Protein 4CV5 (pdb70)

Organism: Saccharomyces cerevisiae (strain ATCC 204508 / S288c) (NCBI:txid559292)

Radius of gyration: 31.95 Å; Cα contacts (8 Å, |Δi|>4): 958; chains: 4; bounding box: 98×81×93 Å

InterPro domains:
  IPR007196 CCR4-Not complex component, Not1, C-terminal [PF04054] (1713-2078)
  IPR024557 CCR4-NOT transcription complex subunit 1, domain 4 [PF12842] (1086-1228)
  IPR032191 CCR4-NOT transcription complex subunit 1, CAF1-binding domain [PF16415] (778-995)
  IPR032193 CCR4-NOT transcription complex subunit 1, TTP binding domain [PF16417] (592-744)
  IPR032194 CCR4-NOT transcription complex subunit 1, HEAT repeat [PF16418] (406-546)
  IPR032195 CCR4-NOT transcription complex subunit 1, HEAT repeat 1 [PF16419] (169-392)
  IPR038535 CCR4-NOT subunit 1, TTP binding domain superfamily [G3DSA:1.25.40.840] (582-753)
  IPR040398 CCR4-NOT transcription complex subunit 1 [PTHR13162] (47-2080)
  IPR055454 CCR4-NOT transcription complex subunit 1-like, NOT1 connector [PF25097] (1388-1539)

GO terms:
  GO:0005634 nucleus (C, IDA)
  GO:0005737 cytoplasm (C, IDA)
  GO:0001671 ATPase activator activity (F, IDA)
  GO:0010607 negative regulation of cytoplasmic mRNA processing body assembly (P, IDA)
  GO:0032968 positive regulation of transcription elongation by RNA polymerase II (P, IDA)
  GO:0000288 nuclear-transcribed mRNA catabolic process, deadenylation-dependent decay (P, IDA)
  GO:0000289 nuclear-transcribed mRNA poly(A) tail shortening (P, IDA)
  GO:0006368 transcription elongation by RNA polymerase II (P, IGI)
  GO:0000749 response to pheromone triggering conjugation with cellular fusion (P, IMP)
  GO:0010607 negative regulation of cytoplasmic mRNA processing body assembly (P, IMP)
  GO:0051726 regulation of cell cycle (P, IMP)
  GO:0006368 transcription elongation by RNA polymerase II (P, IMP)
  GO:0007124 pseudohyphal growth (P, IMP)
  GO:0000288 nuclear-transcribed mRNA catabolic process, deadenylation-dependent decay (P, IMP)
  GO:0030015 CCR4-NOT core complex (C, IPI)
  GO:0006357 regulation of transcription by RNA polymerase II (P, IPI)
  GO:0005515 protein binding (F, IPI)

CATH classification: 1.25.10.10

Solvent-accessible surface area: 42214 Å² total; per-residue (Å²): 80,81,87,56,2,70,55,48,71,65,19,22,100,95,102,76,68,53,53,34,1,48,127,6,8,40,126,7,6,165,62,33,52,139,62,5,15,58,91,0,1,31,14,0,7,41,0,0,10,106,6,0,64,44,0,12,28,16,10,67,94,46,76,56,25,42,84,6,0,76,56,12,0,100,81,6,0,18,17,9,0,110,32,40,0,24,76,58,2,28,68,29,2,42,67,33,25,96,103,95,134,61,62,99,5,11,90,55,0,28,33,64,4,5,78,86,0,25,112,35,0,35,55,94,0,31,117,57,3,53,101,111,17,123,79,34,47,55,63,17,61,129,27,56,92,166,102,84,139,84,106,26,57,105,94,103,86,37,116,46,19,87,64,107,67,40,70,20,21,43,60,92,73,24,51,93,57,4,37,53,26,4,65,78,47,117,120,106,48,91,111,64,4,22,12,10,20,86,19,143,60,12,100,73,0,0,45,60,2,16,81,36,23,106,119,82,107,84,19,10,51,40,0,18,21,4,5,1,0,9,17,19,0,13,66,24,2,18,66,20,19,88,55,38,135,65,18,49,94,70,11,54,85,2,13,40,0,0,50,0,7,23,27,0,1,44,19,114,69,3,4,80,90,1,10,57,2,34,12,2,10,1,0,20,35,2,0,49,16,100,16,136,18,38,16,7,30,49,7,12,37,41,0,1,30,0,1,6,20,0,10,62,57,94,24,64,98,0,9,90,20,1,30,175,27,96,0,10,76,21,2,16,103,2,16,100,44,33,37,81,142,4,19,39,43,0,9,75,0,0,51,23,1,1,59,34,110,39,0,25,130,98,4,20,66,78,118,86,34,9,96,42,2,5,93,17,2,33,61,26,22,81,154,148,177,61,51,39,40,32,39,13,8,22,0,14,29,56,1,24,87,39,79,81,0,36,72,29,17,63,98,36,49,19,79,107,59,94,49,122,85,26,65,89,64,11,84,95,36,123,48,14,100,64,53,34,45,51,24,69,148,60,45,93,142,85,81,85,59,2,66,53,50,69,68,18,21,102,96,102,76,73,52,56,22,2,51,124,4,12,42,119,6,10,172,59,36,53,138,60,5,13,54,91,1,1,31,11,0,8,44,0,0,19,100,1,0,60,48,1,9,25,17,10,66,96,44,74,54,22,45,86,6,0,70,53,13,0,103,86,9,0,18,18,4,0,101,27,39,0,40,75,65,1,31,71,25,3,42,65,34,24,95,102,92,130,57,58,96,5,15,106,54,1,32,38,66,4,5,76,98,0,20,108,35,0,39,56,93,0,30,115,50,3,59,88,106,17,119,79,29,45,58,65,16,59,131,26,59,95,165,101,87,136,77,111,24,54,103,91,104,79,36,109,47,17,83,58,107,72,60,80,23,20,41,66,92,72,23,56,90,58,5,38,56,23,4,72,80,42,105,67,124,128,45,41,119,18,7,31,43,18,26,73,26,127,72,13,24,68,14,2,43,118,14,14,86,64,67,64,121,50,21,3,50,58,4,13,22,4,8,0,4,3,15,15,2,5,60,24,0,14,67,16,13,83,64,35,55,97,102,59,21,38,80,93,73,4,16,89,5,1,24,0,0,36,3,5,27,5,0,1,38,52,94,62,3,14,81,82,0,10,50,0,55,2,1,18,1,1,35,20,0,4,64,16,124,32,164,50,125,29,1,33,28,3,12,17,8,0,0,14,0,0,3,18,9,4,57,100,116,30,115,94,5,11,87,32,1,26,93,35,30,6,8,88,41,0,16,64,10,3,66,69,31,49,113,40,2,10,28,40,0,0,72,0,1,50,20,6,4,79,29,85,40,1,30,135,103,9,24,69,80,125,86,38,8,95,43,5,5,87,24,1,121,53,26,24,88,168,149,94,47,12,46,94,28,9,8,21,0,14,28,27,5,24,123,50,86,72,1,27,76,26,14,45,97,34,30,14,74,41,72,143,55,110,103,33,61,95,78,17,85,100,38,121,45,7,106,60,50,44,46,55,22,59,147,65,28,91,145

Sequence (891 aa):
PFNNLLGSTIFVTHPDLKRVFQMALAKSVREILLEVVEKSSGIAVVTTTKIILKDFATEVDESKLKTAAIIMVRHLAQSLARATSIEPLKEGIRSTMQSLELDTAINENIGIALVLIEKASMDKSTQDLADQLMQAIAIRRYHKERRADQPFITQNTNPYSLSLPEPLGLKGVTPQQFRVYEEFGDPNVYHWICQLTYGPQKEQALLELGRKREQFDDLAVVLWSSFGVMTSLLNEIISVYPMLQPSNNLSNRVCNALVLLQCVASHPETKHLFLQAHIPLFLFPFLNTTSRQRTFEYLRLTSLGVIGALVKNDSQDVITFLLRTDIVPLCLRIMESSSELSKTVAIFILQKILLDDVGLQYICATLERFYAVTNVLKDMVEHLPGRLLKHIIRCYLRLSDDLEARRLLKIVLPAKLRDNTFTEVLRDDVGSKRCLAQLLLTLNEPFNNLLGSTIFVTHPDLKRVFQMALAKSVREILLEVVEKSSGIAVVTTTKIILKDFATEVDESKLKTAAIIMVRHLAQSLARATSIEPLKEGIRSTMQSLELDTAINENIGIALVLIEKASMDKSTQDLADQLMQAIAIRRYHKERRADQPFITQNTNPYSLSLPEPLGLKGVTPQQFRVYEEFGDDPNVYHWICQLTYGPQKEQALLELGRKREDDLAVVLWSSFGVMTSLLNEIISVYPMLQPQMLSNNLSNRVCNALVLLQCVASHPETKHLFLQAHIPLFLFPFLNTTSRQRTFEYLRLTSLGVIGALVKNDSQDVITFLLRTDIVPLCLRIMESSSELSKTVAIFILQKILLDDVGLQYICATLERFYAVTNVLKDMVEHLGRLLKHIIRCYLRLSDDLEARRLLKIVLPAKLRDNTFTEVLRDDVGSKRCLAQLLLTLNE

Secondary structure (DSSP, 8-state):
-GGGG-S-SGGGT-HHHHHHHHHHHHHHHHHHHHHHHHHHHHHHHHHHHHHHHHHTTT---HHHHHHHHHHHHHHHHHHHHHHHHHHHHHHHHHHHHHH--HHHHHHHHHHHHHHHHHHHHHHHHHHHHHHHSHHHHHHHHHHHHT-SSS-----S--SSTTS--STTS------HHHHHHTT--/-TTHHHHHHHHHTSS--HHHHHHHHHSTTSTT-SHHHHHHSTTHHHHHHHHHHTTSGGG----HHHHHHHHHHHHHHHHTT-HHHHHHHHHTT-GGGSHHHHT----SHHHHHHHHHHHHHHHHHTTT--HHHHHHHTTSTHHHHHHHHHHSS-HHHHHHHHHHHHHHHHSTTHHHHTTSSHHHHHHHHHHHHHHHHH---HHHHHHHHHHHHHTTSHHHHHHHHHHS-HHHHSSTTHHHHSS-HHHHHHHHHHHHHS--/-GGGG-S-SGGGT-HHHHHHHHHHHHHHHHHHHHHHHHHHHHHHHHHHHHHHHHHTTT---HHHHHHHHHHHHHHHHHHHHHHHHHHHHHHHHHHHHHH--HHHHHHHHHHHHHHHHHHHHHHHHHHHHHHHSHHHHHHHHHHHHH-SSSPP---S--SGGG---STTS------HHHHHHHH--/--TTHHHHHHHHHSSS--HHHHHHHHHTT----HHHHHHSSSHHHHHHHHHHTTSGGGSTTT--HHHHHHHHHHHHHHHHHHHSHHHHHHHHHTTGGGGSHHHHT----SHHHHHHHHHHHHHHHHHSTT--HHHHHHHHHS-HHHHHHHHHHSS-HHHHHHHHHHHHHHHHSTTHHHHTTSSHHHHHHHHHHHHHHHH---THHHHHHHHHHHHTTSHHHHHHHHHH--HHHHTSTTHHHHTS-HHHHHHHHHHHHHS--

Nearest PDB structures (foldseek):
  4cv5-assembly2_C  TM=1.004E+00  e=9.819E-24  Saccharomyces cerevisiae
  5ona-assembly2_D  TM=7.936E-01  e=5.534E-06  Homo sapiens
  5ona-assembly1_A  TM=7.430E-01  e=5.813E-06  Homo sapiens
  4crv-assembly1_A  TM=7.294E-01  e=1.711E-05  Homo sapiens
  4cv5-assembly2_C  TM=1.005E+00  e=8.468E-25  Saccharomyces cerevisiae

B-factor: mean 95.01, std 36.66, range [16.76, 266.85]

Foldseek 3Di:
DPPQLDDDDDCSPDPVSVVVLVVLLVVLLVVCLVVLLVVLLVCLLVVLVVVLCLAFQQAADVVLSLLLSLVRSLVSSLVSQLVVSVVSSVVSSVVSSVVVVVCCSCVSRVVVSSVVSSVSSRVVSSVVNCVVCVVVNVVRVCCVPVPPPDGGGPPDDDPVLVDDDDPVGDDVHQDPVNSVVSNPD/DVVLVVLLVCCQPNDPNLVSLVVCLVVLPDPLDCLCVQVVDPRNLVSLLVLLVVCVVVLVADDCSLVSNLSSLSSLLSNALNVVRLVVCLVVCSLVSLVSLLVRPDQPPSSLSSNLSSLSSLLSSLVNPDVVSLVSPLVDPLLLSLLVVLQDHDPNSNLSSLSSLLSLLQDPVSVCSQVVDPVRVCSNLVSLLNDLVVYCPCNLLSSLSNLLSLLPDVVSLVVCLVSPRVCLVDCVCVVSCVVPPSSVVSSVVSVVSHDD/DPPQLDDDDDCSVDVVSVVVLVVLLVVLLVVCLVVLLVVLLVVLLVVLVVPLCLQFQQAADVVLSLLLSLVRSLVRSLVSQLVVRDVSSLVSSVVSVVVVVVCCSCVSRCVVSSVVSSVSSNVSNSVVNCVVCVVVNVVSVCCVPPPPPDGGGPPDDDPVLVDDDDPPGDDNHRDPVNSVVSNPD/DPDPVVVLQVCQQPPPPNLVSLQVCLVVLVPQCLCVQVPDPCNVVSLLVLLVVCVVVLPVPRDDDVSLVSNLSSLSVLLSNCQDPVSVVVCLVVCSLVSLVVLLQRPDQDPSSQSSNLSSLSSLLSNLPVPDVVSLVSCLVVHDPVSLLVPLQDHDLNSVLSSLSSLLSLLQDPVSVCSQVVDPVRVCSNLVSLLSNLVVYPPSQLSSLSSLLSNLPDPVSLVVCLVSPNCCLVVCVCVVVCVVPPSSVVSSVVSVVSRDD

Structure (mmCIF, N/CA/C/O backbone):
data_4CV5
#
_entry.id   4CV5
#
_cell.length_a   188.339
_cell.length_b   188.339
_cell.length_c   126.689
_cell.angle_alpha   90.00
_cell.angle_beta   90.00
_cell.angle_gamma   90.00
#
_symmetry.space_group_name_H-M   'P 43 21 2'
#
loop_
_entity.id
_entity.type
_entity.pdbx_description
1 polymer 'GENERAL NEGATIVE REGULATOR OF TRANSCRIPTION SUBUNIT 1'
2 polymer 'PROTEIN CAF40'
3 non-polymer 'HEXATANTALUM DODECABROMIDE'
#
loop_
_atom_site.group_PDB
_atom_site.id
_atom_site.type_symbol
_atom_site.label_atom_id
_atom_site.label_alt_id
_atom_site.label_comp_id
_atom_site.label_asym_id
_atom_site.label_entity_id
_atom_site.label_seq_id
_atom_site.pdbx_PDB_ins_code
_atom_site.Cartn_x
_atom_site.Cartn_y
_atom_site.Cartn_z
_atom_site.occupancy
_atom_site.B_iso_or_equiv
_atom_site.auth_seq_id
_atom_site.auth_comp_id
_atom_site.auth_asym_id
_atom_site.auth_atom_id
_atom_site.pdbx_PDB_model_num
ATOM 1 N N . PRO A 1 2 ? -22.342 160.324 149.647 1.00 76.94 1072 PRO A N 1
ATOM 2 C CA . PRO A 1 2 ? -23.480 160.667 150.507 1.00 78.07 1072 PRO A CA 1
ATOM 3 C C . PRO A 1 2 ? -23.235 160.292 151.964 1.00 81.88 1072 PRO A C 1
ATOM 4 O O . PRO A 1 2 ? -22.610 161.055 152.700 1.00 81.04 1072 PRO A O 1
ATOM 8 N N . PHE A 1 3 ? -23.725 159.125 152.370 1.00 180.69 1073 PHE A N 1
ATOM 9 C CA . PHE A 1 3 ? -23.567 158.652 153.741 1.00 190.42 1073 PHE A CA 1
ATOM 10 C C . PHE A 1 3 ? -22.111 158.324 154.058 1.00 189.61 1073 PHE A C 1
ATOM 11 O O . PHE A 1 3 ? -21.293 158.157 153.153 1.00 183.52 1073 PHE A O 1
ATOM 13 N N . ASN A 1 4 ? -21.799 158.257 155.350 1.00 156.33 1074 ASN A N 1
ATOM 14 C CA . ASN A 1 4 ? -20.457 157.936 155.834 1.00 158.53 1074 ASN A CA 1
ATOM 15 C C . ASN A 1 4 ? -19.393 158.968 155.458 1.00 154.82 1074 ASN A C 1
ATOM 16 O O . ASN A 1 4 ? -18.212 158.637 155.348 1.00 155.57 1074 ASN A O 1
ATOM 18 N N . ASN A 1 5 ? -19.828 160.208 155.242 1.00 198.03 1075 ASN A N 1
ATOM 19 C CA . ASN A 1 5 ? -18.921 161.353 155.122 1.00 196.20 1075 ASN A CA 1
ATOM 20 C C . ASN A 1 5 ? -18.010 161.381 153.890 1.00 190.59 1075 ASN A C 1
ATOM 21 O O . ASN A 1 5 ? -17.226 162.316 153.730 1.00 190.29 1075 ASN A O 1
ATOM 23 N N . LEU A 1 6 ? -18.102 160.351 153.048 1.00 118.82 1076 LEU A N 1
ATOM 24 C CA . LEU A 1 6 ? -17.213 160.178 151.894 1.00 113.23 1076 LEU A CA 1
ATOM 25 C C . LEU A 1 6 ? -15.767 159.959 152.339 1.00 113.67 1076 LEU A C 1
ATOM 26 O O . LEU A 1 6 ? -14.826 160.372 151.663 1.00 109.89 1076 LEU A O 1
ATOM 31 N N . LEU A 1 7 ? -15.606 159.308 153.486 1.00 140.92 1077 LEU A N 1
ATOM 32 C CA . LEU A 1 7 ? -14.290 159.029 154.053 1.00 144.61 1077 LEU A CA 1
ATOM 33 C C . LEU A 1 7 ? -13.628 157.817 153.394 1.00 146.97 1077 LEU A C 1
ATOM 34 O O . LEU A 1 7 ? -14.317 156.934 152.880 1.00 145.79 1077 LEU A O 1
ATOM 36 N N . GLY A 1 8 ? -12.295 157.774 153.402 1.00 191.57 1078 GLY A N 1
ATOM 37 C CA . GLY A 1 8 ? -11.472 158.903 153.801 1.00 191.22 1078 GLY A CA 1
ATOM 38 C C . GLY A 1 8 ? -10.971 159.712 152.619 1.00 188.49 1078 GLY A C 1
ATOM 39 O O . GLY A 1 8 ? -10.811 159.175 151.523 1.00 187.71 1078 GLY A O 1
ATOM 40 N N . SER A 1 9 ? -10.713 160.998 152.851 1.00 139.86 1079 SER A N 1
ATOM 41 C CA . SER A 1 9 ? -10.124 161.882 151.847 1.00 133.78 1079 SER A CA 1
ATOM 42 C C . SER A 1 9 ? -9.768 163.239 152.445 1.00 133.11 1079 SER A C 1
ATOM 43 O O . SER A 1 9 ? -9.937 163.466 153.643 1.00 134.07 1079 SER A O 1
ATOM 45 N N . THR A 1 10 ? -9.277 164.136 151.596 1.00 101.24 1080 THR A N 1
ATOM 46 C CA . THR A 1 10 ? -9.048 165.524 151.975 1.00 101.10 1080 THR A CA 1
ATOM 47 C C . THR A 1 10 ? -9.794 166.402 150.980 1.00 97.38 1080 THR A C 1
ATOM 48 O O . THR A 1 10 ? -10.525 165.886 150.137 1.00 92.88 1080 THR A O 1
ATOM 50 N N . ILE A 1 11 ? -9.628 167.719 151.088 1.00 130.40 1081 ILE A N 1
ATOM 51 C CA . ILE A 1 11 ? -10.246 168.665 150.145 1.00 126.65 1081 ILE A CA 1
ATOM 52 C C . ILE A 1 11 ? -11.786 168.522 149.996 1.00 124.85 1081 ILE A C 1
ATOM 53 O O . ILE A 1 11 ? -12.515 168.850 150.931 1.00 125.74 1081 ILE A O 1
ATOM 58 N N . PHE A 1 12 ? -12.274 168.067 148.841 1.00 144.78 1082 PHE A N 1
ATOM 59 C CA . PHE A 1 12 ? -13.710 168.035 148.532 1.00 139.52 1082 PHE A CA 1
ATOM 60 C C . PHE A 1 12 ? -14.585 167.424 149.631 1.00 139.39 1082 PHE A C 1
ATOM 61 O O . PHE A 1 12 ? -15.757 167.776 149.766 1.00 139.28 1082 PHE A O 1
ATOM 69 N N . VAL A 1 13 ? -14.017 166.509 150.407 1.00 101.67 1083 VAL A N 1
ATOM 70 C CA . VAL A 1 13 ? -14.729 165.913 151.532 1.00 98.20 1083 VAL A CA 1
ATOM 71 C C . VAL A 1 13 ? -14.823 166.872 152.721 1.00 102.07 1083 VAL A C 1
ATOM 72 O O . VAL A 1 13 ? -15.883 167.011 153.335 1.00 98.49 1083 VAL A O 1
ATOM 76 N N . THR A 1 14 ? -13.718 167.546 153.027 1.00 163.55 1084 THR A N 1
ATOM 77 C CA . THR A 1 14 ? -13.641 168.399 154.213 1.00 174.46 1084 THR A CA 1
ATOM 78 C C . THR A 1 14 ? -14.208 169.813 154.034 1.00 175.55 1084 THR A C 1
ATOM 79 O O . THR A 1 14 ? -14.374 170.542 155.012 1.00 178.33 1084 THR A O 1
ATOM 83 N N . HIS A 1 15 ? -14.503 170.203 152.797 1.00 158.36 1085 HIS A N 1
ATOM 84 C CA . HIS A 1 15 ? -15.107 171.511 152.549 1.00 159.23 1085 HIS A CA 1
ATOM 85 C C . HIS A 1 15 ? -16.596 171.382 152.230 1.00 154.52 1085 HIS A C 1
ATOM 86 O O . HIS A 1 15 ? -16.965 170.884 151.167 1.00 145.92 1085 HIS A O 1
ATOM 93 N N . PRO A 1 16 ? -17.452 171.840 153.160 1.00 144.19 1086 PRO A N 1
ATOM 94 C CA . PRO A 1 16 ? -18.913 171.698 153.118 1.00 140.80 1086 PRO A CA 1
ATOM 95 C C . PRO A 1 16 ? -19.562 172.214 151.835 1.00 134.94 1086 PRO A C 1
ATOM 96 O O . PRO A 1 16 ? -20.416 171.527 151.273 1.00 129.63 1086 PRO A O 1
ATOM 100 N N . ASP A 1 17 ? -19.169 173.401 151.383 1.00 114.53 1087 ASP A N 1
ATOM 101 C CA . ASP A 1 17 ? -19.772 173.993 150.192 1.00 114.80 1087 ASP A CA 1
ATOM 102 C C . ASP A 1 17 ? -19.490 173.151 148.953 1.00 108.57 1087 ASP A C 1
ATOM 103 O O . ASP A 1 17 ? -20.352 172.989 148.090 1.00 104.40 1087 ASP A O 1
ATOM 105 N N . LEU A 1 18 ? -18.274 172.625 148.870 1.00 124.36 1088 LEU A N 1
ATOM 106 C CA . LEU A 1 18 ? -17.889 171.760 147.762 1.00 119.45 1088 LEU A CA 1
ATOM 107 C C . LEU A 1 18 ? -18.385 170.331 147.978 1.00 111.97 1088 LEU A C 1
ATOM 108 O O . LEU A 1 18 ? -18.594 169.585 147.022 1.00 107.08 1088 LEU A O 1
ATOM 113 N N . LYS A 1 19 ? -18.566 169.960 149.242 1.00 114.69 1089 LYS A N 1
ATOM 114 C CA . LYS A 1 19 ? -19.027 168.623 149.610 1.00 111.05 1089 LYS A CA 1
ATOM 115 C C . LYS A 1 19 ? -20.396 168.320 149.008 1.00 107.63 1089 LYS A C 1
ATOM 116 O O . LYS A 1 19 ? -20.663 167.200 148.575 1.00 103.69 1089 LYS A O 1
ATOM 122 N N . ARG A 1 20 ? -21.256 169.332 148.977 1.00 111.55 1090 ARG A N 1
ATOM 123 C CA . ARG A 1 20 ? -22.606 169.181 148.444 1.00 109.18 1090 ARG A CA 1
ATOM 124 C C . ARG A 1 20 ? -22.601 168.877 146.948 1.00 104.58 1090 ARG A C 1
ATOM 125 O O . ARG A 1 20 ? -23.210 167.905 146.501 1.00 102.94 1090 ARG A O 1
ATOM 127 N N . VAL A 1 21 ? -21.911 169.712 146.177 1.00 81.90 1091 VAL A N 1
ATOM 128 C CA . VAL A 1 21 ? -21.871 169.552 144.727 1.00 80.45 1091 VAL A CA 1
ATOM 129 C C . VAL A 1 21 ? -21.118 168.281 144.321 1.00 75.80 1091 VAL A C 1
ATOM 130 O O . VAL A 1 21 ? -21.304 167.769 143.217 1.00 72.96 1091 VAL A O 1
ATOM 134 N N . PHE A 1 22 ? -20.280 167.767 145.218 1.00 82.12 1092 PHE A N 1
ATOM 135 C CA . PHE A 1 22 ? -19.568 166.518 144.961 1.00 80.26 1092 PHE A CA 1
ATOM 136 C C . PHE A 1 22 ? -20.525 165.330 145.028 1.00 76.54 1092 PHE A C 1
ATOM 137 O O . PHE A 1 22 ? -20.566 164.499 144.119 1.00 75.70 1092 PHE A O 1
ATOM 145 N N . GLN A 1 23 ? -21.295 165.262 146.110 1.00 73.67 1093 GLN A N 1
ATOM 146 C CA . GLN A 1 23 ? -22.283 164.206 146.295 1.00 72.88 1093 GLN A CA 1
ATOM 147 C C . GLN A 1 23 ? -23.313 164.236 145.171 1.00 72.22 1093 GLN A C 1
ATOM 148 O O . GLN A 1 23 ? -23.837 163.199 144.764 1.00 72.03 1093 GLN A O 1
ATOM 154 N N . MET A 1 24 ? -23.594 165.436 144.675 1.00 98.00 1094 MET A N 1
ATOM 155 C CA . MET A 1 24 ? -24.548 165.624 143.589 1.00 97.28 1094 MET A CA 1
ATOM 156 C C . MET A 1 24 ? -23.966 165.106 142.278 1.00 94.13 1094 MET A C 1
ATOM 157 O O . MET A 1 24 ? -24.698 164.680 141.385 1.00 93.52 1094 MET A O 1
ATOM 162 N N . ALA A 1 25 ? -22.643 165.141 142.172 1.00 76.55 1095 ALA A N 1
ATOM 163 C CA . ALA A 1 25 ? -21.961 164.675 140.972 1.00 77.04 1095 ALA A CA 1
ATOM 164 C C . ALA A 1 25 ? -21.938 163.151 140.901 1.00 77.55 1095 ALA A C 1
ATOM 165 O O . ALA A 1 25 ? -22.120 162.569 139.832 1.00 77.76 1095 ALA A O 1
ATOM 167 N N . LEU A 1 26 ? -21.707 162.511 142.043 1.00 73.65 1096 LEU A N 1
ATOM 168 C CA . LEU A 1 26 ? -21.688 161.055 142.121 1.00 74.44 1096 LEU A CA 1
ATOM 169 C C . LEU A 1 26 ? -23.062 160.466 141.816 1.00 74.03 1096 LEU A C 1
ATOM 170 O O . LEU A 1 26 ? -23.190 159.558 140.995 1.00 74.37 1096 LEU A O 1
ATOM 175 N N . ALA A 1 27 ? -24.083 160.990 142.486 1.00 71.34 1097 ALA A N 1
ATOM 176 C CA . ALA A 1 27 ? -25.449 160.515 142.310 1.00 71.76 1097 ALA A CA 1
ATOM 177 C C . ALA A 1 27 ? -25.898 160.611 140.856 1.00 71.96 1097 ALA A C 1
ATOM 178 O O . ALA A 1 27 ? -26.491 159.676 140.321 1.00 72.77 1097 ALA A O 1
ATOM 180 N N . LYS A 1 28 ? -25.609 161.743 140.222 1.00 76.99 1098 LYS A N 1
ATOM 181 C CA . LYS A 1 28 ? -25.961 161.950 138.821 1.00 75.78 1098 LYS A CA 1
ATOM 182 C C . LYS A 1 28 ? -25.170 160.996 137.930 1.00 74.61 1098 LYS A C 1
ATOM 183 O O . LYS A 1 28 ? -25.672 160.521 136.911 1.00 73.70 1098 LYS A O 1
ATOM 189 N N . SER A 1 29 ? -23.931 160.719 138.324 1.00 106.74 1099 SER A N 1
ATOM 190 C CA . SER A 1 29 ? -23.086 159.788 137.587 1.00 106.22 1099 SER A CA 1
ATOM 191 C C . SER A 1 29 ? -23.656 158.375 137.650 1.00 105.50 1099 SER A C 1
ATOM 192 O O . SER A 1 29 ? -23.765 157.696 136.630 1.00 104.09 1099 SER A O 1
ATOM 195 N N . VAL A 1 30 ? -24.020 157.946 138.855 1.00 82.79 1100 VAL A N 1
ATOM 196 C CA . VAL A 1 30 ? -24.578 156.614 139.073 1.00 81.62 1100 VAL A CA 1
ATOM 197 C C . VAL A 1 30 ? -25.884 156.409 138.313 1.00 80.86 1100 VAL A C 1
ATOM 198 O O . VAL A 1 30 ? -26.003 155.483 137.513 1.00 80.06 1100 VAL A O 1
ATOM 202 N N . ARG A 1 31 ? -26.855 157.284 138.560 1.00 99.87 1101 ARG A N 1
ATOM 203 C CA . ARG A 1 31 ? -28.175 157.185 137.939 1.00 100.72 1101 ARG A CA 1
ATOM 204 C C . ARG A 1 31 ? -28.124 157.190 136.414 1.00 99.49 1101 ARG A C 1
ATOM 205 O O . ARG A 1 31 ? -29.035 156.691 135.755 1.00 99.97 1101 ARG A O 1
ATOM 213 N N . GLU A 1 32 ? -27.060 157.758 135.860 1.00 49.87 1102 GLU A N 1
ATOM 214 C CA . GLU A 1 32 ? -26.902 157.817 134.414 1.00 49.04 1102 GLU A CA 1
ATOM 215 C C . GLU A 1 32 ? -26.608 156.443 133.820 1.00 48.40 1102 GLU A C 1
ATOM 216 O O . GLU A 1 32 ? -27.301 155.989 132.909 1.00 47.87 1102 GLU A O 1
ATOM 218 N N . ILE A 1 33 ? -25.575 155.786 134.338 1.00 92.71 1103 ILE A N 1
ATOM 219 C CA . ILE A 1 33 ? -25.149 154.495 133.805 1.00 92.56 1103 ILE A CA 1
ATOM 220 C C . ILE A 1 33 ? -25.755 153.274 134.503 1.00 92.39 1103 ILE A C 1
ATOM 221 O O . ILE A 1 33 ? -25.586 152.151 134.032 1.00 92.27 1103 ILE A O 1
ATOM 226 N N . LEU A 1 34 ? -26.452 153.488 135.617 1.00 48.10 1104 LEU A N 1
ATOM 227 C CA . LEU A 1 34 ? -27.022 152.377 136.384 1.00 48.29 1104 LEU A CA 1
ATOM 228 C C . LEU A 1 34 ? -27.988 151.553 135.541 1.00 47.64 1104 LEU A C 1
ATOM 229 O O . LEU A 1 34 ? -27.909 150.326 135.509 1.00 47.45 1104 LEU A O 1
ATOM 234 N N . LEU A 1 35 ? -28.891 152.241 134.852 1.00 81.22 1105 LEU A N 1
ATOM 235 C CA . LEU A 1 35 ? -29.892 151.584 134.022 1.00 84.46 1105 LEU A CA 1
ATOM 236 C C . LEU A 1 35 ? -29.235 150.832 132.867 1.00 83.72 1105 LEU A C 1
ATOM 237 O O . LEU A 1 35 ? -29.615 149.704 132.552 1.00 83.16 1105 LEU A O 1
ATOM 242 N N . GLU A 1 36 ? -28.246 151.461 132.243 1.00 71.89 1106 GLU A N 1
ATOM 243 C CA . GLU A 1 36 ? -27.567 150.870 131.094 1.00 71.58 1106 GLU A CA 1
ATOM 244 C C . GLU A 1 36 ? -26.749 149.634 131.469 1.00 71.71 1106 GLU A C 1
ATOM 245 O O . GLU A 1 36 ? -26.758 148.636 130.750 1.00 71.61 1106 GLU A O 1
ATOM 247 N N . VAL A 1 37 ? -26.043 149.711 132.593 1.00 104.09 1107 VAL A N 1
ATOM 248 C CA . VAL A 1 37 ? -25.173 148.622 133.038 1.00 104.16 1107 VAL A CA 1
ATOM 249 C C . VAL A 1 37 ? -25.931 147.379 133.512 1.00 103.87 1107 VAL A C 1
ATOM 250 O O . VAL A 1 37 ? -25.667 146.271 133.045 1.00 103.03 1107 VAL A O 1
ATOM 254 N N . VAL A 1 38 ? -26.867 147.572 134.438 1.00 47.03 1108 VAL A N 1
ATOM 255 C CA . VAL A 1 38 ? -27.588 146.463 135.065 1.00 47.23 1108 VAL A CA 1
ATOM 256 C C . VAL A 1 38 ? -28.320 145.569 134.064 1.00 46.82 1108 VAL A C 1
ATOM 257 O O . VAL A 1 38 ? -28.253 144.343 134.152 1.00 47.00 1108 VAL A O 1
ATOM 261 N N . GLU A 1 39 ? -29.006 146.184 133.108 1.00 92.11 1109 GLU A N 1
ATOM 262 C CA . GLU A 1 39 ? -29.743 145.434 132.096 1.00 92.73 1109 GLU A CA 1
ATOM 263 C C . GLU A 1 39 ? -28.822 144.543 131.262 1.00 91.62 1109 GLU A C 1
ATOM 264 O O . GLU A 1 39 ? -29.122 143.373 131.029 1.00 91.40 1109 GLU A O 1
ATOM 266 N N . LYS A 1 40 ? -27.703 145.105 130.817 1.00 59.22 1110 LYS A N 1
ATOM 267 C CA . LYS A 1 40 ? -26.751 144.378 129.983 1.00 59.50 1110 LYS A CA 1
ATOM 268 C C . LYS A 1 40 ? -25.952 143.332 130.762 1.00 60.04 1110 LYS A C 1
ATOM 269 O O . LYS A 1 40 ? -25.856 142.179 130.341 1.00 60.32 1110 LYS A O 1
ATOM 275 N N . SER A 1 41 ? -25.378 143.740 131.891 1.00 82.86 1111 SER A N 1
ATOM 276 C CA . SER A 1 41 ? -24.533 142.853 132.689 1.00 81.91 1111 SER A CA 1
ATOM 277 C C . SER A 1 41 ? -25.291 141.621 133.172 1.00 88.43 1111 SER A C 1
ATOM 278 O O . SER A 1 41 ? -24.857 140.489 132.959 1.00 89.14 1111 SER A O 1
ATOM 281 N N . SER A 1 42 ? -26.424 141.857 133.825 1.00 50.92 1112 SER A N 1
ATOM 282 C CA . SER A 1 42 ? -27.281 140.783 134.313 1.00 52.40 1112 SER A CA 1
ATOM 283 C C . SER A 1 42 ? -27.796 139.924 133.164 1.00 53.40 1112 SER A C 1
ATOM 284 O O . SER A 1 42 ? -27.997 138.719 133.317 1.00 54.29 1112 SER A O 1
ATOM 287 N N . GLY A 1 43 ? -28.007 140.555 132.013 1.00 75.15 1113 GLY A N 1
ATOM 288 C CA . GLY A 1 43 ? -28.458 139.853 130.825 1.00 76.45 1113 GLY A CA 1
ATOM 289 C C . GLY A 1 43 ? -27.473 138.791 130.375 1.00 75.96 1113 GLY A C 1
ATOM 290 O O . GLY A 1 43 ? -27.864 137.698 129.970 1.00 77.15 1113 GLY A O 1
ATOM 291 N N . ILE A 1 44 ? -26.187 139.119 130.449 1.00 59.05 1114 ILE A N 1
ATOM 292 C CA . ILE A 1 44 ? -25.132 138.174 130.106 1.00 59.16 1114 ILE A CA 1
ATOM 293 C C . ILE A 1 44 ? -24.948 137.159 131.229 1.00 59.09 1114 ILE A C 1
ATOM 294 O O . ILE A 1 44 ? -24.722 135.976 130.982 1.00 59.60 1114 ILE A O 1
ATOM 299 N N . ALA A 1 45 ? -25.054 137.635 132.464 1.00 48.56 1115 ALA A N 1
ATOM 300 C CA . ALA A 1 45 ? -24.848 136.796 133.639 1.00 49.13 1115 ALA A CA 1
ATOM 301 C C . ALA A 1 45 ? -25.821 135.622 133.721 1.00 50.96 1115 ALA A C 1
ATOM 302 O O . ALA A 1 45 ? -25.402 134.472 133.834 1.00 51.93 1115 ALA A O 1
ATOM 304 N N . VAL A 1 46 ? -27.117 135.916 133.669 1.00 65.79 1116 VAL A N 1
ATOM 305 C CA . VAL A 1 46 ? -28.139 134.880 133.810 1.00 67.99 1116 VAL A CA 1
ATOM 306 C C . VAL A 1 46 ? -28.149 133.881 132.649 1.00 68.96 1116 VAL A C 1
ATOM 307 O O . VAL A 1 46 ? -28.429 132.702 132.845 1.00 70.64 1116 VAL A O 1
ATOM 311 N N . VAL A 1 47 ? -27.838 134.355 131.447 1.00 75.99 1117 VAL A N 1
ATOM 312 C CA . VAL A 1 47 ? -27.806 133.493 130.270 1.00 77.28 1117 VAL A CA 1
ATOM 313 C C . VAL A 1 47 ? -26.591 132.573 130.293 1.00 77.25 1117 VAL A C 1
ATOM 314 O O . VAL A 1 47 ? -26.713 131.360 130.124 1.00 79.00 1117 VAL A O 1
ATOM 318 N N . THR A 1 48 ? -25.419 133.160 130.514 1.00 53.95 1118 THR A N 1
ATOM 319 C CA . THR A 1 48 ? -24.167 132.411 130.469 1.00 54.29 1118 THR A CA 1
ATOM 320 C C . THR A 1 48 ? -24.056 131.413 131.624 1.00 55.34 1118 THR A C 1
ATOM 321 O O . THR A 1 48 ? -23.370 130.399 131.511 1.00 56.92 1118 THR A O 1
ATOM 325 N N . THR A 1 49 ? -24.735 131.698 132.730 1.00 54.83 1119 THR A N 1
ATOM 326 C CA . THR A 1 49 ? -24.773 130.770 133.852 1.00 56.32 1119 THR A CA 1
ATOM 327 C C . THR A 1 49 ? -25.780 129.656 133.599 1.00 58.56 1119 THR A C 1
ATOM 328 O O . THR A 1 49 ? -25.514 128.494 133.896 1.00 60.43 1119 THR A O 1
ATOM 332 N N . THR A 1 50 ? -26.931 130.019 133.042 1.00 75.83 1120 THR A N 1
ATOM 333 C CA . THR A 1 50 ? -27.976 129.052 132.721 1.00 77.31 1120 THR A CA 1
ATOM 334 C C . THR A 1 50 ? -27.445 127.917 131.849 1.00 77.86 1120 THR A C 1
ATOM 335 O O . THR A 1 50 ? -27.598 126.745 132.183 1.00 79.91 1120 THR A O 1
ATOM 339 N N . LYS A 1 51 ? -26.805 128.273 130.741 1.00 69.52 1121 LYS A N 1
ATOM 340 C CA . LYS A 1 51 ? -26.261 127.278 129.823 1.00 70.97 1121 LYS A CA 1
ATOM 341 C C . LYS A 1 51 ? -25.159 126.428 130.461 1.00 71.65 1121 LYS A C 1
ATOM 342 O O . LYS A 1 51 ? -25.080 125.224 130.219 1.00 74.01 1121 LYS A O 1
ATOM 348 N N . ILE A 1 52 ? -24.316 127.056 131.277 1.00 63.62 1122 ILE A N 1
ATOM 349 C CA . ILE A 1 52 ? -23.225 126.346 131.947 1.00 64.65 1122 ILE A CA 1
ATOM 350 C C . ILE A 1 52 ? -23.717 125.404 133.047 1.00 66.76 1122 ILE A C 1
ATOM 351 O O . ILE A 1 52 ? -23.385 124.220 133.052 1.00 68.68 1122 ILE A O 1
ATOM 356 N N . ILE A 1 53 ? -24.509 125.939 133.973 1.00 64.53 1123 ILE A N 1
ATOM 357 C CA . ILE A 1 53 ? -24.994 125.173 135.117 1.00 65.52 1123 ILE A CA 1
ATOM 358 C C . ILE A 1 53 ? -25.765 123.923 134.694 1.00 68.37 1123 ILE A C 1
ATOM 359 O O . ILE A 1 53 ? -25.461 122.817 135.142 1.00 68.89 1123 ILE A O 1
ATOM 364 N N . LEU A 1 54 ? -26.752 124.106 133.822 1.00 69.27 1124 LEU A N 1
ATOM 365 C CA . LEU A 1 54 ? -27.597 123.004 133.365 1.00 72.06 1124 LEU A CA 1
ATOM 366 C C . LEU A 1 54 ? -26.808 121.890 132.673 1.00 73.54 1124 LEU A C 1
ATOM 367 O O . LEU A 1 54 ? -27.109 120.710 132.849 1.00 76.43 1124 LEU A O 1
ATOM 372 N N . LYS A 1 55 ? -25.800 122.266 131.890 1.00 86.77 1125 LYS A N 1
ATOM 373 C CA . LYS A 1 55 ? -24.946 121.290 131.219 1.00 87.87 1125 LYS A CA 1
ATOM 374 C C . LYS A 1 55 ? -24.175 120.450 132.236 1.00 89.24 1125 LYS A C 1
ATOM 375 O O . LYS A 1 55 ? -24.137 119.223 132.147 1.00 90.84 1125 LYS A O 1
ATOM 381 N N . ASP A 1 56 ? -23.570 121.125 133.208 1.00 109.10 1126 ASP A N 1
ATOM 382 C CA . ASP A 1 56 ? -22.775 120.461 134.236 1.00 110.97 1126 ASP A CA 1
ATOM 383 C C . ASP A 1 56 ? -23.628 119.711 135.261 1.00 113.03 1126 ASP A C 1
ATOM 384 O O . ASP A 1 56 ? -23.225 118.664 135.764 1.00 116.78 1126 ASP A O 1
ATOM 389 N N . PHE A 1 57 ? -24.802 120.252 135.567 1.00 79.51 1127 PHE A N 1
ATOM 390 C CA . PHE A 1 57 ? -25.675 119.692 136.601 1.00 82.37 1127 PHE A CA 1
ATOM 391 C C . PHE A 1 57 ? -26.740 118.716 136.097 1.00 85.39 1127 PHE A C 1
ATOM 392 O O . PHE A 1 57 ? -27.638 118.337 136.849 1.00 88.41 1127 PHE A O 1
ATOM 400 N N . ALA A 1 58 ? -26.657 118.347 134.821 1.00 88.41 1128 ALA A N 1
ATOM 401 C CA . ALA A 1 58 ? -27.647 117.471 134.189 1.00 91.23 1128 ALA A CA 1
ATOM 402 C C . ALA A 1 58 ? -27.998 116.226 135.008 1.00 95.58 1128 ALA A C 1
ATOM 403 O O . ALA A 1 58 ? -29.159 115.829 135.069 1.00 97.97 1128 ALA A O 1
ATOM 405 N N . THR A 1 59 ? -27.000 115.617 135.638 1.00 92.61 1129 THR A N 1
ATOM 406 C CA . THR A 1 59 ? -27.229 114.417 136.438 1.00 97.16 1129 THR A CA 1
ATOM 407 C C . THR A 1 59 ? -27.510 114.742 137.906 1.00 98.15 1129 THR A C 1
ATOM 408 O O . THR A 1 59 ? -27.786 113.846 138.703 1.00 102.32 1129 THR A O 1
ATOM 412 N N . GLU A 1 60 ? -27.451 116.023 138.257 1.00 124.70 1130 GLU A N 1
ATOM 413 C CA . GLU A 1 60 ? -27.585 116.438 139.653 1.00 125.67 1130 GLU A CA 1
ATOM 414 C C . GLU A 1 60 ? -29.032 116.534 140.125 1.00 127.51 1130 GLU A C 1
ATOM 415 O O . GLU A 1 60 ? -29.915 116.944 139.376 1.00 126.25 1130 GLU A O 1
ATOM 417 N N . VAL A 1 61 ? -29.245 116.188 141.391 1.00 143.66 1131 VAL A N 1
ATOM 418 C CA . VAL A 1 61 ? -30.560 116.210 142.025 1.00 145.69 1131 VAL A CA 1
ATOM 419 C C . VAL A 1 61 ? -30.432 117.126 143.243 1.00 145.10 1131 VAL A C 1
ATOM 420 O O . VAL A 1 61 ? -29.401 117.781 143.397 1.00 141.20 1131 VAL A O 1
ATOM 424 N N . ASP A 1 62 ? -31.464 117.194 144.085 1.00 116.79 1132 ASP A N 1
ATOM 425 C CA . ASP A 1 62 ? -31.465 118.086 145.242 1.00 116.81 1132 ASP A CA 1
ATOM 426 C C . ASP A 1 62 ? -31.326 119.530 144.782 1.00 110.71 1132 ASP A C 1
ATOM 427 O O . ASP A 1 62 ? -30.267 120.132 144.930 1.00 107.39 1132 ASP A O 1
ATOM 432 N N . GLU A 1 63 ? -32.400 120.066 144.209 1.00 146.41 1133 GLU A N 1
ATOM 433 C CA . GLU A 1 63 ? -32.399 121.400 143.610 1.00 141.44 1133 GLU A CA 1
ATOM 434 C C . GLU A 1 63 ? -31.829 122.478 144.531 1.00 138.51 1133 GLU A C 1
ATOM 435 O O . GLU A 1 63 ? -31.339 123.505 144.061 1.00 133.58 1133 GLU A O 1
ATOM 437 N N . SER A 1 64 ? -31.907 122.244 145.838 1.00 101.83 1134 SER A N 1
ATOM 438 C CA . SER A 1 64 ? -31.251 123.106 146.813 1.00 100.63 1134 SER A CA 1
ATOM 439 C C . SER A 1 64 ? -29.749 123.156 146.543 1.00 97.25 1134 SER A C 1
ATOM 440 O O . SER A 1 64 ? -29.122 124.209 146.657 1.00 92.70 1134 SER A O 1
ATOM 443 N N . LYS A 1 65 ? -29.180 122.011 146.178 1.00 102.43 1135 LYS A N 1
ATOM 444 C CA . LYS A 1 65 ? -27.766 121.940 145.826 1.00 99.52 1135 LYS A CA 1
ATOM 445 C C . LYS A 1 65 ? -27.516 122.544 144.447 1.00 93.37 1135 LYS A C 1
ATOM 446 O O . LYS A 1 65 ? -26.407 122.983 144.149 1.00 89.71 1135 LYS A O 1
ATOM 448 N N . LEU A 1 66 ? -28.546 122.554 143.604 1.00 85.89 1136 LEU A N 1
ATOM 449 C CA . LEU A 1 66 ? -28.458 123.231 142.316 1.00 80.58 1136 LEU A CA 1
ATOM 450 C C . LEU A 1 66 ? -28.579 124.730 142.549 1.00 76.85 1136 LEU A C 1
ATOM 451 O O . LEU A 1 66 ? -27.794 125.512 142.020 1.00 71.51 1136 LEU A O 1
ATOM 456 N N . LYS A 1 67 ? -29.563 125.120 143.353 1.00 92.85 1137 LYS A N 1
ATOM 457 C CA . LYS A 1 67 ? -29.807 126.530 143.643 1.00 91.89 1137 LYS A CA 1
ATOM 458 C C . LYS A 1 67 ? -28.594 127.203 144.277 1.00 89.50 1137 LYS A C 1
ATOM 459 O O . LYS A 1 67 ? -28.240 128.325 143.919 1.00 85.95 1137 LYS A O 1
ATOM 461 N N . THR A 1 68 ? -27.962 126.506 145.216 1.00 86.87 1138 THR A N 1
ATOM 462 C CA . THR A 1 68 ? -26.781 127.021 145.900 1.00 85.66 1138 THR A CA 1
ATOM 463 C C . THR A 1 68 ? -25.662 127.341 144.914 1.00 81.62 1138 THR A C 1
ATOM 464 O O . THR A 1 68 ? -25.058 128.411 144.972 1.00 78.68 1138 THR A O 1
ATOM 468 N N . ALA A 1 69 ? -25.394 126.411 144.004 1.00 66.88 1139 ALA A N 1
ATOM 469 C CA . ALA A 1 69 ? -24.333 126.597 143.022 1.00 62.98 1139 ALA A CA 1
ATOM 470 C C . ALA A 1 69 ? -24.779 127.477 141.860 1.00 57.85 1139 ALA A C 1
ATOM 471 O O . ALA A 1 69 ? -23.951 128.035 141.141 1.00 54.00 1139 ALA A O 1
ATOM 473 N N . ALA A 1 70 ? -26.089 127.596 141.673 1.00 63.92 1140 ALA A N 1
ATOM 474 C CA . ALA A 1 70 ? -26.624 128.455 140.623 1.00 63.66 1140 ALA A CA 1
ATOM 475 C C . ALA A 1 70 ? -26.624 129.925 141.033 1.00 61.66 1140 ALA A C 1
ATOM 476 O O . ALA A 1 70 ? -26.293 130.800 140.234 1.00 60.15 1140 ALA A O 1
ATOM 478 N N . ILE A 1 71 ? -27.004 130.185 142.281 1.00 75.16 1141 ILE A N 1
ATOM 479 C CA . ILE A 1 71 ? -27.074 131.546 142.803 1.00 73.98 1141 ILE A CA 1
ATOM 480 C C . ILE A 1 71 ? -25.702 132.212 142.897 1.00 70.81 1141 ILE A C 1
ATOM 481 O O . ILE A 1 71 ? -25.491 133.292 142.344 1.00 68.48 1141 ILE A O 1
ATOM 486 N N . ILE A 1 72 ? -24.773 131.563 143.593 1.00 88.91 1142 ILE A N 1
ATOM 487 C CA . ILE A 1 72 ? -23.469 132.160 143.861 1.00 87.84 1142 ILE A CA 1
ATOM 488 C C . ILE A 1 72 ? -22.632 132.323 142.596 1.00 84.74 1142 ILE A C 1
ATOM 489 O O . ILE A 1 72 ? -21.748 133.176 142.538 1.00 82.80 1142 ILE A O 1
ATOM 494 N N . MET A 1 73 ? -22.910 131.506 141.584 1.00 49.51 1143 MET A N 1
ATOM 495 C CA . MET A 1 73 ? -22.202 131.621 140.316 1.00 51.46 1143 MET A CA 1
ATOM 496 C C . MET A 1 73 ? -22.630 132.870 139.552 1.00 51.96 1143 MET A C 1
ATOM 497 O O . MET A 1 73 ? -21.791 133.648 139.109 1.00 51.76 1143 MET A O 1
ATOM 502 N N . VAL A 1 74 ? -23.938 133.060 139.406 1.00 54.72 1144 VAL A N 1
ATOM 503 C CA . VAL A 1 74 ? -24.461 134.191 138.643 1.00 55.50 1144 VAL A CA 1
ATOM 504 C C . VAL A 1 74 ? -24.327 135.504 139.413 1.00 53.56 1144 VAL A C 1
ATOM 505 O O . VAL A 1 74 ? -24.173 136.566 138.814 1.00 52.79 1144 VAL A O 1
ATOM 509 N N . ARG A 1 75 ? -24.376 135.427 140.740 1.00 129.21 1145 ARG A N 1
ATOM 510 C CA . ARG A 1 75 ? -24.231 136.610 141.579 1.00 130.37 1145 ARG A CA 1
ATOM 511 C C . ARG A 1 75 ? -22.826 137.192 141.474 1.00 129.12 1145 ARG A C 1
ATOM 512 O O . ARG A 1 75 ? -22.651 138.373 141.173 1.00 126.70 1145 ARG A O 1
ATOM 520 N N . HIS A 1 76 ? -21.827 136.352 141.717 1.00 149.10 1146 HIS A N 1
ATOM 521 C CA . HIS A 1 76 ? -20.436 136.781 141.666 1.00 148.30 1146 HIS A CA 1
ATOM 522 C C . HIS A 1 76 ? -20.008 137.149 140.248 1.00 142.43 1146 HIS A C 1
ATOM 523 O O . HIS A 1 76 ? -19.187 138.044 140.054 1.00 141.67 1146 HIS A O 1
ATOM 530 N N . LEU A 1 77 ? -20.569 136.461 139.259 1.00 50.70 1147 LEU A N 1
ATOM 531 C CA . LEU A 1 77 ? -20.224 136.723 137.865 1.00 51.02 1147 LEU A CA 1
ATOM 532 C C . LEU A 1 77 ? -20.818 138.047 137.389 1.00 49.26 1147 LEU A C 1
ATOM 533 O O . LEU A 1 77 ? -20.230 138.736 136.556 1.00 48.08 1147 LEU A O 1
ATOM 538 N N . ALA A 1 78 ? -21.984 138.397 137.918 1.00 48.51 1148 ALA A N 1
ATOM 539 C CA . ALA A 1 78 ? -22.610 139.672 137.589 1.00 47.45 1148 ALA A CA 1
ATOM 540 C C . ALA A 1 78 ? -21.875 140.817 138.272 1.00 46.68 1148 ALA A C 1
ATOM 541 O O . ALA A 1 78 ? -21.588 141.840 137.652 1.00 45.69 1148 ALA A O 1
ATOM 543 N N . GLN A 1 79 ? -21.578 140.634 139.555 1.00 56.56 1149 GLN A N 1
ATOM 544 C CA . GLN A 1 79 ? -20.868 141.638 140.341 1.00 55.19 1149 GLN A CA 1
ATOM 545 C C . GLN A 1 79 ? -19.492 141.949 139.760 1.00 54.88 1149 GLN A C 1
ATOM 546 O O . GLN A 1 79 ? -19.001 143.072 139.870 1.00 53.81 1149 GLN A O 1
ATOM 548 N N . SER A 1 80 ? -18.874 140.948 139.145 1.00 46.15 1150 SER A N 1
ATOM 549 C CA . SER A 1 80 ? -17.568 141.123 138.525 1.00 47.00 1150 SER A CA 1
ATOM 550 C C . SER A 1 80 ? -17.685 141.834 137.178 1.00 46.68 1150 SER A C 1
ATOM 551 O O . SER A 1 80 ? -16.806 142.607 136.797 1.00 45.63 1150 SER A O 1
ATOM 554 N N . LEU A 1 81 ? -18.773 141.572 136.460 1.00 45.41 1151 LEU A N 1
ATOM 555 C CA . LEU A 1 81 ? -18.998 142.214 135.168 1.00 44.54 1151 LEU A CA 1
ATOM 556 C C . LEU A 1 81 ? -19.547 143.624 135.361 1.00 43.74 1151 LEU A C 1
ATOM 557 O O . LEU A 1 81 ? -19.470 144.458 134.464 1.00 42.38 1151 LEU A O 1
ATOM 562 N N . ALA A 1 82 ? -20.095 143.889 136.542 1.00 78.28 1152 ALA A N 1
ATOM 563 C CA . ALA A 1 82 ? -20.625 145.210 136.850 1.00 78.34 1152 ALA A CA 1
ATOM 564 C C . ALA A 1 82 ? -19.486 146.188 137.107 1.00 79.01 1152 ALA A C 1
ATOM 565 O O . ALA A 1 82 ? -19.324 147.169 136.381 1.00 79.37 1152 ALA A O 1
ATOM 567 N N . ARG A 1 83 ? -18.712 145.914 138.154 1.00 63.47 1153 ARG A N 1
ATOM 568 C CA . ARG A 1 83 ? -17.555 146.728 138.526 1.00 65.04 1153 ARG A CA 1
ATOM 569 C C . ARG A 1 83 ? -16.617 146.997 137.350 1.00 64.47 1153 ARG A C 1
ATOM 570 O O . ARG A 1 83 ? -16.129 148.113 137.176 1.00 65.59 1153 ARG A O 1
ATOM 578 N N . ALA A 1 84 ? -16.375 145.973 136.541 1.00 62.58 1154 ALA A N 1
ATOM 579 C CA . ALA A 1 84 ? -15.497 146.104 135.384 1.00 63.09 1154 ALA A CA 1
ATOM 580 C C . ALA A 1 84 ? -16.088 147.028 134.322 1.00 63.86 1154 ALA A C 1
ATOM 581 O O . ALA A 1 84 ? -15.364 147.780 133.670 1.00 65.97 1154 ALA A O 1
ATOM 583 N N . THR A 1 85 ? -17.404 146.963 134.152 1.00 83.90 1155 THR A N 1
ATOM 584 C CA . THR A 1 85 ? -18.089 147.756 133.138 1.00 86.19 1155 THR A CA 1
ATOM 585 C C . THR A 1 85 ? -18.276 149.205 133.578 1.00 87.39 1155 THR A C 1
ATOM 586 O O . THR A 1 85 ? -18.127 150.130 132.781 1.00 89.08 1155 THR A O 1
ATOM 590 N N . SER A 1 86 ? -18.606 149.392 134.851 1.00 49.34 1156 SER A N 1
ATOM 591 C CA . SER A 1 86 ? -18.974 150.706 135.369 1.00 49.52 1156 SER A CA 1
ATOM 592 C C . SER A 1 86 ? -17.786 151.619 135.665 1.00 50.20 1156 SER A C 1
ATOM 593 O O . SER A 1 86 ? -17.906 152.838 135.572 1.00 51.18 1156 SER A O 1
ATOM 596 N N . ILE A 1 87 ? -16.652 151.024 136.027 1.00 44.66 1157 ILE A N 1
ATOM 597 C CA . ILE A 1 87 ? -15.490 151.773 136.514 1.00 46.10 1157 ILE A CA 1
ATOM 598 C C . ILE A 1 87 ? -15.050 152.923 135.608 1.00 48.41 1157 ILE A C 1
ATOM 599 O O . ILE A 1 87 ? -14.924 154.061 136.058 1.00 50.54 1157 ILE A O 1
ATOM 601 N N . GLU A 1 88 ? -14.813 152.622 134.336 1.00 66.96 1158 GLU A N 1
ATOM 602 C CA . GLU A 1 88 ? -14.340 153.633 133.390 1.00 71.88 1158 GLU A CA 1
ATOM 603 C C . GLU A 1 88 ? -15.329 154.776 133.088 1.00 72.65 1158 GLU A C 1
ATOM 604 O O . GLU A 1 88 ? -14.977 155.945 133.247 1.00 74.94 1158 GLU A O 1
ATOM 606 N N . PRO A 1 89 ? -16.564 154.452 132.652 1.00 101.12 1159 PRO A N 1
ATOM 607 C CA . PRO A 1 89 ? -17.472 155.548 132.290 1.00 101.87 1159 PRO A CA 1
ATOM 608 C C . PRO A 1 89 ? -17.955 156.365 133.488 1.00 101.24 1159 PRO A C 1
ATOM 609 O O . PRO A 1 89 ? -18.263 157.545 133.326 1.00 101.08 1159 PRO A O 1
ATOM 613 N N . LEU A 1 90 ? -18.023 155.746 134.664 1.00 29.55 1160 LEU A N 1
ATOM 614 C CA . LEU A 1 90 ? -18.466 156.438 135.873 1.00 30.62 1160 LEU A CA 1
ATOM 615 C C . LEU A 1 90 ? -17.532 157.601 136.191 1.00 29.75 1160 LEU A C 1
ATOM 616 O O . LEU A 1 90 ? -17.968 158.744 136.332 1.00 30.69 1160 LEU A O 1
ATOM 621 N N . LYS A 1 91 ? -16.244 157.296 136.304 1.00 91.22 1161 LYS A N 1
ATOM 622 C CA . LYS A 1 91 ? -15.239 158.303 136.616 1.00 94.75 1161 LYS A CA 1
ATOM 623 C C . LYS A 1 91 ? -15.204 159.401 135.560 1.00 93.89 1161 LYS A C 1
ATOM 624 O O . LYS A 1 91 ? -15.225 160.587 135.887 1.00 93.98 1161 LYS A O 1
ATOM 626 N N . GLU A 1 92 ? -15.152 158.993 134.295 1.00 101.60 1162 GLU A N 1
ATOM 627 C CA . GLU A 1 92 ? -15.129 159.929 133.176 1.00 103.78 1162 GLU A CA 1
ATOM 628 C C . GLU A 1 92 ? -16.338 160.854 133.209 1.00 103.58 1162 GLU A C 1
ATOM 629 O O . GLU A 1 92 ? -16.243 162.028 132.853 1.00 105.36 1162 GLU A O 1
ATOM 631 N N . GLY A 1 93 ? -17.476 160.317 133.635 1.00 61.00 1163 GLY A N 1
ATOM 632 C CA . GLY A 1 93 ? -18.676 161.114 133.793 1.00 59.71 1163 GLY A CA 1
ATOM 633 C C . GLY A 1 93 ? -18.634 161.944 135.062 1.00 59.62 1163 GLY A C 1
ATOM 634 O O . GLY A 1 93 ? -19.071 163.095 135.076 1.00 60.45 1163 GLY A O 1
ATOM 635 N N . ILE A 1 94 ? -18.102 161.354 136.129 1.00 51.62 1164 ILE A N 1
ATOM 636 C CA . ILE A 1 94 ? -18.009 162.026 137.421 1.00 52.81 1164 ILE A CA 1
ATOM 637 C C . ILE A 1 94 ? -17.178 163.301 137.332 1.00 55.12 1164 ILE A C 1
ATOM 638 O O . ILE A 1 94 ? -17.469 164.288 138.005 1.00 55.99 1164 ILE A O 1
ATOM 640 N N . ARG A 1 95 ? -16.138 163.269 136.506 1.00 98.15 1165 ARG A N 1
ATOM 641 C CA . ARG A 1 95 ? -15.301 164.442 136.287 1.00 101.98 1165 ARG A CA 1
ATOM 642 C C . ARG A 1 95 ? -15.965 165.412 135.316 1.00 101.80 1165 ARG A C 1
ATOM 643 O O . ARG A 1 95 ? -15.911 166.627 135.505 1.00 102.20 1165 ARG A O 1
ATOM 645 N N . SER A 1 96 ? -16.587 164.865 134.276 1.00 90.94 1166 SER A N 1
ATOM 646 C CA . SER A 1 96 ? -17.247 165.673 133.255 1.00 92.22 1166 SER A CA 1
ATOM 647 C C . SER A 1 96 ? -18.398 166.495 133.826 1.00 93.18 1166 SER A C 1
ATOM 648 O O . SER A 1 96 ? -18.641 167.621 133.392 1.00 94.67 1166 SER A O 1
ATOM 650 N N . THR A 1 97 ? -19.109 165.926 134.794 1.00 106.96 1167 THR A N 1
ATOM 651 C CA . THR A 1 97 ? -20.222 166.619 135.432 1.00 109.49 1167 THR A CA 1
ATOM 652 C C . THR A 1 97 ? -19.718 167.523 136.556 1.00 110.31 1167 THR A C 1
ATOM 653 O O . THR A 1 97 ? -20.454 168.371 137.059 1.00 111.91 1167 THR A O 1
ATOM 657 N N . MET A 1 98 ? -18.462 167.332 136.949 1.00 48.61 1168 MET A N 1
ATOM 658 C CA . MET A 1 98 ? -17.843 168.165 137.977 1.00 50.05 1168 MET A CA 1
ATOM 659 C C . MET A 1 98 ? -17.348 169.503 137.427 1.00 52.87 1168 MET A C 1
ATOM 660 O O . MET A 1 98 ? -17.528 170.548 138.056 1.00 55.55 1168 MET A O 1
ATOM 665 N N . GLN A 1 99 ? -16.725 169.467 136.254 1.00 111.39 1169 GLN A N 1
ATOM 666 C CA . GLN A 1 99 ? -16.171 170.673 135.643 1.00 116.34 1169 GLN A CA 1
ATOM 667 C C . GLN A 1 99 ? -17.262 171.603 135.122 1.00 116.46 1169 GLN A C 1
ATOM 668 O O . GLN A 1 99 ? -17.095 172.823 135.107 1.00 118.44 1169 GLN A O 1
ATOM 670 N N . SER A 1 100 ? -18.375 171.018 134.690 1.00 155.15 1170 SER A N 1
ATOM 671 C CA . SER A 1 100 ? -19.500 171.786 134.170 1.00 156.93 1170 SER A CA 1
ATOM 672 C C . SER A 1 100 ? -20.105 172.677 135.252 1.00 158.44 1170 SER A C 1
ATOM 673 O O . SER A 1 100 ? -20.370 173.857 135.023 1.00 159.26 1170 SER A O 1
ATOM 676 N N . LEU A 1 101 ? -20.319 172.102 136.431 1.00 101.32 1171 LEU A N 1
ATOM 677 C CA . LEU A 1 101 ? -20.870 172.845 137.556 1.00 105.29 1171 LEU A CA 1
ATOM 678 C C . LEU A 1 101 ? -19.775 173.229 138.543 1.00 103.97 1171 LEU A C 1
ATOM 679 O O . LEU A 1 101 ? -20.048 173.496 139.713 1.00 104.36 1171 LEU A O 1
ATOM 681 N N . GLU A 1 115 ? -6.073 166.976 140.488 1.00 126.77 1185 GLU A N 1
ATOM 682 C CA . GLU A 1 115 ? -6.261 166.611 141.887 1.00 128.51 1185 GLU A CA 1
ATOM 683 C C . GLU A 1 115 ? -7.552 165.816 142.062 1.00 127.85 1185 GLU A C 1
ATOM 684 O O . GLU A 1 115 ? -7.696 165.055 143.018 1.00 126.46 1185 GLU A O 1
ATOM 690 N N . LEU A 1 116 ? -8.479 165.994 141.125 1.00 149.08 1186 LEU A N 1
ATOM 691 C CA . LEU A 1 116 ? -9.780 165.326 141.168 1.00 144.45 1186 LEU A CA 1
ATOM 692 C C . LEU A 1 116 ? -9.682 163.809 141.304 1.00 140.12 1186 LEU A C 1
ATOM 693 O O . LEU A 1 116 ? -10.316 163.216 142.177 1.00 135.36 1186 LEU A O 1
ATOM 698 N N . ASP A 1 117 ? -8.886 163.193 140.434 1.00 86.32 1187 ASP A N 1
ATOM 699 C CA . ASP A 1 117 ? -8.748 161.741 140.393 1.00 85.51 1187 ASP A CA 1
ATOM 700 C C . ASP A 1 117 ? -8.326 161.152 141.736 1.00 86.43 1187 ASP A C 1
ATOM 701 O O . ASP A 1 117 ? -8.731 160.045 142.092 1.00 85.66 1187 ASP A O 1
ATOM 703 N N . THR A 1 118 ? -7.515 161.897 142.480 1.00 133.95 1188 THR A N 1
ATOM 704 C CA . THR A 1 118 ? -7.057 161.453 143.791 1.00 137.45 1188 THR A CA 1
ATOM 705 C C . THR A 1 118 ? -8.214 161.351 144.781 1.00 134.85 1188 THR A C 1
ATOM 706 O O . THR A 1 118 ? -8.255 160.441 145.610 1.00 134.10 1188 THR A O 1
ATOM 710 N N . ALA A 1 119 ? -9.150 162.290 144.691 1.00 151.21 1189 ALA A N 1
ATOM 711 C CA . ALA A 1 119 ? -10.291 162.325 145.598 1.00 151.60 1189 ALA A CA 1
ATOM 712 C C . ALA A 1 119 ? -11.343 161.265 145.271 1.00 149.37 1189 ALA A C 1
ATOM 713 O O . ALA A 1 119 ? -11.799 160.541 146.157 1.00 146.97 1189 ALA A O 1
ATOM 715 N N . ILE A 1 120 ? -11.718 161.174 143.998 1.00 85.24 1190 ILE A N 1
ATOM 716 C CA . ILE A 1 120 ? -12.799 160.286 143.578 1.00 83.52 1190 ILE A CA 1
ATOM 717 C C . ILE A 1 120 ? -12.445 158.802 143.675 1.00 82.99 1190 ILE A C 1
ATOM 718 O O . ILE A 1 120 ? -13.305 157.977 143.981 1.00 82.03 1190 ILE A O 1
ATOM 723 N N . ASN A 1 121 ? -11.182 158.467 143.420 1.00 78.52 1191 ASN A N 1
ATOM 724 C CA . ASN A 1 121 ? -10.739 157.076 143.455 1.00 79.39 1191 ASN A CA 1
ATOM 725 C C . ASN A 1 121 ? -10.806 156.479 144.855 1.00 78.61 1191 ASN A C 1
ATOM 726 O O . ASN A 1 121 ? -10.822 155.259 145.020 1.00 77.41 1191 ASN A O 1
ATOM 731 N N . GLU A 1 122 ? -10.844 157.345 145.860 1.00 97.11 1192 GLU A N 1
ATOM 732 C CA . GLU A 1 122 ? -11.043 156.904 147.232 1.00 97.91 1192 GLU A CA 1
ATOM 733 C C . GLU A 1 122 ? -12.515 156.590 147.471 1.00 97.33 1192 GLU A C 1
ATOM 734 O O . GLU A 1 122 ? -12.854 155.595 148.112 1.00 96.83 1192 GLU A O 1
ATOM 736 N N . ASN A 1 123 ? -13.386 157.452 146.954 1.00 69.56 1193 ASN A N 1
ATOM 737 C CA . ASN A 1 123 ? -14.824 157.331 147.180 1.00 69.32 1193 ASN A CA 1
ATOM 738 C C . ASN A 1 123 ? -15.625 156.645 146.070 1.00 68.36 1193 ASN A C 1
ATOM 739 O O . ASN A 1 123 ? -16.848 156.545 146.161 1.00 68.71 1193 ASN A O 1
ATOM 744 N N . ILE A 1 124 ? -14.947 156.180 145.024 1.00 52.61 1194 ILE A N 1
ATOM 745 C CA . ILE A 1 124 ? -15.629 155.499 143.924 1.00 52.54 1194 ILE A CA 1
ATOM 746 C C . ILE A 1 124 ? -16.125 154.115 144.356 1.00 52.24 1194 ILE A C 1
ATOM 747 O O . ILE A 1 124 ? -16.894 153.469 143.645 1.00 52.29 1194 ILE A O 1
ATOM 752 N N . GLY A 1 125 ? -15.684 153.673 145.530 1.00 90.95 1195 GLY A N 1
ATOM 753 C CA . GLY A 1 125 ? -16.088 152.388 146.072 1.00 91.30 1195 GLY A CA 1
ATOM 754 C C . GLY A 1 125 ? -17.580 152.272 146.321 1.00 91.97 1195 GLY A C 1
ATOM 755 O O . GLY A 1 125 ? -18.194 151.260 145.983 1.00 91.48 1195 GLY A O 1
ATOM 756 N N . ILE A 1 126 ? -18.162 153.310 146.914 1.00 53.31 1196 ILE A N 1
ATOM 757 C CA . ILE A 1 126 ? -19.592 153.335 147.214 1.00 54.13 1196 ILE A CA 1
ATOM 758 C C . ILE A 1 126 ? -20.434 153.238 145.946 1.00 54.30 1196 ILE A C 1
ATOM 759 O O . ILE A 1 126 ? -21.304 152.375 145.834 1.00 54.37 1196 ILE A O 1
ATOM 764 N N . ALA A 1 127 ? -20.168 154.131 144.998 1.00 59.84 1197 ALA A N 1
ATOM 765 C CA . ALA A 1 127 ? -20.897 154.162 143.734 1.00 60.18 1197 ALA A CA 1
ATOM 766 C C . ALA A 1 127 ? -20.848 152.813 143.028 1.00 59.32 1197 ALA A C 1
ATOM 767 O O . ALA A 1 127 ? -21.849 152.349 142.483 1.00 59.67 1197 ALA A O 1
ATOM 769 N N . LEU A 1 128 ? -19.678 152.186 143.045 1.00 87.34 1198 LEU A N 1
ATOM 770 C CA . LEU A 1 128 ? -19.510 150.870 142.444 1.00 87.71 1198 LEU A CA 1
ATOM 771 C C . LEU A 1 128 ? -20.344 149.805 143.158 1.00 86.71 1198 LEU A C 1
ATOM 772 O O . LEU A 1 128 ? -20.922 148.931 142.513 1.00 86.20 1198 LEU A O 1
ATOM 777 N N . VAL A 1 129 ? -20.416 149.889 144.483 1.00 54.81 1199 VAL A N 1
ATOM 778 C CA . VAL A 1 129 ? -21.116 148.881 145.279 1.00 55.01 1199 VAL A CA 1
ATOM 779 C C . VAL A 1 129 ? -22.624 148.863 145.006 1.00 55.82 1199 VAL A C 1
ATOM 780 O O . VAL A 1 129 ? -23.281 147.835 145.174 1.00 55.90 1199 VAL A O 1
ATOM 784 N N . LEU A 1 130 ? -23.163 149.999 144.570 1.00 54.33 1200 LEU A N 1
ATOM 785 C CA . LEU A 1 130 ? -24.582 150.095 144.248 1.00 55.39 1200 LEU A CA 1
ATOM 786 C C . LEU A 1 130 ? -24.884 149.442 142.904 1.00 55.20 1200 LEU A C 1
ATOM 787 O O . LEU A 1 130 ? -25.838 148.677 142.779 1.00 55.47 1200 LEU A O 1
ATOM 792 N N . ILE A 1 131 ? -24.059 149.743 141.906 1.00 54.94 1201 ILE A N 1
ATOM 793 C CA . ILE A 1 131 ? -24.214 149.162 140.577 1.00 54.76 1201 ILE A CA 1
ATOM 794 C C . ILE A 1 131 ? -23.966 147.654 140.624 1.00 53.86 1201 ILE A C 1
ATOM 795 O O . ILE A 1 131 ? -24.467 146.903 139.789 1.00 54.06 1201 ILE A O 1
ATOM 800 N N . GLU A 1 132 ? -23.198 147.220 141.618 1.00 87.90 1202 GLU A N 1
ATOM 801 C CA . GLU A 1 132 ? -22.959 145.800 141.850 1.00 88.60 1202 GLU A CA 1
ATOM 802 C C . GLU A 1 132 ? -24.196 145.162 142.473 1.00 88.11 1202 GLU A C 1
ATOM 803 O O . GLU A 1 132 ? -24.796 144.254 141.897 1.00 87.84 1202 GLU A O 1
ATOM 809 N N . LYS A 1 133 ? -24.549 145.640 143.663 1.00 62.13 1203 LYS A N 1
ATOM 810 C CA . LYS A 1 133 ? -25.710 145.162 144.410 1.00 62.88 1203 LYS A CA 1
ATOM 811 C C . LYS A 1 133 ? -26.974 145.103 143.553 1.00 63.65 1203 LYS A C 1
ATOM 812 O O . LYS A 1 133 ? -27.746 144.149 143.637 1.00 63.83 1203 LYS A O 1
ATOM 818 N N . ALA A 1 134 ? -27.170 146.116 142.717 1.00 58.21 1204 ALA A N 1
ATOM 819 C CA . ALA A 1 134 ? -28.339 146.171 141.845 1.00 59.26 1204 ALA A CA 1
ATOM 820 C C . ALA A 1 134 ? -28.281 145.113 140.747 1.00 58.75 1204 ALA A C 1
ATOM 821 O O . ALA A 1 134 ? -29.242 144.376 140.534 1.00 59.35 1204 ALA A O 1
ATOM 823 N N . SER A 1 135 ? -27.151 145.048 140.050 1.00 63.63 1205 SER A N 1
ATOM 824 C CA . SER A 1 135 ? -26.972 144.088 138.964 1.00 63.18 1205 SER A CA 1
ATOM 825 C C . SER A 1 135 ? -26.946 142.647 139.473 1.00 62.68 1205 SER A C 1
ATOM 826 O O . SER A 1 135 ? -27.169 141.707 138.711 1.00 62.98 1205 SER A O 1
ATOM 829 N N . MET A 1 136 ? -26.662 142.480 140.761 1.00 64.75 1206 MET A N 1
ATOM 830 C CA . MET A 1 136 ? -26.676 141.162 141.390 1.00 65.07 1206 MET A CA 1
ATOM 831 C C . MET A 1 136 ? -28.098 140.673 141.659 1.00 66.68 1206 MET A C 1
ATOM 832 O O . MET A 1 136 ? -28.447 139.539 141.333 1.00 67.13 1206 MET A O 1
ATOM 837 N N . ASP A 1 137 ? -28.913 141.539 142.253 1.00 55.81 1207 ASP A N 1
ATOM 838 C CA . ASP A 1 137 ? -30.269 141.175 142.654 1.00 57.15 1207 ASP A CA 1
ATOM 839 C C . ASP A 1 137 ? -31.192 140.892 141.469 1.00 57.76 1207 ASP A C 1
ATOM 840 O O . ASP A 1 137 ? -32.031 139.994 141.531 1.00 58.40 1207 ASP A O 1
ATOM 845 N N . LYS A 1 138 ? -31.038 141.657 140.392 1.00 59.76 1208 LYS A N 1
ATOM 846 C CA . LYS A 1 138 ? -31.833 141.436 139.189 1.00 60.58 1208 LYS A CA 1
ATOM 847 C C . LYS A 1 138 ? -31.360 140.169 138.483 1.00 60.06 1208 LYS A C 1
ATOM 848 O O . LYS A 1 138 ? -32.119 139.531 137.754 1.00 60.94 1208 LYS A O 1
ATOM 854 N N . SER A 1 139 ? -30.101 139.807 138.714 1.00 68.90 1209 SER A N 1
ATOM 855 C CA . SER A 1 139 ? -29.535 138.581 138.161 1.00 68.64 1209 SER A CA 1
ATOM 856 C C . SER A 1 139 ? -30.075 137.360 138.890 1.00 69.20 1209 SER A C 1
ATOM 857 O O . SER A 1 139 ? -30.446 136.366 138.269 1.00 69.88 1209 SER A O 1
ATOM 860 N N . THR A 1 140 ? -30.110 137.440 140.216 1.00 69.42 1210 THR A N 1
ATOM 861 C CA . THR A 1 140 ? -30.658 136.365 141.032 1.00 70.21 1210 THR A CA 1
ATOM 862 C C . THR A 1 140 ? -32.147 136.187 140.750 1.00 71.49 1210 THR A C 1
ATOM 863 O O . THR A 1 140 ? -32.707 135.111 140.960 1.00 72.21 1210 THR A O 1
ATOM 867 N N . GLN A 1 141 ? -32.779 137.252 140.266 1.00 128.31 1211 GLN A N 1
ATOM 868 C CA . GLN A 1 141 ? -34.202 137.241 139.953 1.00 131.82 1211 GLN A CA 1
ATOM 869 C C . GLN A 1 141 ? -34.465 136.596 138.594 1.00 130.65 1211 GLN A C 1
ATOM 870 O O . GLN A 1 141 ? -35.134 135.566 138.507 1.00 130.49 1211 GLN A O 1
ATOM 876 N N . ASP A 1 142 ? -33.939 137.217 137.541 1.00 97.91 1212 ASP A N 1
ATOM 877 C CA . ASP A 1 142 ? -34.121 136.738 136.171 1.00 100.09 1212 ASP A CA 1
ATOM 878 C C . ASP A 1 142 ? -33.718 135.276 135.986 1.00 100.51 1212 ASP A C 1
ATOM 879 O O . ASP A 1 142 ? -34.285 134.572 135.151 1.00 101.47 1212 ASP A O 1
ATOM 884 N N . LEU A 1 143 ? -32.740 134.823 136.763 1.00 89.80 1213 LEU A N 1
ATOM 885 C CA . LEU A 1 143 ? -32.315 133.430 136.708 1.00 89.46 1213 LEU A CA 1
ATOM 886 C C . LEU A 1 143 ? -33.382 132.514 137.296 1.00 90.76 1213 LEU A C 1
ATOM 887 O O . LEU A 1 143 ? -33.782 131.530 136.672 1.00 92.62 1213 LEU A O 1
ATOM 892 N N . ALA A 1 144 ? -33.837 132.850 138.499 1.00 61.24 1214 ALA A N 1
ATOM 893 C CA . ALA A 1 144 ? -34.821 132.048 139.217 1.00 62.45 1214 ALA A CA 1
ATOM 894 C C . ALA A 1 144 ? -36.094 131.831 138.407 1.00 63.76 1214 ALA A C 1
ATOM 895 O O . ALA A 1 144 ? -36.744 130.794 138.526 1.00 64.79 1214 ALA A O 1
ATOM 897 N N . ASP A 1 145 ? -36.449 132.817 137.590 1.00 74.08 1215 ASP A N 1
ATOM 898 C CA . ASP A 1 145 ? -37.605 132.698 136.712 1.00 75.51 1215 ASP A CA 1
ATOM 899 C C . ASP A 1 145 ? -37.289 131.800 135.520 1.00 75.63 1215 ASP A C 1
ATOM 900 O O . ASP A 1 145 ? -38.164 131.099 135.014 1.00 76.87 1215 ASP A O 1
ATOM 905 N N . GLN A 1 146 ? -36.036 131.826 135.073 1.00 83.60 1216 GLN A N 1
ATOM 906 C CA . GLN A 1 146 ? -35.615 131.001 133.942 1.00 84.50 1216 GLN A CA 1
ATOM 907 C C . GLN A 1 146 ? -35.172 129.600 134.359 1.00 85.33 1216 GLN A C 1
ATOM 908 O O . GLN A 1 146 ? -35.012 128.716 133.516 1.00 85.23 1216 GLN A O 1
ATOM 914 N N . LEU A 1 147 ? -34.975 129.400 135.659 1.00 81.14 1217 LEU A N 1
ATOM 915 C CA . LEU A 1 147 ? -34.620 128.084 136.181 1.00 81.56 1217 LEU A CA 1
ATOM 916 C C . LEU A 1 147 ? -35.862 127.315 136.617 1.00 82.97 1217 LEU A C 1
ATOM 917 O O . LEU A 1 147 ? -35.769 126.171 137.060 1.00 83.69 1217 LEU A O 1
ATOM 922 N N . MET A 1 148 ? -37.022 127.951 136.482 1.00 125.52 1218 MET A N 1
ATOM 923 C CA . MET A 1 148 ? -38.278 127.385 136.965 1.00 128.19 1218 MET A CA 1
ATOM 924 C C . MET A 1 148 ? -38.611 126.035 136.329 1.00 128.78 1218 MET A C 1
ATOM 925 O O . MET A 1 148 ? -38.901 125.069 137.033 1.00 129.11 1218 MET A O 1
ATOM 930 N N . GLN A 1 149 ? -38.561 125.973 135.002 1.00 78.90 1219 GLN A N 1
ATOM 931 C CA . GLN A 1 149 ? -38.846 124.735 134.284 1.00 79.98 1219 GLN A CA 1
ATOM 932 C C . GLN A 1 149 ? -37.839 123.649 134.645 1.00 79.15 1219 GLN A C 1
ATOM 933 O O . GLN A 1 149 ? -38.195 122.480 134.789 1.00 80.33 1219 GLN A O 1
ATOM 935 N N . ALA A 1 150 ? -36.580 124.045 134.796 1.00 87.36 1220 ALA A N 1
ATOM 936 C CA . ALA A 1 150 ? -35.521 123.109 135.152 1.00 88.07 1220 ALA A CA 1
ATOM 937 C C . ALA A 1 150 ? -35.622 122.685 136.613 1.00 87.47 1220 ALA A C 1
ATOM 938 O O . ALA A 1 150 ? -35.221 121.581 136.976 1.00 88.97 1220 ALA A O 1
ATOM 940 N N . ILE A 1 151 ? -36.152 123.571 137.450 1.00 69.78 1221 ILE A N 1
ATOM 941 C CA . ILE A 1 151 ? -36.351 123.256 138.860 1.00 70.22 1221 ILE A CA 1
ATOM 942 C C . ILE A 1 151 ? -37.604 122.410 139.059 1.00 72.03 1221 ILE A C 1
ATOM 943 O O . ILE A 1 151 ? -37.676 121.598 139.981 1.00 73.09 1221 ILE A O 1
ATOM 945 N N . ALA A 1 152 ? -38.591 122.610 138.192 1.00 119.85 1222 ALA A N 1
ATOM 946 C CA . ALA A 1 152 ? -39.859 121.893 138.291 1.00 122.05 1222 ALA A CA 1
ATOM 947 C C . ALA A 1 152 ? -39.769 120.472 137.745 1.00 123.11 1222 ALA A C 1
ATOM 948 O O . ALA A 1 152 ? -40.322 119.541 138.329 1.00 123.41 1222 ALA A O 1
ATOM 950 N N . ILE A 1 153 ? -39.074 120.308 136.623 1.00 75.19 1223 ILE A N 1
ATOM 951 C CA . ILE A 1 153 ? -38.954 119.003 135.978 1.00 76.61 1223 ILE A CA 1
ATOM 952 C C . ILE A 1 153 ? -38.209 118.001 136.855 1.00 77.34 1223 ILE A C 1
ATOM 953 O O . ILE A 1 153 ? -38.266 116.795 136.619 1.00 78.88 1223 ILE A O 1
ATOM 955 N N . ARG A 1 154 ? -37.510 118.509 137.864 1.00 80.77 1224 ARG A N 1
ATOM 956 C CA . ARG A 1 154 ? -36.810 117.659 138.816 1.00 81.65 1224 ARG A CA 1
ATOM 957 C C . ARG A 1 154 ? -37.691 117.358 140.023 1.00 82.83 1224 ARG A C 1
ATOM 958 O O . ARG A 1 154 ? -37.450 116.399 140.752 1.00 84.28 1224 ARG A O 1
ATOM 960 N N . ARG A 1 155 ? -38.711 118.184 140.232 1.00 88.94 1225 ARG A N 1
ATOM 961 C CA . ARG A 1 155 ? -39.649 117.972 141.328 1.00 90.92 1225 ARG A CA 1
ATOM 962 C C . ARG A 1 155 ? -40.562 116.790 141.026 1.00 93.39 1225 ARG A C 1
ATOM 963 O O . ARG A 1 155 ? -40.844 115.971 141.902 1.00 96.03 1225 ARG A O 1
ATOM 965 N N . TYR A 1 156 ? -41.025 116.715 139.782 1.00 100.36 1226 TYR A N 1
ATOM 966 C CA . TYR A 1 156 ? -41.834 115.594 139.321 1.00 102.35 1226 TYR A CA 1
ATOM 967 C C . TYR A 1 156 ? -41.016 114.314 139.388 1.00 103.52 1226 TYR A C 1
ATOM 968 O O . TYR A 1 156 ? -41.461 113.307 139.934 1.00 105.47 1226 TYR A O 1
ATOM 977 N N . HIS A 1 157 ? -39.807 114.369 138.839 1.00 89.83 1227 HIS A N 1
ATOM 978 C CA . HIS A 1 157 ? -38.922 113.212 138.812 1.00 92.38 1227 HIS A CA 1
ATOM 979 C C . HIS A 1 157 ? -38.458 112.829 140.214 1.00 92.97 1227 HIS A C 1
ATOM 980 O O . HIS A 1 157 ? -37.979 111.723 140.425 1.00 94.09 1227 HIS A O 1
ATOM 987 N N . LYS A 1 158 ? -38.575 113.747 141.168 1.00 85.29 1228 LYS A N 1
ATOM 988 C CA . LYS A 1 158 ? -38.239 113.425 142.552 1.00 86.37 1228 LYS A CA 1
ATOM 989 C C . LYS A 1 158 ? -39.377 112.681 143.241 1.00 88.59 1228 LYS A C 1
ATOM 990 O O . LYS A 1 158 ? -39.154 111.694 143.941 1.00 90.70 1228 LYS A O 1
ATOM 992 N N . GLU A 1 159 ? -40.598 113.162 143.036 1.00 137.96 1229 GLU A N 1
ATOM 993 C CA . GLU A 1 159 ? -41.767 112.596 143.701 1.00 142.39 1229 GLU A CA 1
ATOM 994 C C . GLU A 1 159 ? -42.294 111.331 143.030 1.00 145.20 1229 GLU A C 1
ATOM 995 O O . GLU A 1 159 ? -42.639 110.361 143.703 1.00 148.37 1229 GLU A O 1
ATOM 997 N N . ARG A 1 160 ? -42.355 111.346 141.703 1.00 99.41 1230 ARG A N 1
ATOM 998 C CA . ARG A 1 160 ? -42.981 110.257 140.959 1.00 101.34 1230 ARG A CA 1
ATOM 999 C C . ARG A 1 160 ? -42.101 109.009 140.858 1.00 102.91 1230 ARG A C 1
ATOM 1000 O O . ARG A 1 160 ? -42.572 107.893 141.073 1.00 105.38 1230 ARG A O 1
ATOM 1008 N N . ARG A 1 161 ? -40.828 109.196 140.525 1.00 93.60 1231 ARG A N 1
ATOM 1009 C CA . ARG A 1 161 ? -39.902 108.075 140.395 1.00 95.28 1231 ARG A CA 1
ATOM 1010 C C . ARG A 1 161 ? -38.629 108.318 141.205 1.00 94.71 1231 ARG A C 1
ATOM 1011 O O . ARG A 1 161 ? -37.816 109.163 140.851 1.00 92.60 1231 ARG A O 1
ATOM 1019 N N . ALA A 1 162 ? -38.437 107.542 142.266 1.00 113.60 1232 ALA A N 1
ATOM 1020 C CA . ALA A 1 162 ? -37.376 107.825 143.232 1.00 113.35 1232 ALA A CA 1
ATOM 1021 C C . ALA A 1 162 ? -36.043 107.143 142.927 1.00 114.28 1232 ALA A C 1
ATOM 1022 O O . ALA A 1 162 ? -35.058 107.804 142.597 1.00 112.43 1232 ALA A O 1
ATOM 1024 N N . ASP A 1 163 ? -36.018 105.820 143.044 1.00 249.22 1233 ASP A N 1
ATOM 1025 C CA . ASP A 1 163 ? -34.789 105.043 142.900 1.00 251.79 1233 ASP A CA 1
ATOM 1026 C C . ASP A 1 163 ? -34.192 105.083 141.491 1.00 251.71 1233 ASP A C 1
ATOM 1027 O O . ASP A 1 163 ? -33.076 104.613 141.270 1.00 252.43 1233 ASP A O 1
ATOM 1032 N N . GLN A 1 164 ? -34.939 105.647 140.548 1.00 126.81 1234 GLN A N 1
ATOM 1033 C CA . GLN A 1 164 ? -34.525 105.705 139.149 1.00 124.50 1234 GLN A CA 1
ATOM 1034 C C . GLN A 1 164 ? -33.349 106.658 138.915 1.00 123.07 1234 GLN A C 1
ATOM 1035 O O . GLN A 1 164 ? -33.130 107.578 139.702 1.00 120.49 1234 GLN A O 1
ATOM 1041 N N . PRO A 1 165 ? -32.588 106.437 137.825 1.00 108.38 1235 PRO A N 1
ATOM 1042 C CA . PRO A 1 165 ? -31.517 107.355 137.414 1.00 106.31 1235 PRO A CA 1
ATOM 1043 C C . PRO A 1 165 ? -32.081 108.709 136.991 1.00 103.02 1235 PRO A C 1
ATOM 1044 O O . PRO A 1 165 ? -33.285 108.815 136.758 1.00 102.92 1235 PRO A O 1
ATOM 1048 N N . PHE A 1 166 ? -31.231 109.728 136.891 1.00 98.31 1236 PHE A N 1
ATOM 1049 C CA . PHE A 1 166 ? -31.723 111.094 136.735 1.00 95.54 1236 PHE A CA 1
ATOM 1050 C C . PHE A 1 166 ? -31.567 111.724 135.347 1.00 94.76 1236 PHE A C 1
ATOM 1051 O O . PHE A 1 166 ? -30.523 111.611 134.705 1.00 95.09 1236 PHE A O 1
ATOM 1059 N N . ILE A 1 167 ? -32.639 112.382 134.910 1.00 112.41 1237 ILE A N 1
ATOM 1060 C CA . ILE A 1 167 ? -32.626 113.307 133.772 1.00 112.99 1237 ILE A CA 1
ATOM 1061 C C . ILE A 1 167 ? -32.099 112.757 132.438 1.00 116.27 1237 ILE A C 1
ATOM 1062 O O . ILE A 1 167 ? -32.712 111.864 131.853 1.00 117.24 1237 ILE A O 1
ATOM 1067 N N . THR A 1 168 ? -30.975 113.303 131.974 1.00 237.01 1238 THR A N 1
ATOM 1068 C CA . THR A 1 168 ? -30.590 113.270 130.563 1.00 233.22 1238 THR A CA 1
ATOM 1069 C C . THR A 1 168 ? -31.716 113.925 129.773 1.00 232.87 1238 THR A C 1
ATOM 1070 O O . THR A 1 168 ? -32.377 113.285 128.956 1.00 233.94 1238 THR A O 1
ATOM 1074 N N . GLN A 1 169 ? -31.920 115.213 130.034 1.00 81.48 1239 GLN A N 1
ATOM 1075 C CA . GLN A 1 169 ? -33.066 115.945 129.509 1.00 80.77 1239 GLN A CA 1
ATOM 1076 C C . GLN A 1 169 ? -33.061 116.027 127.992 1.00 81.84 1239 GLN A C 1
ATOM 1077 O O . GLN A 1 169 ? -34.032 115.650 127.339 1.00 83.13 1239 GLN A O 1
ATOM 1079 N N . ASN A 1 170 ? -31.966 116.528 127.434 1.00 183.15 1240 ASN A N 1
ATOM 1080 C CA . ASN A 1 170 ? -31.861 116.680 125.991 1.00 187.26 1240 ASN A CA 1
ATOM 1081 C C . ASN A 1 170 ? -30.634 115.985 125.415 1.00 189.43 1240 ASN A C 1
ATOM 1082 O O . ASN A 1 170 ? -30.753 114.976 124.716 1.00 189.75 1240 ASN A O 1
ATOM 1084 N N . THR A 1 171 ? -29.457 116.528 125.709 1.00 118.42 1241 THR A N 1
ATOM 1085 C CA . THR A 1 171 ? -28.230 116.020 125.110 1.00 121.96 1241 THR A CA 1
ATOM 1086 C C . THR A 1 171 ? -27.054 115.869 126.071 1.00 120.56 1241 THR A C 1
ATOM 1087 O O . THR A 1 171 ? -26.609 116.835 126.691 1.00 117.92 1241 THR A O 1
ATOM 1089 N N . ASN A 1 172 ? -26.567 114.639 126.192 1.00 125.61 1242 ASN A N 1
ATOM 1090 C CA . ASN A 1 172 ? -25.236 114.386 126.730 1.00 124.47 1242 ASN A CA 1
ATOM 1091 C C . ASN A 1 172 ? -24.547 113.287 125.925 1.00 128.47 1242 ASN A C 1
ATOM 1092 O O . ASN A 1 172 ? -24.182 112.246 126.473 1.00 126.65 1242 ASN A O 1
ATOM 1094 N N . PRO A 1 173 ? -24.371 113.515 124.611 1.00 149.25 1243 PRO A N 1
ATOM 1095 C CA . PRO A 1 173 ? -23.839 112.461 123.740 1.00 150.96 1243 PRO A CA 1
ATOM 1096 C C . PRO A 1 173 ? -22.370 112.128 123.993 1.00 149.51 1243 PRO A C 1
ATOM 1097 O O . PRO A 1 173 ? -22.012 110.951 124.028 1.00 147.51 1243 PRO A O 1
ATOM 1101 N N . TYR A 1 174 ? -21.538 113.150 124.169 1.00 107.76 1244 TYR A N 1
ATOM 1102 C CA . TYR A 1 174 ? -20.103 112.944 124.340 1.00 105.60 1244 TYR A CA 1
ATOM 1103 C C . TYR A 1 174 ? -19.721 112.853 125.810 1.00 101.23 1244 TYR A C 1
ATOM 1104 O O . TYR A 1 174 ? -18.587 112.512 126.148 1.00 93.72 1244 TYR A O 1
ATOM 1106 N N . SER A 1 175 ? -20.676 113.159 126.680 1.00 73.07 1245 SER A N 1
ATOM 1107 C CA . SER A 1 175 ? -20.454 113.060 128.114 1.00 72.79 1245 SER A CA 1
ATOM 1108 C C . SER A 1 175 ? -20.887 111.689 128.609 1.00 73.96 1245 SER A C 1
ATOM 1109 O O . SER A 1 175 ? -20.824 111.397 129.803 1.00 74.03 1245 SER A O 1
ATOM 1112 N N . LEU A 1 176 ? -21.327 110.851 127.677 1.00 177.39 1246 LEU A N 1
ATOM 1113 C CA . LEU A 1 176 ? -21.658 109.465 127.977 1.00 181.51 1246 LEU A CA 1
ATOM 1114 C C . LEU A 1 176 ? -20.375 108.664 128.162 1.00 181.73 1246 LEU A C 1
ATOM 1115 O O . LEU A 1 176 ? -20.408 107.487 128.523 1.00 178.76 1246 LEU A O 1
ATOM 1117 N N . SER A 1 177 ? -19.245 109.316 127.904 1.00 95.98 1247 SER A N 1
ATOM 1118 C CA . SER A 1 177 ? -17.936 108.694 128.037 1.00 95.24 1247 SER A CA 1
ATOM 1119 C C . SER A 1 177 ? -17.637 108.309 129.481 1.00 94.69 1247 SER A C 1
ATOM 1120 O O . SER A 1 177 ? -18.188 108.879 130.422 1.00 94.12 1247 SER A O 1
ATOM 1122 N N . LEU A 1 178 ? -16.745 107.337 129.634 1.00 221.26 1248 LEU A N 1
ATOM 1123 C CA . LEU A 1 178 ? -16.403 106.744 130.929 1.00 216.79 1248 LEU A CA 1
ATOM 1124 C C . LEU A 1 178 ? -15.681 107.564 132.023 1.00 211.32 1248 LEU A C 1
ATOM 1125 O O . LEU A 1 178 ? -15.973 107.368 133.202 1.00 209.97 1248 LEU A O 1
ATOM 1127 N N . PRO A 1 179 ? -14.746 108.467 131.647 1.00 79.80 1249 PRO A N 1
ATOM 1128 C CA . PRO A 1 179 ? -13.596 108.735 132.527 1.00 78.70 1249 PRO A CA 1
ATOM 1129 C C . PRO A 1 179 ? -13.866 109.279 133.935 1.00 78.05 1249 PRO A C 1
ATOM 1130 O O . PRO A 1 179 ? -15.003 109.518 134.345 1.00 78.50 1249 PRO A O 1
ATOM 1134 N N . GLU A 1 180 ? -12.766 109.492 134.653 1.00 121.87 1250 GLU A N 1
ATOM 1135 C CA . GLU A 1 180 ? -12.763 109.878 136.062 1.00 123.68 1250 GLU A CA 1
ATOM 1136 C C . GLU A 1 180 ? -13.424 111.254 136.258 1.00 122.53 1250 GLU A C 1
ATOM 1137 O O . GLU A 1 180 ? -13.836 111.868 135.273 1.00 121.29 1250 GLU A O 1
ATOM 1139 N N . PRO A 1 181 ? -13.527 111.762 137.511 1.00 147.88 1251 PRO A N 1
ATOM 1140 C CA . PRO A 1 181 ? -14.457 112.894 137.642 1.00 147.33 1251 PRO A CA 1
ATOM 1141 C C . PRO A 1 181 ? -14.067 114.189 136.929 1.00 146.61 1251 PRO A C 1
ATOM 1142 O O . PRO A 1 181 ? -13.974 115.240 137.562 1.00 146.05 1251 PRO A O 1
ATOM 1146 N N . LEU A 1 182 ? -13.838 114.098 135.624 1.00 73.91 1252 LEU A N 1
ATOM 1147 C CA . LEU A 1 182 ? -13.900 115.258 134.753 1.00 73.65 1252 LEU A CA 1
ATOM 1148 C C . LEU A 1 182 ? -15.259 115.273 134.063 1.00 73.73 1252 LEU A C 1
ATOM 1149 O O . LEU A 1 182 ? -15.539 116.152 133.258 1.00 73.54 1252 LEU A O 1
ATOM 1154 N N . GLY A 1 183 ? -16.107 114.301 134.391 1.00 58.34 1253 GLY A N 1
ATOM 1155 C CA . GLY A 1 183 ? -17.333 114.096 133.640 1.00 58.55 1253 GLY A CA 1
ATOM 1156 C C . GLY A 1 183 ? -18.529 113.626 134.447 1.00 58.50 1253 GLY A C 1
ATOM 1157 O O . GLY A 1 183 ? -18.416 113.298 135.628 1.00 58.39 1253 GLY A O 1
ATOM 1158 N N . LEU A 1 184 ? -19.685 113.598 133.789 1.00 98.20 1254 LEU A N 1
ATOM 1159 C CA . LEU A 1 184 ? -20.967 113.365 134.451 1.00 98.65 1254 LEU A CA 1
ATOM 1160 C C . LEU A 1 184 ? -21.139 111.953 135.004 1.00 101.13 1254 LEU A C 1
ATOM 1161 O O . LEU A 1 184 ? -20.867 110.965 134.322 1.00 101.65 1254 LEU A O 1
ATOM 1166 N N . LYS A 1 185 ? -21.606 111.874 136.247 1.00 134.61 1255 LYS A N 1
ATOM 1167 C CA . LYS A 1 185 ? -21.867 110.597 136.899 1.00 136.65 1255 LYS A CA 1
ATOM 1168 C C . LYS A 1 185 ? -23.359 110.418 137.153 1.00 137.09 1255 LYS A C 1
ATOM 1169 O O . LYS A 1 185 ? -23.911 110.992 138.092 1.00 136.49 1255 LYS A O 1
ATOM 1171 N N . GLY A 1 188 ? -25.613 108.550 138.358 1.00 48.94 1258 GLY A N 1
ATOM 1172 C CA . GLY A 1 188 ? -25.422 108.581 139.796 1.00 48.52 1258 GLY A CA 1
ATOM 1173 C C . GLY A 1 188 ? -25.774 109.928 140.396 1.00 47.86 1258 GLY A C 1
ATOM 1174 O O . GLY A 1 188 ? -26.947 110.222 140.629 1.00 47.68 1258 GLY A O 1
ATOM 1175 N N . VAL A 1 189 ? -24.753 110.745 140.644 1.00 164.35 1259 VAL A N 1
ATOM 1176 C CA . VAL A 1 189 ? -24.938 112.085 141.194 1.00 164.00 1259 VAL A CA 1
ATOM 1177 C C . VAL A 1 189 ? -23.631 112.866 141.033 1.00 163.03 1259 VAL A C 1
ATOM 1178 O O . VAL A 1 189 ? -22.635 112.318 140.564 1.00 164.13 1259 VAL A O 1
ATOM 1182 N N . THR A 1 190 ? -23.631 114.140 141.416 1.00 70.87 1260 THR A N 1
ATOM 1183 C CA . THR A 1 190 ? -22.415 114.945 141.391 1.00 69.68 1260 THR A CA 1
ATOM 1184 C C . THR A 1 190 ? -21.620 114.728 142.675 1.00 69.56 1260 THR A C 1
ATOM 1185 O O . THR A 1 190 ? -22.130 114.968 143.770 1.00 65.74 1260 THR A O 1
ATOM 1189 N N . PRO A 1 191 ? -20.365 114.266 142.543 1.00 97.76 1261 PRO A N 1
ATOM 1190 C CA . PRO A 1 191 ? -19.540 113.970 143.720 1.00 98.60 1261 PRO A CA 1
ATOM 1191 C C . PRO A 1 191 ? -19.243 115.222 144.534 1.00 97.70 1261 PRO A C 1
ATOM 1192 O O . PRO A 1 191 ? -19.330 116.329 144.004 1.00 98.16 1261 PRO A O 1
ATOM 1196 N N . GLN A 1 192 ? -18.894 115.042 145.804 1.00 93.49 1262 GLN A N 1
ATOM 1197 C CA . GLN A 1 192 ? -18.645 116.165 146.702 1.00 92.95 1262 GLN A CA 1
ATOM 1198 C C . GLN A 1 192 ? -17.534 117.079 146.190 1.00 92.75 1262 GLN A C 1
ATOM 1199 O O . GLN A 1 192 ? -17.524 118.276 146.476 1.00 92.23 1262 GLN A O 1
ATOM 1201 N N . GLN A 1 193 ? -16.603 116.509 145.432 1.00 108.48 1263 GLN A N 1
ATOM 1202 C CA . GLN A 1 193 ? -15.507 117.277 144.853 1.00 108.88 1263 GLN A CA 1
ATOM 1203 C C . GLN A 1 193 ? -15.994 118.141 143.695 1.00 108.33 1263 GLN A C 1
ATOM 1204 O O . GLN A 1 193 ? -15.660 119.322 143.605 1.00 107.61 1263 GLN A O 1
ATOM 1206 N N . PHE A 1 194 ? -16.781 117.542 142.807 1.00 61.24 1264 PHE A N 1
ATOM 1207 C CA . PHE A 1 194 ? -17.331 118.259 141.662 1.00 61.19 1264 PHE A CA 1
ATOM 1208 C C . PHE A 1 194 ? -18.281 119.365 142.110 1.00 60.61 1264 PHE A C 1
ATOM 1209 O O . PHE A 1 194 ? -18.359 120.423 141.486 1.00 60.38 1264 PHE A O 1
ATOM 1211 N N . ARG A 1 195 ? -19.003 119.112 143.196 1.00 146.74 1265 ARG A N 1
ATOM 1212 C CA . ARG A 1 195 ? -19.921 120.098 143.749 1.00 145.52 1265 ARG A CA 1
ATOM 1213 C C . ARG A 1 195 ? -19.159 121.164 144.526 1.00 144.18 1265 ARG A C 1
ATOM 1214 O O . ARG A 1 195 ? -19.690 122.239 144.801 1.00 143.28 1265 ARG A O 1
ATOM 1216 N N . VAL A 1 196 ? -17.913 120.861 144.877 1.00 91.39 1266 VAL A N 1
ATOM 1217 C CA . VAL A 1 196 ? -17.073 121.807 145.599 1.00 89.68 1266 VAL A CA 1
ATOM 1218 C C . VAL A 1 196 ? -16.485 122.859 144.663 1.00 88.45 1266 VAL A C 1
ATOM 1219 O O . VAL A 1 196 ? -16.201 123.982 145.080 1.00 87.21 1266 VAL A O 1
ATOM 1221 N N . TYR A 1 197 ? -16.307 122.484 143.400 1.00 42.87 1267 TYR A N 1
ATOM 1222 C CA . TYR A 1 197 ? -15.763 123.389 142.393 1.00 42.75 1267 TYR A CA 1
ATOM 1223 C C . TYR A 1 197 ? -16.655 124.613 142.211 1.00 42.35 1267 TYR A C 1
ATOM 1224 O O . TYR A 1 197 ? -16.179 125.749 142.215 1.00 41.91 1267 TYR A O 1
ATOM 1226 N N . GLU A 1 198 ? -17.954 124.378 142.058 1.00 45.86 1268 GLU A N 1
ATOM 1227 C CA . GLU A 1 198 ? -18.902 125.471 141.885 1.00 45.52 1268 GLU A CA 1
ATOM 1228 C C . GLU A 1 198 ? -19.371 126.010 143.235 1.00 44.98 1268 GLU A C 1
ATOM 1229 O O . GLU A 1 198 ? -20.131 126.975 143.297 1.00 44.59 1268 GLU A O 1
ATOM 1235 N N . GLU A 1 199 ? -18.914 125.380 144.312 1.00 69.05 1269 GLU A N 1
ATOM 1236 C CA . GLU A 1 199 ? -19.252 125.829 145.657 1.00 69.71 1269 GLU A CA 1
ATOM 1237 C C . GLU A 1 199 ? -18.402 127.029 146.045 1.00 65.95 1269 GLU A C 1
ATOM 1238 O O . GLU A 1 199 ? -18.783 127.819 146.907 1.00 66.07 1269 GLU A O 1
ATOM 1240 N N . PHE A 1 200 ? -17.246 127.160 145.402 1.00 96.73 1270 PHE A N 1
ATOM 1241 C CA . PHE A 1 200 ? -16.344 128.271 145.676 1.00 96.73 1270 PHE A CA 1
ATOM 1242 C C . PHE A 1 200 ? -15.908 128.950 144.383 1.00 96.73 1270 PHE A C 1
ATOM 1243 O O . PHE A 1 200 ? -15.256 128.335 143.541 1.00 96.73 1270 PHE A O 1
ATOM 1245 N N . GLY A 1 201 ? -16.270 130.221 144.233 1.00 63.07 1271 GLY A N 1
ATOM 1246 C CA . GLY A 1 201 ? -15.932 130.975 143.040 1.00 63.07 1271 GLY A CA 1
ATOM 1247 C C . GLY A 1 201 ? -16.616 130.439 141.796 1.00 63.07 1271 GLY A C 1
ATOM 1248 O O . GLY A 1 201 ? -17.068 131.202 140.940 1.00 63.07 1271 GLY A O 1
ATOM 1249 N N . ASP B 2 50 ? -3.020 110.130 124.575 1.00 139.78 105 ASP B N 1
ATOM 1250 C CA . ASP B 2 50 ? -4.219 110.525 125.306 1.00 139.78 105 ASP B CA 1
ATOM 1251 C C . ASP B 2 50 ? -3.993 110.715 126.809 1.00 139.78 105 ASP B C 1
ATOM 1252 O O . ASP B 2 50 ? -4.242 111.799 127.335 1.00 139.78 105 ASP B O 1
ATOM 1254 N N . PRO B 2 51 ? -3.523 109.671 127.516 1.00 134.00 106 PRO B N 1
ATOM 1255 C CA . PRO B 2 51 ? -3.613 109.882 128.961 1.00 134.00 106 PRO B CA 1
ATOM 1256 C C . PRO B 2 51 ? -2.422 110.594 129.598 1.00 134.00 106 PRO B C 1
ATOM 1257 O O . PRO B 2 51 ? -1.956 110.144 130.646 1.00 134.00 106 PRO B O 1
ATOM 1261 N N . ASN B 2 52 ? -1.927 111.667 128.989 1.00 96.42 107 ASN B N 1
ATOM 1262 C CA . ASN B 2 52 ? -1.296 112.732 129.755 1.00 96.42 107 ASN B CA 1
ATOM 1263 C C . ASN B 2 52 ? -2.238 113.933 129.820 1.00 96.42 107 ASN B C 1
ATOM 1264 O O . ASN B 2 52 ? -2.001 114.888 130.558 1.00 96.42 107 ASN B O 1
ATOM 1269 N N . VAL B 2 53 ? -3.317 113.857 129.043 1.00 77.10 108 VAL B N 1
ATOM 1270 C CA . VAL B 2 53 ? -4.281 114.951 128.918 1.00 75.77 108 VAL B CA 1
ATOM 1271 C C . VAL B 2 53 ? -5.272 114.975 130.072 1.00 75.84 108 VAL B C 1
ATOM 1272 O O . VAL B 2 53 ? -5.540 116.027 130.655 1.00 75.66 108 VAL B O 1
ATOM 1276 N N . TYR B 2 54 ? -5.816 113.804 130.386 1.00 89.79 109 TYR B N 1
ATOM 1277 C CA . TYR B 2 54 ? -6.795 113.664 131.455 1.00 89.95 109 TYR B CA 1
ATOM 1278 C C . TYR B 2 54 ? -6.264 114.197 132.780 1.00 91.11 109 TYR B C 1
ATOM 1279 O O . TYR B 2 54 ? -6.993 114.838 133.534 1.00 90.70 109 TYR B O 1
ATOM 1288 N N . HIS B 2 55 ? -4.993 113.931 133.059 1.00 110.86 110 HIS B N 1
ATOM 1289 C CA . HIS B 2 55 ? -4.383 114.390 134.301 1.00 112.07 110 HIS B CA 1
ATOM 1290 C C . HIS B 2 55 ? -4.236 115.908 134.325 1.00 111.52 110 HIS B C 1
ATOM 1291 O O . HIS B 2 55 ? -4.435 116.538 135.363 1.00 111.87 110 HIS B O 1
ATOM 1298 N N . TRP B 2 56 ? -3.889 116.495 133.184 1.00 100.25 111 TRP B N 1
ATOM 1299 C CA . TRP B 2 56 ? -3.759 117.948 133.098 1.00 99.69 111 TRP B CA 1
ATOM 1300 C C . TRP B 2 56 ? -5.107 118.653 133.235 1.00 98.46 111 TRP B C 1
ATOM 1301 O O . TRP B 2 56 ? -5.227 119.642 133.958 1.00 98.50 111 TRP B O 1
ATOM 1312 N N . ILE B 2 57 ? -6.115 118.142 132.534 1.00 72.52 112 ILE B N 1
ATOM 1313 C CA . ILE B 2 57 ? -7.466 118.683 132.628 1.00 71.33 112 ILE B CA 1
ATOM 1314 C C . ILE B 2 57 ? -7.982 118.577 134.063 1.00 72.08 112 ILE B C 1
ATOM 1315 O O . ILE B 2 57 ? -8.617 119.501 134.575 1.00 71.72 112 ILE B O 1
ATOM 1320 N N . CYS B 2 58 ? -7.691 117.452 134.709 1.00 92.82 113 CYS B N 1
ATOM 1321 C CA . CYS B 2 58 ? -8.041 117.260 136.113 1.00 93.71 113 CYS B CA 1
ATOM 1322 C C . CYS B 2 58 ? -7.378 118.318 136.985 1.00 94.58 113 CYS B C 1
ATOM 1323 O O . CYS B 2 58 ? -8.007 118.886 137.877 1.00 94.71 113 CYS B O 1
ATOM 1326 N N . GLN B 2 59 ? -6.101 118.573 136.719 1.00 118.82 114 GLN B N 1
ATOM 1327 C CA . GLN B 2 59 ? -5.357 119.590 137.447 1.00 119.58 114 GLN B CA 1
ATOM 1328 C C . GLN B 2 59 ? -5.973 120.969 137.236 1.00 118.41 114 GLN B C 1
ATOM 1329 O O . GLN B 2 59 ? -6.146 121.731 138.186 1.00 118.82 114 GLN B O 1
ATOM 1331 N N . LEU B 2 60 ? -6.309 121.276 135.986 1.00 73.85 115 LEU B N 1
ATOM 1332 C CA . LEU B 2 60 ? -6.926 122.554 135.631 1.00 72.68 115 LEU B CA 1
ATOM 1333 C C . LEU B 2 60 ? -8.189 122.828 136.449 1.00 72.22 115 LEU B C 1
ATOM 1334 O O . LEU B 2 60 ? -8.432 123.960 136.869 1.00 72.03 115 LEU B O 1
ATOM 1339 N N . THR B 2 61 ? -8.980 121.784 136.679 1.00 86.19 116 THR B N 1
ATOM 1340 C CA . THR B 2 61 ? -10.214 121.909 137.447 1.00 85.71 116 THR B CA 1
ATOM 1341 C C . THR B 2 61 ? -9.944 121.940 138.950 1.00 86.90 116 THR B C 1
ATOM 1342 O O . THR B 2 61 ? -10.573 122.700 139.688 1.00 86.48 116 THR B O 1
ATOM 1346 N N . TYR B 2 62 ? -9.004 121.112 139.395 1.00 112.66 117 TYR B N 1
ATOM 1347 C CA . TYR B 2 62 ? -8.714 120.971 140.819 1.00 113.90 117 TYR B CA 1
ATOM 1348 C C . TYR B 2 62 ? -7.237 121.170 141.149 1.00 115.08 117 TYR B C 1
ATOM 1349 O O . TYR B 2 62 ? -6.883 122.079 141.899 1.00 114.75 117 TYR B O 1
ATOM 1358 N N . GLY B 2 63 ? -6.393 120.307 140.583 1.00 175.04 118 GLY B N 1
ATOM 1359 C CA . GLY B 2 63 ? -4.986 120.209 140.946 1.00 176.51 118 GLY B CA 1
ATOM 1360 C C . GLY B 2 63 ? -4.244 121.529 141.032 1.00 177.68 118 GLY B C 1
ATOM 1361 O O . GLY B 2 63 ? -4.349 122.370 140.140 1.00 177.33 118 GLY B O 1
ATOM 1362 N N . PRO B 2 64 ? -3.474 121.703 142.116 1.00 81.99 119 PRO B N 1
ATOM 1363 C CA . PRO B 2 64 ? -2.923 122.980 142.585 1.00 81.70 119 PRO B CA 1
ATOM 1364 C C . PRO B 2 64 ? -2.180 123.814 141.541 1.00 80.78 119 PRO B C 1
ATOM 1365 O O . PRO B 2 64 ? -2.425 125.018 141.476 1.00 79.27 119 PRO B O 1
ATOM 1369 N N . GLN B 2 65 ? -1.287 123.209 140.762 1.00 147.34 120 GLN B N 1
ATOM 1370 C CA . GLN B 2 65 ? -0.508 123.975 139.790 1.00 146.77 120 GLN B CA 1
ATOM 1371 C C . GLN B 2 65 ? -1.401 124.707 138.791 1.00 144.94 120 GLN B C 1
ATOM 1372 O O . GLN B 2 65 ? -1.549 125.929 138.851 1.00 144.50 120 GLN B O 1
ATOM 1374 N N . LYS B 2 66 ? -1.970 123.947 137.860 1.00 126.59 121 LYS B N 1
ATOM 1375 C CA . LYS B 2 66 ? -3.050 124.397 136.978 1.00 124.88 121 LYS B CA 1
ATOM 1376 C C . LYS B 2 66 ? -2.687 125.522 136.001 1.00 123.98 121 LYS B C 1
ATOM 1377 O O . LYS B 2 66 ? -3.394 125.740 135.018 1.00 122.90 121 LYS B O 1
ATOM 1379 N N . GLU B 2 67 ? -1.595 126.234 136.267 1.00 126.75 122 GLU B N 1
ATOM 1380 C CA . GLU B 2 67 ? -1.037 127.163 135.289 1.00 126.13 122 GLU B CA 1
ATOM 1381 C C . GLU B 2 67 ? -0.121 126.410 134.334 1.00 126.45 122 GLU B C 1
ATOM 1382 O O . GLU B 2 67 ? -0.057 126.707 133.142 1.00 125.53 122 GLU B O 1
ATOM 1388 N N . GLN B 2 68 ? 0.592 125.434 134.888 1.00 133.98 123 GLN B N 1
ATOM 1389 C CA . GLN B 2 68 ? 1.423 124.534 134.107 1.00 134.40 123 GLN B CA 1
ATOM 1390 C C . GLN B 2 68 ? 0.522 123.733 133.180 1.00 133.27 123 GLN B C 1
ATOM 1391 O O . GLN B 2 68 ? 0.802 123.592 131.992 1.00 132.63 123 GLN B O 1
ATOM 1397 N N . ALA B 2 69 ? -0.569 123.219 133.738 1.00 77.47 124 ALA B N 1
ATOM 1398 C CA . ALA B 2 69 ? -1.553 122.471 132.967 1.00 76.29 124 ALA B CA 1
ATOM 1399 C C . ALA B 2 69 ? -2.125 123.339 131.856 1.00 74.66 124 ALA B C 1
ATOM 1400 O O . ALA B 2 69 ? -2.248 122.903 130.712 1.00 73.76 124 ALA B O 1
ATOM 1402 N N . LEU B 2 70 ? -2.471 124.573 132.209 1.00 85.34 125 LEU B N 1
ATOM 1403 C CA . LEU B 2 70 ? -2.963 125.554 131.251 1.00 83.92 125 LEU B CA 1
ATOM 1404 C C . LEU B 2 70 ? -1.927 125.749 130.146 1.00 83.75 125 LEU B C 1
ATOM 1405 O O . LEU B 2 70 ? -2.263 125.823 128.962 1.00 82.56 125 LEU B O 1
ATOM 1410 N N . LEU B 2 71 ? -0.663 125.820 130.553 1.00 90.95 126 LEU B N 1
ATOM 1411 C CA . LEU B 2 71 ? 0.459 125.938 129.629 1.00 90.91 126 LEU B CA 1
ATOM 1412 C C . LEU B 2 71 ? 0.607 124.690 128.765 1.00 90.85 126 LEU B C 1
ATOM 1413 O O . LEU B 2 71 ? 0.771 124.783 127.548 1.00 90.04 126 LEU B O 1
ATOM 1418 N N . GLU B 2 72 ? 0.548 123.524 129.403 1.00 87.45 127 GLU B N 1
ATOM 1419 C CA . GLU B 2 72 ? 0.736 122.257 128.703 1.00 87.11 127 GLU B CA 1
ATOM 1420 C C . GLU B 2 72 ? -0.381 121.993 127.701 1.00 85.66 127 GLU B C 1
ATOM 1421 O O . GLU B 2 72 ? -0.124 121.734 126.525 1.00 85.26 127 GLU B O 1
ATOM 1427 N N . LEU B 2 73 ? -1.620 122.060 128.179 1.00 58.22 128 LEU B N 1
ATOM 1428 C CA . LEU B 2 73 ? -2.788 121.805 127.344 1.00 56.89 128 LEU B CA 1
ATOM 1429 C C . LEU B 2 73 ? -2.848 122.774 126.166 1.00 56.44 128 LEU B C 1
ATOM 1430 O O . LEU B 2 73 ? -3.291 122.414 125.075 1.00 55.60 128 LEU B O 1
ATOM 1435 N N . GLY B 2 74 ? -2.390 124.002 126.390 1.00 142.61 129 GLY B N 1
ATOM 1436 C CA . GLY B 2 74 ? -2.344 124.996 125.335 1.00 142.36 129 GLY B CA 1
ATOM 1437 C C . GLY B 2 74 ? -1.364 124.614 124.244 1.00 142.54 129 GLY B C 1
ATOM 1438 O O . GLY B 2 74 ? -1.577 124.913 123.069 1.00 141.86 129 GLY B O 1
ATOM 1439 N N . ARG B 2 75 ? -0.286 123.941 124.635 1.00 95.86 130 ARG B N 1
ATOM 1440 C CA . ARG B 2 75 ? 0.738 123.522 123.686 1.00 98.49 130 ARG B CA 1
ATOM 1441 C C . ARG B 2 75 ? 0.277 122.340 122.836 1.00 99.01 130 ARG B C 1
ATOM 1442 O O . ARG B 2 75 ? 0.653 122.221 121.670 1.00 99.49 130 ARG B O 1
ATOM 1444 N N . LYS B 2 76 ? -0.540 121.472 123.424 1.00 116.25 131 LYS B N 1
ATOM 1445 C CA . LYS B 2 76 ? -1.001 120.266 122.741 1.00 116.44 131 LYS B CA 1
ATOM 1446 C C . LYS B 2 76 ? -2.335 120.477 122.030 1.00 115.17 131 LYS B C 1
ATOM 1447 O O . LYS B 2 76 ? -2.910 119.538 121.480 1.00 114.68 131 LYS B O 1
ATOM 1449 N N . ARG B 2 77 ? -2.823 121.713 122.047 1.00 91.14 132 ARG B N 1
ATOM 1450 C CA . ARG B 2 77 ? -4.141 122.037 121.504 1.00 90.24 132 ARG B CA 1
ATOM 1451 C C . ARG B 2 77 ? -4.258 121.876 119.985 1.00 90.49 132 ARG B C 1
ATOM 1452 O O . ARG B 2 77 ? -5.352 121.969 119.431 1.00 89.28 132 ARG B O 1
ATOM 1454 N N . GLU B 2 78 ? -3.136 121.637 119.314 1.00 118.89 133 GLU B N 1
ATOM 1455 C CA . GLU B 2 78 ? -3.118 121.608 117.854 1.00 119.56 133 GLU B CA 1
ATOM 1456 C C . GLU B 2 78 ? -3.269 120.214 117.242 1.00 119.39 133 GLU B C 1
ATOM 1457 O O . GLU B 2 78 ? -3.276 120.075 116.019 1.00 119.69 133 GLU B O 1
ATOM 1459 N N . GLN B 2 79 ? -3.397 119.189 118.079 1.00 175.35 134 GLN B N 1
ATOM 1460 C CA . GLN B 2 79 ? -3.405 117.812 117.579 1.00 174.71 134 GLN B CA 1
ATOM 1461 C C . GLN B 2 79 ? -4.636 116.986 117.964 1.00 173.23 134 GLN B C 1
ATOM 1462 O O . GLN B 2 79 ? -5.410 117.373 118.842 1.00 173.96 134 GLN B O 1
ATOM 1468 N N . PHE B 2 80 ? -4.804 115.864 117.262 1.00 248.29 135 PHE B N 1
ATOM 1469 C CA . PHE B 2 80 ? -5.895 114.902 117.465 1.00 246.89 135 PHE B CA 1
ATOM 1470 C C . PHE B 2 80 ? -7.253 115.367 116.935 1.00 244.72 135 PHE B C 1
ATOM 1471 O O . PHE B 2 80 ? -8.205 114.585 116.905 1.00 243.45 135 PHE B O 1
ATOM 1473 N N . ASP B 2 81 ? -7.330 116.628 116.511 1.00 101.12 136 ASP B N 1
ATOM 1474 C CA . ASP B 2 81 ? -8.575 117.225 116.021 1.00 99.50 136 ASP B CA 1
ATOM 1475 C C . ASP B 2 81 ? -9.709 117.036 117.025 1.00 99.02 136 ASP B C 1
ATOM 1476 O O . ASP B 2 81 ? -10.872 116.879 116.654 1.00 99.36 136 ASP B O 1
ATOM 1478 N N . ASP B 2 82 ? -9.345 117.066 118.303 1.00 187.34 137 ASP B N 1
ATOM 1479 C CA . ASP B 2 82 ? -10.251 116.747 119.396 1.00 187.34 137 ASP B CA 1
ATOM 1480 C C . ASP B 2 82 ? -9.916 117.612 120.603 1.00 187.34 137 ASP B C 1
ATOM 1481 O O . ASP B 2 82 ? -9.204 118.608 120.476 1.00 187.34 137 ASP B O 1
ATOM 1486 N N . LEU B 2 83 ? -10.476 117.240 121.753 1.00 63.53 138 LEU B N 1
ATOM 1487 C CA . LEU B 2 83 ? -10.273 117.926 123.036 1.00 64.08 138 LEU B CA 1
ATOM 1488 C C . LEU B 2 83 ? -11.064 119.231 123.140 1.00 63.53 138 LEU B C 1
ATOM 1489 O O . LEU B 2 83 ? -11.283 119.750 124.233 1.00 63.69 138 LEU B O 1
ATOM 1494 N N . ALA B 2 84 ? -11.532 119.730 122.004 1.00 52.98 139 ALA B N 1
ATOM 1495 C CA . ALA B 2 84 ? -12.426 120.875 122.002 1.00 52.44 139 ALA B CA 1
ATOM 1496 C C . ALA B 2 84 ? -13.729 120.435 122.647 1.00 51.96 139 ALA B C 1
ATOM 1497 O O . ALA B 2 84 ? -14.221 121.062 123.586 1.00 52.06 139 ALA B O 1
ATOM 1499 N N . VAL B 2 85 ? -14.272 119.337 122.133 1.00 50.15 140 VAL B N 1
ATOM 1500 C CA . VAL B 2 85 ? -15.444 118.699 122.714 1.00 49.76 140 VAL B CA 1
ATOM 1501 C C . VAL B 2 85 ? -15.146 118.226 124.136 1.00 50.37 140 VAL B C 1
ATOM 1502 O O . VAL B 2 85 ? -15.958 118.410 125.044 1.00 50.25 140 VAL B O 1
ATOM 1506 N N . VAL B 2 86 ? -13.971 117.634 124.327 1.00 62.33 141 VAL B N 1
ATOM 1507 C CA . VAL B 2 86 ? -13.572 117.146 125.642 1.00 63.01 141 VAL B CA 1
ATOM 1508 C C . VAL B 2 86 ? -13.507 118.279 126.661 1.00 63.32 141 VAL B C 1
ATOM 1509 O O . VAL B 2 86 ? -13.844 118.084 127.821 1.00 63.40 141 VAL B O 1
ATOM 1511 N N . LEU B 2 87 ? -13.081 119.461 126.225 1.00 72.01 142 LEU B N 1
ATOM 1512 C CA . LEU B 2 87 ? -13.040 120.621 127.113 1.00 72.39 142 LEU B CA 1
ATOM 1513 C C . LEU B 2 87 ? -14.441 121.075 127.511 1.00 71.82 142 LEU B C 1
ATOM 1514 O O . LEU B 2 87 ? -14.697 121.374 128.677 1.00 72.21 142 LEU B O 1
ATOM 1519 N N . TRP B 2 88 ? -15.344 121.132 126.537 1.00 108.74 143 TRP B N 1
ATOM 1520 C CA . TRP B 2 88 ? -16.718 121.547 126.792 1.00 108.18 143 TRP B CA 1
ATOM 1521 C C . TRP B 2 88 ? -17.494 120.498 127.581 1.00 108.15 143 TRP B C 1
ATOM 1522 O O . TRP B 2 88 ? -18.110 120.803 128.602 1.00 108.30 143 TRP B O 1
ATOM 1533 N N . SER B 2 89 ? -17.463 119.262 127.090 1.00 53.35 144 SER B N 1
ATOM 1534 C CA . SER B 2 89 ? -18.239 118.176 127.677 1.00 53.31 144 SER B CA 1
ATOM 1535 C C . SER B 2 89 ? -17.800 117.853 129.099 1.00 54.12 144 SER B C 1
ATOM 1536 O O . SER B 2 89 ? -18.605 117.413 129.918 1.00 54.16 144 SER B O 1
ATOM 1539 N N . SER B 2 90 ? -16.523 118.073 129.391 1.00 43.36 145 SER B N 1
ATOM 1540 C CA . SER B 2 90 ? -16.002 117.800 130.723 1.00 44.21 145 SER B CA 1
ATOM 1541 C C . SER B 2 90 ? -16.635 118.703 131.774 1.00 44.39 145 SER B C 1
ATOM 1542 O O . SER B 2 90 ? -16.931 119.865 131.507 1.00 43.98 145 SER B O 1
ATOM 1545 N N . PHE B 2 91 ? -16.835 118.162 132.970 1.00 52.42 146 PHE B N 1
ATOM 1546 C CA . PHE B 2 91 ? -17.415 118.928 134.064 1.00 52.64 146 PHE B CA 1
ATOM 1547 C C . PHE B 2 91 ? -16.404 119.903 134.657 1.00 53.47 146 PHE B C 1
ATOM 1548 O O . PHE B 2 91 ? -15.230 119.573 134.819 1.00 54.25 146 PHE B O 1
ATOM 1556 N N . GLY B 2 92 ? -16.873 121.105 134.977 1.00 107.84 147 GLY B N 1
ATOM 1557 C CA . GLY B 2 92 ? -16.082 122.068 135.720 1.00 108.66 147 GLY B CA 1
ATOM 1558 C C . GLY B 2 92 ? -15.020 122.810 134.931 1.00 108.84 147 GLY B C 1
ATOM 1559 O O . GLY B 2 92 ? -14.449 123.777 135.429 1.00 109.46 147 GLY B O 1
ATOM 1560 N N . VAL B 2 93 ? -14.758 122.371 133.704 1.00 73.76 148 VAL B N 1
ATOM 1561 C CA . VAL B 2 93 ? -13.731 122.995 132.873 1.00 73.92 148 VAL B CA 1
ATOM 1562 C C . VAL B 2 93 ? -14.095 124.423 132.474 1.00 73.63 148 VAL B C 1
ATOM 1563 O O . VAL B 2 93 ? -13.326 125.357 132.712 1.00 74.30 148 VAL B O 1
ATOM 1567 N N . MET B 2 94 ? -15.269 124.585 131.872 1.00 45.35 149 MET B N 1
ATOM 1568 C CA . MET B 2 94 ? -15.714 125.892 131.401 1.00 45.00 149 MET B CA 1
ATOM 1569 C C . MET B 2 94 ? -15.854 126.900 132.532 1.00 45.66 149 MET B C 1
ATOM 1570 O O . MET B 2 94 ? -15.479 128.062 132.386 1.00 45.95 149 MET B O 1
ATOM 1575 N N . THR B 2 95 ? -16.394 126.447 133.657 1.00 72.84 150 THR B N 1
ATOM 1576 C CA . THR B 2 95 ? -16.496 127.278 134.848 1.00 73.59 150 THR B CA 1
ATOM 1577 C C . THR B 2 95 ? -15.105 127.695 135.323 1.00 74.71 150 THR B C 1
ATOM 1578 O O . THR B 2 95 ? -14.890 128.842 135.717 1.00 75.27 150 THR B O 1
ATOM 1582 N N . SER B 2 96 ? -14.161 126.759 135.266 1.00 85.39 151 SER B N 1
ATOM 1583 C CA . SER B 2 96 ? -12.788 127.017 135.686 1.00 86.52 151 SER B CA 1
ATOM 1584 C C . SER B 2 96 ? -12.068 127.964 134.734 1.00 86.60 151 SER B C 1
ATOM 1585 O O . SER B 2 96 ? -11.421 128.916 135.169 1.00 87.46 151 SER B O 1
ATOM 1588 N N . LEU B 2 97 ? -12.172 127.687 133.436 1.00 49.59 152 LEU B N 1
ATOM 1589 C CA . LEU B 2 97 ? -11.556 128.532 132.416 1.00 49.58 152 LEU B CA 1
ATOM 1590 C C . LEU B 2 97 ? -12.088 129.958 132.488 1.00 49.51 152 LEU B C 1
ATOM 1591 O O . LEU B 2 97 ? -11.357 130.919 132.248 1.00 50.16 152 LEU B O 1
ATOM 1596 N N . LEU B 2 98 ? -13.366 130.089 132.825 1.00 62.57 153 LEU B N 1
ATOM 1597 C CA . LEU B 2 98 ? -13.984 131.400 132.972 1.00 62.51 153 LEU B CA 1
ATOM 1598 C C . LEU B 2 98 ? -13.504 132.068 134.262 1.00 63.74 153 LEU B C 1
ATOM 1599 O O . LEU B 2 98 ? -13.462 133.293 134.356 1.00 64.20 153 LEU B O 1
ATOM 1604 N N . ASN B 2 99 ? -13.130 131.257 135.248 1.00 52.92 154 ASN B N 1
ATOM 1605 C CA . ASN B 2 99 ? -12.646 131.775 136.525 1.00 54.20 154 ASN B CA 1
ATOM 1606 C C . ASN B 2 99 ? -11.242 132.360 136.405 1.00 55.12 154 ASN B C 1
ATOM 1607 O O . ASN B 2 99 ? -10.895 133.315 137.100 1.00 55.96 154 ASN B O 1
ATOM 1612 N N . GLU B 2 100 ? -10.437 131.777 135.521 1.00 99.49 155 GLU B N 1
ATOM 1613 C CA . GLU B 2 100 ? -9.103 132.296 135.238 1.00 100.30 155 GLU B CA 1
ATOM 1614 C C . GLU B 2 100 ? -9.191 133.698 134.646 1.00 100.08 155 GLU B C 1
ATOM 1615 O O . GLU B 2 100 ? -8.411 134.584 134.995 1.00 101.04 155 GLU B O 1
ATOM 1621 N N . ILE B 2 101 ? -10.156 133.887 133.754 1.00 50.94 156 ILE B N 1
ATOM 1622 C CA . ILE B 2 101 ? -10.367 135.164 133.084 1.00 50.62 156 ILE B CA 1
ATOM 1623 C C . ILE B 2 101 ? -10.863 136.257 134.030 1.00 51.18 156 ILE B C 1
ATOM 1624 O O . ILE B 2 101 ? -10.332 137.368 134.037 1.00 51.63 156 ILE B O 1
ATOM 1629 N N . ILE B 2 102 ? -11.874 135.939 134.832 1.00 83.37 157 ILE B N 1
ATOM 1630 C CA . ILE B 2 102 ? -12.491 136.938 135.702 1.00 83.90 157 ILE B CA 1
ATOM 1631 C C . ILE B 2 102 ? -11.608 137.355 136.879 1.00 85.47 157 ILE B C 1
ATOM 1632 O O . ILE B 2 102 ? -11.940 138.286 137.614 1.00 86.10 157 ILE B O 1
ATOM 1637 N N . SER B 2 103 ? -10.484 136.668 137.047 1.00 53.99 158 SER B N 1
ATOM 1638 C CA . SER B 2 103 ? -9.531 137.008 138.095 1.00 55.55 158 SER B CA 1
ATOM 1639 C C . SER B 2 103 ? -8.578 138.108 137.634 1.00 56.31 158 SER B C 1
ATOM 1640 O O . SER B 2 103 ? -7.801 138.640 138.426 1.00 57.66 158 SER B O 1
ATOM 1642 N N . VAL B 2 104 ? -8.647 138.445 136.350 1.00 85.31 159 VAL B N 1
ATOM 1643 C CA . VAL B 2 104 ? -7.773 139.462 135.772 1.00 85.96 159 VAL B CA 1
ATOM 1644 C C . VAL B 2 104 ? -8.441 140.842 135.751 1.00 85.90 159 VAL B C 1
ATOM 1645 O O . VAL B 2 104 ? -7.829 141.833 135.356 1.00 86.64 159 VAL B O 1
ATOM 1649 N N . TYR B 2 105 ? -9.694 140.908 136.192 1.00 57.19 160 TYR B N 1
ATOM 1650 C CA . TYR B 2 105 ? -10.444 142.168 136.171 1.00 57.04 160 TYR B CA 1
ATOM 1651 C C . TYR B 2 105 ? -9.878 143.306 137.039 1.00 58.53 160 TYR B C 1
ATOM 1652 O O . TYR B 2 105 ? -9.761 144.436 136.562 1.00 58.71 160 TYR B O 1
ATOM 1661 N N . PRO B 2 106 ? -9.533 143.026 138.312 1.00 57.70 161 PRO B N 1
ATOM 1662 C CA . PRO B 2 106 ? -8.961 144.120 139.109 1.00 59.20 161 PRO B CA 1
ATOM 1663 C C . PRO B 2 106 ? -7.594 144.553 138.581 1.00 60.12 161 PRO B C 1
ATOM 1664 O O . PRO B 2 106 ? -7.170 145.686 138.804 1.00 61.18 161 PRO B O 1
ATOM 1668 N N . MET B 2 107 ? -6.925 143.648 137.874 1.00 120.33 162 MET B N 1
ATOM 1669 C CA . MET B 2 107 ? -5.614 143.917 137.288 1.00 121.23 162 MET B CA 1
ATOM 1670 C C . MET B 2 107 ? -5.704 144.772 136.026 1.00 120.17 162 MET B C 1
ATOM 1671 O O . MET B 2 107 ? -4.684 145.115 135.430 1.00 119.92 162 MET B O 1
ATOM 1676 N N . LEU B 2 108 ? -6.925 145.092 135.607 1.00 61.05 163 LEU B N 1
ATOM 1677 C CA . LEU B 2 108 ? -7.137 145.876 134.393 1.00 60.18 163 LEU B CA 1
ATOM 1678 C C . LEU B 2 108 ? -6.982 147.377 134.628 1.00 61.24 163 LEU B C 1
ATOM 1679 O O . LEU B 2 108 ? -7.141 148.171 133.702 1.00 60.84 163 LEU B O 1
ATOM 1681 N N . GLN B 2 109 ? -6.689 147.763 135.866 1.00 68.04 164 GLN B N 1
ATOM 1682 C CA . GLN B 2 109 ? -6.453 149.171 136.193 1.00 68.04 164 GLN B CA 1
ATOM 1683 C C . GLN B 2 109 ? -5.206 149.783 135.531 1.00 68.04 164 GLN B C 1
ATOM 1684 O O . GLN B 2 109 ? -5.258 150.920 135.063 1.00 68.04 164 GLN B O 1
ATOM 1690 N N . PRO B 2 110 ? -4.077 149.048 135.501 1.00 62.98 165 PRO B N 1
ATOM 1691 C CA . PRO B 2 110 ? -2.987 149.546 134.655 1.00 62.98 165 PRO B CA 1
ATOM 1692 C C . PRO B 2 110 ? -3.275 149.326 133.175 1.00 62.98 165 PRO B C 1
ATOM 1693 O O . PRO B 2 110 ? -4.153 149.992 132.625 1.00 62.98 165 PRO B O 1
ATOM 1697 N N . SER B 2 114 ? 0.470 143.309 132.923 1.00 104.32 169 SER B N 1
ATOM 1698 C CA . SER B 2 114 ? 1.324 143.334 134.104 1.00 106.14 169 SER B CA 1
ATOM 1699 C C . SER B 2 114 ? 2.528 142.408 133.953 1.00 107.33 169 SER B C 1
ATOM 1700 O O . SER B 2 114 ? 3.609 142.835 133.555 1.00 108.83 169 SER B O 1
ATOM 1703 N N . ASN B 2 115 ? 2.320 141.136 134.274 1.00 132.07 170 ASN B N 1
ATOM 1704 C CA . ASN B 2 115 ? 3.373 140.120 134.261 1.00 133.01 170 ASN B CA 1
ATOM 1705 C C . ASN B 2 115 ? 2.758 138.734 134.071 1.00 131.75 170 ASN B C 1
ATOM 1706 O O . ASN B 2 115 ? 1.627 138.630 133.604 1.00 130.23 170 ASN B O 1
ATOM 1711 N N . ASN B 2 116 ? 3.499 137.685 134.425 1.00 81.27 171 ASN B N 1
ATOM 1712 C CA . ASN B 2 116 ? 3.145 136.296 134.112 1.00 80.28 171 ASN B CA 1
ATOM 1713 C C . ASN B 2 116 ? 1.668 135.938 134.306 1.00 78.75 171 ASN B C 1
ATOM 1714 O O . ASN B 2 116 ? 1.159 135.026 133.654 1.00 77.57 171 ASN B O 1
ATOM 1719 N N . LEU B 2 117 ? 1.003 136.628 135.231 1.00 62.14 172 LEU B N 1
ATOM 1720 C CA . LEU B 2 117 ? -0.455 136.591 135.320 1.00 60.73 172 LEU B CA 1
ATOM 1721 C C . LEU B 2 117 ? -1.091 136.818 133.951 1.00 59.35 172 LEU B C 1
ATOM 1722 O O . LEU B 2 117 ? -2.069 136.161 133.598 1.00 58.06 172 LEU B O 1
ATOM 1727 N N . SER B 2 118 ? -0.530 137.748 133.183 1.00 59.69 173 SER B N 1
ATOM 1728 C CA . SER B 2 118 ? -1.010 138.014 131.831 1.00 58.53 173 SER B CA 1
ATOM 1729 C C . SER B 2 118 ? -0.706 136.847 130.901 1.00 57.82 173 SER B C 1
ATOM 1730 O O . SER B 2 118 ? -1.424 136.615 129.932 1.00 56.44 173 SER B O 1
ATOM 1732 N N . ASN B 2 119 ? 0.364 136.117 131.197 1.00 106.43 174 ASN B N 1
ATOM 1733 C CA . ASN B 2 119 ? 0.710 134.933 130.421 1.00 105.91 174 ASN B CA 1
ATOM 1734 C C . ASN B 2 119 ? -0.213 133.765 130.758 1.00 104.77 174 ASN B C 1
ATOM 1735 O O . ASN B 2 119 ? -0.581 132.979 129.884 1.00 103.57 174 ASN B O 1
ATOM 1737 N N . ARG B 2 120 ? -0.584 133.664 132.031 1.00 60.31 175 ARG B N 1
ATOM 1738 C CA . ARG B 2 120 ? -1.488 132.619 132.503 1.00 59.41 175 ARG B CA 1
ATOM 1739 C C . ARG B 2 120 ? -2.855 132.718 131.831 1.00 57.90 175 ARG B C 1
ATOM 1740 O O . ARG B 2 120 ? -3.332 131.755 131.233 1.00 56.81 175 ARG B O 1
ATOM 1748 N N . VAL B 2 121 ? -3.474 133.891 131.925 1.00 55.16 176 VAL B N 1
ATOM 1749 C CA . VAL B 2 121 ? -4.792 134.112 131.336 1.00 53.83 176 VAL B CA 1
ATOM 1750 C C . VAL B 2 121 ? -4.760 133.982 129.809 1.00 52.92 176 VAL B C 1
ATOM 1751 O O . VAL B 2 121 ? -5.715 133.497 129.199 1.00 51.67 176 VAL B O 1
ATOM 1755 N N . CYS B 2 122 ? -3.652 134.396 129.200 1.00 56.31 177 CYS B N 1
ATOM 1756 C CA . CYS B 2 122 ? -3.478 134.261 127.757 1.00 55.57 177 CYS B CA 1
ATOM 1757 C C . CYS B 2 122 ? -3.521 132.798 127.328 1.00 54.88 177 CYS B C 1
ATOM 1758 O O . CYS B 2 122 ? -3.994 132.475 126.239 1.00 53.76 177 CYS B O 1
ATOM 1761 N N . ASN B 2 123 ? -3.023 131.919 128.193 1.00 82.59 178 ASN B N 1
ATOM 1762 C CA . ASN B 2 123 ? -3.066 130.482 127.938 1.00 82.04 178 ASN B CA 1
ATOM 1763 C C . ASN B 2 123 ? -4.485 129.928 128.026 1.00 80.82 178 ASN B C 1
ATOM 1764 O O . ASN B 2 123 ? -4.843 128.991 127.313 1.00 79.84 178 ASN B O 1
ATOM 1769 N N . ALA B 2 124 ? -5.291 130.508 128.908 1.00 54.42 179 ALA B N 1
ATOM 1770 C CA . ALA B 2 124 ? -6.691 130.127 129.012 1.00 53.34 179 ALA B CA 1
ATOM 1771 C C . ALA B 2 124 ? -7.441 130.638 127.790 1.00 52.23 179 ALA B C 1
ATOM 1772 O O . ALA B 2 124 ? -8.430 130.046 127.360 1.00 51.19 179 ALA B O 1
ATOM 1774 N N . LEU B 2 125 ? -6.952 131.741 127.232 1.00 56.46 180 LEU B N 1
ATOM 1775 C CA . LEU B 2 125 ? -7.562 132.360 126.059 1.00 55.53 180 LEU B CA 1
ATOM 1776 C C . LEU B 2 125 ? -7.414 131.513 124.793 1.00 54.88 180 LEU B C 1
ATOM 1777 O O . LEU B 2 125 ? -8.369 131.366 124.030 1.00 53.80 180 LEU B O 1
ATOM 1782 N N . VAL B 2 126 ? -6.225 130.962 124.568 1.00 98.41 181 VAL B N 1
ATOM 1783 C CA . VAL B 2 126 ? -6.016 130.068 123.430 1.00 97.88 181 VAL B CA 1
ATOM 1784 C C . VAL B 2 126 ? -6.826 128.782 123.610 1.00 97.15 181 VAL B C 1
ATOM 1785 O O . VAL B 2 126 ? -7.324 128.209 122.638 1.00 96.30 181 VAL B O 1
ATOM 1789 N N . LEU B 2 127 ? -6.979 128.348 124.858 1.00 56.19 182 LEU B N 1
ATOM 1790 C CA . LEU B 2 127 ? -7.840 127.207 125.163 1.00 55.53 182 LEU B CA 1
ATOM 1791 C C . LEU B 2 127 ? -9.275 127.478 124.715 1.00 54.39 182 LEU B C 1
ATOM 1792 O O . LEU B 2 127 ? -9.918 126.620 124.108 1.00 53.58 182 LEU B O 1
ATOM 1797 N N . LEU B 2 128 ? -9.767 128.676 125.013 1.00 45.75 183 LEU B N 1
ATOM 1798 C CA . LEU B 2 128 ? -11.092 129.089 124.567 1.00 44.76 183 LEU B CA 1
ATOM 1799 C C . LEU B 2 128 ? -11.097 129.272 123.055 1.00 44.05 183 LEU B C 1
ATOM 1800 O O . LEU B 2 128 ? -12.108 129.040 122.394 1.00 43.12 183 LEU B O 1
ATOM 1805 N N . GLN B 2 129 ? -9.958 129.687 122.513 1.00 44.53 184 GLN B N 1
ATOM 1806 C CA . GLN B 2 129 ? -9.809 129.819 121.071 1.00 43.99 184 GLN B CA 1
ATOM 1807 C C . GLN B 2 129 ? -9.850 128.446 120.410 1.00 43.48 184 GLN B C 1
ATOM 1808 O O . GLN B 2 129 ? -10.243 128.315 119.252 1.00 42.64 184 GLN B O 1
ATOM 1810 N N . CYS B 2 130 ? -9.444 127.422 121.154 1.00 117.50 185 CYS B N 1
ATOM 1811 C CA . CYS B 2 130 ? -9.508 126.051 120.662 1.00 117.13 185 CYS B CA 1
ATOM 1812 C C . CYS B 2 130 ? -10.946 125.538 120.680 1.00 116.24 185 CYS B C 1
ATOM 1813 O O . CYS B 2 130 ? -11.379 124.841 119.763 1.00 115.57 185 CYS B O 1
ATOM 1816 N N . VAL B 2 131 ? -11.676 125.886 121.736 1.00 42.82 186 VAL B N 1
ATOM 1817 C CA . VAL B 2 131 ? -13.091 125.545 121.846 1.00 42.06 186 VAL B CA 1
ATOM 1818 C C . VAL B 2 131 ? -13.865 126.188 120.704 1.00 41.21 186 VAL B C 1
ATOM 1819 O O . VAL B 2 131 ? -14.688 125.544 120.053 1.00 40.51 186 VAL B O 1
ATOM 1823 N N . ALA B 2 132 ? -13.588 127.465 120.465 1.00 50.59 187 ALA B N 1
ATOM 1824 C CA . ALA B 2 132 ? -14.124 128.163 119.307 1.00 49.84 187 ALA B CA 1
ATOM 1825 C C . ALA B 2 132 ? -13.494 127.581 118.048 1.00 49.52 187 ALA B C 1
ATOM 1826 O O . ALA B 2 132 ? -12.457 126.921 118.122 1.00 48.83 187 ALA B O 1
ATOM 1828 N N . SER B 2 133 ? -14.139 127.810 116.905 1.00 149.25 188 SER B N 1
ATOM 1829 C CA . SER B 2 133 ? -13.707 127.275 115.608 1.00 149.25 188 SER B CA 1
ATOM 1830 C C . SER B 2 133 ? -13.894 125.761 115.485 1.00 149.25 188 SER B C 1
ATOM 1831 O O . SER B 2 133 ? -13.651 125.186 114.423 1.00 149.25 188 SER B O 1
ATOM 1833 N N . HIS B 2 134 ? -14.315 125.122 116.573 1.00 136.15 189 HIS B N 1
ATOM 1834 C CA . HIS B 2 134 ? -14.675 123.708 116.549 1.00 136.15 189 HIS B CA 1
ATOM 1835 C C . HIS B 2 134 ? -16.187 123.587 116.427 1.00 136.15 189 HIS B C 1
ATOM 1836 O O . HIS B 2 134 ? -16.915 123.984 117.336 1.00 136.15 189 HIS B O 1
ATOM 1838 N N . PRO B 2 135 ? -16.658 123.024 115.302 1.00 111.76 190 PRO B N 1
ATOM 1839 C CA . PRO B 2 135 ? -18.069 123.004 114.893 1.00 111.04 190 PRO B CA 1
ATOM 1840 C C . PRO B 2 135 ? -19.018 122.509 115.978 1.00 110.84 190 PRO B C 1
ATOM 1841 O O . PRO B 2 135 ? -20.101 123.069 116.148 1.00 110.56 190 PRO B O 1
ATOM 1845 N N . GLU B 2 136 ? -18.615 121.472 116.701 1.00 61.85 191 GLU B N 1
ATOM 1846 C CA . GLU B 2 136 ? -19.434 120.937 117.780 1.00 61.74 191 GLU B CA 1
ATOM 1847 C C . GLU B 2 136 ? -19.568 121.938 118.923 1.00 62.12 191 GLU B C 1
ATOM 1848 O O . GLU B 2 136 ? -20.668 122.193 119.413 1.00 61.86 191 GLU B O 1
ATOM 1850 N N . THR B 2 137 ? -18.441 122.498 119.350 1.00 67.92 192 THR B N 1
ATOM 1851 C CA . THR B 2 137 ? -18.428 123.392 120.501 1.00 68.44 192 THR B CA 1
ATOM 1852 C C . THR B 2 137 ? -18.590 124.874 120.169 1.00 68.28 192 THR B C 1
ATOM 1853 O O . THR B 2 137 ? -18.796 125.680 121.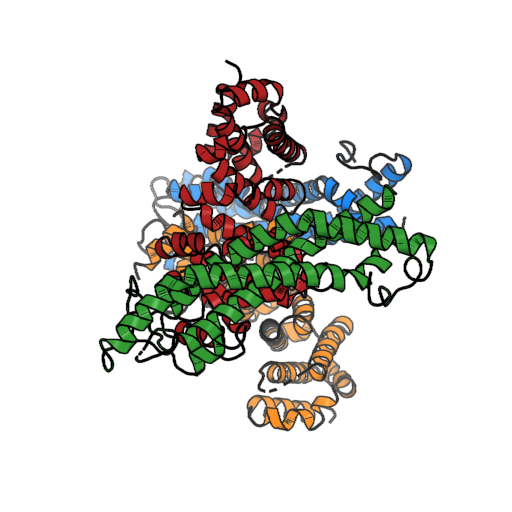071 1.00 68.52 192 THR B O 1
ATOM 1857 N N . LYS B 2 138 ? -18.496 125.237 118.893 1.00 75.60 193 LYS B N 1
ATOM 1858 C CA . LYS B 2 138 ? -18.535 126.653 118.515 1.00 75.42 193 LYS B CA 1
ATOM 1859 C C . LYS B 2 138 ? -19.863 127.330 118.839 1.00 74.87 193 LYS B C 1
ATOM 1860 O O . LYS B 2 138 ? -19.902 128.336 119.547 1.00 75.03 193 LYS B O 1
ATOM 1866 N N . HIS B 2 139 ? -20.950 126.774 118.318 1.00 87.81 194 HIS B N 1
ATOM 1867 C CA . HIS B 2 139 ? -22.266 127.366 118.511 1.00 87.30 194 HIS B CA 1
ATOM 1868 C C . HIS B 2 139 ? -22.756 127.206 119.948 1.00 87.58 194 HIS B C 1
ATOM 1869 O O . HIS B 2 139 ? -23.544 128.014 120.437 1.00 87.44 194 HIS B O 1
ATOM 1876 N N . LEU B 2 140 ? -22.283 126.161 120.620 1.00 37.34 195 LEU B N 1
ATOM 1877 C CA . LEU B 2 140 ? -22.557 125.988 122.042 1.00 37.72 195 LEU B CA 1
ATOM 1878 C C . LEU B 2 140 ? -21.870 127.096 122.833 1.00 38.24 195 LEU B C 1
ATOM 1879 O O . LEU B 2 140 ? -22.481 127.728 123.691 1.00 38.30 195 LEU B O 1
ATOM 1884 N N . PHE B 2 141 ? -20.596 127.322 122.526 1.00 97.64 196 PHE B N 1
ATOM 1885 C CA . PHE B 2 141 ? -19.811 128.383 123.145 1.00 98.25 196 PHE B CA 1
ATOM 1886 C C . PHE B 2 141 ? -20.445 129.739 122.870 1.00 97.87 196 PHE B C 1
ATOM 1887 O O . PHE B 2 141 ? -20.636 130.546 123.780 1.00 98.18 196 PHE B O 1
ATOM 1895 N N . LEU B 2 142 ? -20.771 129.975 121.603 1.00 38.25 197 LEU B N 1
ATOM 1896 C CA . LEU B 2 142 ? -21.362 131.234 121.165 1.00 37.85 197 LEU B CA 1
ATOM 1897 C C . LEU B 2 142 ? -22.673 131.518 121.886 1.00 37.55 197 LEU B C 1
ATOM 1898 O O . LEU B 2 142 ? -22.845 132.579 122.487 1.00 37.66 197 LEU B O 1
ATOM 1903 N N . GLN B 2 143 ? -23.590 130.559 121.831 1.00 104.59 198 GLN B N 1
ATOM 1904 C CA . GLN B 2 143 ? -24.904 130.711 122.450 1.00 104.31 198 GLN B CA 1
ATOM 1905 C C . GLN B 2 143 ? -24.843 130.713 123.976 1.00 104.98 198 GLN B C 1
ATOM 1906 O O . GLN B 2 143 ? -25.837 131.002 124.642 1.00 104.90 198 GLN B O 1
ATOM 1908 N N . ALA B 2 144 ? -23.678 130.391 124.528 1.00 38.28 199 ALA B N 1
ATOM 1909 C CA . ALA B 2 144 ? -23.508 130.382 125.974 1.00 39.00 199 ALA B CA 1
ATOM 1910 C C . ALA B 2 144 ? -23.047 131.738 126.491 1.00 39.49 199 ALA B C 1
ATOM 1911 O O . ALA B 2 144 ? -22.794 131.891 127.681 1.00 40.19 199 ALA B O 1
ATOM 1913 N N . HIS B 2 145 ? -22.919 132.705 125.585 1.00 61.63 200 HIS B N 1
ATOM 1914 C CA . HIS B 2 145 ? -22.524 134.075 125.931 1.00 62.07 200 HIS B CA 1
ATOM 1915 C C . HIS B 2 145 ? -21.205 134.168 126.703 1.00 63.08 200 HIS B C 1
ATOM 1916 O O . HIS B 2 145 ? -20.995 135.091 127.487 1.00 63.70 200 HIS B O 1
ATOM 1923 N N . ILE B 2 146 ? -20.328 133.196 126.480 1.00 61.44 201 ILE B N 1
ATOM 1924 C CA . ILE B 2 146 ? -18.975 133.211 127.037 1.00 62.42 201 ILE B CA 1
ATOM 1925 C C . ILE B 2 146 ? -18.008 134.268 126.459 1.00 62.79 201 ILE B C 1
ATOM 1926 O O . ILE B 2 146 ? -17.269 134.897 127.217 1.00 63.64 201 ILE B O 1
ATOM 1928 N N . PRO B 2 147 ? -17.983 134.451 125.120 1.00 48.15 202 PRO B N 1
ATOM 1929 C CA . PRO B 2 147 ? -16.986 135.384 124.577 1.00 48.54 202 PRO B CA 1
ATOM 1930 C C . PRO B 2 147 ? -17.188 136.843 124.983 1.00 48.85 202 PRO B C 1
ATOM 1931 O O . PRO B 2 147 ? -16.264 137.639 124.829 1.00 49.42 202 PRO B O 1
ATOM 1935 N N . LEU B 2 148 ? -18.370 137.190 125.482 1.00 45.64 203 LEU B N 1
ATOM 1936 C CA . LEU B 2 148 ? -18.652 138.570 125.876 1.00 45.92 203 LEU B CA 1
ATOM 1937 C C . LEU B 2 148 ? -17.820 139.020 127.076 1.00 47.13 203 LEU B C 1
ATOM 1938 O O . LEU B 2 148 ? -17.816 140.198 127.432 1.00 47.60 203 LEU B O 1
ATOM 1943 N N . PHE B 2 149 ? -17.119 138.077 127.695 1.00 44.01 204 PHE B N 1
ATOM 1944 C CA . PHE B 2 149 ? -16.237 138.384 128.812 1.00 45.23 204 PHE B CA 1
ATOM 1945 C C . PHE B 2 149 ? -14.869 138.846 128.318 1.00 45.91 204 PHE B C 1
ATOM 1946 O O . PHE B 2 149 ? -14.045 139.323 129.099 1.00 47.02 204 PHE B O 1
ATOM 1954 N N . LEU B 2 150 ? -14.633 138.694 127.018 1.00 97.28 205 LEU B N 1
ATOM 1955 C CA . LEU B 2 150 ? -13.351 139.061 126.422 1.00 97.87 205 LEU B CA 1
ATOM 1956 C C . LEU B 2 150 ? -13.297 140.516 125.960 1.00 98.01 205 LEU B C 1
ATOM 1957 O O . LEU B 2 150 ? -12.230 141.028 125.632 1.00 98.71 205 LEU B O 1
ATOM 1962 N N . PHE B 2 151 ? -14.449 141.175 125.929 1.00 67.67 206 PHE B N 1
ATOM 1963 C CA . PHE B 2 151 ? -14.517 142.577 125.518 1.00 67.78 206 PHE B CA 1
ATOM 1964 C C . PHE B 2 151 ? -13.839 143.593 126.456 1.00 69.07 206 PHE B C 1
ATOM 1965 O O . PHE B 2 151 ? -13.174 144.516 125.979 1.00 69.53 206 PHE B O 1
ATOM 1973 N N . PRO B 2 152 ? -14.014 143.446 127.785 1.00 47.43 207 PRO B N 1
ATOM 1974 C CA . PRO B 2 152 ? -13.262 144.322 128.694 1.00 48.80 207 PRO B CA 1
ATOM 1975 C C . PRO B 2 152 ? -11.748 144.217 128.504 1.00 49.74 207 PRO B C 1
ATOM 1976 O O . PRO B 2 152 ? -11.038 145.204 128.701 1.00 50.73 207 PRO B O 1
ATOM 1980 N N . PHE B 2 153 ? -11.268 143.033 128.133 1.00 49.49 208 PHE B N 1
ATOM 1981 C CA . PHE B 2 153 ? -9.866 142.852 127.778 1.00 50.28 208 PHE B CA 1
ATOM 1982 C C . PHE B 2 153 ? -9.545 143.696 126.554 1.00 50.05 208 PHE B C 1
ATOM 1983 O O . PHE B 2 153 ? -8.522 144.373 126.502 1.00 51.05 208 PHE B O 1
ATOM 1991 N N . LEU B 2 154 ? -10.437 143.651 125.571 1.00 48.76 209 LEU B N 1
ATOM 1992 C CA . LEU B 2 154 ? -10.244 144.371 124.319 1.00 48.43 209 LEU B CA 1
ATOM 1993 C C . LEU B 2 154 ? -10.402 145.881 124.492 1.00 48.95 209 LEU B C 1
ATOM 1994 O O . LEU B 2 154 ? -9.973 146.661 123.643 1.00 49.10 209 LEU B O 1
ATOM 1999 N N . ASN B 2 155 ? -11.007 146.287 125.604 1.00 77.65 210 ASN B N 1
ATOM 2000 C CA . ASN B 2 155 ? -11.197 147.704 125.897 1.00 80.78 210 ASN B CA 1
ATOM 2001 C C . ASN B 2 155 ? -9.932 148.378 126.425 1.00 82.00 210 ASN B C 1
ATOM 2002 O O . ASN B 2 155 ? -9.846 149.604 126.462 1.00 84.92 210 ASN B O 1
ATOM 2004 N N . THR B 2 156 ? -8.955 147.572 126.833 1.00 82.32 211 THR B N 1
ATOM 2005 C CA . THR B 2 156 ? -7.716 148.096 127.403 1.00 83.42 211 THR B CA 1
ATOM 2006 C C . THR B 2 156 ? -6.909 148.890 126.380 1.00 85.26 211 THR B C 1
ATOM 2007 O O . THR B 2 156 ? -6.624 148.403 125.287 1.00 84.50 211 THR B O 1
ATOM 2011 N N . THR B 2 157 ? -6.555 150.120 126.741 1.00 84.67 212 THR B N 1
ATOM 2012 C CA . THR B 2 157 ? -5.804 151.000 125.852 1.00 87.10 212 THR B CA 1
ATOM 2013 C C . THR B 2 157 ? -4.294 150.925 126.061 1.00 87.18 212 THR B C 1
ATOM 2014 O O . THR B 2 157 ? -3.528 151.481 125.276 1.00 89.21 212 THR B O 1
ATOM 2018 N N . SER B 2 158 ? -3.873 150.236 127.118 1.00 59.87 213 SER B N 1
ATOM 2019 C CA . SER B 2 158 ? -2.457 150.167 127.483 1.00 60.25 213 SER B CA 1
ATOM 2020 C C . SER B 2 158 ? -1.592 149.513 126.406 1.00 59.53 213 SER B C 1
ATOM 2021 O O . SER B 2 158 ? -1.921 148.443 125.896 1.00 57.50 213 SER B O 1
ATOM 2024 N N . ARG B 2 159 ? -0.485 150.168 126.070 1.00 82.45 214 ARG B N 1
ATOM 2025 C CA . ARG B 2 159 ? 0.379 149.721 124.982 1.00 82.61 214 ARG B CA 1
ATOM 2026 C C . ARG B 2 159 ? 1.564 148.871 125.437 1.00 81.73 214 ARG B C 1
ATOM 2027 O O . ARG B 2 159 ? 2.410 148.498 124.622 1.00 82.22 214 ARG B O 1
ATOM 2035 N N . GLN B 2 160 ? 1.629 148.579 126.733 1.00 60.01 215 GLN B N 1
ATOM 2036 C CA . GLN B 2 160 ? 2.669 147.705 127.270 1.00 59.62 215 GLN B CA 1
ATOM 2037 C C . GLN B 2 160 ? 2.609 146.335 126.606 1.00 57.77 215 GLN B C 1
ATOM 2038 O O . GLN B 2 160 ? 1.538 145.882 126.207 1.00 56.02 215 GLN B O 1
ATOM 2044 N N . ARG B 2 161 ? 3.765 145.685 126.487 1.00 73.25 216 ARG B N 1
ATOM 2045 C CA . ARG B 2 161 ? 3.865 144.379 125.837 1.00 72.25 216 ARG B CA 1
ATOM 2046 C C . ARG B 2 161 ? 2.870 143.372 126.403 1.00 70.03 216 ARG B C 1
ATOM 2047 O O . ARG B 2 161 ? 2.339 142.538 125.673 1.00 68.81 216 ARG B O 1
ATOM 2049 N N . THR B 2 162 ? 2.625 143.456 127.707 1.00 55.07 217 THR B N 1
ATOM 2050 C CA . THR B 2 162 ? 1.632 142.613 128.364 1.00 53.41 217 THR B CA 1
ATOM 2051 C C . THR B 2 162 ? 0.236 142.784 127.772 1.00 51.66 217 THR B C 1
ATOM 2052 O O . THR B 2 162 ? -0.313 141.855 127.177 1.00 50.28 217 THR B O 1
ATOM 2056 N N . PHE B 2 163 ? -0.333 143.973 127.942 1.00 56.70 218 PHE B N 1
ATOM 2057 C CA . PHE B 2 163 ? -1.667 144.268 127.430 1.00 55.69 218 PHE B CA 1
ATOM 2058 C C . PHE B 2 163 ? -1.736 144.123 125.910 1.00 55.29 218 PHE B C 1
ATOM 2059 O O . PHE B 2 163 ? -2.807 143.891 125.350 1.00 54.02 218 PHE B O 1
ATOM 2067 N N . GLU B 2 164 ? -0.590 144.255 125.250 1.00 52.35 219 GLU B N 1
ATOM 2068 C CA . GLU B 2 164 ? -0.503 144.015 123.816 1.00 52.61 219 GLU B CA 1
ATOM 2069 C C . GLU B 2 164 ? -0.753 142.545 123.516 1.00 50.94 219 GLU B C 1
ATOM 2070 O O . GLU B 2 164 ? -1.437 142.207 122.553 1.00 50.09 219 GLU B O 1
ATOM 2076 N N . TYR B 2 165 ? -0.193 141.673 124.349 1.00 110.71 220 TYR B N 1
ATOM 2077 C CA . TYR B 2 165 ? -0.390 140.236 124.198 1.00 109.68 220 TYR B CA 1
ATOM 2078 C C . TYR B 2 165 ? -1.792 139.827 124.635 1.00 107.66 220 TYR B C 1
ATOM 2079 O O . TYR B 2 165 ? -2.401 138.938 124.040 1.00 108.61 220 TYR B O 1
ATOM 2081 N N . LEU B 2 166 ? -2.288 140.476 125.685 1.00 47.12 221 LEU B N 1
ATOM 2082 C CA . LEU B 2 166 ? -3.630 140.225 126.201 1.00 45.59 221 LEU B CA 1
ATOM 2083 C C . LEU B 2 166 ? -4.652 140.406 125.087 1.00 44.89 221 LEU B C 1
ATOM 2084 O O . LEU B 2 166 ? -5.364 139.470 124.726 1.00 43.66 221 LEU B O 1
ATOM 2089 N N . ARG B 2 167 ? -4.718 141.620 124.552 1.00 46.05 222 ARG B N 1
ATOM 2090 C CA . ARG B 2 167 ? -5.601 141.928 123.431 1.00 46.13 222 ARG B CA 1
ATOM 2091 C C . ARG B 2 167 ? -5.341 141.034 122.219 1.00 45.65 222 ARG B C 1
ATOM 2092 O O . ARG B 2 167 ? -6.278 140.623 121.536 1.00 42.71 222 ARG B O 1
ATOM 2100 N N . LEU B 2 168 ? -4.071 140.735 121.958 1.00 46.81 223 LEU B N 1
ATOM 2101 C CA . LEU B 2 168 ? -3.702 139.897 120.820 1.00 43.83 223 LEU B CA 1
ATOM 2102 C C . LEU B 2 168 ? -4.262 138.482 120.946 1.00 41.57 223 LEU B C 1
ATOM 2103 O O . LEU B 2 168 ? -4.833 137.948 119.996 1.00 38.88 223 LEU B O 1
ATOM 2105 N N . THR B 2 169 ? -4.092 137.879 122.119 1.00 69.65 224 THR B N 1
ATOM 2106 C CA . THR B 2 169 ? -4.619 136.542 122.376 1.00 69.14 224 THR B CA 1
ATOM 2107 C C . THR B 2 169 ? -6.143 136.532 122.338 1.00 68.16 224 THR B C 1
ATOM 2108 O O . THR B 2 169 ? -6.751 135.656 121.724 1.00 69.14 224 THR B O 1
ATOM 2112 N N . SER B 2 170 ? -6.752 137.510 123.002 1.00 42.64 225 SER B N 1
ATOM 2113 C CA . SER B 2 170 ? -8.204 137.631 123.041 1.00 41.92 225 SER B CA 1
ATOM 2114 C C . SER B 2 170 ? -8.789 137.839 121.648 1.00 39.05 225 SER B C 1
ATOM 2115 O O . SER B 2 170 ? -9.853 137.308 121.329 1.00 37.84 225 SER B O 1
ATOM 2118 N N . LEU B 2 171 ? -8.090 138.618 120.828 1.00 41.57 226 LEU B N 1
ATOM 2119 C CA . LEU B 2 171 ? -8.508 138.859 119.451 1.00 39.78 226 LEU B CA 1
ATOM 2120 C C . LEU B 2 171 ? -8.516 137.563 118.647 1.00 37.91 226 LEU B C 1
ATOM 2121 O O . LEU B 2 171 ? -9.330 137.391 117.740 1.00 36.40 226 LEU B O 1
ATOM 2126 N N . GLY B 2 172 ? -7.607 136.655 118.987 1.00 141.36 227 GLY B N 1
ATOM 2127 C CA . GLY B 2 172 ? -7.536 135.362 118.330 1.00 142.44 227 GLY B CA 1
ATOM 2128 C C . GLY B 2 172 ? -8.799 134.539 118.510 1.00 140.40 227 GLY B C 1
ATOM 2129 O O . GLY B 2 172 ? -9.197 133.797 117.613 1.00 141.15 227 GLY B O 1
ATOM 2130 N N . VAL B 2 173 ? -9.426 134.669 119.675 1.00 58.62 228 VAL B N 1
ATOM 2131 C CA . VAL B 2 173 ? -10.670 133.964 119.969 1.00 55.79 228 VAL B CA 1
ATOM 2132 C C . VAL B 2 173 ? -11.791 134.392 119.028 1.00 55.76 228 VAL B C 1
ATOM 2133 O O . VAL B 2 173 ? -12.391 133.567 118.340 1.00 55.29 228 VAL B O 1
ATOM 2137 N N . ILE B 2 174 ? -12.066 135.692 119.014 1.00 40.95 229 ILE B N 1
ATOM 2138 C CA . ILE B 2 174 ? -13.117 136.254 118.175 1.00 40.97 229 ILE B CA 1
ATOM 2139 C C . ILE B 2 174 ? -12.794 136.025 116.700 1.00 39.41 229 ILE B C 1
ATOM 2140 O O . ILE B 2 174 ? -13.684 135.754 115.893 1.00 40.39 229 ILE B O 1
ATOM 2145 N N . GLY B 2 175 ? -11.515 136.133 116.357 1.00 97.81 230 GLY B N 1
ATOM 2146 C CA . GLY B 2 175 ? -11.063 135.874 115.002 1.00 100.66 230 GLY B CA 1
ATOM 2147 C C . GLY B 2 175 ? -11.303 134.431 114.599 1.00 99.65 230 GLY B C 1
ATOM 2148 O O . GLY B 2 175 ? -11.664 134.143 113.459 1.00 100.11 230 GLY B O 1
ATOM 2149 N N . ALA B 2 176 ? -11.103 133.519 115.544 1.00 71.96 231 ALA B N 1
ATOM 2150 C CA . ALA B 2 176 ? -11.365 132.108 115.300 1.00 70.25 231 ALA B CA 1
ATOM 2151 C C . ALA B 2 176 ? -12.864 131.857 115.247 1.00 65.95 231 ALA B C 1
ATOM 2152 O O . ALA B 2 176 ? -13.328 130.944 114.564 1.00 63.74 231 ALA B O 1
ATOM 2154 N N . LEU B 2 177 ? -13.618 132.674 115.974 1.00 49.26 232 LEU B N 1
ATOM 2155 C CA . LEU B 2 177 ? -15.069 132.533 116.029 1.00 47.03 232 LEU B CA 1
ATOM 2156 C C . LEU B 2 177 ? -15.694 132.846 114.671 1.00 48.37 232 LEU B C 1
ATOM 2157 O O . LEU B 2 177 ? -16.733 132.291 114.316 1.00 46.81 232 LEU B O 1
ATOM 2162 N N . VAL B 2 178 ? -15.057 133.739 113.920 1.00 77.89 233 VAL B N 1
ATOM 2163 C CA . VAL B 2 178 ? -15.530 134.095 112.585 1.00 79.84 233 VAL B CA 1
ATOM 2164 C C . VAL B 2 178 ? -14.797 133.318 111.492 1.00 81.53 233 VAL B C 1
ATOM 2165 O O . VAL B 2 178 ? -15.081 133.484 110.306 1.00 83.32 233 VAL B O 1
ATOM 2169 N N . LYS B 2 179 ? -13.854 132.475 111.898 1.00 94.46 234 LYS B N 1
ATOM 2170 C CA . LYS B 2 179 ? -13.022 131.735 110.952 1.00 96.40 234 LYS B CA 1
ATOM 2171 C C . LYS B 2 179 ? -13.794 130.696 110.135 1.00 99.11 234 LYS B C 1
ATOM 2172 O O . LYS B 2 179 ? -13.467 130.443 108.976 1.00 100.95 234 LYS B O 1
ATOM 2174 N N . ASN B 2 180 ? -14.816 130.098 110.739 1.00 152.31 235 ASN B N 1
ATOM 2175 C CA . ASN B 2 180 ? -15.551 129.010 110.097 1.00 154.89 235 ASN B CA 1
ATOM 2176 C C . ASN B 2 180 ? -16.737 129.475 109.255 1.00 155.86 235 ASN B C 1
ATOM 2177 O O . ASN B 2 180 ? -17.486 128.654 108.725 1.00 157.98 235 ASN B O 1
ATOM 2179 N N . ASP B 2 181 ? -16.903 130.791 109.147 1.00 166.24 236 ASP B N 1
ATOM 2180 C CA . ASP B 2 181 ? -17.955 131.390 108.323 1.00 167.38 236 ASP B CA 1
ATOM 2181 C C . ASP B 2 181 ? -19.370 130.966 108.719 1.00 168.50 236 ASP B C 1
ATOM 2182 O O . ASP B 2 181 ? -20.035 130.230 107.989 1.00 170.82 236 ASP B O 1
ATOM 2184 N N . SER B 2 182 ? -19.818 131.435 109.879 1.00 173.08 237 SER B N 1
ATOM 2185 C CA . SER B 2 182 ? -21.183 131.195 110.332 1.00 174.24 237 SER B CA 1
ATOM 2186 C C . SER B 2 182 ? -21.916 132.520 110.534 1.00 173.59 237 SER B C 1
ATOM 2187 O O . SER B 2 182 ? -21.422 133.413 111.223 1.00 171.41 237 SER B O 1
ATOM 2190 N N . GLN B 2 183 ? -23.095 132.639 109.930 1.00 161.20 238 GLN B N 1
ATOM 2191 C CA . GLN B 2 183 ? -23.848 133.892 109.937 1.00 161.24 238 GLN B CA 1
ATOM 2192 C C . GLN B 2 183 ? -24.376 134.271 111.319 1.00 159.86 238 GLN B C 1
ATOM 2193 O O . GLN B 2 183 ? -24.506 135.454 111.636 1.00 158.70 238 GLN B O 1
ATOM 2195 N N . ASP B 2 184 ? -24.683 133.266 112.133 1.00 133.07 239 ASP B N 1
ATOM 2196 C CA . ASP B 2 184 ? -25.189 133.499 113.483 1.00 132.14 239 ASP B CA 1
ATOM 2197 C C . ASP B 2 184 ? -24.144 134.170 114.371 1.00 129.11 239 ASP B C 1
ATOM 2198 O O . ASP B 2 184 ? -24.485 134.866 115.328 1.00 128.09 239 ASP B O 1
ATOM 2203 N N . VAL B 2 185 ? -22.873 133.953 114.050 1.00 96.90 240 VAL B N 1
ATOM 2204 C CA . VAL B 2 185 ? -21.776 134.598 114.764 1.00 94.15 240 VAL B CA 1
ATOM 2205 C C . VAL B 2 185 ? -21.807 136.103 114.522 1.00 93.21 240 VAL B C 1
ATOM 2206 O O . VAL B 2 185 ? -21.688 136.896 115.456 1.00 91.31 240 VAL B O 1
ATOM 2210 N N . ILE B 2 186 ? -21.974 136.482 113.258 1.00 66.30 241 ILE B N 1
ATOM 2211 C CA . ILE B 2 186 ? -22.035 137.884 112.860 1.00 65.85 241 ILE B CA 1
ATOM 2212 C C . ILE B 2 186 ? -23.147 138.634 113.590 1.00 65.53 241 ILE B C 1
ATOM 2213 O O . ILE B 2 186 ? -22.899 139.644 114.249 1.00 65.45 241 ILE B O 1
ATOM 2218 N N . THR B 2 187 ? -24.369 138.126 113.468 1.00 120.36 242 THR B N 1
ATOM 2219 C CA . THR B 2 187 ? -25.538 138.742 114.090 1.00 120.89 242 THR B CA 1
ATOM 2220 C C . THR B 2 187 ? -25.383 138.830 115.612 1.00 122.33 242 THR B C 1
ATOM 2221 O O . THR B 2 187 ? -25.977 139.693 116.255 1.00 122.97 242 THR B O 1
ATOM 2225 N N . PHE B 2 188 ? -24.572 137.944 116.182 1.00 80.60 243 PHE B N 1
ATOM 2226 C CA . PHE B 2 188 ? -24.262 138.017 117.604 1.00 81.16 243 PHE B CA 1
ATOM 2227 C C . PHE B 2 188 ? -23.267 139.128 117.903 1.00 80.95 243 PHE B C 1
ATOM 2228 O O . PHE B 2 188 ? -23.415 139.854 118.882 1.00 81.43 243 PHE B O 1
ATOM 2236 N N . LEU B 2 189 ? -22.239 139.239 117.069 1.00 63.82 244 LEU B N 1
ATOM 2237 C CA . LEU B 2 189 ? -21.198 140.242 117.269 1.00 63.89 244 LEU B CA 1
ATOM 2238 C C . LEU B 2 189 ? -21.738 141.663 117.112 1.00 63.77 244 LEU B C 1
ATOM 2239 O O . LEU B 2 189 ? -21.386 142.559 117.879 1.00 64.24 244 LEU B O 1
ATOM 2244 N N . LEU B 2 190 ? -22.611 141.857 116.128 1.00 52.34 245 LEU B N 1
ATOM 2245 C CA . LEU B 2 190 ? -23.155 143.178 115.832 1.00 52.22 245 LEU B CA 1
ATOM 2246 C C . LEU B 2 190 ? -24.063 143.696 116.950 1.00 51.27 245 LEU B C 1
ATOM 2247 O O . LEU B 2 190 ? -24.421 144.874 116.973 1.00 51.37 245 LEU B O 1
ATOM 2252 N N . ARG B 2 191 ? -24.424 142.812 117.875 1.00 91.88 246 ARG B N 1
ATOM 2253 C CA . ARG B 2 191 ? -25.156 143.198 119.078 1.00 93.40 246 ARG B CA 1
ATOM 2254 C C . ARG B 2 191 ? -24.280 144.088 119.954 1.00 94.30 246 ARG B C 1
ATOM 2255 O O . ARG B 2 191 ? -24.770 144.828 120.806 1.00 94.92 246 ARG B O 1
ATOM 2263 N N . THR B 2 192 ? -22.977 144.038 119.708 1.00 97.92 247 THR B N 1
ATOM 2264 C CA . THR B 2 192 ? -22.000 144.646 120.599 1.00 98.95 247 THR B CA 1
ATOM 2265 C C . THR B 2 192 ? -21.070 145.626 119.893 1.00 98.43 247 THR B C 1
ATOM 2266 O O . THR B 2 192 ? -21.049 145.715 118.666 1.00 97.57 247 THR B O 1
ATOM 2270 N N . ASP B 2 193 ? -20.299 146.350 120.696 1.00 116.72 248 ASP B N 1
ATOM 2271 C CA . ASP B 2 193 ? -19.509 147.497 120.256 1.00 116.57 248 ASP B CA 1
ATOM 2272 C C . ASP B 2 193 ? -18.189 147.089 119.601 1.00 116.27 248 ASP B C 1
ATOM 2273 O O . ASP B 2 193 ? -17.303 147.917 119.400 1.00 116.92 248 ASP B O 1
ATOM 2278 N N . ILE B 2 194 ? -18.056 145.793 119.336 1.00 60.73 249 ILE B N 1
ATOM 2279 C CA . ILE B 2 194 ? -16.879 145.215 118.686 1.00 61.91 249 ILE B CA 1
ATOM 2280 C C . ILE B 2 194 ? -16.353 146.003 117.471 1.00 63.04 249 ILE B C 1
ATOM 2281 O O . ILE B 2 194 ? -15.201 146.430 117.474 1.00 65.48 249 ILE B O 1
ATOM 2286 N N . VAL B 2 195 ? -17.174 146.167 116.436 1.00 61.64 250 VAL B N 1
ATOM 2287 C CA . VAL B 2 195 ? -16.751 146.855 115.210 1.00 62.79 250 VAL B CA 1
ATOM 2288 C C . VAL B 2 195 ? -16.089 148.229 115.431 1.00 65.62 250 VAL B C 1
ATOM 2289 O O . VAL B 2 195 ? -15.040 148.505 114.847 1.00 67.44 250 VAL B O 1
ATOM 2293 N N . PRO B 2 196 ? -16.691 149.096 116.266 1.00 92.07 251 PRO B N 1
ATOM 2294 C CA . PRO B 2 196 ? -15.961 150.322 116.607 1.00 94.52 251 PRO B CA 1
ATOM 2295 C C . PRO B 2 196 ? -14.660 150.047 117.359 1.00 96.44 251 PRO B C 1
ATOM 2296 O O . PRO B 2 196 ? -13.687 150.777 117.175 1.00 98.80 251 PRO B O 1
ATOM 2300 N N . LEU B 2 197 ? -14.647 149.006 118.188 1.00 70.21 252 LEU B N 1
ATOM 2301 C CA . LEU B 2 197 ? -13.469 148.679 118.993 1.00 72.17 252 LEU B CA 1
ATOM 2302 C C . LEU B 2 197 ? -12.323 148.152 118.129 1.00 73.04 252 LEU B C 1
ATOM 2303 O O . LEU B 2 197 ? -11.162 148.480 118.368 1.00 75.83 252 LEU B O 1
ATOM 2308 N N . CYS B 2 198 ? -12.649 147.328 117.138 1.00 70.69 253 CYS B N 1
ATOM 2309 C CA . CYS B 2 198 ? -11.650 146.854 116.187 1.00 71.03 253 CYS B CA 1
ATOM 2310 C C . CYS B 2 198 ? -11.043 148.028 115.430 1.00 73.01 253 CYS B C 1
ATOM 2311 O O . CYS B 2 198 ? -9.838 148.066 115.190 1.00 74.82 253 CYS B O 1
ATOM 2314 N N . LEU B 2 199 ? -11.890 148.985 115.063 1.00 72.74 254 LEU B N 1
ATOM 2315 C CA . LEU B 2 199 ? -11.454 150.184 114.353 1.00 74.90 254 LEU B CA 1
ATOM 2316 C C . LEU B 2 199 ? -10.411 150.965 115.151 1.00 78.50 254 LEU B C 1
ATOM 2317 O O . LEU B 2 199 ? -9.505 151.568 114.578 1.00 80.74 254 LEU B O 1
ATOM 2322 N N . ARG B 2 200 ? -10.546 150.952 116.474 1.00 123.82 255 ARG B N 1
ATOM 2323 C CA . ARG B 2 200 ? -9.547 151.551 117.351 1.00 126.38 255 ARG B CA 1
ATOM 2324 C C . ARG B 2 200 ? -8.216 150.821 117.207 1.00 127.44 255 ARG B C 1
ATOM 2325 O O . ARG B 2 200 ? -7.155 151.440 117.139 1.00 129.47 255 ARG B O 1
ATOM 2333 N N . ILE B 2 201 ? -8.290 149.495 117.157 1.00 83.76 256 ILE B N 1
ATOM 2334 C CA . ILE B 2 201 ? -7.107 148.650 117.041 1.00 84.40 256 ILE B CA 1
ATOM 2335 C C . ILE B 2 201 ? -6.430 148.793 115.676 1.00 84.46 256 ILE B C 1
ATOM 2336 O O . ILE B 2 201 ? -5.204 148.834 115.587 1.00 85.96 256 ILE B O 1
ATOM 2341 N N . MET B 2 202 ? -7.234 148.876 114.619 1.00 80.22 257 MET B N 1
ATOM 2342 C CA . MET B 2 202 ? -6.713 148.869 113.249 1.00 80.03 257 MET B CA 1
ATOM 2343 C C . MET B 2 202 ? -5.737 150.003 112.930 1.00 83.41 257 MET B C 1
ATOM 2344 O O . MET B 2 202 ? -4.773 149.803 112.191 1.00 84.03 257 MET B O 1
ATOM 2349 N N . GLU B 2 203 ? -5.993 151.189 113.471 1.00 100.71 258 GLU B N 1
ATOM 2350 C CA . GLU B 2 203 ? -5.132 152.338 113.206 1.00 102.92 258 GLU B CA 1
ATOM 2351 C C . GLU B 2 203 ? -3.863 152.329 114.060 1.00 105.79 258 GLU B C 1
ATOM 2352 O O . GLU B 2 203 ? -2.775 152.632 113.572 1.00 107.25 258 GLU B O 1
ATOM 2358 N N . SER B 2 204 ? -4.012 151.977 115.333 1.00 157.03 259 SER B N 1
ATOM 2359 C CA . SER B 2 204 ? -2.920 152.067 116.301 1.00 159.79 259 SER B CA 1
ATOM 2360 C C . SER B 2 204 ? -2.304 150.719 116.681 1.00 158.84 259 SER B C 1
ATOM 2361 O O . SER B 2 204 ? -2.613 149.687 116.085 1.00 156.25 259 SER B O 1
ATOM 2364 N N . SER B 2 205 ? -1.409 150.762 117.664 1.00 167.73 260 SER B N 1
ATOM 2365 C CA . SER B 2 205 ? -0.781 149.577 118.253 1.00 168.11 260 SER B CA 1
ATOM 2366 C C . SER B 2 205 ? 0.079 148.745 117.302 1.00 168.52 260 SER B C 1
ATOM 2367 O O . SER B 2 205 ? 0.888 149.286 116.547 1.00 169.66 260 SER B O 1
ATOM 2369 N N . SER B 2 206 ? -0.106 147.429 117.341 1.00 99.42 261 SER B N 1
ATOM 2370 C CA . SER B 2 206 ? 0.814 146.506 116.680 1.00 101.58 261 SER B CA 1
ATOM 2371 C C . SER B 2 206 ? 0.305 145.980 115.344 1.00 98.92 261 SER B C 1
ATOM 2372 O O . SER B 2 206 ? -0.894 145.785 115.156 1.00 95.28 261 SER B O 1
ATOM 2375 N N . GLU B 2 207 ? 1.237 145.757 114.422 1.00 120.92 262 GLU B N 1
ATOM 2376 C CA . GLU B 2 207 ? 0.916 145.246 113.094 1.00 119.59 262 GLU B CA 1
ATOM 2377 C C . GLU B 2 207 ? 0.260 143.869 113.158 1.00 117.37 262 GLU B C 1
ATOM 2378 O O . GLU B 2 207 ? -0.551 143.518 112.302 1.00 115.40 262 GLU B O 1
ATOM 2380 N N . LEU B 2 208 ? 0.617 143.094 114.177 1.00 102.29 263 LEU B N 1
ATOM 2381 C CA . LEU B 2 208 ? 0.045 141.766 114.369 1.00 99.76 263 LEU B CA 1
ATOM 2382 C C . LEU B 2 208 ? -1.420 141.835 114.794 1.00 96.78 263 LEU B C 1
ATOM 2383 O O . LEU B 2 208 ? -2.282 141.199 114.186 1.00 94.37 263 LEU B O 1
ATOM 2388 N N . SER B 2 209 ? -1.696 142.609 115.840 1.00 82.69 264 SER B N 1
ATOM 2389 C CA . SER B 2 209 ? -3.061 142.779 116.325 1.00 80.35 264 SER B CA 1
ATOM 2390 C C . SER B 2 209 ? -3.915 143.460 115.265 1.00 78.85 264 SER B C 1
ATOM 2391 O O . SER B 2 209 ? -5.107 143.182 115.140 1.00 76.44 264 SER B O 1
ATOM 2394 N N . LYS B 2 210 ? -3.293 144.350 114.499 1.00 87.59 265 LYS B N 1
ATOM 2395 C CA . LYS B 2 210 ? -3.971 145.020 113.398 1.00 86.59 265 LYS B CA 1
ATOM 2396 C C . LYS B 2 210 ? -4.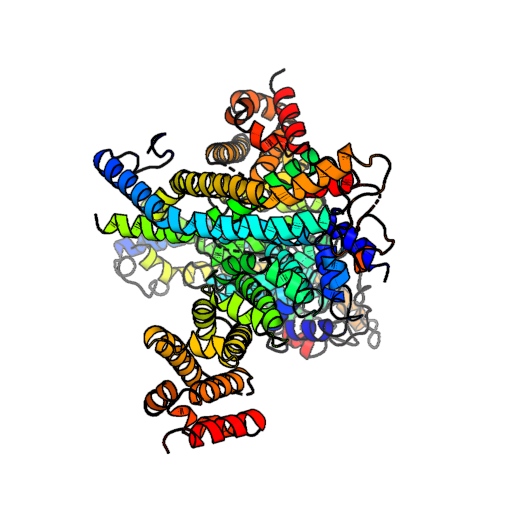399 144.012 112.337 1.00 84.55 265 LYS B C 1
ATOM 2397 O O . LYS B 2 210 ? -5.503 144.093 111.801 1.00 82.58 265 LYS B O 1
ATOM 2399 N N . THR B 2 211 ? -3.517 143.062 112.043 1.00 85.32 266 THR B N 1
ATOM 2400 C CA . THR B 2 211 ? -3.794 142.029 111.051 1.00 84.20 266 THR B CA 1
ATOM 2401 C C . THR B 2 211 ? -4.993 141.176 111.462 1.00 82.17 266 THR B C 1
ATOM 2402 O O . THR B 2 211 ? -5.763 140.723 110.617 1.00 80.76 266 THR B O 1
ATOM 2406 N N . VAL B 2 212 ? -5.142 140.959 112.766 1.00 77.64 267 VAL B N 1
ATOM 2407 C CA . VAL B 2 212 ? -6.278 140.210 113.295 1.00 75.66 267 VAL B CA 1
ATOM 2408 C C . VAL B 2 212 ? -7.537 141.067 113.248 1.00 74.16 267 VAL B C 1
ATOM 2409 O O . VAL B 2 212 ? -8.618 140.590 112.902 1.00 72.26 267 VAL B O 1
ATOM 2413 N N . ALA B 2 213 ? -7.381 142.341 113.592 1.00 77.62 268 ALA B N 1
ATOM 2414 C CA . ALA B 2 213 ? -8.495 143.282 113.618 1.00 76.70 268 ALA B CA 1
ATOM 2415 C C . ALA B 2 213 ? -9.136 143.458 112.244 1.00 75.41 268 ALA B C 1
ATOM 2416 O O . ALA B 2 213 ? -10.355 143.363 112.106 1.00 73.63 268 ALA B O 1
ATOM 2418 N N . ILE B 2 214 ? -8.311 143.717 111.235 1.00 69.65 269 ILE B N 1
ATOM 2419 C CA . ILE B 2 214 ? -8.796 143.893 109.868 1.00 68.52 269 ILE B CA 1
ATOM 2420 C C . ILE B 2 214 ? -9.453 142.610 109.346 1.00 66.21 269 ILE B C 1
ATOM 2421 O O . ILE B 2 214 ? -10.388 142.661 108.546 1.00 64.59 269 ILE B O 1
ATOM 2426 N N . PHE B 2 215 ? -8.976 141.463 109.822 1.00 88.52 270 PHE B N 1
ATOM 2427 C CA . PHE B 2 215 ? -9.532 140.176 109.416 1.00 87.86 270 PHE B CA 1
ATOM 2428 C C . PHE B 2 215 ? -10.956 139.995 109.929 1.00 86.09 270 PHE B C 1
ATOM 2429 O O . PHE B 2 215 ? -11.856 139.641 109.167 1.00 84.97 270 PHE B O 1
ATOM 2437 N N . ILE B 2 216 ? -11.145 140.231 111.224 1.00 62.99 271 ILE B N 1
ATOM 2438 C CA . ILE B 2 216 ? -12.463 140.148 111.845 1.00 61.55 271 ILE B CA 1
ATOM 2439 C C . ILE B 2 216 ? -13.457 141.054 111.127 1.00 60.59 271 ILE B C 1
ATOM 2440 O O . ILE B 2 216 ? -14.588 140.656 110.847 1.00 58.94 271 ILE B O 1
ATOM 2445 N N . LEU B 2 217 ? -13.017 142.269 110.818 1.00 66.11 272 LEU B N 1
ATOM 2446 C CA . LEU B 2 217 ? -13.857 143.228 110.114 1.00 65.36 272 LEU B CA 1
ATOM 2447 C C . LEU B 2 217 ? -14.216 142.725 108.720 1.00 64.23 272 LEU B C 1
ATOM 2448 O O . LEU B 2 217 ? -15.371 142.815 108.302 1.00 62.98 272 LEU B O 1
ATOM 2453 N N . GLN B 2 218 ? -13.223 142.199 108.009 1.00 79.17 273 GLN B N 1
ATOM 2454 C CA . GLN B 2 218 ? -13.424 141.681 106.658 1.00 78.44 273 GLN B CA 1
ATOM 2455 C C . GLN B 2 218 ? -14.478 140.577 106.638 1.00 76.91 273 GLN B C 1
ATOM 2456 O O . GLN B 2 218 ? -15.279 140.485 105.707 1.00 76.02 273 GLN B O 1
ATOM 2462 N N . LYS B 2 219 ? -14.472 139.743 107.672 1.00 75.50 274 LYS B N 1
ATOM 2463 C CA . LYS B 2 219 ? -15.457 138.674 107.801 1.00 74.41 274 LYS B CA 1
ATOM 2464 C C . LYS B 2 219 ? -16.868 139.241 107.959 1.00 73.35 274 LYS B C 1
ATOM 2465 O O . LYS B 2 219 ? -17.809 138.784 107.310 1.00 72.37 274 LYS B O 1
ATOM 2467 N N . ILE B 2 220 ? -17.001 140.241 108.825 1.00 55.78 275 ILE B N 1
ATOM 2468 C CA . ILE B 2 220 ? -18.282 140.896 109.063 1.00 55.13 275 ILE B CA 1
ATOM 2469 C C . ILE B 2 220 ? -18.800 141.571 107.795 1.00 54.60 275 ILE B C 1
ATOM 2470 O O . ILE B 2 220 ? -19.977 141.455 107.454 1.00 53.64 275 ILE B O 1
ATOM 2475 N N . LEU B 2 221 ? -17.908 142.269 107.098 1.00 75.53 276 LEU B N 1
ATOM 2476 C CA . LEU B 2 221 ? -18.248 142.937 105.846 1.00 75.44 276 LEU B CA 1
ATOM 2477 C C . LEU B 2 221 ? -18.673 141.929 104.782 1.00 74.59 276 LEU B C 1
ATOM 2478 O O . LEU B 2 221 ? -19.554 142.206 103.967 1.00 74.19 276 LEU B O 1
ATOM 2483 N N . LEU B 2 222 ? -18.039 140.760 104.799 1.00 73.60 277 LEU B N 1
ATOM 2484 C CA . LEU B 2 222 ? -18.352 139.697 103.852 1.00 73.39 277 LEU B CA 1
ATOM 2485 C C . LEU B 2 222 ? -19.807 139.247 103.976 1.00 73.02 277 LEU B C 1
ATOM 2486 O O . LEU B 2 222 ? -20.484 139.022 102.972 1.00 73.41 277 LEU B O 1
ATOM 2488 N N . ASP B 2 223 ? -20.281 139.120 105.212 1.00 115.75 278 ASP B N 1
ATOM 2489 C CA . ASP B 2 223 ? -21.669 138.746 105.461 1.00 115.10 278 ASP B CA 1
ATOM 2490 C C . ASP B 2 223 ? -22.603 139.862 105.007 1.00 114.62 278 ASP B C 1
ATOM 2491 O O . ASP B 2 223 ? -22.231 141.034 105.019 1.00 114.40 278 ASP B O 1
ATOM 2496 N N . ASP B 2 224 ? -23.813 139.491 104.602 1.00 62.52 279 ASP B N 1
ATOM 2497 C CA . ASP B 2 224 ? -24.790 140.461 104.121 1.00 62.62 279 ASP B CA 1
ATOM 2498 C C . ASP B 2 224 ? -25.388 141.271 105.269 1.00 62.90 279 ASP B C 1
ATOM 2499 O O . ASP B 2 224 ? -25.763 142.431 105.093 1.00 63.14 279 ASP B O 1
ATOM 2504 N N . VAL B 2 225 ? -25.472 140.656 106.444 1.00 51.85 280 VAL B N 1
ATOM 2505 C CA . VAL B 2 225 ? -26.008 141.329 107.622 1.00 52.23 280 VAL B CA 1
ATOM 2506 C C . VAL B 2 225 ? -25.007 142.325 108.195 1.00 52.42 280 VAL B C 1
ATOM 2507 O O . VAL B 2 225 ? -25.390 143.381 108.698 1.00 52.72 280 VAL B O 1
ATOM 2509 N N . GLY B 2 226 ? -23.726 141.978 108.124 1.00 60.41 281 GLY B N 1
ATOM 2510 C CA . GLY B 2 226 ? -22.670 142.853 108.599 1.00 61.01 281 GLY B CA 1
ATOM 2511 C C . GLY B 2 226 ? -22.486 144.064 107.707 1.00 61.18 281 GLY B C 1
ATOM 2512 O O . GLY B 2 226 ? -22.359 145.188 108.192 1.00 61.80 281 GLY B O 1
ATOM 2513 N N . LEU B 2 227 ? -22.485 143.837 106.395 1.00 54.44 282 LEU B N 1
ATOM 2514 C CA . LEU B 2 227 ? -22.364 144.919 105.419 1.00 54.97 282 LEU B CA 1
ATOM 2515 C C . LEU B 2 227 ? -23.559 145.867 105.506 1.00 55.32 282 LEU B C 1
ATOM 2516 O O . LEU B 2 227 ? -23.530 146.967 104.958 1.00 56.24 282 LEU B O 1
ATOM 2521 N N . GLN B 2 228 ? -24.622 145.424 106.169 1.00 80.77 283 GLN B N 1
ATOM 2522 C CA . GLN B 2 228 ? -25.758 146.294 106.440 1.00 81.09 283 GLN B CA 1
ATOM 2523 C C . GLN B 2 228 ? -25.545 147.173 107.673 1.00 81.04 283 GLN B C 1
ATOM 2524 O O . GLN B 2 228 ? -25.877 148.354 107.652 1.00 81.52 283 GLN B O 1
ATOM 2530 N N . TYR B 2 229 ? -24.996 146.596 108.741 1.00 67.75 284 TYR B N 1
ATOM 2531 C CA . TYR B 2 229 ? -24.739 147.353 109.968 1.00 67.93 284 TYR B CA 1
ATOM 2532 C C . TYR B 2 229 ? -23.735 148.468 109.702 1.00 68.39 284 TYR B C 1
ATOM 2533 O O . TYR B 2 229 ? -24.017 149.642 109.939 1.00 68.96 284 TYR B O 1
ATOM 2542 N N . ILE B 2 230 ? -22.557 148.090 109.218 1.00 74.26 285 ILE B N 1
ATOM 2543 C CA . ILE B 2 230 ? -21.626 149.054 108.658 1.00 75.62 285 ILE B CA 1
ATOM 2544 C C . ILE B 2 230 ? -22.286 149.499 107.363 1.00 75.76 285 ILE B C 1
ATOM 2545 O O . ILE B 2 230 ? -23.080 148.753 106.803 1.00 74.85 285 ILE B O 1
ATOM 2550 N N . CYS B 2 231 ? -21.996 150.714 106.909 1.00 83.37 286 CYS B N 1
ATOM 2551 C CA . CYS B 2 231 ? -22.608 151.256 105.697 1.00 83.77 286 CYS B CA 1
ATOM 2552 C C . CYS B 2 231 ? -24.133 151.376 105.834 1.00 83.04 286 CYS B C 1
ATOM 2553 O O . CYS B 2 231 ? -24.860 151.415 104.841 1.00 83.09 286 CYS B O 1
ATOM 2556 N N . ALA B 2 232 ? -24.612 151.423 107.074 1.00 58.42 287 ALA B N 1
ATOM 2557 C CA . ALA B 2 232 ? -25.996 151.796 107.345 1.00 57.98 287 ALA B CA 1
ATOM 2558 C C . ALA B 2 232 ? -26.119 153.310 107.371 1.00 59.32 287 ALA B C 1
ATOM 2559 O O . ALA B 2 232 ? -27.054 153.885 106.816 1.00 59.99 287 ALA B O 1
ATOM 2561 N N . THR B 2 233 ? -25.153 153.945 108.029 1.00 60.01 288 THR B N 1
ATOM 2562 C CA . THR B 2 233 ? -25.153 155.388 108.228 1.00 61.28 288 THR B CA 1
ATOM 2563 C C . THR B 2 233 ? -23.824 155.981 107.778 1.00 63.82 288 THR B C 1
ATOM 2564 O O . THR B 2 233 ? -22.843 155.261 107.599 1.00 64.27 288 THR B O 1
ATOM 2568 N N . LEU B 2 234 ? -23.795 157.298 107.597 1.00 69.97 289 LEU B N 1
ATOM 2569 C CA . LEU B 2 234 ? -22.563 157.991 107.236 1.00 73.12 289 LEU B CA 1
ATOM 2570 C C . LEU B 2 234 ? -21.588 158.002 108.407 1.00 74.62 289 LEU B C 1
ATOM 2571 O O . LEU B 2 234 ? -20.373 158.010 108.214 1.00 76.42 289 LEU B O 1
ATOM 2576 N N . GLU B 2 235 ? -22.131 158.000 109.620 1.00 96.67 290 GLU B N 1
ATOM 2577 C CA . GLU B 2 235 ? -21.315 157.972 110.827 1.00 97.14 290 GLU B CA 1
ATOM 2578 C C . GLU B 2 235 ? -20.487 156.694 110.897 1.00 96.17 290 GLU B C 1
ATOM 2579 O O . GLU B 2 235 ? -19.302 156.730 111.223 1.00 96.99 290 GLU B O 1
ATOM 2581 N N . ARG B 2 236 ? -21.121 155.567 110.586 1.00 107.29 291 ARG B N 1
ATOM 2582 C CA . ARG B 2 236 ? -20.445 154.273 110.601 1.00 106.61 291 ARG B CA 1
ATOM 2583 C C . ARG B 2 236 ? -19.564 154.067 109.368 1.00 106.30 291 ARG B C 1
ATOM 2584 O O . ARG B 2 236 ? -18.476 153.501 109.464 1.00 106.72 291 ARG B O 1
ATOM 2586 N N . PHE B 2 237 ? -20.043 154.527 108.215 1.00 68.49 292 PHE B N 1
ATOM 2587 C CA . PHE B 2 237 ? -19.298 154.421 106.962 1.00 69.44 292 PHE B CA 1
ATOM 2588 C C . PHE B 2 237 ? -17.972 155.175 107.066 1.00 72.89 292 PHE B C 1
ATOM 2589 O O . PHE B 2 237 ? -16.902 154.596 106.875 1.00 73.50 292 PHE B O 1
ATOM 2597 N N . TYR B 2 238 ? -18.044 156.464 107.383 1.00 116.47 293 TYR B N 1
ATOM 2598 C CA . TYR B 2 238 ? -16.846 157.292 107.468 1.00 118.36 293 TYR B CA 1
ATOM 2599 C C . TYR B 2 238 ? -15.967 156.911 108.657 1.00 119.16 293 TYR B C 1
ATOM 2600 O O . TYR B 2 238 ? -14.813 157.330 108.746 1.00 120.52 293 TYR B O 1
ATOM 2609 N N . ALA B 2 239 ? -16.514 156.112 109.566 1.00 76.74 294 ALA B N 1
ATOM 2610 C CA . ALA B 2 239 ? -15.735 155.594 110.682 1.00 77.20 294 ALA B CA 1
ATOM 2611 C C . ALA B 2 239 ? -14.744 154.550 110.188 1.00 76.58 294 ALA B C 1
ATOM 2612 O O . ALA B 2 239 ? -13.594 154.518 110.621 1.00 78.61 294 ALA B O 1
ATOM 2614 N N . VAL B 2 240 ? -15.201 153.693 109.281 1.00 86.55 295 VAL B N 1
ATOM 2615 C CA . VAL B 2 240 ? -14.358 152.635 108.732 1.00 85.87 295 VAL B CA 1
ATOM 2616 C C . VAL B 2 240 ? -13.429 153.133 107.626 1.00 88.01 295 VAL B C 1
ATOM 2617 O O . VAL B 2 240 ? -12.260 152.754 107.574 1.00 89.30 295 VAL B O 1
ATOM 2619 N N . THR B 2 241 ? -13.958 153.979 106.747 1.00 127.91 296 THR B N 1
ATOM 2620 C CA . THR B 2 241 ? -13.205 154.478 105.597 1.00 128.84 296 THR B CA 1
ATOM 2621 C C . THR B 2 241 ? -11.952 155.257 105.996 1.00 131.11 296 THR B C 1
ATOM 2622 O O . THR B 2 241 ? -10.862 154.992 105.487 1.00 132.10 296 THR B O 1
ATOM 2626 N N . ASN B 2 242 ? -12.117 156.217 106.901 1.00 102.56 297 ASN B N 1
ATOM 2627 C CA . ASN B 2 242 ? -11.007 157.038 107.380 1.00 105.97 297 ASN B CA 1
ATOM 2628 C C . ASN B 2 242 ? -9.857 156.211 107.952 1.00 106.20 297 ASN B C 1
ATOM 2629 O O . ASN B 2 242 ? -8.686 156.508 107.715 1.00 108.81 297 ASN B O 1
ATOM 2634 N N . VAL B 2 243 ? -10.204 155.171 108.705 1.00 94.75 298 VAL B N 1
ATOM 2635 C CA . VAL B 2 243 ? -9.212 154.276 109.289 1.00 94.67 298 VAL B CA 1
ATOM 2636 C C . VAL B 2 243 ? -8.469 153.518 108.194 1.00 93.81 298 VAL B C 1
ATOM 2637 O O . VAL B 2 243 ? -7.241 153.417 108.221 1.00 95.52 298 VAL B O 1
ATOM 2641 N N . LEU B 2 244 ? -9.220 152.992 107.230 1.00 81.42 299 LEU B N 1
ATOM 2642 C CA . LEU B 2 244 ? -8.624 152.320 106.082 1.00 80.35 299 LEU B CA 1
ATOM 2643 C C . LEU B 2 244 ? -7.772 153.298 105.282 1.00 84.28 299 LEU B C 1
ATOM 2644 O O . LEU B 2 244 ? -6.692 152.949 104.809 1.00 85.74 299 LEU B O 1
ATOM 2649 N N . LYS B 2 245 ? -8.260 154.526 105.143 1.00 89.07 300 LYS B N 1
ATOM 2650 C CA . LYS B 2 245 ? -7.505 155.579 104.474 1.00 93.73 300 LYS B CA 1
ATOM 2651 C C . LYS B 2 245 ? -6.224 155.897 105.240 1.00 97.37 300 LYS B C 1
ATOM 2652 O O . LYS B 2 245 ? -5.170 156.109 104.641 1.00 100.24 300 LYS B O 1
ATOM 2654 N N . ASP B 2 246 ? -6.325 155.930 106.565 1.00 131.20 301 ASP B N 1
ATOM 2655 C CA . ASP B 2 246 ? -5.175 156.197 107.422 1.00 133.52 301 ASP B CA 1
ATOM 2656 C C . ASP B 2 246 ? -4.093 155.134 107.258 1.00 133.74 301 ASP B C 1
ATOM 2657 O O . ASP B 2 246 ? -2.923 155.455 107.053 1.00 135.98 301 ASP B O 1
ATOM 2662 N N . MET B 2 247 ? -4.495 153.870 107.339 1.00 111.62 302 MET B N 1
ATOM 2663 C CA . MET B 2 247 ? -3.557 152.753 107.269 1.00 111.05 302 MET B CA 1
ATOM 2664 C C . MET B 2 247 ? -2.793 152.697 105.946 1.00 113.13 302 MET B C 1
ATOM 2665 O O . MET B 2 247 ? -1.614 152.345 105.920 1.00 115.52 302 MET B O 1
ATOM 2667 N N . VAL B 2 248 ? -3.469 153.044 104.856 1.00 104.10 303 VAL B N 1
ATOM 2668 C CA . VAL B 2 248 ? -2.852 153.043 103.532 1.00 106.33 303 VAL B CA 1
ATOM 2669 C C . VAL B 2 248 ? -1.732 154.079 103.430 1.00 110.69 303 VAL B C 1
ATOM 2670 O O . VAL B 2 248 ? -0.643 153.785 102.933 1.00 112.66 303 VAL B O 1
ATOM 2674 N N . GLU B 2 249 ? -2.001 155.290 103.906 1.00 146.37 304 GLU B N 1
ATOM 2675 C CA . GLU B 2 249 ? -0.994 156.344 103.909 1.00 144.41 304 GLU B CA 1
ATOM 2676 C C . GLU B 2 249 ? 0.084 156.062 104.951 1.00 143.44 304 GLU B C 1
ATOM 2677 O O . GLU B 2 249 ? 1.270 156.269 104.700 1.00 142.48 304 GLU B O 1
ATOM 2679 N N . HIS B 2 250 ? -0.336 155.581 106.117 1.00 166.35 305 HIS B N 1
ATOM 2680 C CA . HIS B 2 250 ? 0.584 155.288 107.212 1.00 165.95 305 HIS B CA 1
ATOM 2681 C C . HIS B 2 250 ? 1.362 153.996 106.966 1.00 166.59 305 HIS B C 1
ATOM 2682 O O . HIS B 2 250 ? 2.250 153.641 107.741 1.00 166.63 305 HIS B O 1
ATOM 2689 N N . LEU B 2 251 ? 1.011 153.292 105.893 1.00 169.42 306 LEU B N 1
ATOM 2690 C CA . LEU B 2 251 ? 1.683 152.049 105.520 1.00 170.22 306 LEU B CA 1
ATOM 2691 C C . LEU B 2 251 ? 3.174 152.280 105.293 1.00 169.68 306 LEU B C 1
ATOM 2692 O O . LEU B 2 251 ? 4.004 151.442 105.645 1.00 170.96 306 LEU B O 1
ATOM 2697 N N . PRO B 2 257 ? 6.716 142.767 102.103 1.00 226.44 312 PRO B N 1
ATOM 2698 C CA . PRO B 2 257 ? 5.393 142.158 101.933 1.00 227.28 312 PRO B CA 1
ATOM 2699 C C . PRO B 2 257 ? 4.615 142.107 103.245 1.00 226.99 312 PRO B C 1
ATOM 2700 O O . PRO B 2 257 ? 5.204 141.883 104.303 1.00 227.43 312 PRO B O 1
ATOM 2704 N N . GLY B 2 258 ? 3.304 142.312 103.168 1.00 157.33 313 GLY B N 1
ATOM 2705 C CA . GLY B 2 258 ? 2.447 142.234 104.337 1.00 157.95 313 GLY B CA 1
ATOM 2706 C C . GLY B 2 258 ? 1.019 141.874 103.977 1.00 159.08 313 GLY B C 1
ATOM 2707 O O . GLY B 2 258 ? 0.578 142.102 102.850 1.00 158.69 313 GLY B O 1
ATOM 2708 N N . ARG B 2 259 ? 0.296 141.307 104.936 1.00 219.35 314 ARG B N 1
ATOM 2709 C CA . ARG B 2 259 ? -1.084 140.888 104.710 1.00 220.72 314 ARG B CA 1
ATOM 2710 C C . ARG B 2 259 ? -2.078 142.023 104.951 1.00 219.64 314 ARG B C 1
ATOM 2711 O O . ARG B 2 259 ? -3.242 141.932 104.560 1.00 220.89 314 ARG B O 1
ATOM 2713 N N . LEU B 2 260 ? -1.610 143.091 105.589 1.00 53.14 315 LEU B N 1
ATOM 2714 C CA . LEU B 2 260 ? -2.465 144.226 105.918 1.00 52.02 315 LEU B CA 1
ATOM 2715 C C . LEU B 2 260 ? -3.029 144.897 104.668 1.00 50.44 315 LEU B C 1
ATOM 2716 O O . LEU B 2 260 ? -4.159 145.382 104.671 1.00 49.37 315 LEU B O 1
ATOM 2718 N N . LEU B 2 261 ? -2.240 144.914 103.598 1.00 54.78 316 LEU B N 1
ATOM 2719 C CA . LEU B 2 261 ? -2.670 145.526 102.344 1.00 53.48 316 LEU B CA 1
ATOM 2720 C C . LEU B 2 261 ? -3.712 144.671 101.630 1.00 52.86 316 LEU B C 1
ATOM 2721 O O . LEU B 2 261 ? -4.674 145.193 101.068 1.00 51.56 316 LEU B O 1
ATOM 2726 N N . LYS B 2 262 ? -3.513 143.357 101.656 1.00 111.36 317 LYS B N 1
ATOM 2727 C CA . LYS B 2 262 ? -4.419 142.425 100.992 1.00 111.01 317 LYS B CA 1
ATOM 2728 C C . LYS B 2 262 ? -5.821 142.459 101.595 1.00 110.41 317 LYS B C 1
ATOM 2729 O O . LYS B 2 262 ? -6.816 142.325 100.882 1.00 109.42 317 LYS B O 1
ATOM 2731 N N . HIS B 2 263 ? -5.891 142.635 102.910 1.00 109.45 318 HIS B N 1
ATOM 2732 C CA . HIS B 2 263 ? -7.167 142.683 103.616 1.00 109.07 318 HIS B CA 1
ATOM 2733 C C . HIS B 2 263 ? -7.885 144.017 103.404 1.00 107.51 318 HIS B C 1
ATOM 2734 O O . HIS B 2 263 ? -9.109 144.060 103.278 1.00 106.68 318 HIS B O 1
ATOM 2741 N N . ILE B 2 264 ? -7.117 145.103 103.376 1.00 63.86 319 ILE B N 1
ATOM 2742 C CA . ILE B 2 264 ? -7.668 146.433 103.128 1.00 62.50 319 ILE B CA 1
ATOM 2743 C C . ILE B 2 264 ? -8.336 146.499 101.754 1.00 61.30 319 ILE B C 1
ATOM 2744 O O . ILE B 2 264 ? -9.462 146.980 101.626 1.00 60.29 319 ILE B O 1
ATOM 2749 N N . ILE B 2 265 ? -7.639 146.001 100.736 1.00 76.30 320 ILE B N 1
ATOM 2750 C CA . ILE B 2 265 ? -8.196 145.910 99.390 1.00 75.36 320 ILE B CA 1
ATOM 2751 C C . ILE B 2 265 ? -9.473 145.074 99.397 1.00 75.06 320 ILE B C 1
ATOM 2752 O O . ILE B 2 265 ? -10.454 145.409 98.732 1.00 73.91 320 ILE B O 1
ATOM 2757 N N . ARG B 2 266 ? -9.454 143.991 100.166 1.00 84.81 321 ARG B N 1
ATOM 2758 C CA . ARG B 2 266 ? -10.608 143.108 100.288 1.00 84.83 321 ARG B CA 1
ATOM 2759 C C . ARG B 2 266 ? -11.812 143.834 100.883 1.00 83.91 321 ARG B C 1
ATOM 2760 O O . ARG B 2 266 ? -12.949 143.611 100.469 1.00 83.09 321 ARG B O 1
ATOM 2762 N N . CYS B 2 267 ? -11.553 144.704 101.854 1.00 74.43 322 CYS B N 1
ATOM 2763 C CA . CYS B 2 267 ? -12.616 145.457 102.509 1.00 73.77 322 CYS B CA 1
ATOM 2764 C C . CYS B 2 267 ? -13.251 146.487 101.577 1.00 72.16 322 CYS B C 1
ATOM 2765 O O . CYS B 2 267 ? -14.470 146.651 101.564 1.00 71.40 322 CYS B O 1
ATOM 2768 N N . TYR B 2 268 ? -12.420 147.181 100.804 1.00 107.97 323 TYR B N 1
ATOM 2769 C CA . TYR B 2 268 ? -12.908 148.146 99.823 1.00 106.60 323 TYR B CA 1
ATOM 2770 C C . TYR B 2 268 ? -13.722 147.452 98.738 1.00 105.92 323 TYR B C 1
ATOM 2771 O O . TYR B 2 268 ? -14.793 147.923 98.353 1.00 104.84 323 TYR B O 1
ATOM 2780 N N . LEU B 2 269 ? -13.202 146.329 98.250 1.00 57.32 324 LEU B N 1
ATOM 2781 C CA . LEU B 2 269 ? -13.885 145.536 97.235 1.00 56.94 324 LEU B CA 1
ATOM 2782 C C . LEU B 2 269 ? -15.235 145.058 97.751 1.00 56.66 324 LEU B C 1
ATOM 2783 O O . LEU B 2 269 ? -16.179 144.884 96.981 1.00 55.77 324 LEU B O 1
ATOM 2785 N N . ARG B 2 270 ? -15.317 144.849 99.060 1.00 78.64 325 ARG B N 1
ATOM 2786 C CA . ARG B 2 270 ? -16.567 144.454 99.693 1.00 78.65 325 ARG B CA 1
ATOM 2787 C C . ARG B 2 270 ? -17.535 145.632 99.737 1.00 77.37 325 ARG B C 1
ATOM 2788 O O . ARG B 2 270 ? -18.717 145.490 99.425 1.00 76.65 325 ARG B O 1
ATOM 2796 N N . LEU B 2 271 ? -17.021 146.798 100.118 1.00 46.65 326 LEU B N 1
ATOM 2797 C CA . LEU B 2 271 ? -17.831 148.008 100.187 1.00 45.61 326 LEU B CA 1
ATOM 2798 C C . LEU B 2 271 ? -18.215 148.496 98.794 1.00 44.26 326 LEU B C 1
ATOM 2799 O O . LEU B 2 271 ? -19.121 149.312 98.642 1.00 43.34 326 LEU B O 1
ATOM 2804 N N . SER B 2 272 ? -17.522 147.991 97.779 1.00 43.59 327 SER B N 1
ATOM 2805 C CA . SER B 2 272 ? -17.830 148.339 96.397 1.00 42.50 327 SER B CA 1
ATOM 2806 C C . SER B 2 272 ? -19.164 147.742 95.958 1.00 41.89 327 SER B C 1
ATOM 2807 O O . SER B 2 272 ? -19.762 148.191 94.979 1.00 40.87 327 SER B O 1
ATOM 2809 N N . ASP B 2 273 ? -19.621 146.727 96.686 1.00 118.98 328 ASP B N 1
ATOM 2810 C CA . ASP B 2 273 ? -20.887 146.064 96.387 1.00 119.77 328 ASP B CA 1
ATOM 2811 C C . ASP B 2 273 ? -22.083 146.994 96.585 1.00 118.96 328 ASP B C 1
ATOM 2812 O O . ASP B 2 273 ? -22.912 147.148 95.687 1.00 119.70 328 ASP B O 1
ATOM 2817 N N . ASP B 2 274 ? -22.170 147.606 97.763 1.00 100.66 329 ASP B N 1
ATOM 2818 C CA . ASP B 2 274 ? -23.237 148.558 98.055 1.00 99.89 329 ASP B CA 1
ATOM 2819 C C . ASP B 2 274 ? -23.120 149.752 97.113 1.00 99.84 329 ASP B C 1
ATOM 2820 O O . ASP B 2 274 ? -22.065 150.378 97.022 1.00 99.49 329 ASP B O 1
ATOM 2825 N N . LEU B 2 275 ? -24.211 150.065 96.419 1.00 82.68 330 LEU B N 1
ATOM 2826 C CA . LEU B 2 275 ? -24.216 151.145 95.436 1.00 82.87 330 LEU B CA 1
ATOM 2827 C C . LEU B 2 275 ? -24.074 152.510 96.099 1.00 81.59 330 LEU B C 1
ATOM 2828 O O . LEU B 2 275 ? -23.355 153.378 95.605 1.00 81.62 330 LEU B O 1
ATOM 2830 N N . GLU B 2 276 ? -24.768 152.693 97.218 1.00 87.82 331 GLU B N 1
ATOM 2831 C CA . GLU B 2 276 ? -24.677 153.932 97.981 1.00 86.73 331 GLU B CA 1
ATOM 2832 C C . GLU B 2 276 ? -23.258 154.119 98.501 1.00 86.31 331 GLU B C 1
ATOM 2833 O O . GLU B 2 276 ? -22.780 155.243 98.643 1.00 86.10 331 GLU B O 1
ATOM 2835 N N . ALA B 2 277 ? -22.592 153.007 98.790 1.00 70.41 332 ALA B N 1
ATOM 2836 C CA . ALA B 2 277 ? -21.187 153.038 99.167 1.00 70.22 332 ALA B CA 1
ATOM 2837 C C . ALA B 2 277 ? -20.312 153.176 97.929 1.00 71.06 332 ALA B C 1
ATOM 2838 O O . ALA B 2 277 ? -19.268 153.820 97.972 1.00 70.92 332 ALA B O 1
ATOM 2840 N N . ARG B 2 278 ? -20.741 152.563 96.830 1.00 84.92 333 ARG B N 1
ATOM 2841 C CA . ARG B 2 278 ? -19.993 152.618 95.579 1.00 85.88 333 ARG B CA 1
ATOM 2842 C C . ARG B 2 278 ? -19.880 154.044 95.049 1.00 85.67 333 ARG B C 1
ATOM 2843 O O . ARG B 2 278 ? -18.890 154.401 94.411 1.00 85.88 333 ARG B O 1
ATOM 2845 N N . ARG B 2 279 ? -20.902 154.854 95.307 1.00 72.53 334 ARG B N 1
ATOM 2846 C CA . ARG B 2 279 ? -20.896 156.248 94.880 1.00 72.41 334 ARG B CA 1
ATOM 2847 C C . ARG B 2 279 ? -19.914 157.080 95.701 1.00 71.59 334 ARG B C 1
ATOM 2848 O O . ARG B 2 279 ? -19.064 157.779 95.151 1.00 71.93 334 ARG B O 1
ATOM 2850 N N . LEU B 2 280 ? -20.039 156.995 97.022 1.00 70.67 335 LEU B N 1
ATOM 2851 C CA . LEU B 2 280 ? -19.206 157.778 97.928 1.00 70.03 335 LEU B CA 1
ATOM 2852 C C . LEU B 2 280 ? -17.735 157.384 97.842 1.00 70.50 335 LEU B C 1
ATOM 2853 O O . LEU B 2 280 ? -16.852 158.221 98.022 1.00 70.59 335 LEU B O 1
ATOM 2855 N N . LEU B 2 281 ? -17.476 156.110 97.567 1.00 73.71 336 LEU B N 1
ATOM 2856 C CA . LEU B 2 281 ? -16.105 155.618 97.468 1.00 74.32 336 LEU B CA 1
ATOM 2857 C C . LEU B 2 281 ? -15.367 156.192 96.265 1.00 75.29 336 LEU B C 1
ATOM 2858 O O . LEU B 2 281 ? -14.143 156.265 96.268 1.00 75.77 336 LEU B O 1
ATOM 2863 N N . LYS B 2 282 ? -16.112 156.595 95.239 1.00 72.96 337 LYS B N 1
ATOM 2864 C CA . LYS B 2 282 ? -15.512 157.186 94.047 1.00 73.96 337 LYS B CA 1
ATOM 2865 C C . LYS B 2 282 ? -14.647 158.390 94.415 1.00 73.82 337 LYS B C 1
ATOM 2866 O O . LYS B 2 282 ? -13.512 158.519 93.956 1.00 74.69 337 LYS B O 1
ATOM 2868 N N . ILE B 2 283 ? -15.197 159.271 95.243 1.00 78.63 338 ILE B N 1
ATOM 2869 C CA . ILE B 2 283 ? -14.455 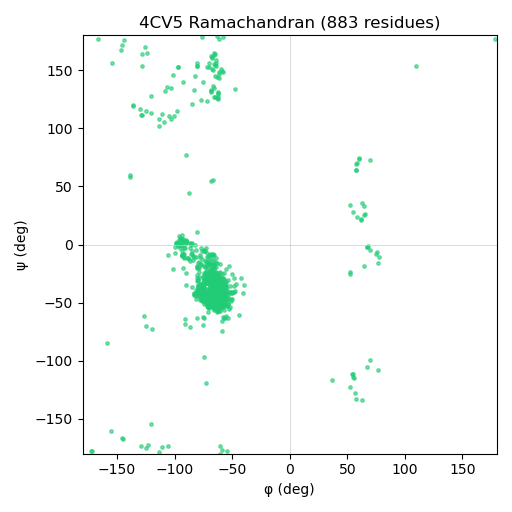160.417 95.751 1.00 78.53 338 ILE B CA 1
ATOM 2870 C C . ILE B 2 283 ? -13.568 160.048 96.940 1.00 78.29 338 ILE B C 1
ATOM 2871 O O . ILE B 2 283 ? -12.446 160.539 97.063 1.00 78.99 338 ILE B O 1
ATOM 2873 N N . VAL B 2 284 ? -14.076 159.182 97.812 1.00 72.24 339 VAL B N 1
ATOM 2874 C CA . VAL B 2 284 ? -13.412 158.890 99.082 1.00 71.90 339 VAL B CA 1
ATOM 2875 C C . VAL B 2 284 ? -12.339 157.804 99.008 1.00 72.50 339 VAL B C 1
ATOM 2876 O O . VAL B 2 284 ? -11.730 157.466 100.023 1.00 72.36 339 VAL B O 1
ATOM 2878 N N . LEU B 2 285 ? -12.113 157.254 97.819 1.00 119.85 340 LEU B N 1
ATOM 2879 C CA . LEU B 2 285 ? -11.066 156.253 97.646 1.00 120.65 340 LEU B CA 1
ATOM 2880 C C . LEU B 2 285 ? -9.697 156.888 97.817 1.00 121.37 340 LEU B 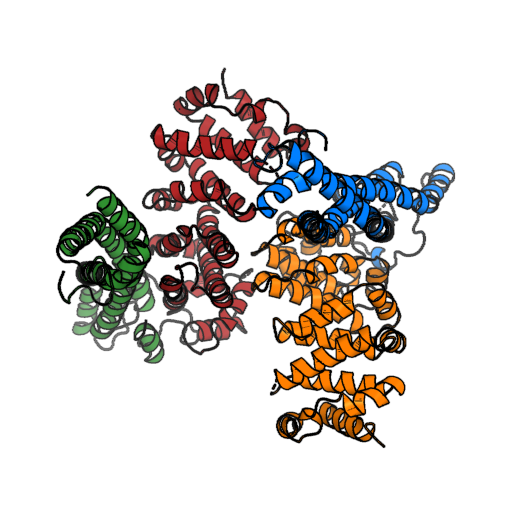C 1
ATOM 2881 O O . LEU B 2 285 ? -9.426 157.942 97.241 1.00 121.89 340 LEU B O 1
ATOM 2883 N N . PRO B 2 286 ? -8.827 156.251 98.616 1.00 120.37 341 PRO B N 1
ATOM 2884 C CA . PRO B 2 286 ? -7.450 156.737 98.749 1.00 121.32 341 PRO B CA 1
ATOM 2885 C C . PRO B 2 286 ? -6.736 156.683 97.404 1.00 122.68 341 PRO B C 1
ATOM 2886 O O . PRO B 2 286 ? -6.764 155.651 96.736 1.00 123.13 341 PRO B O 1
ATOM 2890 N N . ALA B 2 287 ? -6.104 157.786 97.016 1.00 128.07 342 ALA B N 1
ATOM 2891 C CA . ALA B 2 287 ? -5.497 157.896 95.694 1.00 129.45 342 ALA B CA 1
ATOM 2892 C C . ALA B 2 287 ? -4.296 156.971 95.525 1.00 130.65 342 ALA B C 1
ATOM 2893 O O . ALA B 2 287 ? -3.911 156.643 94.403 1.00 131.77 342 ALA B O 1
ATOM 2895 N N . LYS B 2 288 ? -3.712 156.559 96.646 1.00 151.13 343 LYS B N 1
ATOM 2896 C CA . LYS B 2 288 ? -2.569 155.650 96.642 1.00 152.34 343 LYS B CA 1
ATOM 2897 C C . LYS B 2 288 ? -2.874 154.352 95.899 1.00 152.65 343 LYS B C 1
ATOM 2898 O O . LYS B 2 288 ? -2.039 153.846 95.149 1.00 154.10 343 LYS B O 1
ATOM 2904 N N . LEU B 2 289 ? -4.074 153.819 96.112 1.00 105.83 344 LEU B N 1
ATOM 2905 C CA . LEU B 2 289 ? -4.490 152.578 95.467 1.00 106.20 344 LEU B CA 1
ATOM 2906 C C . LEU B 2 289 ? -4.693 152.780 93.969 1.00 106.96 344 LEU B C 1
ATOM 2907 O O . LEU B 2 289 ? -4.322 151.927 93.161 1.00 108.12 344 LEU B O 1
ATOM 2912 N N . ARG B 2 290 ? -5.285 153.913 93.605 1.00 150.32 345 ARG B N 1
ATOM 2913 C CA . ARG B 2 290 ? -5.482 154.258 92.202 1.00 151.13 345 ARG B CA 1
ATOM 2914 C C . ARG B 2 290 ? -4.139 154.421 91.497 1.00 152.86 345 ARG B C 1
ATOM 2915 O O . ARG B 2 290 ? -4.023 154.171 90.297 1.00 154.03 345 ARG B O 1
ATOM 2917 N N . ASP B 2 291 ? -3.128 154.835 92.254 1.00 163.43 346 ASP B N 1
ATOM 2918 C CA . ASP B 2 291 ? -1.779 154.980 91.724 1.00 165.21 346 ASP B CA 1
ATOM 2919 C C . ASP B 2 291 ? -1.109 153.618 91.575 1.00 166.29 346 ASP B C 1
ATOM 2920 O O . ASP B 2 291 ? -1.695 152.589 91.909 1.00 165.64 346 ASP B O 1
ATOM 2922 N N . ASN B 2 292 ? 0.119 153.622 91.069 1.00 167.24 347 ASN B N 1
ATOM 2923 C CA . ASN B 2 292 ? 0.888 152.395 90.883 1.00 168.58 347 ASN B CA 1
ATOM 2924 C C . ASN B 2 292 ? 1.827 152.100 92.049 1.00 168.84 347 ASN B C 1
ATOM 2925 O O . ASN B 2 292 ? 2.619 151.160 91.993 1.00 170.16 347 ASN B O 1
ATOM 2930 N N . THR B 2 293 ? 1.737 152.919 93.094 1.00 106.35 348 THR B N 1
ATOM 2931 C CA . THR B 2 293 ? 2.628 152.828 94.251 1.00 106.68 348 THR B CA 1
ATOM 2932 C C . THR B 2 293 ? 2.711 151.432 94.871 1.00 106.83 348 THR B C 1
ATOM 2933 O O . THR B 2 293 ? 3.790 150.982 95.257 1.00 108.16 348 THR B O 1
ATOM 2937 N N . PHE B 2 294 ? 1.574 150.751 94.960 1.00 106.47 349 PHE B N 1
ATOM 2938 C CA . PHE B 2 294 ? 1.512 149.452 95.626 1.00 106.54 349 PHE B CA 1
ATOM 2939 C C . PHE B 2 294 ? 1.666 148.266 94.672 1.00 107.93 349 PHE B C 1
ATOM 2940 O O . PHE B 2 294 ? 1.578 147.114 95.093 1.00 108.20 349 PHE B O 1
ATOM 2942 N N . THR B 2 295 ? 1.898 148.553 93.395 1.00 131.81 350 THR B N 1
ATOM 2943 C CA . THR B 2 295 ? 1.986 147.514 92.368 1.00 133.26 350 THR B CA 1
ATOM 2944 C C . THR B 2 295 ? 3.114 146.509 92.609 1.00 135.00 350 THR B C 1
ATOM 2945 O O . THR B 2 295 ? 2.900 145.298 92.531 1.00 135.61 350 THR B O 1
ATOM 2949 N N . GLU B 2 296 ? 4.308 147.020 92.896 1.00 199.39 351 GLU B N 1
ATOM 2950 C CA . GLU B 2 296 ? 5.495 146.183 93.072 1.00 201.25 351 GLU B CA 1
ATOM 2951 C C . GLU B 2 296 ? 5.307 145.096 94.128 1.00 200.74 351 GLU B C 1
ATOM 2952 O O . GLU B 2 296 ? 5.648 143.935 93.902 1.00 202.08 351 GLU B O 1
ATOM 2954 N N . VAL B 2 297 ? 4.760 145.478 95.277 1.00 126.75 352 VAL B N 1
ATOM 2955 C CA . VAL B 2 297 ? 4.515 144.530 96.357 1.00 126.19 352 VAL B CA 1
ATOM 2956 C C . VAL B 2 297 ? 3.286 143.669 96.075 1.00 125.56 352 VAL B C 1
ATOM 2957 O O . VAL B 2 297 ? 3.091 142.628 96.703 1.00 125.90 352 VAL B O 1
ATOM 2959 N N . LEU B 2 298 ? 2.461 144.107 95.129 1.00 184.42 353 LEU B N 1
ATOM 2960 C CA . LEU B 2 298 ? 1.236 143.389 94.790 1.00 183.88 353 LEU B CA 1
ATOM 2961 C C . LEU B 2 298 ? 1.457 142.374 93.673 1.00 185.84 353 LEU B C 1
ATOM 2962 O O . LEU B 2 298 ? 0.543 141.639 93.301 1.00 185.86 353 LEU B O 1
ATOM 2964 N N . ARG B 2 299 ? 2.673 142.340 93.139 1.00 121.43 354 ARG B N 1
ATOM 2965 C CA . ARG B 2 299 ? 3.011 141.403 92.075 1.00 123.56 354 ARG B CA 1
ATOM 2966 C C . ARG B 2 299 ? 3.104 139.976 92.605 1.00 124.60 354 ARG B C 1
ATOM 2967 O O . ARG B 2 299 ? 2.865 139.015 91.874 1.00 126.05 354 ARG B O 1
ATOM 2969 N N . ASP B 2 300 ? 3.454 139.847 93.881 1.00 165.74 355 ASP B N 1
ATOM 2970 C CA . ASP B 2 300 ? 3.629 138.539 94.503 1.00 166.83 355 ASP B CA 1
ATOM 2971 C C . ASP B 2 300 ? 2.296 137.908 94.899 1.00 165.61 355 ASP B C 1
ATOM 2972 O O . ASP B 2 300 ? 2.206 136.693 95.078 1.00 166.66 355 ASP B O 1
ATOM 2974 N N . ASP B 2 301 ? 1.265 138.735 95.034 1.00 170.41 356 ASP B N 1
ATOM 2975 C CA . ASP B 2 301 ? -0.057 138.246 95.412 1.00 169.28 356 ASP B CA 1
ATOM 2976 C C . ASP B 2 301 ? -1.044 138.362 94.255 1.00 169.16 356 ASP B C 1
ATOM 2977 O O . ASP B 2 301 ? -1.412 139.465 93.850 1.00 167.96 356 ASP B O 1
ATOM 2979 N N . VAL B 2 302 ? -1.469 137.218 93.728 1.00 165.01 357 VAL B N 1
ATOM 2980 C CA . VAL B 2 302 ? -2.403 137.186 92.607 1.00 165.30 357 VAL B CA 1
ATOM 2981 C C . VAL B 2 302 ? -3.801 137.606 93.044 1.00 163.30 357 VAL B C 1
ATOM 2982 O O . VAL B 2 302 ? -4.434 138.448 92.406 1.00 162.48 357 VAL B O 1
ATOM 2986 N N . GLY B 2 303 ? -4.275 137.013 94.136 1.00 147.81 358 GLY B N 1
ATOM 2987 C CA . GLY B 2 303 ? -5.598 137.304 94.659 1.00 146.08 358 GLY B CA 1
ATOM 2988 C C . GLY B 2 303 ? -5.782 138.764 95.020 1.00 143.94 358 GLY B C 1
ATOM 2989 O O . GLY B 2 303 ? -6.827 139.352 94.746 1.00 142.90 358 GLY B O 1
ATOM 2990 N N . SER B 2 304 ? -4.760 139.352 95.634 1.00 120.97 359 SER B N 1
ATOM 2991 C CA . SER B 2 304 ? -4.799 140.760 96.008 1.00 119.19 359 SER B CA 1
ATOM 2992 C C . SER B 2 304 ? -4.857 141.649 94.771 1.00 119.27 359 SER B C 1
ATOM 2993 O O . SER B 2 304 ? -5.459 142.722 94.793 1.00 117.86 359 SER B O 1
ATOM 2996 N N . LYS B 2 305 ? -4.227 141.194 93.693 1.00 129.10 360 LYS B N 1
ATOM 2997 C CA . LYS B 2 305 ? -4.199 141.944 92.443 1.00 129.54 360 LYS B CA 1
ATOM 2998 C C . LYS B 2 305 ? -5.548 141.889 91.730 1.00 129.24 360 LYS B C 1
ATOM 2999 O O . LYS B 2 305 ? -6.032 142.898 91.218 1.00 128.42 360 LYS B O 1
ATOM 3005 N N . ARG B 2 306 ? -6.150 140.704 91.703 1.00 140.84 361 ARG B N 1
ATOM 3006 C CA . ARG B 2 306 ? -7.436 140.516 91.042 1.00 140.85 361 ARG B CA 1
ATOM 3007 C C . ARG B 2 306 ? -8.550 141.274 91.755 1.00 138.67 361 ARG B C 1
ATOM 3008 O O . ARG B 2 306 ? -9.521 141.699 91.130 1.00 138.21 361 ARG B O 1
ATOM 3010 N N . CYS B 2 307 ? -8.405 141.439 93.066 1.00 187.91 362 CYS B N 1
ATOM 3011 C CA . CYS B 2 307 ? -9.387 142.170 93.858 1.00 185.92 362 CYS B CA 1
ATOM 3012 C C . CYS B 2 307 ? -9.236 143.677 93.678 1.00 184.77 362 CYS B C 1
ATOM 3013 O O . CYS B 2 307 ? -10.226 144.403 93.595 1.00 183.84 362 CYS B O 1
ATOM 3016 N N . LEU B 2 308 ? -7.991 144.141 93.621 1.00 88.50 363 LEU B N 1
ATOM 3017 C CA . LEU B 2 308 ? -7.705 145.562 93.451 1.00 87.69 363 LEU B CA 1
ATOM 3018 C C . LEU B 2 308 ? -8.090 146.049 92.059 1.00 88.35 363 LEU B C 1
ATOM 3019 O O . LEU B 2 308 ? -8.618 147.149 91.899 1.00 87.40 363 LEU B O 1
ATOM 3021 N N . ALA B 2 309 ? -7.819 145.223 91.054 1.00 152.24 364 ALA B N 1
ATOM 3022 C CA . ALA B 2 309 ? -8.164 145.553 89.677 1.00 153.19 364 ALA B CA 1
ATOM 3023 C C . ALA B 2 309 ? -9.674 145.663 89.510 1.00 152.48 364 ALA B C 1
ATOM 3024 O O . ALA B 2 309 ? -10.173 146.589 88.869 1.00 152.18 364 ALA B O 1
ATOM 3026 N N . GLN B 2 310 ? -10.397 144.711 90.091 1.00 148.04 365 GLN B N 1
ATOM 3027 C CA . GLN B 2 310 ? -11.853 144.711 90.038 1.00 147.51 365 GLN B CA 1
ATOM 3028 C C . GLN B 2 310 ? -12.426 145.899 90.804 1.00 145.50 365 GLN B C 1
ATOM 3029 O O . GLN B 2 310 ? -13.422 146.492 90.390 1.00 145.13 365 GLN B O 1
ATOM 3031 N N . LEU B 2 311 ? -11.789 146.237 91.922 1.00 82.15 366 LEU B N 1
ATOM 3032 C CA . LEU B 2 311 ? -12.206 147.373 92.736 1.00 80.39 366 LEU B CA 1
ATOM 3033 C C . LEU B 2 311 ? -12.127 148.665 91.933 1.00 80.34 366 LEU B C 1
ATOM 3034 O O . LEU B 2 311 ? -13.014 149.515 92.016 1.00 79.47 366 LEU B O 1
ATOM 3036 N N . LEU B 2 312 ? -11.061 148.805 91.153 1.00 95.66 367 LEU B N 1
ATOM 3037 C CA . LEU B 2 312 ? -10.905 149.956 90.273 1.00 95.93 367 LEU B CA 1
ATOM 3038 C C . LEU B 2 312 ? -11.912 149.884 89.131 1.00 96.68 367 LEU B C 1
ATOM 3039 O O . LEU B 2 312 ? -12.465 150.901 88.713 1.00 96.35 367 LEU B O 1
ATOM 3041 N N . LEU B 2 313 ? -12.144 148.673 88.634 1.00 116.68 368 LEU B N 1
ATOM 3042 C CA . LEU B 2 313 ? -13.102 148.453 87.556 1.00 117.67 368 LEU B CA 1
ATOM 3043 C C . LEU B 2 313 ? -14.522 148.753 88.027 1.00 116.52 368 LEU B C 1
ATOM 3044 O O . LEU B 2 313 ? -15.316 149.348 87.299 1.00 116.71 368 LEU B O 1
ATOM 3049 N N . THR B 2 314 ? -14.834 148.338 89.250 1.00 91.97 369 THR B N 1
ATOM 3050 C CA . THR B 2 314 ? -16.135 148.623 89.843 1.00 90.92 369 THR B CA 1
ATOM 3051 C C . THR B 2 314 ? -16.270 150.116 90.120 1.00 89.57 369 THR B C 1
ATOM 3052 O O . THR B 2 314 ? -17.355 150.684 89.995 1.00 89.22 369 THR B O 1
ATOM 3054 N N . LEU B 2 315 ? -15.159 150.742 90.498 1.00 82.64 370 LEU B N 1
ATOM 3055 C CA . LEU B 2 315 ? -15.124 152.182 90.736 1.00 81.61 370 LEU B CA 1
ATOM 3056 C C . LEU B 2 315 ? -15.471 152.947 89.463 1.00 82.44 370 LEU B C 1
ATOM 3057 O O . LEU B 2 315 ? -15.168 152.493 88.359 1.00 83.90 370 LEU B O 1
ATOM 3059 N N . ASN B 2 316 ? -16.103 154.107 89.630 1.00 149.74 371 ASN B N 1
ATOM 3060 C CA . ASN B 2 316 ? -16.611 154.898 88.509 1.00 150.52 371 ASN B CA 1
ATOM 3061 C C . ASN B 2 316 ? -17.583 154.105 87.638 1.00 151.65 371 ASN B C 1
ATOM 3062 O O . ASN B 2 316 ? -18.542 153.518 88.141 1.00 151.30 371 ASN B O 1
ATOM 3064 N N . GLU B 2 317 ? -17.330 154.085 86.334 1.00 156.43 372 GLU B N 1
ATOM 3065 C CA . GLU B 2 317 ? -18.186 153.355 85.406 1.00 157.81 372 GLU B CA 1
ATOM 3066 C C . GLU B 2 317 ? -17.440 152.998 84.126 1.00 159.63 372 GLU B C 1
ATOM 3067 O O . GLU B 2 317 ? -18.048 152.845 83.066 1.00 161.03 372 GLU B O 1
ATOM 3069 N N . PRO C 1 2 ? 34.464 173.981 139.186 1.00 132.59 1072 PRO C N 1
ATOM 3070 C CA . PRO C 1 2 ? 35.774 174.631 139.310 1.00 134.48 1072 PRO C CA 1
ATOM 3071 C C . PRO C 1 2 ? 36.326 175.080 137.959 1.00 139.19 1072 PRO C C 1
ATOM 3072 O O . PRO C 1 2 ? 36.024 176.183 137.503 1.00 137.80 1072 PRO C O 1
ATOM 3076 N N . PHE C 1 3 ? 37.129 174.225 137.334 1.00 213.70 1073 PHE C N 1
ATOM 3077 C CA . PHE C 1 3 ? 37.733 174.524 136.041 1.00 223.43 1073 PHE C CA 1
ATOM 3078 C C . PHE C 1 3 ? 36.695 174.570 134.923 1.00 222.62 1073 PHE C C 1
ATOM 3079 O O . PHE C 1 3 ? 35.578 174.076 135.082 1.00 216.52 1073 PHE C O 1
ATOM 3081 N N . ASN C 1 4 ? 37.074 175.189 133.808 1.00 158.61 1074 ASN C N 1
ATOM 3082 C CA . ASN C 1 4 ? 36.228 175.291 132.618 1.00 160.82 1074 ASN C CA 1
ATOM 3083 C C . ASN C 1 4 ? 34.959 176.119 132.813 1.00 157.11 1074 ASN C C 1
ATOM 3084 O O . ASN C 1 4 ? 33.954 175.893 132.137 1.00 157.86 1074 ASN C O 1
ATOM 3086 N N . ASN C 1 5 ? 35.010 177.060 133.754 1.00 208.47 1075 ASN C N 1
ATOM 3087 C CA . ASN C 1 5 ? 33.972 178.084 133.904 1.00 206.65 1075 ASN C CA 1
ATOM 3088 C C . ASN C 1 5 ? 32.594 177.589 134.354 1.00 201.04 1075 ASN C C 1
ATOM 3089 O O . ASN C 1 5 ? 31.675 178.394 134.515 1.00 200.74 1075 ASN C O 1
ATOM 3091 N N . LEU C 1 6 ? 32.455 176.275 134.530 1.00 101.50 1076 LEU C N 1
ATOM 3092 C CA . LEU C 1 6 ? 31.173 175.646 134.860 1.00 95.91 1076 LEU C CA 1
ATOM 3093 C C . LEU C 1 6 ? 30.155 175.868 133.741 1.00 96.34 1076 LEU C C 1
ATOM 3094 O O . LEU C 1 6 ? 28.963 176.046 133.992 1.00 92.56 1076 LEU C O 1
ATOM 3099 N N . LEU C 1 7 ? 30.646 175.862 132.506 1.00 205.17 1077 LEU C N 1
ATOM 3100 C CA . LEU C 1 7 ? 29.818 176.079 131.324 1.00 208.86 1077 LEU C CA 1
ATOM 3101 C C . LEU C 1 7 ? 29.068 174.813 130.902 1.00 211.22 1077 LEU C C 1
ATOM 3102 O O . LEU C 1 7 ? 29.518 173.702 131.181 1.00 210.03 1077 LEU C O 1
ATOM 3104 N N . GLY C 1 8 ? 27.924 174.978 130.237 1.00 206.47 1078 GLY C N 1
ATOM 3105 C CA . GLY C 1 8 ? 27.275 176.271 130.093 1.00 206.11 1078 GLY C CA 1
ATOM 3106 C C . GLY C 1 8 ? 26.184 176.475 131.126 1.00 203.38 1078 GLY C C 1
ATOM 3107 O O . GLY C 1 8 ? 25.583 175.505 131.591 1.00 202.60 1078 GLY C O 1
ATOM 3108 N N . SER C 1 9 ? 25.916 177.733 131.466 1.00 167.78 1079 SER C N 1
ATOM 3109 C CA . SER C 1 9 ? 24.844 178.078 132.400 1.00 161.69 1079 SER C CA 1
ATOM 3110 C C . SER C 1 9 ? 24.601 179.584 132.469 1.00 161.02 1079 SER C C 1
ATOM 3111 O O . SER C 1 9 ? 25.232 180.365 131.756 1.00 161.99 1079 SER C O 1
ATOM 3113 N N . THR C 1 10 ? 23.674 179.975 133.337 1.00 106.59 1080 THR C N 1
ATOM 3114 C CA . THR C 1 10 ? 23.428 181.377 133.655 1.00 106.45 1080 THR C CA 1
ATOM 3115 C C . THR C 1 10 ? 23.440 181.524 135.172 1.00 102.73 1080 THR C C 1
ATOM 3116 O O . THR C 1 10 ? 23.772 180.574 135.879 1.00 98.23 1080 THR C O 1
ATOM 3118 N N . ILE C 1 11 ? 23.099 182.713 135.666 1.00 147.69 1081 ILE C N 1
ATOM 3119 C CA . ILE C 1 11 ? 22.962 182.954 137.113 1.00 143.94 1081 ILE C CA 1
ATOM 3120 C C . ILE C 1 11 ? 24.205 182.576 137.959 1.00 142.14 1081 ILE C C 1
ATOM 3121 O O . ILE C 1 11 ? 25.226 183.256 137.865 1.00 143.04 1081 ILE C O 1
ATOM 3126 N N . PHE C 1 12 ? 24.112 181.538 138.791 1.00 131.07 1082 PHE C N 1
ATOM 3127 C CA . PHE C 1 12 ? 25.184 181.155 139.717 1.00 126.09 1082 PHE C CA 1
ATOM 3128 C C . PHE C 1 12 ? 26.571 181.110 139.072 1.00 125.97 1082 PHE C C 1
ATOM 3129 O O . PHE C 1 12 ? 27.572 181.422 139.717 1.00 125.86 1082 PHE C O 1
ATOM 3137 N N . VAL C 1 13 ? 26.623 180.720 137.804 1.00 152.70 1083 VAL C N 1
ATOM 3138 C CA . VAL C 1 13 ? 27.882 180.671 137.068 1.00 152.00 1083 VAL C CA 1
ATOM 3139 C C . VAL C 1 13 ? 28.410 182.067 136.723 1.00 157.32 1083 VAL C C 1
ATOM 3140 O O . VAL C 1 13 ? 29.595 182.351 136.903 1.00 159.37 1083 VAL C O 1
ATOM 3144 N N . THR C 1 14 ? 27.528 182.941 136.246 1.00 175.14 1084 THR C N 1
ATOM 3145 C CA . THR C 1 14 ? 27.940 184.274 135.811 1.00 186.04 1084 THR C CA 1
ATOM 3146 C C . THR C 1 14 ? 28.128 185.264 136.965 1.00 187.14 1084 THR C C 1
ATOM 3147 O O . THR C 1 14 ? 28.743 186.315 136.790 1.00 189.91 1084 THR C O 1
ATOM 3151 N N . HIS C 1 15 ? 27.605 184.927 138.141 1.00 160.08 1085 HIS C N 1
ATOM 3152 C CA . HIS C 1 15 ? 27.742 185.795 139.309 1.00 160.96 1085 HIS C CA 1
ATOM 3153 C C . HIS C 1 15 ? 28.847 185.296 140.237 1.00 156.25 1085 HIS C C 1
ATOM 3154 O O . HIS C 1 15 ? 28.696 184.259 140.881 1.00 147.65 1085 HIS C O 1
ATOM 3161 N N . PRO C 1 16 ? 29.959 186.047 140.311 1.00 162.31 1086 PRO C N 1
ATOM 3162 C CA . PRO C 1 16 ? 31.191 185.678 141.021 1.00 158.92 1086 PRO C CA 1
ATOM 3163 C C . PRO C 1 16 ? 31.002 185.337 142.498 1.00 153.07 1086 PRO C C 1
ATOM 3164 O O . PRO C 1 16 ? 31.554 184.338 142.961 1.00 147.75 1086 PRO C O 1
ATOM 3168 N N . ASP C 1 17 ? 30.244 186.151 143.225 1.00 127.17 1087 ASP C N 1
ATOM 3169 C CA . ASP C 1 17 ? 30.064 185.936 144.658 1.00 125.13 1087 ASP C CA 1
ATOM 3170 C C . ASP C 1 17 ? 29.315 184.639 144.954 1.00 118.76 1087 ASP C C 1
ATOM 3171 O O . ASP C 1 17 ? 29.593 183.965 145.946 1.00 114.59 1087 ASP C O 1
ATOM 3173 N N . LEU C 1 18 ? 28.360 184.297 144.096 1.00 136.45 1088 LEU C N 1
ATOM 3174 C CA . LEU C 1 18 ? 27.600 183.063 144.258 1.00 131.53 1088 LEU C CA 1
ATOM 3175 C C . LEU C 1 18 ? 28.241 181.911 143.486 1.00 124.05 1088 LEU C C 1
ATOM 3176 O O . LEU C 1 18 ? 27.830 180.760 143.616 1.00 119.16 1088 LEU C O 1
ATOM 3181 N N . LYS C 1 19 ? 29.250 182.233 142.683 1.00 112.86 1089 LYS C N 1
ATOM 3182 C CA . LYS C 1 19 ? 29.986 181.231 141.920 1.00 109.21 1089 LYS C CA 1
ATOM 3183 C C . LYS C 1 19 ? 30.919 180.459 142.845 1.00 105.80 1089 LYS C C 1
ATOM 3184 O O . LYS C 1 19 ? 31.224 179.289 142.609 1.00 101.85 1089 LYS C O 1
ATOM 3190 N N . ARG C 1 20 ? 31.363 181.126 143.905 1.00 130.78 1090 ARG C N 1
ATOM 3191 C CA . ARG C 1 20 ? 32.279 180.524 144.866 1.00 128.41 1090 ARG C CA 1
ATOM 3192 C C . ARG C 1 20 ? 31.596 179.447 145.701 1.00 123.81 1090 ARG C C 1
ATOM 3193 O O . ARG C 1 20 ? 32.081 178.319 145.791 1.00 122.17 1090 ARG C O 1
ATOM 3195 N N . VAL C 1 21 ? 30.465 179.799 146.306 1.00 111.50 1091 VAL C N 1
ATOM 3196 C CA . VAL C 1 21 ? 29.735 178.874 147.168 1.00 109.54 1091 VAL C CA 1
ATOM 3197 C C . VAL C 1 21 ? 29.197 177.678 146.375 1.00 105.42 1091 VAL C C 1
ATOM 3198 O O . VAL C 1 21 ? 28.989 176.600 146.929 1.00 102.57 1091 VAL C O 1
ATOM 3202 N N . PHE C 1 22 ? 28.990 177.869 145.075 1.00 76.52 1092 PHE C N 1
ATOM 3203 C CA . PHE C 1 22 ? 28.535 176.787 144.208 1.00 74.92 1092 PHE C CA 1
ATOM 3204 C C . PHE C 1 22 ? 29.655 175.776 143.987 1.00 70.78 1092 PHE C C 1
ATOM 3205 O O . PHE C 1 22 ? 29.436 174.566 144.051 1.00 70.82 1092 PHE C O 1
ATOM 3213 N N . GLN C 1 23 ? 30.857 176.284 143.733 1.00 96.06 1093 GLN C N 1
ATOM 3214 C CA . GLN C 1 23 ? 32.036 175.437 143.604 1.00 94.24 1093 GLN C CA 1
ATOM 3215 C C . GLN C 1 23 ? 32.341 174.745 144.929 1.00 92.34 1093 GLN C C 1
ATOM 3216 O O . GLN C 1 23 ? 32.839 173.620 144.953 1.00 90.42 1093 GLN C O 1
ATOM 3222 N N . MET C 1 24 ? 32.037 175.428 146.029 1.00 91.06 1094 MET C N 1
ATOM 3223 C CA . MET C 1 24 ? 32.227 174.867 147.361 1.00 90.34 1094 MET C CA 1
ATOM 3224 C C . MET C 1 24 ? 31.181 173.790 147.625 1.00 87.85 1094 MET C C 1
ATOM 3225 O O . MET C 1 24 ? 31.448 172.805 148.311 1.00 88.00 1094 MET C O 1
ATOM 3230 N N . ALA C 1 25 ? 29.990 173.985 147.068 1.00 72.95 1095 ALA C N 1
ATOM 3231 C CA . ALA C 1 25 ? 28.899 173.031 147.232 1.00 73.44 1095 ALA C CA 1
ATOM 3232 C C . ALA C 1 25 ? 29.156 171.744 146.455 1.00 73.95 1095 ALA C C 1
ATOM 3233 O O . ALA C 1 25 ? 29.014 170.648 146.996 1.00 74.15 1095 ALA C O 1
ATOM 3235 N N . LEU C 1 26 ? 29.521 171.885 145.184 1.00 71.35 1096 LEU C N 1
ATOM 3236 C CA . LEU C 1 26 ? 29.815 170.734 144.334 1.00 72.34 1096 LEU C CA 1
ATOM 3237 C C . LEU C 1 26 ? 30.976 169.910 144.884 1.00 71.97 1096 LEU C C 1
ATOM 3238 O O . LEU C 1 26 ? 30.956 168.681 144.834 1.00 72.43 1096 LEU C O 1
ATOM 3243 N N . ALA C 1 27 ? 31.985 170.594 145.411 1.00 71.34 1097 ALA C N 1
ATOM 3244 C CA . ALA C 1 27 ? 33.132 169.921 146.004 1.00 71.76 1097 ALA C CA 1
ATOM 3245 C C . ALA C 1 27 ? 32.732 169.125 147.244 1.00 71.96 1097 ALA C C 1
ATOM 3246 O O . ALA C 1 27 ? 33.248 168.033 147.482 1.00 72.77 1097 ALA C O 1
ATOM 3248 N N . LYS C 1 28 ? 31.809 169.674 148.027 1.00 79.75 1098 LYS C N 1
ATOM 3249 C CA . LYS C 1 28 ? 31.364 169.029 149.258 1.00 78.55 1098 LYS C CA 1
ATOM 3250 C C . LYS C 1 28 ? 30.564 167.759 148.970 1.00 77.37 1098 LYS C C 1
ATOM 3251 O O . LYS C 1 28 ? 30.779 166.725 149.604 1.00 76.46 1098 LYS C O 1
ATOM 3257 N N . SER C 1 29 ? 29.638 167.844 148.019 1.00 100.09 1099 SER C N 1
ATOM 3258 C CA . SER C 1 29 ? 28.789 166.706 147.672 1.00 99.57 1099 SER C CA 1
ATOM 3259 C C . SER C 1 29 ? 29.594 165.527 147.136 1.00 98.85 1099 SER C C 1
ATOM 3260 O O . SER C 1 29 ? 29.415 164.394 147.578 1.00 97.44 1099 SER C O 1
ATOM 3263 N N . VAL C 1 30 ? 30.479 165.804 146.183 1.00 54.79 1100 VAL C N 1
ATOM 3264 C CA . VAL C 1 30 ? 31.329 164.778 145.584 1.00 54.40 1100 VAL C CA 1
ATOM 3265 C C . VAL C 1 30 ? 32.188 164.060 146.624 1.00 53.65 1100 VAL C C 1
ATOM 3266 O O . VAL C 1 30 ? 32.196 162.832 146.686 1.00 52.85 1100 VAL C O 1
ATOM 3270 N N . ARG C 1 31 ? 32.896 164.829 147.445 1.00 109.44 1101 ARG C N 1
ATOM 3271 C CA . ARG C 1 31 ? 33.777 164.262 148.465 1.00 110.29 1101 ARG C CA 1
ATOM 3272 C C . ARG C 1 31 ? 33.034 163.407 149.489 1.00 109.06 1101 ARG C C 1
ATOM 3273 O O . ARG C 1 31 ? 33.605 162.481 150.067 1.00 109.54 1101 ARG C O 1
ATOM 3281 N N . GLU C 1 32 ? 31.763 163.721 149.710 1.00 59.44 1102 GLU C N 1
ATOM 3282 C CA . GLU C 1 32 ? 30.956 162.993 150.682 1.00 58.61 1102 GLU C CA 1
ATOM 3283 C C . GLU C 1 32 ? 30.640 161.573 150.218 1.00 57.97 1102 GLU C C 1
ATOM 3284 O O . GLU C 1 32 ? 30.882 160.606 150.941 1.00 57.45 1102 GLU C O 1
ATOM 3286 N N . ILE C 1 33 ? 30.099 161.453 149.011 1.00 64.70 1103 ILE C N 1
ATOM 3287 C CA . ILE C 1 33 ? 29.656 160.157 148.502 1.00 64.39 1103 ILE C CA 1
ATOM 3288 C C . ILE C 1 33 ? 30.692 159.387 147.680 1.00 64.30 1103 ILE C C 1
ATOM 3289 O O . ILE C 1 33 ? 30.460 158.232 147.330 1.00 64.06 1103 ILE C O 1
ATOM 3294 N N . LEU C 1 34 ? 31.822 160.018 147.369 1.00 61.08 1104 LEU C N 1
ATOM 3295 C CA . LEU C 1 34 ? 32.840 159.382 146.530 1.00 61.27 1104 LEU C CA 1
ATOM 3296 C C . LEU C 1 34 ? 33.359 158.083 147.143 1.00 60.61 1104 LEU C C 1
ATOM 3297 O O . LEU C 1 34 ? 33.467 157.065 146.461 1.00 60.43 1104 LEU C O 1
ATOM 3302 N N . LEU C 1 35 ? 33.677 158.126 148.431 1.00 118.94 1105 LEU C N 1
ATOM 3303 C CA . LEU C 1 35 ? 34.176 156.951 149.136 1.00 122.18 1105 LEU C CA 1
ATOM 3304 C C . LEU C 1 35 ? 33.114 155.858 149.173 1.00 121.44 1105 LEU C C 1
ATOM 3305 O O . LEU C 1 35 ? 33.406 154.686 148.934 1.00 120.88 1105 LEU C O 1
ATOM 3310 N N . GLU C 1 36 ? 31.881 156.253 149.473 1.00 70.04 1106 GLU C N 1
ATOM 3311 C CA . GLU C 1 36 ? 30.774 155.308 149.575 1.00 69.73 1106 GLU C CA 1
ATOM 3312 C C . GLU C 1 36 ? 30.444 154.652 148.237 1.00 69.86 1106 GLU C C 1
ATOM 3313 O O . GLU C 1 36 ? 30.221 153.444 148.170 1.00 69.76 1106 GLU C O 1
ATOM 3315 N N . VAL C 1 37 ? 30.413 155.450 147.174 1.00 64.58 1107 VAL C N 1
ATOM 3316 C CA . VAL C 1 37 ? 30.081 154.938 145.847 1.00 64.83 1107 VAL C CA 1
ATOM 3317 C C . VAL C 1 37 ? 31.174 154.042 145.266 1.00 64.71 1107 VAL C C 1
ATOM 3318 O O . VAL C 1 37 ? 30.909 152.899 144.896 1.00 64.37 1107 VAL C O 1
ATOM 3322 N N . VAL C 1 38 ? 32.400 154.558 145.207 1.00 79.96 1108 VAL C N 1
ATOM 3323 C CA . VAL C 1 38 ? 33.508 153.863 144.548 1.00 80.17 1108 VAL C CA 1
ATOM 3324 C C . VAL C 1 38 ? 33.802 152.484 145.136 1.00 79.75 1108 VAL C C 1
ATOM 3325 O O . VAL C 1 38 ? 33.858 151.496 144.405 1.00 79.93 1108 VAL C O 1
ATOM 3329 N N . GLU C 1 39 ? 33.985 152.425 146.452 1.00 98.37 1109 GLU C N 1
ATOM 3330 C CA . GLU C 1 39 ? 34.271 151.168 147.137 1.00 98.99 1109 GLU C CA 1
ATOM 3331 C C . GLU C 1 39 ? 33.223 150.099 146.829 1.00 97.88 1109 GLU C C 1
ATOM 3332 O O . GLU C 1 39 ? 33.557 148.937 146.602 1.00 97.66 1109 GLU C O 1
ATOM 3334 N N . LYS C 1 40 ? 31.957 150.504 146.816 1.00 86.46 1110 LYS C N 1
ATOM 3335 C CA . LYS C 1 40 ? 30.858 149.590 146.526 1.00 86.74 1110 LYS C CA 1
ATOM 3336 C C . LYS C 1 40 ? 30.735 149.305 145.030 1.00 87.28 1110 LYS C C 1
ATOM 3337 O O . LYS C 1 40 ? 30.567 148.157 144.622 1.00 87.57 1110 LYS C O 1
ATOM 3343 N N . SER C 1 41 ? 30.822 150.352 144.215 1.00 50.34 1111 SER C N 1
ATOM 3344 C CA . SER C 1 41 ? 30.665 150.202 142.770 1.00 50.47 1111 SER C CA 1
ATOM 3345 C C . SER C 1 41 ? 31.810 149.412 142.147 1.00 52.51 1111 SER C C 1
ATOM 3346 O O . SER C 1 41 ? 31.624 148.726 141.144 1.00 52.90 1111 SER C O 1
ATOM 3349 N N . SER C 1 42 ? 32.993 149.518 142.743 1.00 88.71 1112 SER C N 1
ATOM 3350 C CA . SER C 1 42 ? 34.155 148.780 142.262 1.00 90.18 1112 SER C CA 1
ATOM 3351 C C . SER C 1 42 ? 34.097 147.328 142.717 1.00 91.18 1112 SER C C 1
ATOM 3352 O O . SER C 1 42 ? 34.478 146.421 141.979 1.00 92.08 1112 SER C O 1
ATOM 3355 N N . GLY C 1 43 ? 33.615 147.116 143.938 1.00 76.70 1113 GLY C N 1
ATOM 3356 C CA . GLY C 1 43 ? 33.493 145.780 144.494 1.00 77.95 1113 GLY C CA 1
ATOM 3357 C C . GLY C 1 43 ? 32.587 144.878 143.677 1.00 77.43 1113 GLY C C 1
ATOM 3358 O O . GLY C 1 43 ? 32.914 143.721 143.421 1.00 78.64 1113 GLY C O 1
ATOM 3359 N N . ILE C 1 44 ? 31.442 145.415 143.268 1.00 51.78 1114 ILE C N 1
ATOM 3360 C CA . ILE C 1 44 ? 30.498 144.681 142.435 1.00 51.76 1114 ILE C CA 1
ATOM 3361 C C . ILE C 1 44 ? 31.091 144.419 141.054 1.00 51.81 1114 ILE C C 1
ATOM 3362 O O . ILE C 1 44 ? 31.000 143.312 140.523 1.00 52.62 1114 ILE C O 1
ATOM 3367 N N . ALA C 1 45 ? 31.707 145.449 140.484 1.00 48.56 1115 ALA C N 1
ATOM 3368 C CA . ALA C 1 45 ? 32.253 145.373 139.135 1.00 49.13 1115 ALA C CA 1
ATOM 3369 C C . ALA C 1 45 ? 33.326 144.301 138.983 1.00 50.96 1115 ALA C C 1
ATOM 3370 O O . ALA C 1 45 ? 33.292 143.516 138.037 1.00 51.93 1115 ALA C O 1
ATOM 3372 N N . VAL C 1 46 ? 34.276 144.271 139.912 1.00 70.86 1116 VAL C N 1
ATOM 3373 C CA . VAL C 1 46 ? 35.370 143.309 139.842 1.00 73.06 1116 VAL C CA 1
ATOM 3374 C C . VAL C 1 46 ? 34.890 141.869 140.042 1.00 74.03 1116 VAL C C 1
ATOM 3375 O O . VAL C 1 46 ? 35.436 140.941 139.447 1.00 75.70 1116 VAL C O 1
ATOM 3379 N N . VAL C 1 47 ? 33.870 141.689 140.877 1.00 54.64 1117 VAL C N 1
ATOM 3380 C CA . VAL C 1 47 ? 33.343 140.359 141.172 1.00 55.93 1117 VAL C CA 1
ATOM 3381 C C . VAL C 1 47 ? 32.523 139.786 140.019 1.00 55.90 1117 VAL C C 1
ATOM 3382 O O . VAL C 1 47 ? 32.763 138.663 139.572 1.00 57.65 1117 VAL C O 1
ATOM 3386 N N . THR C 1 48 ? 31.561 140.568 139.539 1.00 95.08 1118 THR C N 1
ATOM 3387 C CA . THR C 1 48 ? 30.653 140.107 138.491 1.00 95.41 1118 THR C CA 1
ATOM 3388 C C . THR C 1 48 ? 31.394 139.870 137.176 1.00 96.46 1118 THR C C 1
ATOM 3389 O O . THR C 1 48 ? 30.983 139.046 136.364 1.00 98.05 1118 THR C O 1
ATOM 3393 N N . THR C 1 49 ? 32.492 140.590 136.977 1.00 78.28 1119 THR C N 1
ATOM 3394 C CA . THR C 1 49 ? 33.317 140.401 135.794 1.00 79.77 1119 THR C CA 1
ATOM 3395 C C . THR C 1 49 ? 34.171 139.145 135.931 1.00 82.01 1119 THR C C 1
ATOM 3396 O O . THR C 1 49 ? 34.232 138.328 135.015 1.00 83.88 1119 THR C O 1
ATOM 3400 N N . THR C 1 50 ? 34.817 138.996 137.084 1.00 60.20 1120 THR C N 1
ATOM 3401 C CA . THR C 1 50 ? 35.625 137.814 137.381 1.00 62.52 1120 THR C CA 1
ATOM 3402 C C . THR C 1 50 ? 34.846 136.525 137.129 1.00 63.56 1120 THR C C 1
ATOM 3403 O O . THR C 1 50 ? 35.330 135.619 136.454 1.00 65.61 1120 THR C O 1
ATOM 3407 N N . LYS C 1 51 ? 33.629 136.465 137.660 1.00 76.02 1121 LYS C N 1
ATOM 3408 C CA . LYS C 1 51 ? 32.778 135.284 137.531 1.00 77.47 1121 LYS C CA 1
ATOM 3409 C C . LYS C 1 51 ? 32.378 134.981 136.086 1.00 78.15 1121 LYS C C 1
ATOM 3410 O O . LYS C 1 51 ? 32.522 133.851 135.621 1.00 80.51 1121 LYS C O 1
ATOM 3416 N N . ILE C 1 52 ? 31.877 135.993 135.381 1.00 67.77 1122 ILE C N 1
ATOM 3417 C CA . ILE C 1 52 ? 31.400 135.815 134.010 1.00 68.80 1122 ILE C CA 1
ATOM 3418 C C . ILE C 1 52 ? 32.529 135.542 133.009 1.00 70.91 1122 ILE C C 1
ATOM 3419 O O . ILE C 1 52 ? 32.454 134.592 132.229 1.00 72.84 1122 ILE C O 1
ATOM 3424 N N . ILE C 1 53 ? 33.568 136.373 133.041 1.00 79.63 1123 ILE C N 1
ATOM 3425 C CA . ILE C 1 53 ? 34.697 136.245 132.118 1.00 81.15 1123 ILE C CA 1
ATOM 3426 C C . ILE C 1 53 ? 35.388 134.884 132.206 1.00 83.93 1123 ILE C C 1
ATOM 3427 O O . ILE C 1 53 ? 35.551 134.201 131.197 1.00 85.25 1123 ILE C O 1
ATOM 3432 N N . LEU C 1 54 ? 35.786 134.496 133.414 1.00 79.50 1124 LEU C N 1
ATOM 3433 C CA . LEU C 1 54 ? 36.456 133.215 133.628 1.00 82.29 1124 LEU C CA 1
ATOM 3434 C C . LEU C 1 54 ? 35.592 132.033 133.184 1.00 83.78 1124 LEU C C 1
ATOM 3435 O O . LEU C 1 54 ? 36.105 131.037 132.674 1.00 86.71 1124 LEU C O 1
ATOM 3440 N N . LYS C 1 55 ? 34.282 132.151 133.376 1.00 85.59 1125 LYS C N 1
ATOM 3441 C CA . LYS C 1 55 ? 33.350 131.115 132.946 1.00 86.68 1125 LYS C CA 1
ATOM 3442 C C . LYS C 1 55 ? 33.313 131.044 131.422 1.00 88.06 1125 LYS C C 1
ATOM 3443 O O . LYS C 1 55 ? 33.471 129.973 130.832 1.00 89.65 1125 LYS C O 1
ATOM 3449 N N . ASP C 1 56 ? 33.108 132.197 130.794 1.00 108.90 1126 ASP C N 1
ATOM 3450 C CA . ASP C 1 56 ? 33.015 132.287 129.341 1.00 110.77 1126 ASP C CA 1
ATOM 3451 C C . ASP C 1 56 ? 34.347 132.021 128.638 1.00 112.83 1126 ASP C C 1
ATOM 3452 O O . ASP C 1 56 ? 34.378 131.451 127.550 1.00 116.58 1126 ASP C O 1
ATOM 3457 N N . PHE C 1 57 ? 35.442 132.450 129.256 1.00 89.77 1127 PHE C N 1
ATOM 3458 C CA . PHE C 1 57 ? 36.769 132.351 128.644 1.00 92.63 1127 PHE C CA 1
ATOM 3459 C C . PHE C 1 57 ? 37.601 131.130 129.041 1.00 95.65 1127 PHE C C 1
ATOM 3460 O O . PHE C 1 57 ? 38.780 131.048 128.702 1.00 98.75 1127 PHE C O 1
ATOM 3468 N N . ALA C 1 58 ? 36.999 130.198 129.773 1.00 84.64 1128 ALA C N 1
ATOM 3469 C CA . ALA C 1 58 ? 37.729 129.049 130.311 1.00 88.19 1128 ALA C CA 1
ATOM 3470 C C . ALA C 1 58 ? 38.483 128.225 129.264 1.00 92.54 1128 ALA C C 1
ATOM 3471 O O . ALA C 1 58 ? 39.401 127.481 129.603 1.00 94.93 1128 ALA C O 1
ATOM 3473 N N . THR C 1 59 ? 38.082 128.337 128.001 1.00 102.92 1129 THR C N 1
ATOM 3474 C CA . THR C 1 59 ? 38.787 127.660 126.915 1.00 107.48 1129 THR C CA 1
ATOM 3475 C C . THR C 1 59 ? 39.765 128.583 126.180 1.00 108.46 1129 THR C C 1
ATOM 3476 O O . THR C 1 59 ? 40.440 128.156 125.242 1.00 112.63 1129 THR C O 1
ATOM 3480 N N . GLU C 1 60 ? 39.847 129.840 126.609 1.00 103.31 1130 GLU C N 1
ATOM 3481 C CA . GLU C 1 60 ? 40.597 130.852 125.860 1.00 104.27 1130 GLU C CA 1
ATOM 3482 C C . GLU C 1 60 ? 42.056 131.020 126.280 1.00 106.11 1130 GLU C C 1
ATOM 3483 O O . GLU C 1 60 ? 42.381 131.023 127.466 1.00 104.86 1130 GLU C O 1
ATOM 3485 N N . VAL C 1 61 ? 42.915 131.200 125.280 1.00 136.71 1131 VAL C N 1
ATOM 3486 C CA . VAL C 1 61 ? 44.353 131.373 125.471 1.00 138.74 1131 VAL C CA 1
ATOM 3487 C C . VAL C 1 61 ? 44.701 132.816 125.100 1.00 138.15 1131 VAL C C 1
ATOM 3488 O O . VAL C 1 61 ? 43.793 133.607 124.847 1.00 134.26 1131 VAL C O 1
ATOM 3492 N N . ASP C 1 62 ? 45.988 133.164 125.089 1.00 148.27 1132 ASP C N 1
ATOM 3493 C CA . ASP C 1 62 ? 46.411 134.536 124.817 1.00 148.23 1132 ASP C CA 1
ATOM 3494 C C . ASP C 1 62 ? 45.828 135.490 125.848 1.00 140.79 1132 ASP C C 1
ATOM 3495 O O . ASP C 1 62 ? 44.884 136.220 125.559 1.00 137.66 1132 ASP C O 1
ATOM 3500 N N . GLU C 1 63 ? 46.386 135.464 127.057 1.00 122.92 1133 GLU C N 1
ATOM 3501 C CA . GLU C 1 63 ? 45.871 136.249 128.178 1.00 118.59 1133 GLU C CA 1
ATOM 3502 C C . GLU C 1 63 ? 45.723 137.729 127.828 1.00 116.48 1133 GLU C C 1
ATOM 3503 O O . GLU C 1 63 ? 45.015 138.466 128.510 1.00 112.04 1133 GLU C O 1
ATOM 3505 N N . SER C 1 64 ? 46.405 138.155 126.769 1.00 104.61 1134 SER C N 1
ATOM 3506 C CA . SER C 1 64 ? 46.166 139.458 126.165 1.00 103.40 1134 SER C CA 1
ATOM 3507 C C . SER C 1 64 ? 44.706 139.568 125.733 1.00 100.28 1134 SER C C 1
ATOM 3508 O O . SER C 1 64 ? 44.025 140.544 126.048 1.00 96.29 1134 SER C O 1
ATOM 3511 N N . LYS C 1 65 ? 44.231 138.556 125.011 1.00 134.90 1135 LYS C N 1
ATOM 3512 C CA . LYS C 1 65 ? 42.847 138.520 124.546 1.00 132.00 1135 LYS C CA 1
ATOM 3513 C C . LYS C 1 65 ? 41.868 138.477 125.715 1.00 125.84 1135 LYS C C 1
ATOM 3514 O O . LYS C 1 65 ? 40.742 138.962 125.608 1.00 122.18 1135 LYS C O 1
ATOM 3516 N N . LEU C 1 66 ? 42.298 137.890 126.827 1.00 86.47 1136 LEU C N 1
ATOM 3517 C CA . LEU C 1 66 ? 41.490 137.876 128.041 1.00 81.53 1136 LEU C CA 1
ATOM 3518 C C . LEU C 1 66 ? 41.552 139.243 128.712 1.00 78.17 1136 LEU C C 1
ATOM 3519 O O . LEU C 1 66 ? 40.529 139.791 129.117 1.00 73.46 1136 LEU C O 1
ATOM 3524 N N . LYS C 1 67 ? 42.760 139.786 128.825 1.00 86.38 1137 LYS C N 1
ATOM 3525 C CA . LYS C 1 67 ? 42.969 141.069 129.491 1.00 84.79 1137 LYS C CA 1
ATOM 3526 C C . LYS C 1 67 ? 42.199 142.202 128.820 1.00 80.80 1137 LYS C C 1
ATOM 3527 O O . LYS C 1 67 ? 41.615 143.047 129.498 1.00 76.75 1137 LYS C O 1
ATOM 3529 N N . THR C 1 68 ? 42.204 142.212 127.491 1.00 110.95 1138 THR C N 1
ATOM 3530 C CA . THR C 1 68 ? 41.479 143.219 126.727 1.00 109.74 1138 THR C CA 1
ATOM 3531 C C . THR C 1 68 ? 39.993 143.170 127.056 1.00 105.71 1138 THR C C 1
ATOM 3532 O O . THR C 1 68 ? 39.382 144.188 127.376 1.00 102.76 1138 THR C O 1
ATOM 3536 N N . ALA C 1 69 ? 39.420 141.974 126.987 1.00 102.77 1139 ALA C N 1
ATOM 3537 C CA . ALA C 1 69 ? 38.001 141.788 127.260 1.00 99.25 1139 ALA C CA 1
ATOM 3538 C C . ALA C 1 69 ? 37.669 142.035 128.727 1.00 94.67 1139 ALA C C 1
ATOM 3539 O O . ALA C 1 69 ? 36.640 142.626 129.046 1.00 91.28 1139 ALA C O 1
ATOM 3541 N N . ALA C 1 70 ? 38.543 141.577 129.615 1.00 60.96 1140 ALA C N 1
ATOM 3542 C CA . ALA C 1 70 ? 38.337 141.749 131.048 1.00 61.05 1140 ALA C CA 1
ATOM 3543 C C . ALA C 1 70 ? 38.296 143.217 131.463 1.00 59.03 1140 ALA C C 1
ATOM 3544 O O . ALA C 1 70 ? 37.382 143.644 132.168 1.00 57.71 1140 ALA C O 1
ATOM 3546 N N . ILE C 1 71 ? 39.302 143.975 131.038 1.00 124.67 1141 ILE C N 1
ATOM 3547 C CA . ILE C 1 71 ? 39.376 145.404 131.329 1.00 123.48 1141 ILE C CA 1
ATOM 3548 C C . ILE C 1 71 ? 38.149 146.165 130.832 1.00 120.31 1141 ILE C C 1
ATOM 3549 O O . ILE C 1 71 ? 37.407 146.743 131.627 1.00 117.98 1141 ILE C O 1
ATOM 3554 N N . ILE C 1 72 ? 37.947 146.167 129.516 1.00 75.99 1142 ILE C N 1
ATOM 3555 C CA . ILE C 1 72 ? 36.873 146.946 128.903 1.00 74.91 1142 ILE C CA 1
ATOM 3556 C C . ILE C 1 72 ? 35.498 146.594 129.464 1.00 71.81 1142 ILE C C 1
ATOM 3557 O O . ILE C 1 72 ? 34.605 147.439 129.502 1.00 69.88 1142 ILE C O 1
ATOM 3562 N N . MET C 1 73 ? 35.330 145.349 129.901 1.00 49.51 1143 MET C N 1
ATOM 3563 C CA . MET C 1 73 ? 34.079 144.937 130.523 1.00 51.46 1143 MET C CA 1
ATOM 3564 C C . MET C 1 73 ? 33.926 145.573 131.898 1.00 51.96 1143 MET C C 1
ATOM 3565 O O . MET C 1 73 ? 32.926 146.226 132.173 1.00 51.76 1143 MET C O 1
ATOM 3570 N N . VAL C 1 74 ? 34.929 145.399 132.753 1.00 86.49 1144 VAL C N 1
ATOM 3571 C CA . VAL C 1 74 ? 34.856 145.923 134.113 1.00 84.42 1144 VAL C CA 1
ATOM 3572 C C . VAL C 1 74 ? 34.931 147.449 134.132 1.00 83.47 1144 VAL C C 1
ATOM 3573 O O . VAL C 1 74 ? 34.412 148.088 135.043 1.00 81.52 1144 VAL C O 1
ATOM 3577 N N . ARG C 1 75 ? 35.568 148.031 133.121 1.00 186.58 1145 ARG C N 1
ATOM 3578 C CA . ARG C 1 75 ? 35.678 149.482 133.031 1.00 187.74 1145 ARG C CA 1
ATOM 3579 C C . ARG C 1 75 ? 34.338 150.123 132.687 1.00 186.49 1145 ARG C C 1
ATOM 3580 O O . ARG C 1 75 ? 33.865 151.016 133.389 1.00 184.07 1145 ARG C O 1
ATOM 3588 N N . HIS C 1 76 ? 33.728 149.654 131.604 1.00 112.20 1146 HIS C N 1
ATOM 3589 C CA . HIS C 1 76 ? 32.444 150.174 131.155 1.00 111.40 1146 HIS C CA 1
ATOM 3590 C C . HIS C 1 76 ? 31.347 149.865 132.168 1.00 105.52 1146 HIS C C 1
ATOM 3591 O O . HIS C 1 76 ? 30.388 150.621 132.309 1.00 104.76 1146 HIS C O 1
ATOM 3598 N N . LEU C 1 77 ? 31.502 148.753 132.877 1.00 55.08 1147 LEU C N 1
ATOM 3599 C CA . LEU C 1 77 ? 30.502 148.310 133.843 1.00 54.79 1147 LEU C CA 1
ATOM 3600 C C . LEU C 1 77 ? 30.606 149.067 135.167 1.00 52.97 1147 LEU C C 1
ATOM 3601 O O . LEU C 1 77 ? 29.592 149.373 135.796 1.00 51.70 1147 LEU C O 1
ATOM 3606 N N . ALA C 1 78 ? 31.830 149.370 135.589 1.00 60.16 1148 ALA C N 1
ATOM 3607 C CA . ALA C 1 78 ? 32.033 150.117 136.826 1.00 59.11 1148 ALA C CA 1
ATOM 3608 C C . ALA C 1 78 ? 31.630 151.574 136.652 1.00 58.41 1148 ALA C C 1
ATOM 3609 O O . ALA C 1 78 ? 31.215 152.228 137.608 1.00 57.35 1148 ALA C O 1
ATOM 3611 N N . GLN C 1 79 ? 31.758 152.078 135.430 1.00 68.07 1149 GLN C N 1
ATOM 3612 C CA . GLN C 1 79 ? 31.360 153.446 135.124 1.00 68.06 1149 GLN C CA 1
ATOM 3613 C C . GLN C 1 79 ? 29.843 153.592 135.167 1.00 67.17 1149 GLN C C 1
ATOM 3614 O O . GLN C 1 79 ? 29.315 154.523 135.774 1.00 66.38 1149 GLN C O 1
ATOM 3616 N N . SER C 1 80 ? 29.153 152.658 134.521 1.00 98.41 1150 SER C N 1
ATOM 3617 C CA . SER C 1 80 ? 27.698 152.689 134.429 1.00 98.43 1150 SER C CA 1
ATOM 3618 C C . SER C 1 80 ? 27.024 152.606 135.800 1.00 96.86 1150 SER C C 1
ATOM 3619 O O . SER C 1 80 ? 26.091 153.357 136.088 1.00 96.10 1150 SER C O 1
ATOM 3622 N N . LEU C 1 81 ? 27.503 151.695 136.643 1.00 45.41 1151 LEU C N 1
ATOM 3623 C CA . LEU C 1 81 ? 26.942 151.524 137.981 1.00 44.54 1151 LEU C CA 1
ATOM 3624 C C . LEU C 1 81 ? 27.267 152.732 138.859 1.00 43.74 1151 LEU C C 1
ATOM 3625 O O . LEU C 1 81 ? 26.497 153.091 139.750 1.00 42.38 1151 LEU C O 1
ATOM 3630 N N . ALA C 1 82 ? 28.407 153.364 138.598 1.00 47.67 1152 ALA C N 1
ATOM 3631 C CA . ALA C 1 82 ? 28.798 154.558 139.337 1.00 46.30 1152 ALA C CA 1
ATOM 3632 C C . ALA C 1 82 ? 27.885 155.736 139.007 1.00 44.69 1152 ALA C C 1
ATOM 3633 O O . ALA C 1 82 ? 27.415 156.432 139.905 1.00 43.54 1152 ALA C O 1
ATOM 3635 N N . ARG C 1 83 ? 27.643 155.955 137.718 1.00 96.63 1153 ARG C N 1
ATOM 3636 C CA . ARG C 1 83 ? 26.772 157.038 137.265 1.00 98.21 1153 ARG C CA 1
ATOM 3637 C C . ARG C 1 83 ? 25.349 156.869 137.787 1.00 97.63 1153 ARG C C 1
ATOM 3638 O O . ARG C 1 83 ? 24.733 157.821 138.261 1.00 98.75 1153 ARG C O 1
ATOM 3646 N N . ALA C 1 84 ? 24.837 155.647 137.698 1.00 63.41 1154 ALA C N 1
ATOM 3647 C CA . ALA C 1 84 ? 23.478 155.350 138.135 1.00 63.93 1154 ALA C CA 1
ATOM 3648 C C . ALA C 1 84 ? 23.288 155.554 139.636 1.00 64.69 1154 ALA C C 1
ATOM 3649 O O . ALA C 1 84 ? 22.253 156.052 140.078 1.00 66.80 1154 ALA C O 1
ATOM 3651 N N . THR C 1 85 ? 24.290 155.161 140.414 1.00 59.14 1155 THR C N 1
ATOM 3652 C CA . THR C 1 85 ? 24.217 155.246 141.868 1.00 61.44 1155 THR C CA 1
ATOM 3653 C C . THR C 1 85 ? 24.396 156.678 142.362 1.00 62.63 1155 THR C C 1
ATOM 3654 O O . THR C 1 85 ? 23.767 157.093 143.334 1.00 64.32 1155 THR C O 1
ATOM 3658 N N . SER C 1 86 ? 25.256 157.428 141.683 1.00 107.42 1156 SER C N 1
ATOM 3659 C CA . SER C 1 86 ? 25.680 158.745 142.155 1.00 107.60 1156 SER C CA 1
ATOM 3660 C C . SER C 1 86 ? 24.704 159.896 141.899 1.00 108.28 1156 SER C C 1
ATOM 3661 O O . SER C 1 86 ? 24.563 160.781 142.739 1.00 109.26 1156 SER C O 1
ATOM 3664 N N . ILE C 1 87 ? 24.045 159.883 140.743 1.00 35.77 1157 ILE C N 1
ATOM 3665 C CA . ILE C 1 87 ? 23.274 161.035 140.264 1.00 34.92 1157 ILE C CA 1
ATOM 3666 C C . ILE C 1 87 ? 22.249 161.595 141.255 1.00 33.41 1157 ILE C C 1
ATOM 3667 O O . ILE C 1 87 ? 22.284 162.781 141.582 1.00 31.89 1157 ILE C O 1
ATOM 3669 N N . GLU C 1 88 ? 21.346 160.746 141.732 1.00 75.50 1158 GLU C N 1
ATOM 3670 C CA . GLU C 1 88 ? 20.273 161.194 142.623 1.00 80.41 1158 GLU C CA 1
ATOM 3671 C C . GLU C 1 88 ? 20.729 161.717 143.999 1.00 81.18 1158 GLU C C 1
ATOM 3672 O O . GLU C 1 88 ? 20.316 162.803 144.406 1.00 83.47 1158 GLU C O 1
ATOM 3674 N N . PRO C 1 89 ? 21.568 160.952 144.725 1.00 96.42 1159 PRO C N 1
ATOM 3675 C CA . PRO C 1 89 ? 21.996 161.466 146.031 1.00 97.17 1159 PRO C CA 1
ATOM 3676 C C . PRO C 1 89 ? 22.934 162.669 145.926 1.00 96.54 1159 PRO C C 1
ATOM 3677 O O . PRO C 1 89 ? 23.030 163.450 146.873 1.00 96.37 1159 PRO C O 1
ATOM 3681 N N . LEU C 1 90 ? 23.618 162.811 144.794 1.00 77.46 1160 LEU C N 1
ATOM 3682 C CA . LEU C 1 90 ? 24.519 163.942 144.584 1.00 78.30 1160 LEU C CA 1
ATOM 3683 C C . LEU C 1 90 ? 23.722 165.233 144.439 1.00 78.08 1160 LEU C C 1
ATOM 3684 O O . LEU C 1 90 ? 24.014 166.231 145.098 1.00 79.01 1160 LEU C O 1
ATOM 3689 N N . LYS C 1 91 ? 22.719 165.204 143.566 1.00 45.43 1161 LYS C N 1
ATOM 3690 C CA . LYS C 1 91 ? 21.877 166.369 143.317 1.00 46.56 1161 LYS C CA 1
ATOM 3691 C C . LYS C 1 91 ? 21.189 166.844 144.592 1.00 46.37 1161 LYS C C 1
ATOM 3692 O O . LYS C 1 91 ? 21.285 168.016 144.959 1.00 47.17 1161 LYS C O 1
ATOM 3694 N N . GLU C 1 92 ? 20.502 165.927 145.266 1.00 76.71 1162 GLU C N 1
ATOM 3695 C CA . GLU C 1 92 ? 19.816 166.241 146.514 1.00 78.89 1162 GLU C CA 1
ATOM 3696 C C . GLU C 1 92 ? 20.804 166.696 147.582 1.00 78.68 1162 GLU C C 1
ATOM 3697 O O . GLU C 1 92 ? 20.448 167.440 148.494 1.00 80.47 1162 GLU C O 1
ATOM 3699 N N . GLY C 1 93 ? 22.046 166.241 147.464 1.00 75.06 1163 GLY C N 1
ATOM 3700 C CA . GLY C 1 93 ? 23.101 166.674 148.361 1.00 73.76 1163 GLY C CA 1
ATOM 3701 C C . GLY C 1 93 ? 23.630 168.042 147.978 1.00 73.68 1163 GLY C C 1
ATOM 3702 O O . GLY C 1 93 ? 23.990 168.842 148.841 1.00 74.51 1163 GLY C O 1
ATOM 3703 N N . ILE C 1 94 ? 23.677 168.309 146.676 1.00 54.06 1164 ILE C N 1
ATOM 3704 C CA . ILE C 1 94 ? 24.163 169.587 146.167 1.00 55.25 1164 ILE C CA 1
ATOM 3705 C C . ILE C 1 94 ? 23.242 170.732 146.572 1.00 57.56 1164 ILE C C 1
ATOM 3706 O O . ILE C 1 94 ? 23.702 171.822 146.911 1.00 58.43 1164 ILE C O 1
ATOM 3708 N N . ARG C 1 95 ? 21.939 170.478 146.536 1.00 92.39 1165 ARG C N 1
ATOM 3709 C CA . ARG C 1 95 ? 20.953 171.484 146.909 1.00 96.22 1165 ARG C CA 1
ATOM 3710 C C . ARG C 1 95 ? 20.869 171.647 148.424 1.00 96.04 1165 ARG C C 1
ATOM 3711 O O . ARG C 1 95 ? 20.648 172.749 148.925 1.00 96.44 1165 ARG C O 1
ATOM 3713 N N . SER C 1 96 ? 21.043 170.544 149.146 1.00 69.71 1166 SER C N 1
ATOM 3714 C CA . SER C 1 96 ? 20.975 170.561 150.604 1.00 70.99 1166 SER C CA 1
ATOM 3715 C C . SER C 1 96 ? 22.070 171.432 151.213 1.00 71.95 1166 SER C C 1
ATOM 3716 O O . SER C 1 96 ? 21.809 172.243 152.102 1.00 73.44 1166 SER C O 1
ATOM 3718 N N . THR C 1 97 ? 23.297 171.257 150.731 1.00 120.17 1167 THR C N 1
ATOM 3719 C CA . THR C 1 97 ? 24.425 172.051 151.204 1.00 122.70 1167 THR C CA 1
ATOM 3720 C C . THR C 1 97 ? 24.334 173.477 150.669 1.00 123.52 1167 THR C C 1
ATOM 3721 O O . THR C 1 97 ? 24.963 174.392 151.199 1.00 125.13 1167 THR C O 1
ATOM 3725 N N . MET C 1 98 ? 23.543 173.659 149.616 1.00 60.77 1168 MET C N 1
ATOM 3726 C CA . MET C 1 98 ? 23.346 174.975 149.023 1.00 62.21 1168 MET C CA 1
ATOM 3727 C C . MET C 1 98 ? 22.434 175.841 149.885 1.00 65.03 1168 MET C C 1
ATOM 3728 O O . MET C 1 98 ? 22.731 177.009 150.141 1.00 67.71 1168 MET C O 1
ATOM 3733 N N . GLN C 1 99 ? 21.324 175.261 150.329 1.00 169.69 1169 GLN C N 1
ATOM 3734 C CA . GLN C 1 99 ? 20.347 175.982 151.139 1.00 174.64 1169 GLN C CA 1
ATOM 3735 C C . GLN C 1 99 ? 20.900 176.341 152.515 1.00 174.75 1169 GLN C C 1
ATOM 3736 O O . GLN C 1 99 ? 20.509 177.347 153.106 1.00 176.74 1169 GLN C O 1
ATOM 3738 N N . SER C 1 100 ? 21.809 175.512 153.018 1.00 120.11 1170 SER C N 1
ATOM 3739 C CA . SER C 1 100 ? 22.417 175.735 154.326 1.00 121.89 1170 SER C CA 1
ATOM 3740 C C . SER C 1 100 ? 23.277 176.998 154.343 1.00 123.40 1170 SER C C 1
ATOM 3741 O O . SER C 1 100 ? 23.183 177.813 155.262 1.00 124.22 1170 SER C O 1
ATOM 3744 N N . LEU C 1 101 ? 24.114 177.153 153.323 1.00 98.49 1171 LEU C N 1
ATOM 3745 C CA . LEU C 1 101 ? 24.985 178.317 153.221 1.00 102.46 1171 LEU C CA 1
ATOM 3746 C C . LEU C 1 101 ? 24.309 179.445 152.451 1.00 101.14 1171 LEU C C 1
ATOM 3747 O O . LEU C 1 101 ? 24.947 180.131 151.653 1.00 101.53 1171 LEU C O 1
ATOM 3749 N N . GLU C 1 115 ? 14.852 176.729 140.596 1.00 193.36 1185 GLU C N 1
ATOM 3750 C CA . GLU C 1 115 ? 15.749 177.195 139.546 1.00 195.10 1185 GLU C CA 1
ATOM 3751 C C . GLU C 1 115 ? 17.114 176.519 139.665 1.00 194.43 1185 GLU C C 1
ATOM 3752 O O . GLU C 1 115 ? 17.838 176.389 138.679 1.00 193.04 1185 GLU C O 1
ATOM 3758 N N . LEU C 1 116 ? 17.453 176.087 140.878 1.00 114.90 1186 LEU C N 1
ATOM 3759 C CA . LEU C 1 116 ? 18.706 175.379 141.136 1.00 111.54 1186 LEU C CA 1
ATOM 3760 C C . LEU C 1 116 ? 18.870 174.179 140.210 1.00 109.18 1186 LEU C C 1
ATOM 3761 O O . LEU C 1 116 ? 19.951 173.943 139.669 1.00 106.92 1186 LEU C O 1
ATOM 3766 N N . ASP C 1 117 ? 17.783 173.433 140.030 1.00 164.04 1187 ASP C N 1
ATOM 3767 C CA . ASP C 1 117 ? 17.782 172.248 139.177 1.00 163.23 1187 ASP C CA 1
ATOM 3768 C C . ASP C 1 117 ? 18.174 172.581 137.740 1.00 164.14 1187 ASP C C 1
ATOM 3769 O O . ASP C 1 117 ? 18.822 171.783 137.066 1.00 163.37 1187 ASP C O 1
ATOM 3771 N N . THR C 1 118 ? 17.780 173.763 137.276 1.00 122.17 1188 THR C N 1
ATOM 3772 C CA . THR C 1 118 ? 18.134 174.204 135.933 1.00 125.68 1188 THR C CA 1
ATOM 3773 C C . THR C 1 118 ? 19.639 174.419 135.816 1.00 123.08 1188 THR C C 1
ATOM 3774 O O . THR C 1 118 ? 20.237 174.143 134.777 1.00 122.33 1188 THR C O 1
ATOM 3778 N N . ALA C 1 119 ? 20.247 174.912 136.891 1.00 140.50 1189 ALA C N 1
ATOM 3779 C CA . ALA C 1 119 ? 21.678 175.199 136.900 1.00 140.89 1189 ALA C CA 1
ATOM 3780 C C . ALA C 1 119 ? 22.546 173.951 137.066 1.00 138.67 1189 ALA C C 1
ATOM 3781 O O . ALA C 1 119 ? 23.508 173.753 136.324 1.00 136.26 1189 ALA C O 1
ATOM 3783 N N . ILE C 1 120 ? 22.198 173.111 138.037 1.00 85.24 1190 ILE C N 1
ATOM 3784 C CA . ILE C 1 120 ? 23.032 171.965 138.396 1.00 83.52 1190 ILE C CA 1
ATOM 3785 C C . ILE C 1 120 ? 23.005 170.836 137.371 1.00 82.99 1190 ILE C C 1
ATOM 3786 O O . ILE C 1 120 ? 23.987 170.113 137.218 1.00 82.03 1190 ILE C O 1
ATOM 3791 N N . ASN C 1 121 ? 21.885 170.684 136.672 1.00 77.16 1191 ASN C N 1
ATOM 3792 C CA . ASN C 1 121 ? 21.756 169.634 135.665 1.00 78.03 1191 ASN C CA 1
ATOM 3793 C C . ASN C 1 121 ? 22.736 169.812 134.508 1.00 77.25 1191 ASN C C 1
ATOM 3794 O O . ASN C 1 121 ? 23.087 168.850 133.826 1.00 76.05 1191 ASN C O 1
ATOM 3799 N N . GLU C 1 122 ? 23.175 171.047 134.293 1.00 103.34 1192 GLU C N 1
ATOM 3800 C CA . GLU C 1 122 ? 24.127 171.346 133.231 1.00 104.14 1192 GLU C CA 1
ATOM 3801 C C . GLU C 1 122 ? 25.561 170.994 133.626 1.00 103.57 1192 GLU C C 1
ATOM 3802 O O . GLU C 1 122 ? 26.317 170.443 132.826 1.00 103.06 1192 GLU C O 1
ATOM 3804 N N . ASN C 1 123 ? 25.928 171.315 134.863 1.00 103.46 1193 ASN C N 1
ATOM 3805 C CA . ASN C 1 123 ? 27.305 171.155 135.322 1.00 103.22 1193 ASN C CA 1
ATOM 3806 C C . ASN C 1 123 ? 27.594 169.854 136.074 1.00 102.26 1193 ASN C C 1
ATOM 3807 O O . ASN C 1 123 ? 28.727 169.618 136.493 1.00 102.36 1193 ASN C O 1
ATOM 3812 N N . ILE C 1 124 ? 26.579 169.013 136.246 1.00 73.69 1194 ILE C N 1
ATOM 3813 C CA . ILE C 1 124 ? 26.751 167.767 136.993 1.00 73.61 1194 ILE C CA 1
ATOM 3814 C C . ILE C 1 124 ? 27.545 166.731 136.196 1.00 73.31 1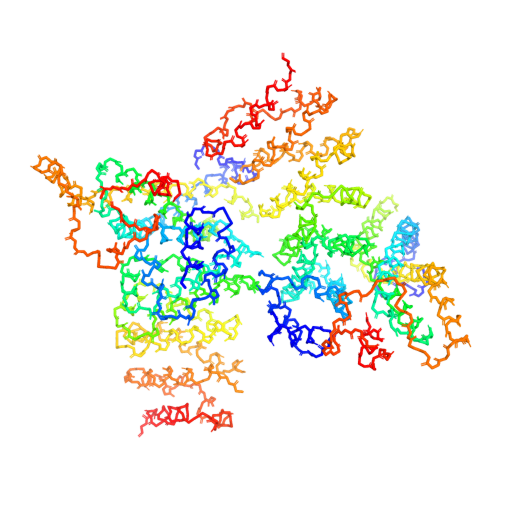194 ILE C C 1
ATOM 3815 O O . ILE C 1 124 ? 28.015 165.737 136.751 1.00 73.37 1194 ILE C O 1
ATOM 3820 N N . GLY C 1 125 ? 27.701 166.973 134.896 1.00 95.97 1195 GLY C N 1
ATOM 3821 C CA . GLY C 1 125 ? 28.481 166.093 134.043 1.00 96.32 1195 GLY C CA 1
ATOM 3822 C C . GLY C 1 125 ? 29.938 166.032 134.463 1.00 97.00 1195 GLY C C 1
ATOM 3823 O O . GLY C 1 125 ? 30.628 165.042 134.219 1.00 96.50 1195 GLY C O 1
ATOM 3824 N N . ILE C 1 126 ? 30.405 167.102 135.095 1.00 76.86 1196 ILE C N 1
ATOM 3825 C CA . ILE C 1 126 ? 31.765 167.164 135.617 1.00 77.68 1196 ILE C CA 1
ATOM 3826 C C . ILE C 1 126 ? 31.909 166.284 136.856 1.00 77.84 1196 ILE C C 1
ATOM 3827 O O . ILE C 1 126 ? 32.834 165.478 136.954 1.00 77.91 1196 ILE C O 1
ATOM 3832 N N . ALA C 1 127 ? 30.984 166.444 137.796 1.00 78.16 1197 ALA C N 1
ATOM 3833 C CA . ALA C 1 127 ? 31.028 165.716 139.060 1.00 78.50 1197 ALA C CA 1
ATOM 3834 C C . ALA C 1 127 ? 31.000 164.205 138.864 1.00 77.64 1197 ALA C C 1
ATOM 3835 O O . ALA C 1 127 ? 31.786 163.478 139.471 1.00 77.99 1197 ALA C O 1
ATOM 3837 N N . LEU C 1 128 ? 30.089 163.741 138.015 1.00 107.81 1198 LEU C N 1
ATOM 3838 C CA . LEU C 1 128 ? 29.933 162.314 137.752 1.00 108.18 1198 LEU C CA 1
ATOM 3839 C C . LEU C 1 128 ? 31.171 161.699 137.101 1.00 107.18 1198 LEU C C 1
ATOM 3840 O O . LEU C 1 128 ? 31.622 160.627 137.505 1.00 106.67 1198 LEU C O 1
ATOM 3845 N N . VAL C 1 129 ? 31.723 162.386 136.104 1.00 69.57 1199 VAL C N 1
ATOM 3846 C CA . VAL C 1 129 ? 32.868 161.868 135.357 1.00 69.76 1199 VAL C CA 1
ATOM 3847 C C . VAL C 1 129 ? 34.109 161.719 136.243 1.00 70.57 1199 VAL C C 1
ATOM 3848 O O . VAL C 1 129 ? 35.038 160.989 135.902 1.00 70.65 1199 VAL C O 1
ATOM 3852 N N . LEU C 1 130 ? 34.115 162.408 137.381 1.00 64.70 1200 LEU C N 1
ATOM 3853 C CA . LEU C 1 130 ? 35.179 162.248 138.367 1.00 65.76 1200 LEU C CA 1
ATOM 3854 C C . LEU C 1 130 ? 34.952 160.993 139.204 1.00 65.57 1200 LEU C C 1
ATOM 3855 O O . LEU C 1 130 ? 35.901 160.303 139.576 1.00 65.85 1200 LEU C O 1
ATOM 3860 N N . ILE C 1 131 ? 33.687 160.710 139.500 1.00 92.08 1201 ILE C N 1
ATOM 3861 C CA . ILE C 1 131 ? 33.312 159.511 140.240 1.00 91.51 1201 ILE C CA 1
ATOM 3862 C C . ILE C 1 131 ? 33.406 158.285 139.337 1.00 90.61 1201 ILE C C 1
ATOM 3863 O O . ILE C 1 131 ? 33.827 157.213 139.772 1.00 91.19 1201 ILE C O 1
ATOM 3868 N N . GLU C 1 132 ? 33.007 158.454 138.080 1.00 76.87 1202 GLU C N 1
ATOM 3869 C CA . GLU C 1 132 ? 33.149 157.401 137.082 1.00 76.85 1202 GLU C CA 1
ATOM 3870 C C . GLU C 1 132 ? 34.618 157.015 136.943 1.00 77.00 1202 GLU C C 1
ATOM 3871 O O . GLU C 1 132 ? 34.974 155.844 137.050 1.00 76.93 1202 GLU C O 1
ATOM 3877 N N . LYS C 1 133 ? 35.461 158.017 136.714 1.00 99.39 1203 LYS C N 1
ATOM 3878 C CA . LYS C 1 133 ? 36.899 157.820 136.567 1.00 100.14 1203 LYS C CA 1
ATOM 3879 C C . LYS C 1 133 ? 37.507 157.126 137.783 1.00 100.91 1203 LYS C C 1
ATOM 3880 O O . LYS C 1 133 ? 38.228 156.138 137.648 1.00 101.09 1203 LYS C O 1
ATOM 3886 N N . ALA C 1 134 ? 37.204 157.646 138.968 1.00 63.70 1204 ALA C N 1
ATOM 3887 C CA . ALA C 1 134 ? 37.750 157.108 140.210 1.00 64.77 1204 ALA C CA 1
ATOM 3888 C C . ALA C 1 134 ? 37.372 155.646 140.424 1.00 64.26 1204 ALA C C 1
ATOM 3889 O O . ALA C 1 134 ? 38.203 154.835 140.828 1.00 64.98 1204 ALA C O 1
ATOM 3891 N N . SER C 1 135 ? 36.114 155.317 140.154 1.00 100.49 1205 SER C N 1
ATOM 3892 C CA . SER C 1 135 ? 35.633 153.950 140.321 1.00 100.03 1205 SER C CA 1
ATOM 3893 C C . SER C 1 135 ? 36.128 153.046 139.193 1.00 99.53 1205 SER C C 1
ATOM 3894 O O . SER C 1 135 ? 36.272 151.838 139.376 1.00 99.84 1205 SER C O 1
ATOM 3897 N N . MET C 1 136 ? 36.389 153.637 138.030 1.00 68.39 1206 MET C N 1
ATOM 3898 C CA . MET C 1 136 ? 36.906 152.890 136.885 1.00 68.49 1206 MET C CA 1
ATOM 3899 C C . MET C 1 136 ? 38.308 152.346 137.142 1.00 69.82 1206 MET C C 1
ATOM 3900 O O . MET C 1 136 ? 38.582 151.171 136.896 1.00 70.23 1206 MET C O 1
ATOM 3905 N N . ASP C 1 137 ? 39.192 153.211 137.630 1.00 92.73 1207 ASP C N 1
ATOM 3906 C CA . ASP C 1 137 ? 40.582 152.839 137.875 1.00 94.07 1207 ASP C CA 1
ATOM 3907 C C . ASP C 1 137 ? 40.709 151.775 138.961 1.00 94.68 1207 ASP C C 1
ATOM 3908 O O . ASP C 1 137 ? 41.402 150.775 138.778 1.00 95.32 1207 ASP C O 1
ATOM 3913 N N . LYS C 1 138 ? 40.037 151.994 140.088 1.00 57.63 1208 LYS C N 1
ATOM 3914 C CA . LYS C 1 138 ? 40.099 151.061 141.209 1.00 58.44 1208 LYS C CA 1
ATOM 3915 C C . LYS C 1 138 ? 39.499 149.709 140.831 1.00 57.93 1208 LYS C C 1
ATOM 3916 O O . LYS C 1 138 ? 39.833 148.681 141.421 1.00 58.80 1208 LYS C O 1
ATOM 3922 N N . SER C 1 139 ? 38.614 149.716 139.839 1.00 107.61 1209 SER C N 1
ATOM 3923 C CA . SER C 1 139 ? 38.040 148.480 139.322 1.00 107.34 1209 SER C CA 1
ATOM 3924 C C . SER C 1 139 ? 39.018 147.774 138.394 1.00 107.91 1209 SER C C 1
ATOM 3925 O O . SER C 1 139 ? 39.071 146.547 138.356 1.00 108.58 1209 SER C O 1
ATOM 3928 N N . THR C 1 140 ? 39.791 148.554 137.645 1.00 69.11 1210 THR C N 1
ATOM 3929 C CA . THR C 1 140 ? 40.808 147.995 136.762 1.00 69.90 1210 THR C CA 1
ATOM 3930 C C . THR C 1 140 ? 42.046 147.577 137.552 1.00 71.17 1210 THR C C 1
ATOM 3931 O O . THR C 1 140 ? 42.942 146.925 137.019 1.00 71.90 1210 THR C O 1
ATOM 3935 N N . GLN C 1 141 ? 42.083 147.953 138.827 1.00 104.42 1211 GLN C N 1
ATOM 3936 C CA . GLN C 1 141 ? 43.210 147.638 139.696 1.00 107.93 1211 GLN C CA 1
ATOM 3937 C C . GLN C 1 141 ? 42.989 146.312 140.415 1.00 106.76 1211 GLN C C 1
ATOM 3938 O O . GLN C 1 141 ? 43.728 145.349 140.205 1.00 106.60 1211 GLN C O 1
ATOM 3944 N N . ASP C 1 142 ? 41.966 146.276 141.265 1.00 77.54 1212 ASP C N 1
ATOM 3945 C CA . ASP C 1 142 ? 41.619 145.078 142.024 1.00 78.77 1212 ASP C CA 1
ATOM 3946 C C . ASP C 1 142 ? 41.383 143.869 141.120 1.00 78.85 1212 ASP C C 1
ATOM 3947 O O . ASP C 1 142 ? 41.645 142.734 141.515 1.00 79.84 1212 ASP C O 1
ATOM 3952 N N . LEU C 1 143 ? 40.891 144.121 139.909 1.00 66.36 1213 LEU C N 1
ATOM 3953 C CA . LEU C 1 143 ? 40.690 143.060 138.927 1.00 66.39 1213 LEU C CA 1
ATOM 3954 C C . LEU C 1 143 ? 42.012 142.404 138.561 1.00 67.48 1213 LEU C C 1
ATOM 3955 O O . LEU C 1 143 ? 42.155 141.186 138.641 1.00 68.56 1213 LEU C O 1
ATOM 3960 N N . ALA C 1 144 ? 42.975 143.228 138.159 1.00 83.83 1214 ALA C N 1
ATOM 3961 C CA . ALA C 1 144 ? 44.298 142.746 137.777 1.00 85.04 1214 ALA C CA 1
ATOM 3962 C C . ALA C 1 144 ? 44.957 141.972 138.913 1.00 86.35 1214 ALA C C 1
ATOM 3963 O O . ALA C 1 144 ? 45.773 141.082 138.677 1.00 87.38 1214 ALA C O 1
ATOM 3965 N N . ASP C 1 145 ? 44.602 142.321 140.146 1.00 85.01 1215 ASP C N 1
ATOM 3966 C CA . ASP C 1 145 ? 45.094 141.603 141.313 1.00 86.44 1215 ASP C CA 1
ATOM 3967 C C . ASP C 1 145 ? 44.361 140.275 141.482 1.00 86.56 1215 ASP C C 1
ATOM 3968 O O . ASP C 1 145 ? 44.953 139.283 141.909 1.00 87.80 1215 ASP C O 1
ATOM 3973 N N . GLN C 1 146 ? 43.073 140.260 141.151 1.00 112.78 1216 GLN C N 1
ATOM 3974 C CA . GLN C 1 146 ? 42.268 139.046 141.279 1.00 113.68 1216 GLN C CA 1
ATOM 3975 C C . GLN C 1 146 ? 42.215 138.225 139.991 1.00 114.51 1216 GLN C C 1
ATOM 3976 O O . GLN C 1 146 ? 41.659 137.127 139.971 1.00 114.41 1216 GLN C O 1
ATOM 3982 N N . LEU C 1 147 ? 42.785 138.760 138.917 1.00 64.36 1217 LEU C N 1
ATOM 3983 C CA . LEU C 1 147 ? 42.939 137.998 137.683 1.00 64.77 1217 LEU C CA 1
ATOM 3984 C C . LEU C 1 147 ? 44.332 137.388 137.600 1.00 66.18 1217 LEU C C 1
ATOM 3985 O O . LEU C 1 147 ? 44.669 136.713 136.627 1.00 66.90 1217 LEU C O 1
ATOM 3990 N N . MET C 1 148 ? 45.134 137.633 138.630 1.00 118.91 1218 MET C N 1
ATOM 3991 C CA . MET C 1 148 ? 46.523 137.190 138.665 1.00 121.58 1218 MET C CA 1
ATOM 3992 C C . MET C 1 148 ? 46.643 135.668 138.636 1.00 122.17 1218 MET C C 1
ATOM 3993 O O . MET C 1 148 ? 47.524 135.119 137.973 1.00 122.50 1218 MET C O 1
ATOM 3998 N N . GLN C 1 149 ? 45.750 134.991 139.350 1.00 76.47 1219 GLN C N 1
ATOM 3999 C CA . GLN C 1 149 ? 45.772 133.534 139.420 1.00 77.73 1219 GLN C CA 1
ATOM 4000 C C . GLN C 1 149 ? 45.422 132.895 138.079 1.00 77.39 1219 GLN C C 1
ATOM 4001 O O . GLN C 1 149 ? 46.081 131.955 137.638 1.00 78.65 1219 GLN C O 1
ATOM 4003 N N . ALA C 1 150 ? 44.383 133.413 137.434 1.00 75.22 1220 ALA C N 1
ATOM 4004 C CA . ALA C 1 150 ? 43.930 132.869 136.160 1.00 75.55 1220 ALA C CA 1
ATOM 4005 C C . ALA C 1 150 ? 44.877 133.223 135.021 1.00 75.55 1220 ALA C C 1
ATOM 4006 O O . ALA C 1 150 ? 44.930 132.524 134.007 1.00 76.56 1220 ALA C O 1
ATOM 4008 N N . ILE C 1 151 ? 45.617 134.314 135.187 1.00 70.06 1221 ILE C N 1
ATOM 4009 C CA . ILE C 1 151 ? 46.586 134.734 134.184 1.00 70.50 1221 ILE C CA 1
ATOM 4010 C C . ILE C 1 151 ? 47.856 133.894 134.277 1.00 72.31 1221 ILE C C 1
ATOM 4011 O O . ILE C 1 151 ? 48.425 133.495 133.261 1.00 73.37 1221 ILE C O 1
ATOM 4013 N N . ALA C 1 152 ? 48.290 133.623 135.505 1.00 96.67 1222 ALA C N 1
ATOM 4014 C CA . ALA C 1 152 ? 49.503 132.847 135.741 1.00 98.65 1222 ALA C CA 1
ATOM 4015 C C . ALA C 1 152 ? 49.320 131.379 135.366 1.00 99.84 1222 ALA C C 1
ATOM 4016 O O . ALA C 1 152 ? 50.183 130.783 134.723 1.00 100.83 1222 ALA C O 1
ATOM 4018 N N . ILE C 1 153 ? 48.192 130.801 135.767 1.00 75.19 1223 ILE C N 1
ATOM 4019 C CA . ILE C 1 153 ? 47.905 129.401 135.473 1.00 76.61 1223 ILE C CA 1
ATOM 4020 C C . ILE C 1 153 ? 47.739 129.172 133.972 1.00 77.34 1223 ILE C C 1
ATOM 4021 O O . ILE C 1 153 ? 47.739 128.034 133.504 1.00 78.88 1223 ILE C O 1
ATOM 4023 N N . ARG C 1 154 ? 47.593 130.260 133.224 1.00 76.43 1224 ARG C N 1
ATOM 4024 C CA . ARG C 1 154 ? 47.544 130.187 131.771 1.00 77.31 1224 ARG C CA 1
ATOM 4025 C C . ARG C 1 154 ? 48.950 130.318 131.202 1.00 78.49 1224 ARG C C 1
ATOM 4026 O O . ARG C 1 154 ? 49.230 129.858 130.096 1.00 79.94 1224 ARG C O 1
ATOM 4028 N N . ARG C 1 155 ? 49.835 130.946 131.969 1.00 78.86 1225 ARG C N 1
ATOM 4029 C CA . ARG C 1 155 ? 51.222 131.112 131.553 1.00 80.36 1225 ARG C CA 1
ATOM 4030 C C . ARG C 1 155 ? 51.996 129.800 131.650 1.00 82.56 1225 ARG C C 1
ATOM 4031 O O . ARG C 1 155 ? 52.802 129.482 130.775 1.00 84.48 1225 ARG C O 1
ATOM 4033 N N . TYR C 1 156 ? 51.752 129.046 132.719 1.00 113.10 1226 TYR C N 1
ATOM 4034 C CA . TYR C 1 156 ? 52.408 127.756 132.908 1.00 115.09 1226 TYR C CA 1
ATOM 4035 C C . TYR C 1 156 ? 52.023 126.802 131.786 1.00 116.26 1226 TYR C C 1
ATOM 4036 O O . TYR C 1 156 ? 52.871 126.110 131.228 1.00 118.22 1226 TYR C O 1
ATOM 4045 N N . HIS C 1 157 ? 50.737 126.771 131.457 1.00 84.68 1227 HIS C N 1
ATOM 4046 C CA . HIS C 1 157 ? 50.252 125.909 130.389 1.00 86.50 1227 HIS C CA 1
ATOM 4047 C C . HIS C 1 157 ? 50.753 126.399 129.036 1.00 87.25 1227 HIS C C 1
ATOM 4048 O O . HIS C 1 157 ? 50.802 125.637 128.078 1.00 88.75 1227 HIS C O 1
ATOM 4055 N N . LYS C 1 158 ? 51.122 127.672 128.957 1.00 84.83 1228 LYS C N 1
ATOM 4056 C CA . LYS C 1 158 ? 51.624 128.230 127.707 1.00 85.90 1228 LYS C CA 1
ATOM 4057 C C . LYS C 1 158 ? 53.038 127.742 127.403 1.00 88.13 1228 LYS C C 1
ATOM 4058 O O . LYS C 1 158 ? 53.325 127.290 126.294 1.00 90.23 1228 LYS C O 1
ATOM 4060 N N . GLU C 1 159 ? 53.918 127.836 128.395 1.00 141.02 1229 GLU C N 1
ATOM 4061 C CA . GLU C 1 159 ? 55.322 127.477 128.215 1.00 145.45 1229 GLU C CA 1
ATOM 4062 C C . GLU C 1 159 ? 55.587 125.973 128.286 1.00 148.26 1229 GLU C C 1
ATOM 4063 O O . GLU C 1 159 ? 56.362 125.437 127.495 1.00 151.42 1229 GLU C O 1
ATOM 4065 N N . ARG C 1 160 ? 54.944 125.297 129.233 1.00 94.45 1230 ARG C N 1
ATOM 4066 C CA . ARG C 1 160 ? 55.229 123.886 129.490 1.00 96.38 1230 ARG C CA 1
ATOM 4067 C C . ARG C 1 160 ? 54.671 122.946 128.420 1.00 97.96 1230 ARG C C 1
ATOM 4068 O O . ARG C 1 160 ? 55.381 122.075 127.918 1.00 100.42 1230 ARG C O 1
ATOM 4076 N N . ARG C 1 161 ? 53.398 123.119 128.079 1.00 104.42 1231 ARG C N 1
ATOM 4077 C CA . ARG C 1 161 ? 52.755 122.269 127.082 1.00 106.09 1231 ARG C CA 1
ATOM 4078 C C . ARG C 1 161 ? 52.077 123.107 126.001 1.00 105.52 1231 ARG C C 1
ATOM 4079 O O . ARG C 1 161 ? 51.069 123.759 126.252 1.00 103.42 1231 ARG C O 1
ATOM 4087 N N . ALA C 1 162 ? 52.612 123.055 124.786 1.00 182.31 1232 ALA C N 1
ATOM 4088 C CA . ALA C 1 162 ? 52.186 123.969 123.729 1.00 182.07 1232 ALA C CA 1
ATOM 4089 C C . ALA C 1 162 ? 50.976 123.481 122.936 1.00 183.07 1232 ALA C C 1
ATOM 4090 O O . ALA C 1 162 ? 49.881 124.030 123.055 1.00 181.41 1232 ALA C O 1
ATOM 4092 N N . ASP C 1 163 ? 51.184 122.447 122.127 1.00 208.64 1233 ASP C N 1
ATOM 4093 C CA . ASP C 1 163 ? 50.158 121.939 121.220 1.00 211.21 1233 ASP C CA 1
ATOM 4094 C C . ASP C 1 163 ? 48.931 121.380 121.940 1.00 211.13 1233 ASP C C 1
ATOM 4095 O O . ASP C 1 163 ? 47.899 121.125 121.319 1.00 211.85 1233 ASP C O 1
ATOM 4100 N N . GLN C 1 164 ? 49.052 121.198 123.250 1.00 128.48 1234 GLN C N 1
ATOM 4101 C CA . GLN C 1 164 ? 47.989 120.616 124.063 1.00 126.17 1234 GLN C CA 1
ATOM 4102 C C . GLN C 1 164 ? 46.751 121.513 124.142 1.00 124.74 1234 GLN C C 1
ATOM 4103 O O . GLN C 1 164 ? 46.864 122.736 124.067 1.00 122.16 1234 GLN C O 1
ATOM 4109 N N . PRO C 1 165 ? 45.562 120.900 124.296 1.00 96.88 1235 PRO C N 1
ATOM 4110 C CA . PRO C 1 165 ? 44.306 121.645 124.462 1.00 94.78 1235 PRO C CA 1
ATOM 4111 C C . PRO C 1 165 ? 44.314 122.441 125.762 1.00 91.47 1235 PRO C C 1
ATOM 4112 O O . PRO C 1 165 ? 45.135 122.164 126.634 1.00 91.41 1235 PRO C O 1
ATOM 4116 N N . PHE C 1 166 ? 43.414 123.410 125.896 1.00 169.40 1236 PHE C N 1
ATOM 4117 C CA . PHE C 1 166 ? 43.550 124.397 126.964 1.00 166.58 1236 PHE C CA 1
ATOM 4118 C C . PHE C 1 166 ? 42.639 124.230 128.183 1.00 165.69 1236 PHE C C 1
ATOM 4119 O O . PHE C 1 166 ? 41.440 123.983 128.057 1.00 166.06 1236 PHE C O 1
ATOM 4127 N N . ILE C 1 167 ? 43.246 124.365 129.360 1.00 154.02 1237 ILE C N 1
ATOM 4128 C CA . ILE C 1 167 ? 42.532 124.573 130.623 1.00 154.59 1237 ILE C CA 1
ATOM 4129 C C . ILE C 1 167 ? 41.459 123.534 130.984 1.00 157.87 1237 ILE C C 1
ATOM 4130 O O . ILE C 1 167 ? 41.784 122.375 131.239 1.00 158.84 1237 ILE C O 1
ATOM 4135 N N . THR C 1 168 ? 40.197 123.965 131.013 1.00 153.80 1238 THR C N 1
ATOM 4136 C CA . THR C 1 168 ? 39.134 123.289 131.756 1.00 150.01 1238 THR C CA 1
ATOM 4137 C C . THR C 1 168 ? 39.565 123.229 133.217 1.00 149.66 1238 THR C C 1
ATOM 4138 O O . THR C 1 168 ? 39.773 122.153 133.777 1.00 150.73 1238 THR C O 1
ATOM 4142 N N . GLN C 1 169 ? 39.694 124.406 133.825 1.00 103.16 1239 GLN C N 1
ATOM 4143 C CA . GLN C 1 169 ? 40.286 124.541 135.153 1.00 102.45 1239 GLN C CA 1
ATOM 4144 C C . GLN C 1 169 ? 39.455 123.890 136.248 1.00 103.51 1239 GLN C C 1
ATOM 4145 O O . GLN C 1 169 ? 39.942 123.031 136.981 1.00 104.80 1239 GLN C O 1
ATOM 4147 N N . ASN C 1 170 ? 38.199 124.305 136.356 1.00 133.18 1240 ASN C N 1
ATOM 4148 C CA . ASN C 1 170 ? 37.326 123.788 137.397 1.00 137.30 1240 ASN C CA 1
ATOM 4149 C C . ASN C 1 170 ? 36.111 123.085 136.815 1.00 139.47 1240 ASN C C 1
ATOM 4150 O O . ASN C 1 170 ? 36.012 121.858 136.859 1.00 139.78 1240 ASN C O 1
ATOM 4152 N N . THR C 1 171 ? 35.188 123.867 136.263 1.00 163.73 1241 THR C N 1
ATOM 4153 C CA . THR C 1 171 ? 33.946 123.304 135.753 1.00 167.26 1241 THR C CA 1
ATOM 4154 C C . THR C 1 171 ? 33.502 123.846 134.400 1.00 165.87 1241 THR C C 1
ATOM 4155 O O . THR C 1 171 ? 33.273 125.045 134.238 1.00 163.23 1241 THR C O 1
ATOM 4157 N N . ASN C 1 172 ? 33.400 122.947 133.428 1.00 144.92 1242 ASN C N 1
ATOM 4158 C CA . ASN C 1 172 ? 32.562 123.177 132.259 1.00 143.78 1242 ASN C CA 1
ATOM 4159 C C . ASN C 1 172 ? 31.814 121.898 131.874 1.00 147.78 1242 ASN C C 1
ATOM 4160 O O . ASN C 1 172 ? 31.947 121.411 130.750 1.00 145.96 1242 ASN C O 1
ATOM 4162 N N . PRO C 1 173 ? 31.022 121.346 132.812 1.00 139.30 1243 PRO C N 1
ATOM 4163 C CA . PRO C 1 173 ? 30.304 120.103 132.518 1.00 141.00 1243 PRO C CA 1
ATOM 4164 C C . PRO C 1 173 ? 29.167 120.291 131.518 1.00 139.55 1243 PRO C C 1
ATOM 4165 O O . PRO C 1 173 ? 28.993 119.467 130.621 1.00 137.55 1243 PRO C O 1
ATOM 4169 N N . TYR C 1 174 ? 28.407 121.371 131.675 1.00 164.90 1244 TYR C N 1
ATOM 4170 C CA . TYR C 1 174 ? 27.234 121.614 130.843 1.00 162.74 1244 TYR C CA 1
ATOM 4171 C C . TYR C 1 174 ? 27.633 122.206 129.502 1.00 158.37 1244 TYR C C 1
ATOM 4172 O O . TYR C 1 174 ? 26.951 122.012 128.495 1.00 150.86 1244 TYR C O 1
ATOM 4174 N N . SER C 1 175 ? 28.748 122.926 129.498 1.00 83.30 1245 SER C N 1
ATOM 4175 C CA . SER C 1 175 ? 29.241 123.552 128.283 1.00 83.02 1245 SER C CA 1
ATOM 4176 C C . SER C 1 175 ? 30.079 122.573 127.471 1.00 84.19 1245 SER C C 1
ATOM 4177 O O . SER C 1 175 ? 30.608 122.920 126.414 1.00 84.26 1245 SER C O 1
ATOM 4180 N N . LEU C 1 176 ? 30.191 121.345 127.973 1.00 131.50 1246 LEU C N 1
ATOM 4181 C CA . LEU C 1 176 ? 30.798 120.254 127.220 1.00 135.61 1246 LEU C CA 1
ATOM 4182 C C . LEU C 1 176 ? 29.893 119.881 126.050 1.00 135.84 1246 LEU C C 1
ATOM 4183 O O . LEU C 1 176 ? 30.263 119.081 125.190 1.00 132.86 1246 LEU C O 1
ATOM 4185 N N . SER C 1 177 ? 28.700 120.466 126.042 1.00 132.37 1247 SER C N 1
ATOM 4186 C CA . SER C 1 177 ? 27.733 120.281 124.971 1.00 131.62 1247 SER C CA 1
ATOM 4187 C C . SER C 1 177 ? 28.285 120.682 123.604 1.00 131.08 1247 SER C C 1
ATOM 4188 O O . SER C 1 177 ? 29.106 121.591 123.487 1.00 130.51 1247 SER C O 1
ATOM 4190 N N . LEU C 1 178 ? 27.809 119.985 122.578 1.00 266.85 1248 LEU C N 1
ATOM 4191 C CA . LEU C 1 178 ? 28.231 120.171 121.185 1.00 262.38 1248 LEU C CA 1
ATOM 4192 C C . LEU C 1 178 ? 27.933 121.481 120.411 1.00 256.91 1248 LEU C C 1
ATOM 4193 O O . LEU C 1 178 ? 28.763 121.889 119.600 1.00 255.56 1248 LEU C O 1
ATOM 4195 N N . PRO C 1 179 ? 26.768 122.131 120.645 1.00 75.15 1249 PRO C N 1
ATOM 4196 C CA . PRO C 1 179 ? 26.107 122.931 119.599 1.00 74.05 1249 PRO C CA 1
ATOM 4197 C C . PRO C 1 179 ? 26.871 124.124 119.018 1.00 73.40 1249 PRO C C 1
ATOM 4198 O O . PRO C 1 179 ? 28.039 124.362 119.325 1.00 73.85 1249 PRO C O 1
ATOM 4202 N N . GLU C 1 180 ? 26.163 124.883 118.183 1.00 116.57 1250 GLU C N 1
ATOM 4203 C CA . GLU C 1 180 ? 26.737 125.958 117.376 1.00 118.38 1250 GLU C CA 1
ATOM 4204 C C . GLU C 1 180 ? 27.356 127.041 118.276 1.00 117.23 1250 GLU C C 1
ATOM 4205 O O . GLU C 1 180 ? 27.244 126.949 119.500 1.00 115.99 1250 GLU C O 1
ATOM 4207 N N . PRO C 1 181 ? 27.996 128.083 117.695 1.00 136.08 1251 PRO C N 1
ATOM 4208 C CA . PRO C 1 181 ? 28.832 128.875 118.610 1.00 135.53 1251 PRO C CA 1
ATOM 4209 C C . PRO C 1 181 ? 28.082 129.682 119.672 1.00 134.80 1251 PRO C C 1
ATOM 4210 O O . PRO C 1 181 ? 28.270 130.892 119.785 1.00 134.24 1251 PRO C O 1
ATOM 4214 N N . LEU C 1 182 ? 27.240 128.997 120.437 1.00 131.96 1252 LEU C N 1
ATOM 4215 C CA . LEU C 1 182 ? 26.714 129.519 121.686 1.00 131.69 1252 LEU C CA 1
ATOM 4216 C C . LEU C 1 182 ? 27.510 128.936 122.847 1.00 131.77 1252 LEU C C 1
ATOM 4217 O O . LEU C 1 182 ? 27.220 129.211 124.007 1.00 131.58 1252 LEU C O 1
ATOM 4222 N N . GLY C 1 183 ? 28.516 128.125 122.528 1.00 75.62 1253 GLY C N 1
ATOM 4223 C CA . GLY C 1 183 ? 29.243 127.395 123.550 1.00 75.83 1253 GLY C CA 1
ATOM 4224 C C . GLY C 1 183 ? 30.718 127.191 123.261 1.00 75.78 1253 GLY C C 1
ATOM 4225 O O . GLY C 1 183 ? 31.185 127.400 122.141 1.00 75.67 1253 GLY C O 1
ATOM 4226 N N . LEU C 1 184 ? 31.448 126.770 124.289 1.00 77.48 1254 LEU C N 1
ATOM 4227 C CA . LEU C 1 184 ? 32.904 126.695 124.243 1.00 77.93 1254 LEU C CA 1
ATOM 4228 C C . LEU C 1 184 ? 33.429 125.706 123.205 1.00 80.41 1254 LEU C C 1
ATOM 4229 O O . LEU C 1 184 ? 32.832 124.655 122.971 1.00 80.92 1254 LEU C O 1
ATOM 4234 N N . LYS C 1 185 ? 34.552 126.058 122.587 1.00 85.47 1255 LYS C N 1
ATOM 4235 C CA . LYS C 1 185 ? 35.185 125.207 121.586 1.00 87.51 1255 LYS C CA 1
ATOM 4236 C C . LYS C 1 185 ? 36.599 124.832 122.015 1.00 87.95 1255 LYS C C 1
ATOM 4237 O O . LYS C 1 185 ? 37.339 125.665 122.539 1.00 87.35 1255 LYS C O 1
ATOM 4239 N N . GLY C 1 188 ? 39.391 123.959 120.775 1.00 48.94 1258 GLY C N 1
ATOM 4240 C CA . GLY C 1 188 ? 40.055 125.025 120.045 1.00 48.52 1258 GLY C CA 1
ATOM 4241 C C . GLY C 1 188 ? 40.186 126.297 120.859 1.00 47.86 1258 GLY C C 1
ATOM 4242 O O . GLY C 1 188 ? 40.761 126.292 121.948 1.00 47.68 1258 GLY C O 1
ATOM 4243 N N . VAL C 1 189 ? 39.649 127.392 120.331 1.00 150.33 1259 VAL C N 1
ATOM 4244 C CA . VAL C 1 189 ? 39.705 128.679 121.014 1.00 149.98 1259 VAL C CA 1
ATOM 4245 C C . VAL C 1 189 ? 38.406 129.443 120.750 1.00 149.01 1259 VAL C C 1
ATOM 4246 O O . VAL C 1 189 ? 37.551 128.974 120.000 1.00 150.11 1259 VAL C O 1
ATOM 4250 N N . THR C 1 190 ? 38.255 130.614 121.362 1.00 106.70 1260 THR C N 1
ATOM 4251 C CA . THR C 1 190 ? 37.081 131.444 121.132 1.00 105.52 1260 THR C CA 1
ATOM 4252 C C . THR C 1 190 ? 37.154 132.057 119.739 1.00 105.40 1260 THR C C 1
ATOM 4253 O O . THR C 1 190 ? 38.125 132.738 119.409 1.00 101.58 1260 THR C O 1
ATOM 4257 N N . PRO C 1 191 ? 36.127 131.811 118.912 1.00 133.76 1261 PRO C N 1
ATOM 4258 C CA . PRO C 1 191 ? 36.110 132.328 117.539 1.00 134.60 1261 PRO C CA 1
ATOM 4259 C C . PRO C 1 191 ? 36.033 133.848 117.514 1.00 133.70 1261 PRO C C 1
ATOM 4260 O O . PRO C 1 191 ? 35.695 134.458 118.528 1.00 134.16 1261 PRO C O 1
ATOM 4264 N N . GLN C 1 192 ? 36.354 134.446 116.371 1.00 120.74 1262 GLN C N 1
ATOM 4265 C CA . GLN C 1 192 ? 36.363 135.899 116.236 1.00 120.20 1262 GLN C CA 1
ATOM 4266 C C . GLN C 1 192 ? 35.007 136.516 116.574 1.00 120.00 1262 GLN C C 1
ATOM 4267 O O . GLN C 1 192 ? 34.936 137.586 117.178 1.00 119.48 1262 GLN C O 1
ATOM 4269 N N . GLN C 1 193 ? 33.936 135.832 116.183 1.00 130.44 1263 GLN C N 1
ATOM 4270 C CA . GLN C 1 193 ? 32.581 136.301 116.452 1.00 130.83 1263 GLN C CA 1
ATOM 4271 C C . GLN C 1 193 ? 32.297 136.347 117.950 1.00 130.29 1263 GLN C C 1
ATOM 4272 O O . GLN C 1 193 ? 31.770 137.336 118.461 1.00 129.56 1263 GLN C O 1
ATOM 4274 N N . PHE C 1 194 ? 32.648 135.270 118.645 1.00 54.91 1264 PHE C N 1
ATOM 4275 C CA . PHE C 1 194 ? 32.458 135.188 120.088 1.00 54.86 1264 PHE C CA 1
ATOM 4276 C C . PHE C 1 194 ? 33.284 136.247 120.811 1.00 54.28 1264 PHE C C 1
ATOM 4277 O O . PHE C 1 194 ? 32.877 136.766 121.850 1.00 54.05 1264 PHE C O 1
ATOM 4279 N N . ARG C 1 195 ? 34.448 136.562 120.253 1.00 152.40 1265 ARG C N 1
ATOM 4280 C CA . ARG C 1 195 ? 35.304 137.602 120.809 1.00 151.18 1265 ARG C CA 1
ATOM 4281 C C . ARG C 1 195 ? 34.741 138.982 120.492 1.00 149.84 1265 ARG C C 1
ATOM 4282 O O . ARG C 1 195 ? 34.850 139.905 121.299 1.00 148.94 1265 ARG C O 1
ATOM 4284 N N . VAL C 1 196 ? 34.133 139.111 119.316 1.00 85.81 1266 VAL C N 1
ATOM 4285 C CA . VAL C 1 196 ? 33.564 140.379 118.866 1.00 84.19 1266 VAL C CA 1
ATOM 4286 C C . VAL C 1 196 ? 32.483 140.890 119.817 1.00 83.56 1266 VAL C C 1
ATOM 4287 O O . VAL C 1 196 ? 32.361 142.095 120.042 1.00 82.74 1266 VAL C O 1
ATOM 4289 N N . TYR C 1 197 ? 31.698 139.967 120.364 1.00 64.70 1267 TYR C N 1
ATOM 4290 C CA . TYR C 1 197 ? 30.685 140.313 121.352 1.00 64.58 1267 TYR C CA 1
ATOM 4291 C C . TYR C 1 197 ? 31.347 140.910 122.590 1.00 64.17 1267 TYR C C 1
ATOM 4292 O O . TYR C 1 197 ? 30.948 141.969 123.074 1.00 63.74 1267 TYR C O 1
ATOM 4294 N N . GLU C 1 198 ? 32.368 140.222 123.090 1.00 67.75 1268 GLU C N 1
ATOM 4295 C CA . GLU C 1 198 ? 33.125 140.698 124.241 1.00 67.41 1268 GLU C CA 1
ATOM 4296 C C . GLU C 1 198 ? 33.975 141.913 123.882 1.00 66.87 1268 GLU C C 1
ATOM 4297 O O . GLU C 1 198 ? 34.327 142.707 124.751 1.00 66.49 1268 GLU C O 1
ATOM 4303 N N . GLU C 1 199 ? 34.299 142.055 122.600 1.00 95.79 1269 GLU C N 1
ATOM 4304 C CA . GLU C 1 199 ? 35.121 143.169 122.135 1.00 96.45 1269 GLU C CA 1
ATOM 4305 C C . GLU C 1 199 ? 34.390 144.501 122.260 1.00 92.69 1269 GLU C C 1
ATOM 4306 O O . GLU C 1 199 ? 35.009 145.538 122.500 1.00 92.81 1269 GLU C O 1
ATOM 4308 N N . PHE C 1 200 ? 33.072 144.469 122.093 1.00 87.89 1270 PHE C N 1
ATOM 4309 C CA . PHE C 1 200 ? 32.265 145.681 122.176 1.00 87.89 1270 PHE C CA 1
ATOM 4310 C C . PHE C 1 200 ? 31.153 145.540 123.210 1.00 87.89 1270 PHE C C 1
ATOM 4311 O O . PHE C 1 200 ? 30.242 144.731 123.046 1.00 87.89 1270 PHE C O 1
ATOM 4313 N N . GLY C 1 201 ? 31.231 146.336 124.272 1.00 45.42 1271 GLY C N 1
ATOM 4314 C CA . GLY C 1 201 ? 30.233 146.302 125.325 1.00 45.42 1271 GLY C CA 1
ATOM 4315 C C . GLY C 1 201 ? 30.241 145.002 126.106 1.00 45.42 1271 GLY C C 1
ATOM 4316 O O . GLY C 1 201 ? 29.738 144.936 127.230 1.00 45.42 1271 GLY C O 1
ATOM 4317 N N . ASP D 2 49 ? 13.980 120.718 123.233 1.00 186.76 104 ASP D N 1
ATOM 4318 C CA . ASP D 2 49 ? 13.859 122.147 123.495 1.00 186.76 104 ASP D CA 1
ATOM 4319 C C . ASP D 2 49 ? 14.670 122.955 122.487 1.00 186.76 104 ASP D C 1
ATOM 4320 O O . ASP D 2 49 ? 14.650 124.182 122.500 1.00 186.76 104 ASP D O 1
ATOM 4322 N N . ASP D 2 50 ? 15.382 122.252 121.615 1.00 186.00 105 ASP D N 1
ATOM 4323 C CA . ASP D 2 50 ? 16.291 122.880 120.657 1.00 186.82 105 ASP D CA 1
ATOM 4324 C C . ASP D 2 50 ? 15.703 123.727 119.508 1.00 187.99 105 ASP D C 1
ATOM 4325 O O . ASP D 2 50 ? 16.110 124.875 119.332 1.00 188.16 105 ASP D O 1
ATOM 4327 N N . PRO D 2 51 ? 14.748 123.170 118.732 1.00 142.23 106 PRO D N 1
ATOM 4328 C CA . PRO D 2 51 ? 14.568 123.635 117.346 1.00 143.69 106 PRO D CA 1
ATOM 4329 C C . PRO D 2 51 ? 14.365 125.137 117.103 1.00 144.27 106 PRO D C 1
ATOM 4330 O O . PRO D 2 51 ? 15.082 125.690 116.268 1.00 145.64 106 PRO D O 1
ATOM 4334 N N . ASN D 2 52 ? 13.432 125.787 117.793 1.00 102.05 107 ASN D N 1
ATOM 4335 C CA . ASN D 2 52 ? 13.267 127.230 117.609 1.00 102.43 107 ASN D CA 1
ATOM 4336 C C . ASN D 2 52 ? 13.922 128.088 118.693 1.00 101.35 107 ASN D C 1
ATOM 4337 O O . ASN D 2 52 ? 13.966 129.313 118.581 1.00 101.87 107 ASN D O 1
ATOM 4342 N N . VAL D 2 53 ? 14.432 127.440 119.736 1.00 80.20 108 VAL D N 1
ATOM 4343 C CA . VAL D 2 53 ? 15.116 128.143 120.819 1.00 79.16 108 VAL D CA 1
ATOM 4344 C C . VAL D 2 53 ? 16.578 128.419 120.479 1.00 79.24 108 VAL D C 1
ATOM 4345 O O . VAL D 2 53 ? 17.097 129.503 120.752 1.00 79.27 108 VAL D O 1
ATOM 4349 N N . TYR D 2 54 ? 17.229 127.426 119.882 1.00 183.89 109 TYR D N 1
ATOM 4350 C CA . TYR D 2 54 ? 18.642 127.522 119.533 1.00 184.09 109 TYR D CA 1
ATOM 4351 C C . TYR D 2 54 ? 18.912 128.713 118.622 1.00 185.32 109 TYR D C 1
ATOM 4352 O O . TYR D 2 54 ? 19.884 129.441 118.814 1.00 185.16 109 TYR D O 1
ATOM 4354 N N . HIS D 2 55 ? 18.045 128.912 117.636 1.00 113.30 110 HIS D N 1
ATOM 4355 C CA . HIS D 2 55 ? 18.168 130.056 116.744 1.00 114.76 110 HIS D CA 1
ATOM 4356 C C . HIS D 2 55 ? 17.862 131.348 117.494 1.00 114.53 110 HIS D C 1
ATOM 4357 O O . HIS D 2 55 ? 18.515 132.366 117.279 1.00 115.17 110 HIS D O 1
ATOM 4364 N N . TRP D 2 56 ? 16.871 131.295 118.378 1.00 135.09 111 TRP D N 1
ATOM 4365 C CA . TRP D 2 56 ? 16.466 132.465 119.154 1.00 134.91 111 TRP D CA 1
ATOM 4366 C C . TRP D 2 56 ? 17.591 132.991 120.046 1.00 133.89 111 TRP D C 1
ATOM 4367 O O . TRP D 2 56 ? 17.845 134.195 120.091 1.00 134.32 111 TRP D O 1
ATOM 4369 N N . ILE D 2 57 ? 18.261 132.083 120.751 1.00 85.24 112 ILE D N 1
ATOM 4370 C CA . ILE D 2 57 ? 19.363 132.450 121.638 1.00 84.32 112 ILE D CA 1
ATOM 4371 C C . ILE D 2 57 ? 20.543 133.042 120.863 1.00 85.21 112 ILE D C 1
ATOM 4372 O O . ILE D 2 57 ? 21.173 134.000 121.311 1.00 85.23 112 ILE D O 1
ATOM 4377 N N . CYS D 2 58 ? 20.829 132.473 119.696 1.00 148.33 113 CYS D N 1
ATOM 4378 C CA . CYS D 2 58 ? 21.916 132.963 118.855 1.00 149.45 113 CYS D CA 1
ATOM 4379 C C . CYS D 2 58 ? 21.652 134.387 118.372 1.00 150.76 113 CYS D C 1
ATOM 4380 O O . CYS D 2 58 ? 22.585 135.140 118.097 1.00 151.32 113 CYS D O 1
ATOM 4383 N N . GLN D 2 59 ? 20.376 134.749 118.274 1.00 117.40 114 GLN D N 1
ATOM 4384 C CA . GLN D 2 59 ? 19.992 136.091 117.850 1.00 118.75 114 GLN D CA 1
ATOM 4385 C C . GLN D 2 59 ? 19.975 137.067 119.024 1.00 117.98 114 GLN D C 1
ATOM 4386 O O . GLN D 2 59 ? 19.762 138.264 118.839 1.00 119.02 114 GLN D O 1
ATOM 4392 N N . LEU D 2 60 ? 20.187 136.551 120.230 1.00 77.35 115 LEU D N 1
ATOM 4393 C CA . LEU D 2 60 ? 20.248 137.395 121.422 1.00 76.56 115 LEU D CA 1
ATOM 4394 C C . LEU D 2 60 ? 21.613 138.067 121.597 1.00 76.42 115 LEU D C 1
ATOM 4395 O O . LEU D 2 60 ? 21.693 139.250 121.927 1.00 76.78 115 LEU D O 1
ATOM 4400 N N . THR D 2 61 ? 22.682 137.308 121.366 1.00 80.87 116 THR D N 1
ATOM 4401 C CA . THR D 2 61 ? 24.044 137.791 121.592 1.00 80.66 116 THR D CA 1
ATOM 4402 C C . THR D 2 61 ? 24.541 138.691 120.457 1.00 82.35 116 THR D C 1
ATOM 4403 O O . THR D 2 61 ? 25.227 139.687 120.687 1.00 82.40 116 THR D O 1
ATOM 4407 N N . TYR D 2 62 ? 24.177 138.324 119.235 1.00 122.24 117 TYR D N 1
ATOM 4408 C CA . TYR D 2 62 ? 24.498 139.079 118.028 1.00 124.16 117 TYR D CA 1
ATOM 4409 C C . TYR D 2 62 ? 23.284 138.885 117.142 1.00 125.59 117 TYR D C 1
ATOM 4410 O O . TYR D 2 62 ? 22.261 138.411 117.629 1.00 125.28 117 TYR D O 1
ATOM 4419 N N . GLY D 2 63 ? 23.356 139.231 115.859 1.00 156.12 118 GLY D N 1
ATOM 4420 C CA . GLY D 2 63 ? 22.243 138.852 115.010 1.00 157.15 118 GLY D CA 1
ATOM 4421 C C . GLY D 2 63 ? 20.950 139.600 115.276 1.00 158.09 118 GLY D C 1
ATOM 4422 O O . GLY D 2 63 ? 20.046 139.029 115.885 1.00 157.21 118 GLY D O 1
ATOM 4423 N N . PRO D 2 64 ? 20.876 140.893 114.893 1.00 188.78 119 PRO D N 1
ATOM 4424 C CA . PRO D 2 64 ? 19.794 141.820 115.265 1.00 189.37 119 PRO D CA 1
ATOM 4425 C C . PRO D 2 64 ? 18.416 141.260 114.904 1.00 187.96 119 PRO D C 1
ATOM 4426 O O . PRO D 2 64 ? 18.371 140.193 114.290 1.00 185.98 119 PRO D O 1
ATOM 4430 N N . GLN D 2 65 ? 17.336 142.006 115.134 1.00 164.99 120 GLN D N 1
ATOM 4431 C CA . GLN D 2 65 ? 16.224 141.488 115.935 1.00 163.87 120 GLN D CA 1
ATOM 4432 C C . GLN D 2 65 ? 16.713 141.568 117.378 1.00 161.86 120 GLN D C 1
ATOM 4433 O O . GLN D 2 65 ? 16.777 142.678 117.910 1.00 162.14 120 GLN D O 1
ATOM 4435 N N . LYS D 2 66 ? 17.020 140.442 118.025 1.00 137.15 121 LYS D N 1
ATOM 4436 C CA . LYS D 2 66 ? 17.214 140.437 119.480 1.00 135.33 121 LYS D CA 1
ATOM 4437 C C . LYS D 2 66 ? 15.888 140.731 120.166 1.00 134.83 121 LYS D C 1
ATOM 4438 O O . LYS D 2 66 ? 15.053 139.841 120.230 1.00 133.38 121 LYS D O 1
ATOM 4440 N N . GLU D 2 67 ? 15.700 141.936 120.699 1.00 133.83 122 GLU D N 1
ATOM 4441 C CA . GLU D 2 67 ? 14.547 142.251 121.557 1.00 133.65 122 GLU D CA 1
ATOM 4442 C C . GLU D 2 67 ? 13.225 141.620 121.100 1.00 133.46 122 GLU D C 1
ATOM 4443 O O . GLU D 2 67 ? 12.394 141.248 121.930 1.00 132.41 122 GLU D O 1
ATOM 4445 N N . GLN D 2 68 ? 13.029 141.514 119.790 1.00 122.67 123 GLN D N 1
ATOM 4446 C CA . GLN D 2 68 ? 11.963 140.674 119.249 1.00 122.47 123 GLN D CA 1
ATOM 4447 C C . GLN D 2 68 ? 12.057 139.235 119.777 1.00 120.53 123 GLN D C 1
ATOM 4448 O O . GLN D 2 68 ? 11.082 138.692 120.299 1.00 119.66 123 GLN D O 1
ATOM 4450 N N . ALA D 2 69 ? 13.231 138.625 119.639 1.00 109.28 124 ALA D N 1
ATOM 4451 C CA . ALA D 2 69 ? 13.458 137.262 120.121 1.00 107.58 124 ALA D CA 1
ATOM 4452 C C . ALA D 2 69 ? 13.553 137.218 121.645 1.00 106.18 124 ALA D C 1
ATOM 4453 O O . ALA D 2 69 ? 13.339 136.171 122.255 1.00 105.01 124 ALA D O 1
ATOM 4455 N N . LEU D 2 70 ? 13.889 138.355 122.252 1.00 78.85 125 LEU D N 1
ATOM 4456 C CA . LEU D 2 70 ? 13.882 138.477 123.708 1.00 77.80 125 LEU D CA 1
ATOM 4457 C C . LEU D 2 70 ? 12.475 138.224 124.235 1.00 77.64 125 LEU D C 1
ATOM 4458 O O . LEU D 2 70 ? 12.289 137.558 125.255 1.00 76.41 125 LEU D O 1
ATOM 4463 N N . LEU D 2 71 ? 11.487 138.760 123.526 1.00 93.59 126 LEU D N 1
ATOM 4464 C CA . LEU D 2 71 ? 10.087 138.539 123.861 1.00 93.66 126 LEU D CA 1
ATOM 4465 C C . LEU D 2 71 ? 9.718 137.073 123.670 1.00 92.98 126 LEU D C 1
ATOM 4466 O O . LEU D 2 71 ? 9.031 136.483 124.504 1.00 92.25 126 LEU D O 1
ATOM 4468 N N . GLU D 2 72 ? 10.184 136.493 122.566 1.00 92.39 127 GLU D N 1
ATOM 4469 C CA . GLU D 2 72 ? 9.944 135.085 122.261 1.00 91.94 127 GLU D CA 1
ATOM 4470 C C . GLU D 2 72 ? 10.439 134.177 123.384 1.00 90.29 127 GLU D C 1
ATOM 4471 O O . GLU D 2 72 ? 9.716 133.294 123.844 1.00 89.70 127 GLU D O 1
ATOM 4477 N N . LEU D 2 73 ? 11.674 134.405 123.818 1.00 103.76 128 LEU D N 1
ATOM 4478 C CA . LEU D 2 73 ? 12.261 133.631 124.905 1.00 102.31 128 LEU D CA 1
ATOM 4479 C C . LEU D 2 73 ? 11.580 133.962 126.227 1.00 101.66 128 LEU D C 1
ATOM 4480 O O . LEU D 2 73 ? 11.528 133.134 127.136 1.00 100.76 128 LEU D O 1
ATOM 4482 N N . GLY D 2 74 ? 11.060 135.181 126.328 1.00 73.01 129 GLY D N 1
ATOM 4483 C CA . GLY D 2 74 ? 10.352 135.611 127.519 1.00 72.69 129 GLY D CA 1
ATOM 4484 C C . GLY D 2 74 ? 9.049 134.858 127.711 1.00 72.76 129 GLY D C 1
ATOM 4485 O O . GLY D 2 74 ? 8.674 134.526 128.835 1.00 72.11 129 GLY D O 1
ATOM 4486 N N . ARG D 2 75 ? 8.358 134.590 126.607 1.00 104.49 130 ARG D N 1
ATOM 4487 C CA . ARG D 2 75 ? 7.087 133.873 126.649 1.00 104.69 130 ARG D CA 1
ATOM 4488 C C . ARG D 2 75 ? 7.299 132.370 126.811 1.00 103.78 130 ARG D C 1
ATOM 4489 O O . ARG D 2 75 ? 6.549 131.700 127.519 1.00 103.49 130 ARG D O 1
ATOM 4491 N N . LYS D 2 76 ? 8.330 131.851 126.152 1.00 84.24 131 LYS D N 1
ATOM 4492 C CA . LYS D 2 76 ? 8.647 130.425 126.187 1.00 84.43 131 LYS D CA 1
ATOM 4493 C C . LYS D 2 76 ? 9.238 129.990 127.527 1.00 82.66 131 LYS D C 1
ATOM 4494 O O . LYS D 2 76 ? 9.513 128.808 127.737 1.00 82.67 131 LYS D O 1
ATOM 4496 N N . ARG D 2 77 ? 9.433 130.959 128.418 1.00 105.36 132 ARG D N 1
ATOM 4497 C CA . ARG D 2 77 ? 10.106 130.766 129.703 1.00 103.63 132 ARG D CA 1
ATOM 4498 C C . ARG D 2 77 ? 9.599 129.565 130.507 1.00 104.10 132 ARG D C 1
ATOM 4499 O O . ARG D 2 77 ? 10.376 128.894 131.189 1.00 102.98 132 ARG D O 1
ATOM 4507 N N . GLU D 2 78 ? 8.302 129.292 130.422 1.00 81.34 133 GLU D N 1
ATOM 4508 C CA . GLU D 2 78 ? 7.719 128.162 131.134 1.00 81.92 133 GLU D CA 1
ATOM 4509 C C . GLU D 2 78 ? 7.758 126.901 130.278 1.00 82.74 133 GLU D C 1
ATOM 4510 O O . GLU D 2 78 ? 7.755 125.786 130.797 1.00 83.21 133 GLU D O 1
ATOM 4512 N N . ASP D 2 81 ? 11.133 123.381 128.775 1.00 82.33 136 ASP D N 1
ATOM 4513 C CA . ASP D 2 81 ? 11.625 122.747 129.992 1.00 82.33 136 ASP D CA 1
ATOM 4514 C C . ASP D 2 81 ? 12.544 123.696 130.747 1.00 82.33 136 ASP D C 1
ATOM 4515 O O . ASP D 2 81 ? 12.125 124.779 131.157 1.00 82.33 136 ASP D O 1
ATOM 4517 N N . ASP D 2 82 ? 13.796 123.290 130.935 1.00 127.48 137 ASP D N 1
ATOM 4518 C CA . ASP D 2 82 ? 14.770 124.161 131.578 1.00 127.48 137 ASP D CA 1
ATOM 4519 C C . ASP D 2 82 ? 15.814 124.655 130.583 1.00 127.48 137 ASP D C 1
ATOM 4520 O O . ASP D 2 82 ? 16.697 123.905 130.166 1.00 127.48 137 ASP D O 1
ATOM 4522 N N . LEU D 2 83 ? 15.697 125.924 130.204 1.00 75.96 138 LEU D N 1
ATOM 4523 C CA . LEU D 2 83 ? 16.726 126.600 129.428 1.00 75.30 138 LEU D CA 1
ATOM 4524 C C . LEU D 2 83 ? 17.572 127.452 130.363 1.00 73.30 138 LEU D C 1
ATOM 4525 O O . LEU D 2 83 ? 18.536 128.091 129.943 1.00 72.53 138 LEU D O 1
ATOM 4530 N N . ALA D 2 84 ? 17.194 127.457 131.638 1.00 146.50 139 ALA D N 1
ATOM 4531 C CA . ALA D 2 84 ? 17.871 128.270 132.640 1.00 144.70 139 ALA D CA 1
ATOM 4532 C C . ALA D 2 84 ? 19.338 127.880 132.758 1.00 143.78 139 ALA D C 1
ATOM 4533 O O . ALA D 2 84 ? 20.208 128.735 132.917 1.00 142.76 139 ALA D O 1
ATOM 4535 N N . VAL D 2 85 ? 19.603 126.581 132.679 1.00 85.24 140 VAL D N 1
ATOM 4536 C CA . VAL D 2 85 ? 20.971 126.081 132.657 1.00 84.64 140 VAL D CA 1
ATOM 4537 C C . VAL D 2 85 ? 21.626 126.424 131.318 1.00 84.98 140 VAL D C 1
ATOM 4538 O O . VAL D 2 85 ? 22.801 126.788 131.268 1.00 84.01 140 VAL D O 1
ATOM 4542 N N . VAL D 2 86 ? 20.850 126.333 130.241 1.00 71.50 141 VAL D N 1
ATOM 4543 C CA . VAL D 2 86 ? 21.338 126.650 128.902 1.00 71.99 141 VAL D CA 1
ATOM 4544 C C . VAL D 2 86 ? 21.796 128.102 128.805 1.00 70.86 141 VAL D C 1
ATOM 4545 O O . VAL D 2 86 ? 22.849 128.389 128.240 1.00 70.27 141 VAL D O 1
ATOM 4549 N N . LEU D 2 87 ? 21.005 129.008 129.372 1.00 112.05 142 LEU D N 1
ATOM 4550 C CA . LEU D 2 87 ? 21.324 130.434 129.359 1.00 111.15 142 LEU D CA 1
ATOM 4551 C C . LEU D 2 87 ? 22.668 130.753 130.014 1.00 109.48 142 LEU D C 1
ATOM 4552 O O . LEU D 2 87 ? 23.516 131.416 129.416 1.00 109.01 142 LEU D O 1
ATOM 4557 N N . TRP D 2 88 ? 22.858 130.282 131.242 1.00 70.65 143 TRP D N 1
ATOM 4558 C CA . TRP D 2 88 ? 24.101 130.524 131.964 1.00 69.17 143 TRP D CA 1
ATOM 4559 C C . TRP D 2 88 ? 25.279 129.851 131.270 1.00 69.19 143 TRP D C 1
ATOM 4560 O O . TRP D 2 88 ? 26.324 130.468 131.064 1.00 68.43 143 TRP D O 1
ATOM 4571 N N . SER D 2 89 ? 25.099 128.583 130.909 1.00 68.15 144 SER D N 1
ATOM 4572 C CA . SER D 2 89 ? 26.169 127.794 130.306 1.00 68.33 144 SER D CA 1
ATOM 4573 C C . SER D 2 89 ? 26.605 128.336 128.951 1.00 68.94 144 SER D C 1
ATOM 4574 O O . SER D 2 89 ? 27.788 128.301 128.615 1.00 68.69 144 SER D O 1
ATOM 4577 N N . SER D 2 90 ? 25.648 128.837 128.176 1.00 88.35 145 SER D N 1
ATOM 4578 C CA . SER D 2 90 ? 25.948 129.366 126.851 1.00 89.09 145 SER D CA 1
ATOM 4579 C C . SER D 2 90 ? 26.839 130.604 126.920 1.00 87.93 145 SER D C 1
ATOM 4580 O O . SER D 2 90 ? 26.847 131.320 127.920 1.00 86.66 145 SER D O 1
ATOM 4583 N N . PHE D 2 91 ? 27.580 130.852 125.845 1.00 68.92 146 PHE D N 1
ATOM 4584 C CA . PHE D 2 91 ? 28.568 131.926 125.822 1.00 67.99 146 PHE D CA 1
ATOM 4585 C C . PHE D 2 91 ? 27.962 133.290 125.495 1.00 68.25 146 PHE D C 1
ATOM 4586 O O . PHE D 2 91 ? 27.185 133.429 124.552 1.00 69.58 146 PHE D O 1
ATOM 4594 N N . GLY D 2 92 ? 28.328 134.295 126.286 1.00 83.95 147 GLY D N 1
ATOM 4595 C CA . GLY D 2 92 ? 27.940 135.668 126.016 1.00 84.16 147 GLY D CA 1
ATOM 4596 C C . GLY D 2 92 ? 26.502 136.017 126.351 1.00 84.52 147 GLY D C 1
ATOM 4597 O O . GLY D 2 92 ? 26.113 137.181 126.270 1.00 84.60 147 GLY D O 1
ATOM 4598 N N . VAL D 2 93 ? 25.712 135.015 126.723 1.00 83.37 148 VAL D N 1
ATOM 4599 C CA . VAL D 2 93 ? 24.309 135.230 127.065 1.00 83.87 148 VAL D CA 1
ATOM 4600 C C . VAL D 2 93 ? 24.163 136.148 128.272 1.00 82.70 148 VAL D C 1
ATOM 4601 O O . VAL D 2 93 ? 23.481 137.171 128.205 1.00 83.07 148 VAL D O 1
ATOM 4605 N N . MET D 2 94 ? 24.809 135.777 129.372 1.00 70.44 149 MET D N 1
ATOM 4606 C CA . MET D 2 94 ? 24.772 136.583 130.586 1.00 69.35 149 MET D CA 1
ATOM 4607 C C . MET D 2 94 ? 25.370 137.965 130.360 1.00 69.04 149 MET D C 1
ATOM 4608 O O . MET D 2 94 ? 24.976 138.933 131.006 1.00 68.94 149 MET D O 1
ATOM 4613 N N . THR D 2 95 ? 26.318 138.048 129.434 1.00 80.20 150 THR D N 1
ATOM 4614 C CA . THR D 2 95 ? 26.882 139.326 129.025 1.00 80.13 150 THR D CA 1
ATOM 4615 C C . THR D 2 95 ? 25.827 140.134 128.272 1.00 81.42 150 THR D C 1
ATOM 4616 O O . THR D 2 95 ? 25.597 141.307 128.571 1.00 81.40 150 THR D O 1
ATOM 4620 N N . SER D 2 96 ? 25.182 139.489 127.305 1.00 66.61 151 SER D N 1
ATOM 4621 C CA . SER D 2 96 ? 24.184 140.134 126.458 1.00 68.04 151 SER D CA 1
ATOM 4622 C C . SER D 2 96 ? 22.989 140.650 127.250 1.00 68.12 151 SER D C 1
ATOM 4623 O O . SER D 2 96 ? 22.560 141.789 127.070 1.00 68.61 151 SER D O 1
ATOM 4626 N N . LEU D 2 97 ? 22.447 139.801 128.117 1.00 95.44 152 LEU D N 1
ATOM 4627 C CA . LEU D 2 97 ? 21.288 140.165 128.923 1.00 95.53 152 LEU D CA 1
ATOM 4628 C C . LEU D 2 97 ? 21.628 141.275 129.911 1.00 94.49 152 LEU D C 1
ATOM 4629 O O . LEU D 2 97 ? 20.786 142.113 130.233 1.00 94.96 152 LEU D O 1
ATOM 4631 N N . LEU D 2 98 ? 22.869 141.276 130.388 1.00 74.15 153 LEU D N 1
ATOM 4632 C CA . LEU D 2 98 ? 23.329 142.306 131.313 1.00 73.20 153 LEU D CA 1
ATOM 4633 C C . LEU D 2 98 ? 23.501 143.641 130.589 1.00 73.99 153 LEU D C 1
ATOM 4634 O O . LEU D 2 98 ? 23.301 144.705 131.174 1.00 74.11 153 LEU D O 1
ATOM 4639 N N . ASN D 2 99 ? 23.865 143.576 129.311 1.00 80.72 154 ASN D N 1
ATOM 4640 C CA . ASN D 2 99 ? 23.990 144.773 128.485 1.00 81.69 154 ASN D CA 1
ATOM 4641 C C . ASN D 2 99 ? 22.642 145.459 128.291 1.00 82.95 154 ASN D C 1
ATOM 4642 O O . ASN D 2 99 ? 22.560 146.686 128.245 1.00 83.36 154 ASN D O 1
ATOM 4647 N N . GLU D 2 100 ? 21.585 144.660 128.179 1.00 90.12 155 GLU D N 1
ATOM 4648 C CA . GLU D 2 100 ? 20.237 145.194 128.009 1.00 91.35 155 GLU D CA 1
ATOM 4649 C C . GLU D 2 100 ? 19.773 145.972 129.238 1.00 90.69 155 GLU D C 1
ATOM 4650 O O . GLU D 2 100 ? 19.045 146.957 129.120 1.00 91.59 155 GLU D O 1
ATOM 4656 N N . ILE D 2 101 ? 20.201 145.524 130.414 1.00 69.70 156 ILE D N 1
ATOM 4657 C CA . ILE D 2 101 ? 19.865 146.199 131.663 1.00 69.03 156 ILE D CA 1
ATOM 4658 C C . ILE D 2 101 ? 20.560 147.553 131.778 1.00 68.77 156 ILE D C 1
ATOM 4659 O O . ILE D 2 101 ? 19.918 148.575 132.024 1.00 69.05 156 ILE D O 1
ATOM 4664 N N . ILE D 2 102 ? 21.876 147.551 131.591 1.00 68.56 157 ILE D N 1
ATOM 4665 C CA . ILE D 2 102 ? 22.683 148.754 131.772 1.00 68.39 157 ILE D CA 1
ATOM 4666 C C . ILE D 2 102 ? 22.383 149.848 130.746 1.00 69.95 157 ILE D C 1
ATOM 4667 O O . ILE D 2 102 ? 22.641 151.024 130.995 1.00 70.13 157 ILE D O 1
ATOM 4672 N N . SER D 2 103 ? 21.834 149.461 129.599 1.00 72.95 158 SER D N 1
ATOM 4673 C CA . SER D 2 103 ? 21.492 150.426 128.559 1.00 74.61 158 SER D CA 1
ATOM 4674 C C . SER D 2 103 ? 20.299 151.289 128.954 1.00 75.45 158 SER D C 1
ATOM 4675 O O . SER D 2 103 ? 20.043 152.325 128.343 1.00 76.75 158 SER D O 1
ATOM 4678 N N . VAL D 2 104 ? 19.571 150.854 129.977 1.00 103.46 159 VAL D N 1
ATOM 4679 C CA . VAL D 2 104 ? 18.402 151.586 130.451 1.00 104.27 159 VAL D CA 1
ATOM 4680 C C . VAL D 2 104 ? 18.750 152.527 131.603 1.00 103.66 159 VAL D C 1
ATOM 4681 O O . VAL D 2 104 ? 17.879 153.211 132.138 1.00 104.47 159 VAL D O 1
ATOM 4683 N N . TYR D 2 105 ? 20.025 152.561 131.976 1.00 70.02 160 TYR D N 1
ATOM 4684 C CA . TYR D 2 105 ? 20.482 153.396 133.088 1.00 69.38 160 TYR D CA 1
ATOM 4685 C C . TYR D 2 105 ? 20.357 154.916 132.885 1.00 70.68 160 TYR D C 1
ATOM 4686 O O . TYR D 2 105 ? 19.912 155.616 133.794 1.00 70.79 160 TYR D O 1
ATOM 4695 N N . PRO D 2 106 ? 20.758 155.438 131.708 1.00 136.96 161 PRO D N 1
ATOM 4696 C CA . PRO D 2 106 ? 20.578 156.885 131.532 1.00 138.36 161 PRO D CA 1
ATOM 4697 C C . PRO D 2 106 ? 19.105 157.274 131.429 1.00 139.76 161 PRO D C 1
ATOM 4698 O O . PRO D 2 106 ? 18.736 158.403 131.753 1.00 140.82 161 PRO D O 1
ATOM 4702 N N . MET D 2 107 ? 18.276 156.334 130.987 1.00 74.65 162 MET D N 1
ATOM 4703 C CA . MET D 2 107 ? 16.851 156.582 130.796 1.00 75.96 162 MET D CA 1
ATOM 4704 C C . MET D 2 107 ? 16.069 156.649 132.103 1.00 75.37 162 MET D C 1
ATOM 4705 O O . MET D 2 107 ? 14.874 156.938 132.095 1.00 75.81 162 MET D O 1
ATOM 4710 N N . LEU D 2 108 ? 16.735 156.377 133.221 1.00 76.26 163 LEU D N 1
ATOM 4711 C CA . LEU D 2 108 ? 16.069 156.399 134.523 1.00 75.88 163 LEU D CA 1
ATOM 4712 C C . LEU D 2 108 ? 15.621 157.800 134.942 1.00 77.07 163 LEU D C 1
ATOM 4713 O O . LEU D 2 108 ? 14.908 157.957 135.933 1.00 76.83 163 LEU D O 1
ATOM 4718 N N . GLN D 2 109 ? 16.052 158.810 134.190 1.00 158.28 164 GLN D N 1
ATOM 4719 C CA . GLN D 2 109 ? 15.464 160.138 134.288 1.00 159.75 164 GLN D CA 1
ATOM 4720 C C . GLN D 2 109 ? 14.024 160.032 133.797 1.00 160.34 164 GLN D C 1
ATOM 4721 O O . GLN D 2 109 ? 13.766 159.414 132.763 1.00 162.01 164 GLN D O 1
ATOM 4723 N N . PRO D 2 110 ? 13.083 160.639 134.539 1.00 163.46 165 PRO D N 1
ATOM 4724 C CA . PRO D 2 110 ? 11.640 160.403 134.394 1.00 163.46 165 PRO D CA 1
ATOM 4725 C C . PRO D 2 110 ? 11.094 160.517 132.972 1.00 163.46 165 PRO D C 1
ATOM 4726 O O . PRO D 2 110 ? 10.271 159.692 132.583 1.00 163.46 165 PRO D O 1
ATOM 4730 N N . GLN D 2 111 ? 11.537 161.515 132.215 1.00 127.38 166 GLN D N 1
ATOM 4731 C CA . GLN D 2 111 ? 10.983 161.763 130.885 1.00 127.38 166 GLN D CA 1
ATOM 4732 C C . GLN D 2 111 ? 11.547 160.865 129.782 1.00 127.38 166 GLN D C 1
ATOM 4733 O O . GLN D 2 111 ? 10.851 160.546 128.818 1.00 127.38 166 GLN D O 1
ATOM 4735 N N . MET D 2 112 ? 12.806 160.463 129.931 1.00 229.85 167 ME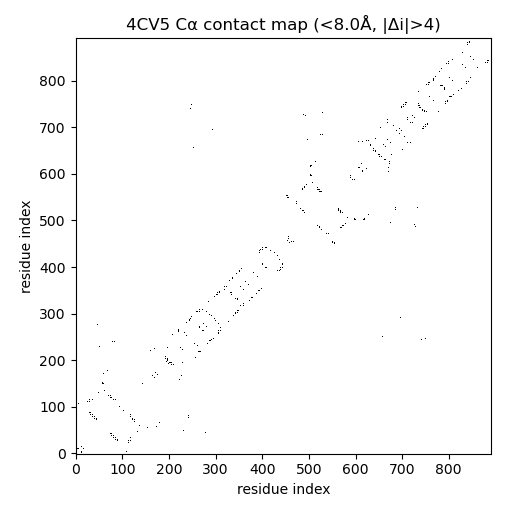T D N 1
ATOM 4736 C CA . MET D 2 112 ? 13.558 159.840 128.842 1.00 231.61 167 MET D CA 1
ATOM 4737 C C . MET D 2 112 ? 13.122 158.430 128.436 1.00 231.07 167 MET D C 1
ATOM 4738 O O . MET D 2 112 ? 13.047 158.129 127.244 1.00 232.00 167 MET D O 1
ATOM 4740 N N . LEU D 2 113 ? 12.846 157.569 129.413 1.00 98.74 168 LEU D N 1
ATOM 4741 C CA . LEU D 2 113 ? 12.599 156.153 129.119 1.00 98.43 168 LEU D CA 1
ATOM 4742 C C . LEU D 2 113 ? 11.374 155.913 128.229 1.00 100.24 168 LEU D C 1
ATOM 4743 O O . LEU D 2 113 ? 10.268 156.369 128.521 1.00 101.01 168 LEU D O 1
ATOM 4748 N N . SER D 2 114 ? 11.598 155.204 127.128 1.00 139.44 169 SER D N 1
ATOM 4749 C CA . SER D 2 114 ? 10.543 154.886 126.174 1.00 141.38 169 SER D CA 1
ATOM 4750 C C . SER D 2 114 ? 9.688 153.701 126.616 1.00 140.96 169 SER D C 1
ATOM 4751 O O . SER D 2 114 ? 10.121 152.874 127.418 1.00 139.19 169 SER D O 1
ATOM 4754 N N . ASN D 2 115 ? 8.465 153.644 126.099 1.00 143.40 170 ASN D N 1
ATOM 4755 C CA . ASN D 2 115 ? 7.573 152.511 126.322 1.00 143.32 170 ASN D CA 1
ATOM 4756 C C . ASN D 2 115 ? 8.204 151.169 125.951 1.00 142.31 170 ASN D C 1
ATOM 4757 O O . ASN D 2 115 ? 8.394 150.309 126.810 1.00 140.93 170 ASN D O 1
ATOM 4762 N N . ASN D 2 116 ? 8.522 150.997 124.670 1.00 153.19 171 ASN D N 1
ATOM 4763 C CA . ASN D 2 116 ? 9.084 149.744 124.173 1.00 152.75 171 ASN D CA 1
ATOM 4764 C C . ASN D 2 116 ? 10.437 149.392 124.790 1.00 150.57 171 ASN D C 1
ATOM 4765 O O . ASN D 2 116 ? 10.789 148.218 124.898 1.00 149.70 171 ASN D O 1
ATOM 4770 N N . LEU D 2 117 ? 11.191 150.413 125.186 1.00 85.66 172 LEU D N 1
ATOM 4771 C CA . LEU D 2 117 ? 12.443 150.201 125.902 1.00 83.56 172 LEU D CA 1
ATOM 4772 C C . LEU D 2 117 ? 12.166 149.513 127.231 1.00 82.23 172 LEU D C 1
ATOM 4773 O O . LEU D 2 117 ? 12.840 148.551 127.598 1.00 81.01 172 LEU D O 1
ATOM 4778 N N . SER D 2 118 ? 11.162 150.015 127.943 1.00 84.11 173 SER D N 1
ATOM 4779 C CA . SER D 2 118 ? 10.749 149.440 129.217 1.00 83.10 173 SER D CA 1
ATOM 4780 C C . SER D 2 118 ? 10.318 147.986 129.050 1.00 83.25 173 SER D C 1
ATOM 4781 O O . SER D 2 118 ? 10.585 147.151 129.910 1.00 81.91 173 SER D O 1
ATOM 4784 N N . ASN D 2 119 ? 9.656 147.690 127.937 1.00 96.75 174 ASN D N 1
ATOM 4785 C CA . ASN D 2 119 ? 9.258 146.321 127.632 1.00 97.13 174 ASN D CA 1
ATOM 4786 C C . ASN D 2 119 ? 10.468 145.455 127.307 1.00 95.88 174 ASN D C 1
ATOM 4787 O O . ASN D 2 119 ? 10.592 144.333 127.800 1.00 95.03 174 ASN D O 1
ATOM 4792 N N . ARG D 2 120 ? 11.352 145.986 126.467 1.00 83.80 175 ARG D N 1
ATOM 4793 C CA . ARG D 2 120 ? 12.559 145.281 126.048 1.00 82.78 175 ARG D CA 1
ATOM 4794 C C . ARG D 2 120 ? 13.415 144.851 127.234 1.00 80.68 175 ARG D C 1
ATOM 4795 O O . ARG D 2 120 ? 13.787 143.683 127.350 1.00 80.00 175 ARG D O 1
ATOM 4803 N N . VAL D 2 121 ? 13.720 145.797 128.116 1.00 75.70 176 VAL D N 1
ATOM 4804 C CA . VAL D 2 121 ? 14.514 145.497 129.302 1.00 73.81 176 VAL D CA 1
ATOM 4805 C C . VAL D 2 121 ? 13.763 144.533 130.229 1.00 73.47 176 VAL D C 1
ATOM 4806 O O . VAL D 2 121 ? 14.373 143.678 130.874 1.00 72.19 176 VAL D O 1
ATOM 4810 N N . CYS D 2 122 ? 12.437 144.654 130.267 1.00 74.71 177 CYS D N 1
ATOM 4811 C CA . CYS D 2 122 ? 11.606 143.746 131.055 1.00 74.68 177 CYS D CA 1
ATOM 4812 C C . CYS D 2 122 ? 11.635 142.329 130.489 1.00 74.78 177 CYS D C 1
ATOM 4813 O O . CYS D 2 122 ? 11.610 141.353 131.240 1.00 73.95 177 CYS D O 1
ATOM 4816 N N . ASN D 2 123 ? 11.682 142.224 129.163 1.00 95.85 178 ASN D N 1
ATOM 4817 C CA . ASN D 2 123 ? 11.816 140.930 128.503 1.00 96.10 178 ASN D CA 1
ATOM 4818 C C . ASN D 2 123 ? 13.116 140.246 128.906 1.00 94.43 178 ASN D C 1
ATOM 4819 O O . ASN D 2 123 ? 13.179 139.025 129.034 1.00 94.01 178 ASN D O 1
ATOM 4824 N N . ALA D 2 124 ? 14.157 141.049 129.098 1.00 73.63 179 ALA D N 1
ATOM 4825 C CA . ALA D 2 124 ? 15.440 140.539 129.559 1.00 72.03 179 ALA D CA 1
ATOM 4826 C C . ALA D 2 124 ? 15.395 140.303 131.062 1.00 70.82 179 ALA D C 1
ATOM 4827 O O . ALA D 2 124 ? 15.994 139.357 131.571 1.00 69.95 179 ALA D O 1
ATOM 4829 N N . LEU D 2 125 ? 14.681 141.177 131.765 1.00 72.76 180 LEU D N 1
ATOM 4830 C CA . LEU D 2 125 ? 14.525 141.070 133.212 1.00 71.83 180 LEU D CA 1
ATOM 4831 C C . LEU D 2 125 ? 13.854 139.761 133.633 1.00 72.25 180 LEU D C 1
ATOM 4832 O O . LEU D 2 125 ? 14.301 139.104 134.573 1.00 71.27 180 LEU D O 1
ATOM 4837 N N . VAL D 2 126 ? 12.784 139.385 132.937 1.00 75.23 181 VAL D N 1
ATOM 4838 C CA . VAL D 2 126 ? 12.094 138.129 133.220 1.00 75.82 181 VAL D CA 1
ATOM 4839 C C . VAL D 2 126 ? 12.959 136.929 132.813 1.00 75.36 181 VAL D C 1
ATOM 4840 O O . VAL D 2 126 ? 12.873 135.857 133.414 1.00 75.16 181 VAL D O 1
ATOM 4844 N N . LEU D 2 127 ? 13.804 137.118 131.803 1.00 72.02 182 LEU D N 1
ATOM 4845 C CA . LEU D 2 127 ? 14.727 136.067 131.387 1.00 71.52 182 LEU D CA 1
ATOM 4846 C C . LEU D 2 127 ? 15.727 135.758 132.494 1.00 69.84 182 LEU D C 1
ATOM 4847 O O . LEU D 2 127 ? 16.037 134.597 132.755 1.00 69.64 182 LEU D O 1
ATOM 4852 N N . LEU D 2 128 ? 16.227 136.804 133.145 1.00 70.04 183 LEU D N 1
ATOM 4853 C CA . LEU D 2 128 ? 17.129 136.634 134.276 1.00 68.51 183 LEU D CA 1
ATOM 4854 C C . LEU D 2 128 ? 16.373 136.043 135.460 1.00 68.52 183 LEU D C 1
ATOM 4855 O O . LEU D 2 128 ? 16.934 135.289 136.256 1.00 67.68 183 LEU D O 1
ATOM 4860 N N . GLN D 2 129 ? 15.096 136.393 135.564 1.00 85.38 184 GLN D N 1
ATOM 4861 C CA . GLN D 2 129 ? 14.225 135.851 136.598 1.00 85.66 184 GLN D CA 1
ATOM 4862 C C . GLN D 2 129 ? 14.111 134.339 136.430 1.00 86.21 184 GLN D C 1
ATOM 4863 O O . GLN D 2 129 ? 14.023 133.599 137.409 1.00 85.83 184 GLN D O 1
ATOM 4869 N N . CYS D 2 130 ? 14.125 133.888 135.179 1.00 85.20 185 CYS D N 1
ATOM 4870 C CA . CYS D 2 130 ? 14.114 132.461 134.877 1.00 85.89 185 CYS D CA 1
ATOM 4871 C C . CYS D 2 130 ? 15.393 131.795 135.372 1.00 84.64 185 CYS D C 1
ATOM 4872 O O . CYS D 2 130 ? 15.370 130.668 135.861 1.00 84.75 185 CYS D O 1
ATOM 4875 N N . VAL D 2 131 ? 16.508 132.504 135.242 1.00 73.04 186 VAL D N 1
ATOM 4876 C CA . VAL D 2 131 ? 17.798 131.991 135.691 1.00 71.84 186 VAL D CA 1
ATOM 4877 C C . VAL D 2 131 ? 17.836 131.907 137.215 1.00 70.99 186 VAL D C 1
ATOM 4878 O O . VAL D 2 131 ? 18.465 131.017 137.786 1.00 70.69 186 VAL D O 1
ATOM 4882 N N . ALA D 2 132 ? 17.145 132.835 137.868 1.00 77.83 187 ALA D N 1
ATOM 4883 C CA . ALA D 2 132 ? 17.064 132.844 139.322 1.00 77.13 187 ALA D CA 1
ATOM 4884 C C . ALA D 2 132 ? 16.157 131.728 139.830 1.00 78.11 187 ALA D C 1
ATOM 4885 O O . ALA D 2 132 ? 16.216 131.353 141.001 1.00 77.72 187 ALA D O 1
ATOM 4887 N N . SER D 2 133 ? 15.310 131.208 138.948 1.00 100.07 188 SER D N 1
ATOM 4888 C CA . SER D 2 133 ? 14.381 130.145 139.315 1.00 101.23 188 SER D CA 1
ATOM 4889 C C . SER D 2 133 ? 15.074 128.799 139.534 1.00 101.22 188 SER D C 1
ATOM 4890 O O . SER D 2 133 ? 14.897 128.166 140.574 1.00 101.24 188 SER D O 1
ATOM 4893 N N . HIS D 2 134 ? 15.861 128.369 138.551 1.00 127.83 189 HIS D N 1
ATOM 4894 C CA . HIS D 2 134 ? 16.513 127.060 138.597 1.00 128.01 189 HIS D CA 1
ATOM 4895 C C . HIS D 2 134 ? 17.586 127.000 139.681 1.00 126.58 189 HIS D C 1
ATOM 4896 O O . HIS D 2 134 ? 18.431 127.889 139.764 1.00 125.33 189 HIS D O 1
ATOM 4903 N N . PRO D 2 135 ? 17.557 125.939 140.505 1.00 100.39 190 PRO D N 1
ATOM 4904 C CA . PRO D 2 135 ? 18.444 125.772 141.665 1.00 99.28 190 PRO D CA 1
ATOM 4905 C C . PRO D 2 135 ? 19.930 125.730 141.318 1.00 98.05 190 PRO D C 1
ATOM 4906 O O . PRO D 2 135 ? 20.742 126.254 142.080 1.00 96.78 190 PRO D O 1
ATOM 4910 N N . GLU D 2 136 ? 20.281 125.108 140.197 1.00 99.10 191 GLU D N 1
ATOM 4911 C CA . GLU D 2 136 ? 21.680 125.021 139.787 1.00 98.09 191 GLU D CA 1
ATOM 4912 C C . GLU D 2 136 ? 22.244 126.390 139.420 1.00 97.13 191 GLU D C 1
ATOM 4913 O O . GLU D 2 136 ? 23.349 126.745 139.828 1.00 95.87 191 GLU D O 1
ATOM 4915 N N . THR D 2 137 ? 21.479 127.155 138.648 1.00 64.91 192 THR D N 1
ATOM 4916 C CA . THR D 2 137 ? 21.903 128.484 138.227 1.00 64.29 192 THR D CA 1
ATOM 4917 C C . THR D 2 137 ? 21.547 129.541 139.265 1.00 63.52 192 THR D C 1
ATOM 4918 O O . THR D 2 137 ? 21.953 130.693 139.146 1.00 62.68 192 THR D O 1
ATOM 4922 N N . LYS D 2 138 ? 20.784 129.147 140.280 1.00 64.42 193 LYS D N 1
ATOM 4923 C CA . LYS D 2 138 ? 20.384 130.073 141.335 1.00 63.79 193 LYS D CA 1
ATOM 4924 C C . LYS D 2 138 ? 21.583 130.616 142.102 1.00 62.41 193 LYS D C 1
ATOM 4925 O O . LYS D 2 138 ? 21.786 131.827 142.177 1.00 61.59 193 LYS D O 1
ATOM 4927 N N . HIS D 2 139 ? 22.377 129.716 142.669 1.00 72.85 194 HIS D N 1
ATOM 4928 C CA . HIS D 2 139 ? 23.521 130.123 143.473 1.00 71.65 194 HIS D CA 1
ATOM 4929 C C . HIS D 2 139 ? 24.700 130.593 142.626 1.00 70.84 194 HIS D C 1
ATOM 4930 O O . HIS D 2 139 ? 25.649 131.179 143.145 1.00 69.82 194 HIS D O 1
ATOM 4937 N N . LEU D 2 140 ? 24.640 130.330 141.325 1.00 67.13 195 LEU D N 1
ATOM 4938 C CA . LEU D 2 140 ? 25.609 130.897 140.396 1.00 66.54 195 LEU D CA 1
ATOM 4939 C C . LEU D 2 140 ? 25.265 132.359 140.141 1.00 66.17 195 LEU D C 1
ATOM 4940 O O . LEU D 2 140 ? 26.132 133.231 140.188 1.00 65.28 195 LEU D O 1
ATOM 4945 N N . PHE D 2 141 ? 23.987 132.613 139.881 1.00 65.52 196 PHE D N 1
ATOM 4946 C CA . PHE D 2 141 ? 23.489 133.959 139.632 1.00 65.45 196 PHE D CA 1
ATOM 4947 C C . PHE D 2 141 ? 23.668 134.828 140.868 1.00 64.50 196 PHE D C 1
ATOM 4948 O O . PHE D 2 141 ? 23.988 136.009 140.767 1.00 63.89 196 PHE D O 1
ATOM 4956 N N . LEU D 2 142 ? 23.466 134.230 142.036 1.00 59.11 197 LEU D N 1
ATOM 4957 C CA . LEU D 2 142 ? 23.608 134.945 143.299 1.00 58.35 197 LEU D CA 1
ATOM 4958 C C . LEU D 2 142 ? 25.068 135.264 143.618 1.00 57.26 197 LEU D C 1
ATOM 4959 O O . LEU D 2 142 ? 25.384 136.357 144.089 1.00 56.66 197 LEU D O 1
ATOM 4964 N N . GLN D 2 143 ? 25.952 134.306 143.363 1.00 62.87 198 GLN D N 1
ATOM 4965 C CA . GLN D 2 143 ? 27.371 134.478 143.660 1.00 61.95 198 GLN D CA 1
ATOM 4966 C C . GLN D 2 143 ? 28.058 135.408 142.664 1.00 61.66 198 GLN D C 1
ATOM 4967 O O . GLN D 2 143 ? 29.140 135.927 142.934 1.00 60.90 198 GLN D O 1
ATOM 4969 N N . ALA D 2 144 ? 27.426 135.616 141.513 1.00 56.62 199 ALA D N 1
ATOM 4970 C CA . ALA D 2 144 ? 27.993 136.474 140.480 1.00 56.57 199 ALA D CA 1
ATOM 4971 C C . ALA D 2 144 ? 27.630 137.936 140.705 1.00 56.42 199 ALA D C 1
ATOM 4972 O O . ALA D 2 144 ? 28.011 138.800 139.919 1.00 56.52 199 ALA D O 1
ATOM 4974 N N . HIS D 2 145 ? 26.871 138.197 141.766 1.00 82.60 200 HIS D N 1
ATOM 4975 C CA . HIS D 2 145 ? 26.484 139.555 142.151 1.00 82.53 200 HIS D CA 1
ATOM 4976 C C . HIS D 2 145 ? 25.723 140.310 141.058 1.00 83.37 200 HIS D C 1
ATOM 4977 O O . HIS D 2 145 ? 25.704 141.539 141.040 1.00 83.37 200 HIS D O 1
ATOM 4984 N N . ILE D 2 146 ? 25.093 139.565 140.156 1.00 57.91 201 ILE D N 1
ATOM 4985 C CA . ILE D 2 146 ? 24.252 140.154 139.115 1.00 58.90 201 ILE D CA 1
ATOM 4986 C C . ILE D 2 146 ? 22.986 140.880 139.619 1.00 59.41 201 ILE D C 1
ATOM 4987 O O . ILE D 2 146 ? 22.670 141.964 139.126 1.00 59.82 201 ILE D O 1
ATOM 4992 N N . PRO D 2 147 ? 22.257 140.300 140.599 1.00 59.48 202 PRO D N 1
ATOM 4993 C CA . PRO D 2 147 ? 21.035 140.983 141.051 1.00 60.11 202 PRO D CA 1
ATOM 4994 C C . PRO D 2 147 ? 21.256 142.380 141.637 1.00 59.73 202 PRO D C 1
ATOM 4995 O O . PRO D 2 147 ? 20.295 143.140 141.751 1.00 60.40 202 PRO D O 1
ATOM 4999 N N . LEU D 2 148 ? 22.492 142.712 142.000 1.00 58.76 203 LEU D N 1
ATOM 5000 C CA . LEU D 2 148 ? 22.796 144.043 142.519 1.00 58.45 203 LEU D CA 1
ATOM 5001 C C . LEU D 2 148 ? 22.708 145.115 141.436 1.00 59.19 203 LEU D C 1
ATOM 5002 O O . LEU D 2 148 ? 22.778 146.307 141.726 1.00 59.29 203 LEU D O 1
ATOM 5007 N N . PHE D 2 149 ? 22.562 144.685 140.188 1.00 59.82 204 PHE D N 1
ATOM 5008 C CA . PHE D 2 149 ? 22.366 145.609 139.080 1.00 60.72 204 PHE D CA 1
ATOM 5009 C C . PHE D 2 149 ? 20.906 146.043 138.990 1.00 61.85 204 PHE D C 1
ATOM 5010 O O . PHE D 2 149 ? 20.568 146.960 138.245 1.00 62.77 204 PHE D O 1
ATOM 5018 N N . LEU D 2 150 ? 20.041 145.370 139.744 1.00 93.86 205 LEU D N 1
ATOM 5019 C CA . LEU D 2 150 ? 18.612 145.673 139.726 1.00 94.99 205 LEU D CA 1
ATOM 5020 C C . LEU D 2 150 ? 18.191 146.688 140.787 1.00 95.08 205 LEU D C 1
ATOM 5021 O O . LEU D 2 150 ? 17.069 147.192 140.759 1.00 96.13 205 LEU D O 1
ATOM 5026 N N . PHE D 2 151 ? 19.092 146.990 141.716 1.00 62.61 206 PHE D N 1
ATOM 5027 C CA . PHE D 2 151 ? 18.805 147.970 142.764 1.00 62.71 206 PHE D CA 1
ATOM 5028 C C . PHE D 2 151 ? 18.612 149.420 142.284 1.00 63.62 206 PHE D C 1
ATOM 5029 O O . PHE D 2 151 ? 17.740 150.122 142.799 1.00 64.39 206 PHE D O 1
ATOM 5037 N N . PRO D 2 152 ? 19.428 149.884 141.316 1.00 64.83 207 PRO D N 1
ATOM 5038 C CA . PRO D 2 152 ? 19.147 151.212 140.755 1.00 65.92 207 PRO D CA 1
ATOM 5039 C C . PRO D 2 152 ? 17.761 151.318 140.114 1.00 67.34 207 PRO D C 1
ATOM 5040 O O . PRO D 2 152 ? 17.158 152.389 140.151 1.00 68.35 207 PRO D O 1
ATOM 5044 N N . PHE D 2 153 ? 17.269 150.225 139.536 1.00 65.83 208 PHE D N 1
ATOM 5045 C CA . PHE D 2 153 ? 15.914 150.192 138.998 1.00 67.20 208 PHE D CA 1
ATOM 5046 C C . PHE D 2 153 ? 14.891 150.297 140.123 1.00 67.47 208 PHE D C 1
ATOM 5047 O O . PHE D 2 153 ? 13.890 151.004 140.006 1.00 68.70 208 PHE D O 1
ATOM 5055 N N . LEU D 2 154 ? 15.155 149.592 141.218 1.00 66.41 209 LEU D N 1
ATOM 5056 C CA . LEU D 2 154 ? 14.246 149.560 142.357 1.00 66.65 209 LEU D CA 1
ATOM 5057 C C . LEU D 2 154 ? 14.240 150.877 143.136 1.00 66.89 209 LEU D C 1
ATOM 5058 O O . LEU D 2 154 ? 13.390 151.093 144.000 1.00 67.53 209 LEU D O 1
ATOM 5063 N N . ASN D 2 155 ? 15.184 151.757 142.817 1.00 97.16 210 ASN D N 1
ATOM 5064 C CA . ASN D 2 155 ? 15.299 153.044 143.494 1.00 97.48 210 ASN D CA 1
ATOM 5065 C C . ASN D 2 155 ? 14.487 154.152 142.824 1.00 99.12 210 ASN D C 1
ATOM 5066 O O . ASN D 2 155 ? 14.521 155.302 143.261 1.00 99.70 210 ASN D O 1
ATOM 5068 N N . THR D 2 156 ? 13.760 153.803 141.766 1.00 89.62 211 THR D N 1
ATOM 5069 C CA . THR D 2 156 ? 12.961 154.777 141.025 1.00 91.32 211 THR D CA 1
ATOM 5070 C C . THR D 2 156 ? 11.671 155.133 141.761 1.00 92.32 211 THR D C 1
ATOM 5071 O O . THR D 2 156 ? 10.882 154.254 142.105 1.00 92.24 211 THR D O 1
ATOM 5075 N N . THR D 2 157 ? 11.470 156.425 142.008 1.00 81.61 212 THR D N 1
ATOM 5076 C CA . THR D 2 157 ? 10.283 156.903 142.714 1.00 82.74 212 THR D CA 1
ATOM 5077 C C . THR D 2 157 ? 9.130 157.310 141.795 1.00 84.61 212 THR D C 1
ATOM 5078 O O . THR D 2 157 ? 8.015 157.547 142.262 1.00 85.75 212 THR D O 1
ATOM 5082 N N . SER D 2 158 ? 9.393 157.384 140.494 1.00 95.62 213 SER D N 1
ATOM 5083 C CA . SER D 2 158 ? 8.387 157.848 139.540 1.00 97.50 213 SER D CA 1
ATOM 5084 C C . SER D 2 158 ? 7.211 156.879 139.420 1.00 98.09 213 SER D C 1
ATOM 5085 O O . SER D 2 158 ? 7.401 155.667 139.346 1.00 97.06 213 SER D O 1
ATOM 5088 N N . ARG D 2 159 ? 5.999 157.425 139.400 1.00 103.88 214 ARG D N 1
ATOM 5089 C CA . ARG D 2 159 ? 4.785 156.613 139.423 1.00 104.69 214 ARG D CA 1
ATOM 5090 C C . ARG D 2 159 ? 4.217 156.327 138.034 1.00 106.01 214 ARG D C 1
ATOM 5091 O O . ARG D 2 159 ? 3.146 155.734 137.908 1.00 106.89 214 ARG D O 1
ATOM 5099 N N . GLN D 2 160 ? 4.932 156.757 136.998 1.00 83.10 215 GLN D N 1
ATOM 5100 C CA . GLN D 2 160 ? 4.504 156.520 135.622 1.00 84.36 215 GLN D CA 1
ATOM 5101 C C . GLN D 2 160 ? 4.390 155.025 135.335 1.00 83.55 215 GLN D C 1
ATOM 5102 O O . GLN D 2 160 ? 5.097 154.216 135.934 1.00 81.75 215 GLN D O 1
ATOM 5104 N N . ARG D 2 161 ? 3.491 154.667 134.422 1.00 87.25 216 ARG D N 1
ATOM 5105 C CA . ARG D 2 161 ? 3.198 153.265 134.127 1.00 86.84 216 ARG D CA 1
ATOM 5106 C C . ARG D 2 161 ? 4.432 152.475 133.692 1.00 85.30 216 ARG D C 1
ATOM 5107 O O . ARG D 2 161 ? 4.569 151.295 134.018 1.00 84.23 216 ARG D O 1
ATOM 5115 N N . THR D 2 162 ? 5.331 153.133 132.968 1.00 83.86 217 THR D N 1
ATOM 5116 C CA . THR D 2 162 ? 6.564 152.495 132.515 1.00 82.44 217 THR D CA 1
ATOM 5117 C C . THR D 2 162 ? 7.484 152.121 133.677 1.00 80.33 217 THR D C 1
ATOM 5118 O O . THR D 2 162 ? 8.196 151.119 133.612 1.00 79.27 217 THR D O 1
ATOM 5122 N N . PHE D 2 163 ? 7.466 152.926 134.735 1.00 84.09 218 PHE D N 1
ATOM 5123 C CA . PHE D 2 163 ? 8.297 152.668 135.909 1.00 82.25 218 PHE D CA 1
ATOM 5124 C C . PHE D 2 163 ? 7.716 151.562 136.784 1.00 81.83 218 PHE D C 1
ATOM 5125 O O . PHE D 2 163 ? 8.457 150.802 137.409 1.00 80.29 218 PHE D O 1
ATOM 5133 N N . GLU D 2 164 ? 6.390 151.483 136.834 1.00 78.23 219 GLU D N 1
ATOM 5134 C CA . GLU D 2 164 ? 5.713 150.460 137.623 1.00 78.17 219 GLU D CA 1
ATOM 5135 C C . GLU D 2 164 ? 6.013 149.068 137.083 1.00 77.50 219 GLU D C 1
ATOM 5136 O O . GLU D 2 164 ? 6.329 148.155 137.845 1.00 76.30 219 GLU D O 1
ATOM 5142 N N . TYR D 2 165 ? 5.905 148.918 135.765 1.00 78.41 220 TYR D N 1
ATOM 5143 C CA . TYR D 2 165 ? 6.235 147.669 135.088 1.00 78.03 220 TYR D CA 1
ATOM 5144 C C . TYR D 2 165 ? 7.686 147.300 135.375 1.00 76.08 220 TYR D C 1
ATOM 5145 O O . TYR D 2 165 ? 8.006 146.140 135.633 1.00 75.24 220 TYR D O 1
ATOM 5154 N N . LEU D 2 166 ? 8.556 148.303 135.336 1.00 75.49 221 LEU D N 1
ATOM 5155 C CA . LEU D 2 166 ? 9.980 148.101 135.572 1.00 73.75 221 LEU D CA 1
ATOM 5156 C C . LEU D 2 166 ? 10.228 147.553 136.974 1.00 72.47 221 LEU D C 1
ATOM 5157 O O . LEU D 2 166 ? 10.968 146.586 137.147 1.00 71.50 221 LEU D O 1
ATOM 5162 N N . ARG D 2 167 ? 9.596 148.170 137.968 1.00 72.61 222 ARG D N 1
ATOM 5163 C CA . ARG D 2 167 ? 9.754 147.755 139.359 1.00 71.56 222 ARG D CA 1
ATOM 5164 C C . ARG D 2 167 ? 9.023 146.448 139.664 1.00 71.75 222 ARG D C 1
ATOM 5165 O O . ARG D 2 167 ? 9.444 145.686 140.533 1.00 70.66 222 ARG D O 1
ATOM 5173 N N . LEU D 2 168 ? 7.932 146.190 138.949 1.00 75.39 223 LEU D N 1
ATOM 5174 C CA . LEU D 2 168 ? 7.196 144.940 139.114 1.00 75.85 223 LEU D CA 1
ATOM 5175 C C . LEU D 2 168 ? 8.004 143.763 138.572 1.00 75.07 223 LEU D C 1
ATOM 5176 O O . LEU D 2 168 ? 8.082 142.709 139.202 1.00 74.51 223 LEU D O 1
ATOM 5178 N N . THR D 2 169 ? 8.602 143.956 137.400 1.00 72.99 224 THR D N 1
ATOM 5179 C CA . THR D 2 169 ? 9.439 142.935 136.783 1.00 72.37 224 THR D CA 1
ATOM 5180 C C . THR D 2 169 ? 10.691 142.687 137.620 1.00 70.57 224 THR D C 1
ATOM 5181 O O . THR D 2 169 ? 11.055 141.542 137.887 1.00 70.02 224 THR D O 1
ATOM 5185 N N . SER D 2 170 ? 11.340 143.773 138.029 1.00 80.27 225 SER D N 1
ATOM 5186 C CA . SER D 2 170 ? 12.565 143.699 138.817 1.00 78.65 225 SER D CA 1
ATOM 5187 C C . SER D 2 170 ? 12.349 142.982 140.144 1.00 78.18 225 SER D C 1
ATOM 5188 O O . SER D 2 170 ? 13.119 142.094 140.507 1.00 77.29 225 SER D O 1
ATOM 5191 N N . LEU D 2 171 ? 11.301 143.373 140.863 1.00 68.39 226 LEU D N 1
ATOM 5192 C CA . LEU D 2 171 ? 10.947 142.725 142.121 1.00 68.26 226 LEU D CA 1
ATOM 5193 C C . LEU D 2 171 ? 10.675 141.239 141.909 1.00 68.67 226 LEU D C 1
ATOM 5194 O O . LEU D 2 171 ? 10.894 140.425 142.807 1.00 68.18 226 LEU D O 1
ATOM 5199 N N . GLY D 2 172 ? 10.198 140.895 140.716 1.00 69.68 227 GLY D N 1
ATOM 5200 C CA . GLY D 2 172 ? 9.959 139.511 140.353 1.00 70.21 227 GLY D CA 1
ATOM 5201 C C . GLY D 2 172 ? 11.217 138.669 140.439 1.00 68.98 227 GLY D C 1
ATOM 5202 O O . GLY D 2 172 ? 11.198 137.564 140.979 1.00 68.93 227 GLY D O 1
ATOM 5203 N N . VAL D 2 173 ? 12.311 139.196 139.896 1.00 68.10 228 VAL D N 1
ATOM 5204 C CA . VAL D 2 173 ? 13.610 138.537 139.977 1.00 66.92 228 VAL D CA 1
ATOM 5205 C C . VAL D 2 173 ? 13.998 138.266 141.426 1.00 65.89 228 VAL D C 1
ATOM 5206 O O . VAL D 2 173 ? 14.153 137.114 141.833 1.00 65.70 228 VAL D O 1
ATOM 5210 N N . ILE D 2 174 ? 14.164 139.342 142.191 1.00 73.43 229 ILE D N 1
ATOM 5211 C CA . ILE D 2 174 ? 14.524 139.257 143.602 1.00 72.49 229 ILE D CA 1
ATOM 5212 C C . ILE D 2 174 ? 13.526 138.391 144.371 1.00 73.13 229 ILE D C 1
ATOM 5213 O O . ILE D 2 174 ? 13.900 137.655 145.284 1.00 72.56 229 ILE D O 1
ATOM 5218 N N . GLY D 2 175 ? 12.257 138.482 143.992 1.00 86.21 230 GLY D N 1
ATOM 5219 C CA . GLY D 2 175 ? 11.225 137.658 144.591 1.00 87.05 230 GLY D CA 1
ATOM 5220 C C . GLY D 2 175 ? 11.406 136.189 144.257 1.00 87.30 230 GLY D C 1
ATOM 5221 O O . GLY D 2 175 ? 11.237 135.321 145.113 1.00 87.40 230 GLY D O 1
ATOM 5222 N N . ALA D 2 176 ? 11.759 135.911 143.007 1.00 71.38 231 ALA D N 1
ATOM 5223 C CA . ALA D 2 176 ? 11.973 134.538 142.563 1.00 71.68 231 ALA D CA 1
ATOM 5224 C C . ALA D 2 176 ? 13.229 133.947 143.196 1.00 70.41 231 ALA D C 1
ATOM 5225 O O . ALA D 2 176 ? 13.422 132.731 143.198 1.00 70.65 231 ALA D O 1
ATOM 5227 N N . LEU D 2 177 ? 14.078 134.815 143.734 1.00 66.95 232 LEU D N 1
ATOM 5228 C CA . LEU D 2 177 ? 15.321 134.382 144.360 1.00 65.73 232 LEU D CA 1
ATOM 5229 C C . LEU D 2 177 ? 15.053 133.786 145.738 1.00 65.68 232 LEU D C 1
ATOM 5230 O O . LEU D 2 177 ? 15.691 132.813 146.136 1.00 65.24 232 LEU D O 1
ATOM 5235 N N . VAL D 2 178 ? 14.103 134.370 146.461 1.00 64.72 233 VAL D N 1
ATOM 5236 C CA . VAL D 2 178 ? 13.782 133.920 147.812 1.00 64.81 233 VAL D CA 1
ATOM 5237 C C . VAL D 2 178 ? 12.660 132.888 147.811 1.00 66.21 233 VAL D C 1
ATOM 5238 O O . VAL D 2 178 ? 12.217 132.442 148.869 1.00 66.56 233 VAL D O 1
ATOM 5242 N N . LYS D 2 179 ? 12.201 132.518 146.620 1.00 105.39 234 LYS D N 1
ATOM 5243 C CA . LYS D 2 179 ? 11.104 131.565 146.479 1.00 106.92 234 LYS D CA 1
ATOM 5244 C C . LYS D 2 179 ? 11.467 130.175 146.994 1.00 107.19 234 LYS D C 1
ATOM 5245 O O . LYS D 2 179 ? 10.662 129.522 147.657 1.00 108.23 234 LYS D O 1
ATOM 5247 N N . ASN D 2 180 ? 12.681 129.727 146.689 1.00 184.64 235 ASN D N 1
ATOM 5248 C CA . ASN D 2 180 ? 13.112 128.380 147.052 1.00 185.01 235 ASN D CA 1
ATOM 5249 C C . ASN D 2 180 ? 13.771 128.296 148.429 1.00 184.28 235 ASN D C 1
ATOM 5250 O O . ASN D 2 180 ? 14.226 127.230 148.843 1.00 184.54 235 ASN D O 1
ATOM 5255 N N . ASP D 2 181 ? 13.822 129.429 149.124 1.00 141.16 236 ASP D N 1
ATOM 5256 C CA . ASP D 2 181 ? 14.282 129.486 150.513 1.00 140.65 236 ASP D CA 1
ATOM 5257 C C . ASP D 2 181 ? 15.693 128.947 150.763 1.00 139.67 236 ASP D C 1
ATOM 5258 O O . ASP D 2 181 ? 15.865 127.899 151.386 1.00 140.17 236 ASP D O 1
ATOM 5263 N N . SER D 2 182 ? 16.697 129.669 150.277 1.00 143.25 237 SER D N 1
ATOM 5264 C CA . SER D 2 182 ? 18.084 129.376 150.619 1.00 142.24 237 SER D CA 1
ATOM 5265 C C . SER D 2 182 ? 18.601 130.466 151.552 1.00 141.21 237 SER D C 1
ATOM 5266 O O . SER D 2 182 ? 18.419 131.652 151.282 1.00 140.84 237 SER D O 1
ATOM 5269 N N . GLN D 2 183 ? 19.236 130.066 152.650 1.00 126.80 238 GLN D N 1
ATOM 5270 C CA . GLN D 2 183 ? 19.688 131.022 153.660 1.00 125.98 238 GLN D CA 1
ATOM 5271 C C . GLN D 2 183 ? 20.760 131.964 153.121 1.00 124.74 238 GLN D C 1
ATOM 5272 O O . GLN D 2 183 ? 20.865 133.111 153.555 1.00 124.23 238 GLN D O 1
ATOM 5278 N N . ASP D 2 184 ? 21.552 131.475 152.171 1.00 125.50 239 ASP D N 1
ATOM 5279 C CA . ASP D 2 184 ? 22.617 132.277 151.576 1.00 124.45 239 ASP D CA 1
ATOM 5280 C C . ASP D 2 184 ? 22.071 133.450 150.762 1.00 124.39 239 ASP D C 1
ATOM 5281 O O . ASP D 2 184 ? 22.793 134.403 150.470 1.00 123.63 239 ASP D O 1
ATOM 5286 N N . VAL D 2 185 ? 20.793 133.375 150.401 1.00 55.02 240 VAL D N 1
ATOM 5287 C CA . VAL D 2 185 ? 20.129 134.466 149.696 1.00 53.84 240 VAL D CA 1
ATOM 5288 C C . VAL D 2 185 ? 19.794 135.599 150.663 1.00 54.89 240 VAL D C 1
ATOM 5289 O O . VAL D 2 185 ? 19.951 136.774 150.334 1.00 55.98 240 VAL D O 1
ATOM 5293 N N . ILE D 2 186 ? 19.340 135.236 151.860 1.00 91.72 241 ILE D N 1
ATOM 5294 C CA . ILE D 2 186 ? 18.961 136.213 152.879 1.00 91.05 241 ILE D CA 1
ATOM 5295 C C . ILE D 2 186 ? 20.137 137.079 153.330 1.00 92.10 241 ILE D C 1
ATOM 5296 O O . ILE D 2 186 ? 20.075 138.310 153.267 1.00 91.90 241 ILE D O 1
ATOM 5301 N N . THR D 2 187 ? 21.200 136.424 153.790 1.00 78.98 242 THR D N 1
ATOM 5302 C CA . THR D 2 187 ? 22.404 137.109 154.253 1.00 80.45 242 THR D CA 1
ATOM 5303 C C . THR D 2 187 ? 22.967 138.022 153.164 1.00 80.94 242 THR D C 1
ATOM 5304 O O . THR D 2 187 ? 23.490 139.098 153.451 1.00 81.63 242 THR D O 1
ATOM 5308 N N . PHE D 2 188 ? 22.844 137.588 151.914 1.00 53.82 243 PHE D N 1
ATOM 5309 C CA . PHE D 2 188 ? 23.251 138.398 150.773 1.00 54.15 243 PHE D CA 1
ATOM 5310 C C . PHE D 2 188 ? 22.433 139.677 150.693 1.00 53.05 243 PHE D C 1
ATOM 5311 O O . PHE D 2 188 ? 22.983 140.776 150.668 1.00 53.99 243 PHE D O 1
ATOM 5319 N N . LEU D 2 189 ? 21.113 139.520 150.644 1.00 50.58 244 LEU D N 1
ATOM 5320 C CA . LEU D 2 189 ? 20.203 140.648 150.473 1.00 49.61 244 LEU D CA 1
ATOM 5321 C C . LEU D 2 189 ? 20.276 141.642 151.626 1.00 50.68 244 LEU D C 1
ATOM 5322 O O . LEU D 2 189 ? 20.021 142.830 151.445 1.00 50.59 244 LEU D O 1
ATOM 5327 N N . LEU D 2 190 ? 20.625 141.153 152.809 1.00 78.15 245 LEU D N 1
ATOM 5328 C CA . LEU D 2 190 ? 20.684 142.002 153.991 1.00 78.58 245 LEU D CA 1
ATOM 5329 C C . LEU D 2 190 ? 21.848 142.997 153.952 1.00 80.20 245 LEU D C 1
ATOM 5330 O O . LEU D 2 190 ? 21.789 144.050 154.588 1.00 80.80 245 LEU D O 1
ATOM 5332 N N . ARG D 2 191 ? 22.904 142.664 153.213 1.00 137.70 246 ARG D N 1
ATOM 5333 C CA . ARG D 2 191 ? 24.097 143.510 153.171 1.00 139.57 246 ARG D CA 1
ATOM 5334 C C . ARG D 2 191 ? 23.871 144.821 152.414 1.00 139.58 246 ARG D C 1
ATOM 5335 O O . ARG D 2 191 ? 24.055 145.905 152.969 1.00 140.70 246 ARG D O 1
ATOM 5337 N N . THR D 2 192 ? 23.467 144.719 151.152 1.00 69.79 247 THR D N 1
ATOM 5338 C CA . THR D 2 192 ? 22.993 145.881 150.413 1.00 70.08 247 THR D CA 1
ATOM 5339 C C . THR D 2 192 ? 21.496 145.702 150.411 1.00 67.35 247 THR D C 1
ATOM 5340 O O . THR D 2 192 ? 20.982 144.830 149.714 1.00 65.74 247 THR D O 1
ATOM 5342 N N . ASP D 2 193 ? 20.779 146.513 151.179 1.00 101.49 248 ASP D N 1
ATOM 5343 C CA . ASP D 2 193 ? 19.484 146.020 151.604 1.00 100.94 248 ASP D CA 1
ATOM 5344 C C . ASP D 2 193 ? 18.204 146.689 151.122 1.00 100.75 248 ASP D C 1
ATOM 5345 O O . ASP D 2 193 ? 17.826 147.768 151.581 1.00 101.96 248 ASP D O 1
ATOM 5347 N N . ILE D 2 194 ? 17.574 146.039 150.149 1.00 52.83 249 ILE D N 1
ATOM 5348 C CA . ILE D 2 194 ? 16.212 145.526 150.288 1.00 51.59 249 ILE D CA 1
ATOM 5349 C C . ILE D 2 194 ? 15.208 146.370 151.103 1.00 50.84 249 ILE D C 1
ATOM 5350 O O . ILE D 2 194 ? 14.878 147.488 150.722 1.00 50.42 249 ILE D O 1
ATOM 5355 N N . VAL D 2 195 ? 14.740 145.809 152.217 1.00 46.07 250 VAL D N 1
ATOM 5356 C CA . VAL D 2 195 ? 13.576 146.278 152.974 1.00 45.59 250 VAL D CA 1
ATOM 5357 C C . VAL D 2 195 ? 13.378 147.790 153.166 1.00 44.45 250 VAL D C 1
ATOM 5358 O O . VAL D 2 195 ? 12.245 148.262 153.084 1.00 44.46 250 VAL D O 1
ATOM 5360 N N . PRO D 2 196 ? 14.453 148.548 153.449 1.00 103.95 251 PRO D N 1
ATOM 5361 C CA . PRO D 2 196 ? 14.244 150.000 153.467 1.00 105.71 251 PRO D CA 1
ATOM 5362 C C . PRO D 2 196 ? 13.727 150.514 152.126 1.00 106.37 251 PRO D C 1
ATOM 5363 O O . PRO D 2 196 ? 12.939 151.459 152.094 1.00 107.81 251 PRO D O 1
ATOM 5367 N N . LEU D 2 197 ? 14.164 149.891 151.035 1.00 42.44 252 LEU D N 1
ATOM 5368 C CA . LEU D 2 197 ? 13.633 150.203 149.712 1.00 42.14 252 LEU D CA 1
ATOM 5369 C C . LEU D 2 197 ? 12.287 149.511 149.509 1.00 42.15 252 LEU D C 1
ATOM 5370 O O . LEU D 2 197 ? 11.375 150.076 148.905 1.00 41.87 252 LEU D O 1
ATOM 5375 N N . CYS D 2 198 ? 12.172 148.283 150.006 1.00 55.08 253 CYS D N 1
ATOM 5376 C CA . CYS D 2 198 ? 10.931 147.525 149.885 1.00 54.77 253 CYS D CA 1
ATOM 5377 C C . CYS D 2 198 ? 9.791 148.174 150.663 1.00 56.01 253 CYS D C 1
ATOM 5378 O O . CYS D 2 198 ? 8.660 148.225 150.183 1.00 57.14 253 CYS D O 1
ATOM 5381 N N . LEU D 2 199 ? 10.093 148.664 151.862 1.00 49.11 254 LEU D N 1
ATOM 5382 C CA . LEU D 2 199 ? 9.091 149.316 152.705 1.00 50.61 254 LEU D CA 1
ATOM 5383 C C . LEU D 2 199 ? 8.473 150.529 152.012 1.00 50.93 254 LEU D C 1
ATOM 5384 O O . LEU D 2 199 ? 7.283 150.805 152.169 1.00 53.51 254 LEU D O 1
ATOM 5389 N N . ARG D 2 200 ? 9.289 151.250 151.249 1.00 64.91 255 ARG D N 1
ATOM 5390 C CA . ARG D 2 200 ? 8.813 152.407 150.497 1.00 67.43 255 ARG D CA 1
ATOM 5391 C C . ARG D 2 200 ? 7.826 151.991 149.410 1.00 67.99 255 ARG D C 1
ATOM 5392 O O . ARG D 2 200 ? 6.904 152.736 149.078 1.00 70.46 255 ARG D O 1
ATOM 5394 N N . ILE D 2 201 ? 8.027 150.796 148.861 1.00 59.16 256 ILE D N 1
ATOM 5395 C CA . ILE D 2 201 ? 7.132 150.253 147.844 1.00 60.34 256 ILE D CA 1
ATOM 5396 C C . ILE D 2 201 ? 5.795 149.835 148.453 1.00 62.63 256 ILE D C 1
ATOM 5397 O O . ILE D 2 201 ? 4.735 150.107 147.890 1.00 64.72 256 ILE D O 1
ATOM 5402 N N . MET D 2 202 ? 5.851 149.178 149.609 1.00 125.33 257 MET D N 1
ATOM 5403 C CA . MET D 2 202 ? 4.651 148.656 150.261 1.00 125.76 257 MET D CA 1
ATOM 5404 C C . MET D 2 202 ? 3.652 149.750 150.626 1.00 128.88 257 MET D C 1
ATOM 5405 O O . MET D 2 202 ? 2.442 149.523 150.619 1.00 130.35 257 MET D O 1
ATOM 5410 N N . GLU D 2 203 ? 4.162 150.934 150.947 1.00 133.14 258 GLU D N 1
ATOM 5411 C CA . GLU D 2 203 ? 3.309 152.038 151.369 1.00 133.14 258 GLU D CA 1
ATOM 5412 C C . GLU D 2 203 ? 2.572 152.648 150.184 1.00 133.14 258 GLU D C 1
ATOM 5413 O O . GLU D 2 203 ? 1.355 152.509 150.061 1.00 133.14 258 GLU D O 1
ATOM 5415 N N . SER D 2 204 ? 3.314 153.321 149.311 1.00 123.73 259 SER D N 1
ATOM 5416 C CA . SER D 2 204 ? 2.713 153.966 148.152 1.00 126.75 259 SER D CA 1
ATOM 5417 C C . SER D 2 204 ? 3.164 153.326 146.843 1.00 124.03 259 SER D C 1
ATOM 5418 O O . SER D 2 204 ? 4.302 153.516 146.412 1.00 121.19 259 SER D O 1
ATOM 5421 N N . SER D 2 205 ? 2.246 152.596 146.213 1.00 163.01 260 SER D N 1
ATOM 5422 C CA . SER D 2 205 ? 2.479 151.908 144.942 1.00 161.40 260 SER D CA 1
ATOM 5423 C C . SER D 2 205 ? 1.230 151.136 144.541 1.00 162.78 260 SER D C 1
ATOM 5424 O O . SER D 2 205 ? 0.249 151.103 145.283 1.00 165.46 260 SER D O 1
ATOM 5427 N N . SER D 2 206 ? 1.270 150.516 143.366 1.00 82.41 261 SER D N 1
ATOM 5428 C CA . SER D 2 206 ? 0.176 149.659 142.924 1.00 83.27 261 SER D CA 1
ATOM 5429 C C . SER D 2 206 ? 0.067 148.436 143.829 1.00 80.68 261 SER D C 1
ATOM 5430 O O . SER D 2 206 ? 1.041 148.040 144.468 1.00 77.64 261 SER D O 1
ATOM 5433 N N . GLU D 2 207 ? -1.123 147.846 143.884 1.00 156.24 262 GLU D N 1
ATOM 5434 C CA . GLU D 2 207 ? -1.380 146.712 144.766 1.00 154.45 262 GLU D CA 1
ATOM 5435 C C . GLU D 2 207 ? -0.523 145.503 144.399 1.00 151.24 262 GLU D C 1
ATOM 5436 O O . GLU D 2 207 ? -0.097 144.744 145.269 1.00 148.86 262 GLU D O 1
ATOM 5442 N N . LEU D 2 208 ? -0.289 145.328 143.103 1.00 65.72 263 LEU D N 1
ATOM 5443 C CA . LEU D 2 208 ? 0.555 144.248 142.600 1.00 62.84 263 LEU D CA 1
ATOM 5444 C C . LEU D 2 208 ? 1.972 144.298 143.180 1.00 58.72 263 LEU D C 1
ATOM 5445 O O . LEU D 2 208 ? 2.411 143.361 143.846 1.00 56.56 263 LEU D O 1
ATOM 5450 N N . SER D 2 209 ? 2.688 145.384 142.897 1.00 65.12 264 SER D N 1
ATOM 5451 C CA . SER D 2 209 ? 4.034 145.586 143.427 1.00 61.99 264 SER D CA 1
ATOM 5452 C C . SER D 2 209 ? 4.054 145.496 144.950 1.00 61.17 264 SER D C 1
ATOM 5453 O O . SER D 2 209 ? 5.002 144.978 145.536 1.00 59.01 264 SER D O 1
ATOM 5456 N N . LYS D 2 210 ? 2.998 145.996 145.583 1.00 53.05 265 LYS D N 1
ATOM 5457 C CA . LYS D 2 210 ? 2.871 145.928 147.034 1.00 53.47 265 LYS D CA 1
ATOM 5458 C C . LYS D 2 210 ? 2.798 144.483 147.522 1.00 52.69 265 LYS D C 1
ATOM 5459 O O . LYS D 2 210 ? 3.278 144.162 148.610 1.00 51.49 265 LYS D O 1
ATOM 5461 N N . THR D 2 211 ? 2.198 143.616 146.711 1.00 85.38 266 THR D N 1
ATOM 5462 C CA . THR D 2 211 ? 2.061 142.203 147.055 1.00 84.01 266 THR D CA 1
ATOM 5463 C C . THR D 2 211 ? 3.406 141.483 146.996 1.00 81.55 266 THR D C 1
ATOM 5464 O O . THR D 2 211 ? 3.733 140.688 147.875 1.00 80.05 266 THR D O 1
ATOM 5468 N N . VAL D 2 212 ? 4.179 141.763 145.952 1.00 63.20 267 VAL D N 1
ATOM 5469 C CA . VAL D 2 212 ? 5.498 141.159 145.793 1.00 61.05 267 VAL D CA 1
ATOM 5470 C C . VAL D 2 212 ? 6.455 141.700 146.853 1.00 60.07 267 VAL D C 1
ATOM 5471 O O . VAL D 2 212 ? 7.313 140.977 147.360 1.00 58.91 267 VAL D O 1
ATOM 5475 N N . ALA D 2 213 ? 6.287 142.975 147.189 1.00 83.66 268 ALA D N 1
ATOM 5476 C CA . ALA D 2 213 ? 7.132 143.634 148.178 1.00 82.92 268 ALA D CA 1
ATOM 5477 C C . ALA D 2 213 ? 6.971 143.029 149.570 1.00 82.10 268 ALA D C 1
ATOM 5478 O O . ALA D 2 213 ? 7.958 142.733 150.242 1.00 80.78 268 ALA D O 1
ATOM 5480 N N . ILE D 2 214 ? 5.726 142.856 150.004 1.00 62.30 269 ILE D N 1
ATOM 5481 C CA . ILE D 2 214 ? 5.453 142.244 151.302 1.00 62.60 269 ILE D CA 1
ATOM 5482 C C . ILE D 2 214 ? 5.857 140.767 151.293 1.00 61.17 269 ILE D C 1
ATOM 5483 O O . ILE D 2 214 ? 6.207 140.203 152.330 1.00 60.63 269 ILE D O 1
ATOM 5488 N N . PHE D 2 215 ? 5.831 140.153 150.113 1.00 78.60 270 PHE D N 1
ATOM 5489 C CA . PHE D 2 215 ? 6.252 138.763 149.961 1.00 77.59 270 PHE D CA 1
ATOM 5490 C C . PHE D 2 215 ? 7.744 138.589 150.237 1.00 76.27 270 PHE D C 1
ATOM 5491 O O . PHE D 2 215 ? 8.142 137.712 151.005 1.00 75.63 270 PHE D O 1
ATOM 5499 N N . ILE D 2 216 ? 8.561 139.422 149.598 1.00 43.24 271 ILE D N 1
ATOM 5500 C CA . ILE D 2 216 ? 10.003 139.412 149.821 1.00 42.61 271 ILE D CA 1
ATOM 5501 C C . ILE D 2 216 ? 10.319 139.646 151.294 1.00 43.18 271 ILE D C 1
ATOM 5502 O O . ILE D 2 216 ? 11.093 138.903 151.899 1.00 42.80 271 ILE D O 1
ATOM 5507 N N . LEU D 2 217 ? 9.706 140.679 151.862 1.00 48.13 272 LEU D N 1
ATOM 5508 C CA . LEU D 2 217 ? 9.882 141.001 153.273 1.00 48.77 272 LEU D CA 1
ATOM 5509 C C . LEU D 2 217 ? 9.479 139.827 154.163 1.00 48.58 272 LEU D C 1
ATOM 5510 O O . LEU D 2 217 ? 10.097 139.580 155.198 1.00 48.55 272 LEU D O 1
ATOM 5515 N N . GLN D 2 218 ? 8.448 139.098 153.746 1.00 77.50 273 GLN D N 1
ATOM 5516 C CA . GLN D 2 218 ? 7.975 137.940 154.496 1.00 77.48 273 GLN D CA 1
ATOM 5517 C C . GLN D 2 218 ? 9.033 136.839 154.524 1.00 76.72 273 GLN D C 1
ATOM 5518 O O . GLN D 2 218 ? 9.292 136.244 155.570 1.00 76.70 273 GLN D O 1
ATOM 5524 N N . LYS D 2 219 ? 9.644 136.578 153.372 1.00 49.20 274 LYS D N 1
ATOM 5525 C CA . LYS D 2 219 ? 10.694 135.569 153.270 1.00 48.23 274 LYS D CA 1
ATOM 5526 C C . LYS D 2 219 ? 11.868 135.904 154.186 1.00 48.70 274 LYS D C 1
ATOM 5527 O O . LYS D 2 219 ? 12.408 135.031 154.867 1.00 48.40 274 LYS D O 1
ATOM 5529 N N . ILE D 2 220 ? 12.250 137.177 154.197 1.00 42.46 275 ILE D N 1
ATOM 5530 C CA . ILE D 2 220 ? 13.311 137.666 155.070 1.00 43.71 275 ILE D CA 1
ATOM 5531 C C . ILE D 2 220 ? 12.936 137.466 156.537 1.00 44.10 275 ILE D C 1
ATOM 5532 O O . ILE D 2 220 ? 13.752 137.019 157.342 1.00 44.51 275 ILE D O 1
ATOM 5537 N N . LEU D 2 221 ? 11.692 137.788 156.873 1.00 70.36 276 LEU D N 1
ATOM 5538 C CA . LEU D 2 221 ? 11.213 137.669 158.245 1.00 70.66 276 LEU D CA 1
ATOM 5539 C C . LEU D 2 221 ? 11.197 136.223 158.739 1.00 70.46 276 LEU D C 1
ATOM 5540 O O . LEU D 2 221 ? 11.453 135.960 159.915 1.00 71.02 276 LEU D O 1
ATOM 5545 N N . LEU D 2 222 ? 10.897 135.294 157.838 1.00 93.20 277 LEU D N 1
ATOM 5546 C CA . LEU D 2 222 ? 10.841 133.876 158.181 1.00 93.57 277 LEU D CA 1
ATOM 5547 C C . LEU D 2 222 ? 12.185 133.360 158.697 1.00 93.97 277 LEU D C 1
ATOM 5548 O O . LEU D 2 222 ? 12.246 132.694 159.732 1.00 94.73 277 LEU D O 1
ATOM 5550 N N . ASP D 2 223 ? 13.254 133.678 157.972 1.00 78.60 278 ASP D N 1
ATOM 5551 C CA . ASP D 2 223 ? 14.604 133.266 158.347 1.00 79.40 278 ASP D CA 1
ATOM 5552 C C . ASP D 2 223 ? 15.015 133.835 159.702 1.00 79.96 278 ASP D C 1
ATOM 55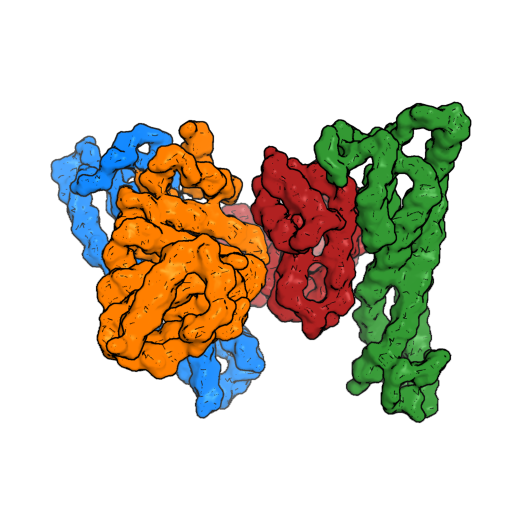53 O O . ASP D 2 223 ? 14.620 134.941 160.064 1.00 79.61 278 ASP D O 1
ATOM 5558 N N . ASP D 2 224 ? 15.814 133.072 160.442 1.00 44.67 279 ASP D N 1
ATOM 5559 C CA . ASP D 2 224 ? 16.268 133.484 161.765 1.00 46.45 279 ASP D CA 1
ATOM 5560 C C . ASP D 2 224 ? 17.255 134.646 161.693 1.00 49.03 279 ASP D C 1
ATOM 5561 O O . ASP D 2 224 ? 17.292 135.496 162.583 1.00 49.63 279 ASP D O 1
ATOM 5563 N N . VAL D 2 225 ? 18.056 134.676 160.634 1.00 95.86 280 VAL D N 1
ATOM 5564 C CA . VAL D 2 225 ? 19.024 135.750 160.444 1.00 96.26 280 VAL D CA 1
ATOM 5565 C C . VAL D 2 225 ? 18.334 137.017 159.956 1.00 95.06 280 VAL D C 1
ATOM 5566 O O . VAL D 2 225 ? 18.668 138.121 160.385 1.00 95.51 280 VAL D O 1
ATOM 5568 N N . GLY D 2 226 ? 17.372 136.853 159.054 1.00 89.78 281 GLY D N 1
ATOM 5569 C CA . GLY D 2 226 ? 16.596 137.974 158.555 1.00 88.99 281 GLY D CA 1
ATOM 5570 C C . GLY D 2 226 ? 15.750 138.591 159.650 1.00 89.23 281 GLY D C 1
ATOM 5571 O O . GLY D 2 226 ? 15.591 139.810 159.717 1.00 89.53 281 GLY D O 1
ATOM 5572 N N . LEU D 2 227 ? 15.207 137.743 160.517 1.00 66.11 282 LEU D N 1
ATOM 5573 C CA . LEU D 2 227 ? 14.424 138.210 161.653 1.00 66.00 282 LEU D CA 1
ATOM 5574 C C . LEU D 2 227 ? 15.324 138.831 162.715 1.00 67.10 282 LEU D C 1
ATOM 5575 O O . LEU D 2 227 ? 14.842 139.484 163.638 1.00 67.00 282 LEU D O 1
ATOM 5577 N N . GLN D 2 228 ? 16.628 138.593 162.603 1.00 94.27 283 GLN D N 1
ATOM 5578 C CA . GLN D 2 228 ? 17.601 139.245 163.473 1.00 95.66 283 GLN D CA 1
ATOM 5579 C C . GLN D 2 228 ? 17.965 140.651 162.996 1.00 95.83 283 GLN D C 1
ATOM 5580 O O . GLN D 2 228 ? 18.050 141.581 163.798 1.00 96.91 283 GLN D O 1
ATOM 5586 N N . TYR D 2 229 ? 18.173 140.802 161.689 1.00 76.30 284 TYR D N 1
ATOM 5587 C CA . TYR D 2 229 ? 18.538 142.098 161.118 1.00 76.61 284 TYR D CA 1
ATOM 5588 C C . TYR D 2 229 ? 17.427 143.115 161.346 1.00 76.60 284 TYR D C 1
ATOM 5589 O O . TYR D 2 229 ? 17.665 144.214 161.845 1.00 77.85 284 TYR D O 1
ATOM 5598 N N . ILE D 2 230 ? 16.212 142.740 160.964 1.00 55.25 285 ILE D N 1
ATOM 5599 C CA . ILE D 2 230 ? 15.026 143.479 161.360 1.00 54.61 285 ILE D CA 1
ATOM 5600 C C . ILE D 2 230 ? 14.834 143.182 162.841 1.00 54.78 285 ILE D C 1
ATOM 5601 O O . ILE D 2 230 ? 15.275 142.140 163.316 1.00 55.04 285 ILE D O 1
ATOM 5606 N N . CYS D 2 231 ? 14.213 144.104 163.571 1.00 82.17 286 CYS D N 1
ATOM 5607 C CA . CYS D 2 231 ? 14.024 143.968 165.016 1.00 83.23 286 CYS D CA 1
ATOM 5608 C C . CYS D 2 231 ? 15.365 143.894 165.758 1.00 84.11 286 CYS D C 1
ATOM 5609 O O . CYS D 2 231 ? 15.445 143.400 166.883 1.00 84.87 286 CYS D O 1
ATOM 5612 N N . ALA D 2 232 ? 16.418 144.390 165.116 1.00 69.52 287 ALA D N 1
ATOM 5613 C CA . ALA D 2 232 ? 17.699 144.597 165.778 1.00 71.02 287 ALA D CA 1
ATOM 5614 C C . ALA D 2 232 ? 17.694 145.925 166.523 1.00 72.85 287 ALA D C 1
ATOM 5615 O O . ALA D 2 232 ? 18.182 146.028 167.649 1.00 74.46 287 ALA D O 1
ATOM 5617 N N . THR D 2 233 ? 17.140 146.943 165.869 1.00 110.36 288 THR D N 1
ATOM 5618 C CA . THR D 2 233 ? 17.090 148.293 166.417 1.00 112.36 288 THR D CA 1
ATOM 5619 C C . THR D 2 233 ? 15.669 148.849 166.378 1.00 112.49 288 THR D C 1
ATOM 5620 O O . THR D 2 233 ? 14.857 148.446 165.544 1.00 110.97 288 THR D O 1
ATOM 5624 N N . LEU D 2 234 ? 15.374 149.772 167.289 1.00 110.73 289 LEU D N 1
ATOM 5625 C CA . LEU D 2 234 ? 14.055 150.392 167.365 1.00 111.37 289 LEU D CA 1
ATOM 5626 C C . LEU D 2 234 ? 13.721 151.166 166.094 1.00 111.66 289 LEU D C 1
ATOM 5627 O O . LEU D 2 234 ? 12.568 151.208 165.667 1.00 112.08 289 LEU D O 1
ATOM 5632 N N . GLU D 2 235 ? 14.738 151.775 165.494 1.00 111.66 290 GLU D N 1
ATOM 5633 C CA . GLU D 2 235 ? 14.555 152.541 164.267 1.00 112.30 290 GLU D CA 1
ATOM 5634 C C . GLU D 2 235 ? 14.101 151.647 163.120 1.00 112.17 290 GLU D C 1
ATOM 5635 O O . GLU D 2 235 ? 13.277 152.046 162.299 1.00 112.77 290 GLU D O 1
ATOM 5637 N N . ARG D 2 236 ? 14.647 150.437 163.069 1.00 111.66 291 ARG D N 1
ATOM 5638 C CA . ARG D 2 236 ? 14.289 149.475 162.032 1.00 111.90 291 ARG D CA 1
ATOM 5639 C C . ARG D 2 236 ? 12.966 148.775 162.335 1.00 111.91 291 ARG D C 1
ATOM 5640 O O . ARG D 2 236 ? 12.192 148.477 161.425 1.00 112.49 291 ARG D O 1
ATOM 5642 N N . PHE D 2 237 ? 12.719 148.508 163.614 1.00 136.87 292 PHE D N 1
ATOM 5643 C CA . PHE D 2 237 ? 11.487 147.854 164.049 1.00 137.33 292 PHE D CA 1
ATOM 5644 C C . PHE D 2 237 ? 10.271 148.712 163.704 1.00 137.85 292 PHE D C 1
ATOM 5645 O O . PHE D 2 237 ? 9.363 148.264 163.002 1.00 138.32 292 PHE D O 1
ATOM 5653 N N . TYR D 2 238 ? 10.263 149.947 164.195 1.00 112.69 293 TYR D N 1
ATOM 5654 C CA . TYR D 2 238 ? 9.148 150.856 163.962 1.00 113.64 293 TYR D CA 1
ATOM 5655 C C . TYR D 2 238 ? 9.046 151.266 162.496 1.00 114.02 293 TYR D C 1
ATOM 5656 O O . TYR D 2 238 ? 8.010 151.757 162.054 1.00 114.89 293 TYR D O 1
ATOM 5665 N N . ALA D 2 239 ? 10.124 151.063 161.745 1.00 113.62 294 ALA D N 1
ATOM 5666 C CA . ALA D 2 239 ? 10.104 151.317 160.311 1.00 114.29 294 ALA D CA 1
ATOM 5667 C C . ALA D 2 239 ? 9.187 150.320 159.617 1.00 114.60 294 ALA D C 1
ATOM 5668 O O . ALA D 2 239 ? 8.392 150.690 158.756 1.00 115.54 294 ALA D O 1
ATOM 5670 N N . VAL D 2 240 ? 9.304 149.053 159.998 1.00 114.10 295 VAL D N 1
ATOM 5671 C CA . VAL D 2 240 ? 8.496 147.995 159.401 1.00 114.74 295 VAL D CA 1
ATOM 5672 C C . VAL D 2 240 ? 7.068 147.982 159.942 1.00 115.25 295 VAL D C 1
ATOM 5673 O O . VAL D 2 240 ? 6.116 147.803 159.186 1.00 116.20 295 VAL D O 1
ATOM 5675 N N . THR D 2 241 ? 6.928 148.173 161.251 1.00 115.26 296 THR D N 1
ATOM 5676 C CA . THR D 2 241 ? 5.621 148.145 161.905 1.00 116.06 296 THR D CA 1
ATOM 5677 C C . THR D 2 241 ? 4.687 149.247 161.403 1.00 116.97 296 THR D C 1
ATOM 5678 O O . THR D 2 241 ? 3.532 148.985 161.063 1.00 118.01 296 THR D O 1
ATOM 5682 N N . ASN D 2 242 ? 5.195 150.476 161.362 1.00 116.46 297 ASN D N 1
ATOM 5683 C CA . ASN D 2 242 ? 4.405 151.628 160.933 1.00 117.66 297 ASN D CA 1
ATOM 5684 C C . ASN D 2 242 ? 3.857 151.494 159.515 1.00 118.35 297 ASN D C 1
ATOM 5685 O O . ASN D 2 242 ? 2.733 151.911 159.238 1.00 119.57 297 ASN D O 1
ATOM 5690 N N . VAL D 2 243 ? 4.652 150.916 158.620 1.00 117.82 298 VAL D N 1
ATOM 5691 C CA . VAL D 2 243 ? 4.207 150.684 157.251 1.00 118.74 298 VAL D CA 1
ATOM 5692 C C . VAL D 2 243 ? 3.085 149.652 157.238 1.00 119.31 298 VAL D C 1
ATOM 5693 O O . VAL D 2 243 ? 2.081 149.821 156.547 1.00 120.54 298 VAL D O 1
ATOM 5697 N N . LEU D 2 244 ? 3.259 148.590 158.018 1.00 118.68 299 LEU D N 1
ATOM 5698 C CA . LEU D 2 244 ? 2.241 147.552 158.140 1.00 119.59 299 LEU D CA 1
ATOM 5699 C C . LEU D 2 244 ? 0.961 148.108 158.755 1.00 120.61 299 LEU D C 1
ATOM 5700 O O . LEU D 2 244 ? -0.139 147.731 158.356 1.00 121.94 299 LEU D O 1
ATOM 5705 N N . LYS D 2 245 ? 1.111 149.003 159.726 1.00 121.32 300 LYS D N 1
ATOM 5706 C CA . LYS D 2 245 ? -0.033 149.690 160.314 1.00 122.61 300 LYS D CA 1
ATOM 5707 C C . LYS D 2 245 ? -0.728 150.534 159.254 1.00 123.73 300 LYS D C 1
ATOM 5708 O O . LYS D 2 245 ? -1.954 150.545 159.155 1.00 125.21 300 LYS D O 1
ATOM 5714 N N . ASP D 2 246 ? 0.072 151.234 158.456 1.00 122.34 301 ASP D N 1
ATOM 5715 C CA . ASP D 2 246 ? -0.449 152.060 157.375 1.00 123.58 301 ASP D CA 1
ATOM 5716 C C . ASP D 2 246 ? -0.992 151.202 156.236 1.00 124.40 301 ASP D C 1
ATOM 5717 O O . ASP D 2 246 ? -1.721 151.692 155.378 1.00 125.95 301 ASP D O 1
ATOM 5719 N N . MET D 2 247 ? -0.622 149.925 156.228 1.00 123.50 302 MET D N 1
ATOM 5720 C CA . MET D 2 247 ? -1.148 148.976 155.249 1.00 124.56 302 MET D CA 1
ATOM 5721 C C . MET D 2 247 ? -2.550 148.516 155.637 1.00 125.79 302 MET D C 1
ATOM 5722 O O . MET D 2 247 ? -3.432 148.396 154.786 1.00 127.36 302 MET D O 1
ATOM 5727 N N . VAL D 2 248 ? -2.746 148.260 156.928 1.00 125.32 303 VAL D N 1
ATOM 5728 C CA . VAL D 2 248 ? -4.024 147.770 157.441 1.00 126.77 303 VAL D CA 1
ATOM 5729 C C . VAL D 2 248 ? -5.103 148.852 157.412 1.00 128.22 303 VAL D C 1
ATOM 5730 O O . VAL D 2 248 ? -6.243 148.595 157.024 1.00 129.98 303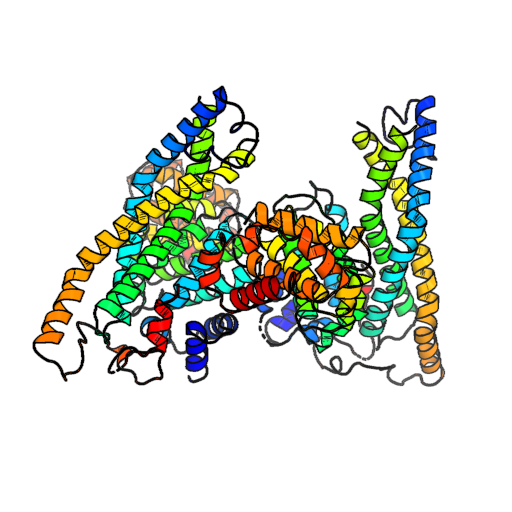 VAL D O 1
ATOM 5734 N N . GLU D 2 249 ? -4.737 150.060 157.826 1.00 127.76 304 GLU D N 1
ATOM 5735 C CA . GLU D 2 249 ? -5.676 151.176 157.851 1.00 129.44 304 GLU D CA 1
ATOM 5736 C C . GLU D 2 249 ? -6.092 151.586 156.441 1.00 130.48 304 GLU D C 1
ATOM 5737 O O . GLU D 2 249 ? -7.275 151.776 156.164 1.00 132.38 304 GLU D O 1
ATOM 5739 N N . HIS D 2 250 ? -5.113 151.711 155.552 1.00 137.76 305 HIS D N 1
ATOM 5740 C CA . HIS D 2 250 ? -5.360 152.157 154.182 1.00 138.91 305 HIS D CA 1
ATOM 5741 C C . HIS D 2 250 ? -6.034 151.077 153.334 1.00 139.84 305 HIS D C 1
ATOM 5742 O O . HIS D 2 250 ? -6.397 151.321 152.184 1.00 141.11 305 HIS D O 1
ATOM 5749 N N . LEU D 2 251 ? -6.184 149.885 153.905 1.00 131.19 306 LEU D N 1
ATOM 5750 C CA . LEU D 2 251 ? -6.825 148.768 153.217 1.00 132.43 306 LEU D CA 1
ATOM 5751 C C . LEU D 2 251 ? -8.247 149.129 152.795 1.00 134.72 306 LEU D C 1
ATOM 5752 O O . LEU D 2 251 ? -8.605 149.019 151.621 1.00 135.92 306 LEU D O 1
ATOM 5757 N N . GLY D 2 258 ? -8.034 140.440 149.239 1.00 146.69 313 GLY D N 1
ATOM 5758 C CA . GLY D 2 258 ? -6.692 140.607 148.713 1.00 144.70 313 GLY D CA 1
ATOM 5759 C C . GLY D 2 258 ? -5.657 139.787 149.460 1.00 143.34 313 GLY D C 1
ATOM 5760 O O . GLY D 2 258 ? -5.826 139.477 150.640 1.00 143.02 313 GLY D O 1
ATOM 5761 N N . ARG D 2 259 ? -4.579 139.440 148.766 1.00 148.26 314 ARG D N 1
ATOM 5762 C CA . ARG D 2 259 ? -3.507 138.647 149.355 1.00 147.29 314 ARG D CA 1
ATOM 5763 C C . ARG D 2 259 ? -2.613 139.500 150.249 1.00 143.97 314 ARG D C 1
ATOM 5764 O O . ARG D 2 259 ? -1.782 138.978 150.990 1.00 142.90 314 ARG D O 1
ATOM 5766 N N . LEU D 2 260 ? -2.789 140.815 150.177 1.00 52.21 315 LEU D N 1
ATOM 5767 C CA . LEU D 2 260 ? -2.001 141.734 150.987 1.00 51.38 315 LEU D CA 1
ATOM 5768 C C . LEU D 2 260 ? -2.299 141.571 152.477 1.00 51.05 315 LEU D C 1
ATOM 5769 O O . LEU D 2 260 ? -1.495 141.959 153.321 1.00 50.55 315 LEU D O 1
ATOM 5771 N N . LEU D 2 261 ? -3.458 141.002 152.794 1.00 74.05 316 LEU D N 1
ATOM 5772 C CA . LEU D 2 261 ? -3.855 140.796 154.186 1.00 73.92 316 LEU D CA 1
ATOM 5773 C C . LEU D 2 261 ? -3.210 139.559 154.813 1.00 74.14 316 LEU D C 1
ATOM 5774 O O . LEU D 2 261 ? -2.778 139.597 155.965 1.00 73.81 316 LEU D O 1
ATOM 5779 N N . LYS D 2 262 ? -3.152 138.466 154.057 1.00 104.62 317 LYS D N 1
ATOM 5780 C CA . LYS D 2 262 ? -2.626 137.207 154.580 1.00 104.94 317 LYS D CA 1
ATOM 5781 C C . LYS D 2 262 ? -1.129 137.282 154.869 1.00 104.34 317 LYS D C 1
ATOM 5782 O O . LYS D 2 262 ? -0.630 136.614 155.775 1.00 104.31 317 LYS D O 1
ATOM 5788 N N . HIS D 2 263 ? -0.418 138.096 154.096 1.00 59.76 318 HIS D N 1
ATOM 5789 C CA . HIS D 2 263 ? 1.013 138.283 154.296 1.00 59.28 318 HIS D CA 1
ATOM 5790 C C . HIS D 2 263 ? 1.281 139.144 155.530 1.00 58.65 318 HIS D C 1
ATOM 5791 O O . HIS D 2 263 ? 2.224 138.893 156.279 1.00 58.47 318 HIS D O 1
ATOM 5798 N N . ILE D 2 264 ? 0.444 140.159 155.731 1.00 49.22 319 ILE D N 1
ATOM 5799 C CA . ILE D 2 264 ? 0.523 141.006 156.917 1.00 48.74 319 ILE D CA 1
ATOM 5800 C C . ILE D 2 264 ? 0.352 140.174 158.185 1.00 48.96 319 ILE D C 1
ATOM 5801 O O . ILE D 2 264 ? 1.143 140.282 159.122 1.00 48.80 319 ILE D O 1
ATOM 5806 N N . ILE D 2 265 ? -0.680 139.336 158.199 1.00 81.80 320 ILE D N 1
ATOM 5807 C CA . ILE D 2 265 ? -0.950 138.467 159.337 1.00 82.22 320 ILE D CA 1
ATOM 5808 C C . ILE D 2 265 ? 0.234 137.551 159.631 1.00 82.42 320 ILE D C 1
ATOM 5809 O O . ILE D 2 265 ? 0.534 137.261 160.790 1.00 82.56 320 ILE D O 1
ATOM 5811 N N . ARG D 2 266 ? 0.906 137.105 158.575 1.00 109.31 321 ARG D N 1
ATOM 5812 C CA . ARG D 2 266 ? 2.065 136.229 158.712 1.00 109.52 321 ARG D CA 1
ATOM 5813 C C . ARG D 2 266 ? 3.290 136.988 159.217 1.00 109.04 321 ARG D C 1
ATOM 5814 O O . ARG D 2 266 ? 4.004 136.509 160.099 1.00 109.27 321 ARG D O 1
ATOM 5816 N N . CYS D 2 267 ? 3.527 138.169 158.652 1.00 67.47 322 CYS D N 1
ATOM 5817 C CA . CYS D 2 267 ? 4.664 138.998 159.043 1.00 67.06 322 CYS D CA 1
ATOM 5818 C C . CYS D 2 267 ? 4.611 139.368 160.520 1.00 67.07 322 CYS D C 1
ATOM 5819 O O . CYS D 2 267 ? 5.626 139.335 161.214 1.00 67.16 322 CYS D O 1
ATOM 5822 N N . TYR D 2 268 ? 3.421 139.719 160.996 1.00 77.83 323 TYR D N 1
ATOM 5823 C CA . TYR D 2 268 ? 3.219 140.007 162.409 1.00 77.96 323 TYR D CA 1
ATOM 5824 C C . TYR D 2 268 ? 3.431 138.748 163.244 1.00 78.61 323 TYR D C 1
ATOM 5825 O O . TYR D 2 268 ? 3.987 138.804 164.341 1.00 78.79 323 TYR D O 1
ATOM 5834 N N . LEU D 2 269 ? 2.987 137.614 162.711 1.00 51.25 324 LEU D N 1
ATOM 5835 C CA . LEU D 2 269 ? 3.107 136.334 163.401 1.00 51.96 324 LEU D CA 1
ATOM 5836 C C . LEU D 2 269 ? 4.565 135.941 163.606 1.00 51.99 324 LEU D C 1
ATOM 5837 O O . LEU D 2 269 ? 4.940 135.446 164.670 1.00 52.46 324 LEU D O 1
ATOM 5839 N N . ARG D 2 270 ? 5.382 136.160 162.580 1.00 54.45 325 ARG D N 1
ATOM 5840 C CA . ARG D 2 270 ? 6.805 135.850 162.653 1.00 54.48 325 ARG D CA 1
ATOM 5841 C C . ARG D 2 270 ? 7.507 136.752 163.661 1.00 54.31 325 ARG D C 1
ATOM 5842 O O . ARG D 2 270 ? 8.378 136.305 164.407 1.00 54.74 325 ARG D O 1
ATOM 5844 N N . LEU D 2 271 ? 7.122 138.024 163.681 1.00 66.24 326 LEU D N 1
ATOM 5845 C CA . LEU D 2 271 ? 7.710 138.986 164.606 1.00 66.11 326 LEU D CA 1
ATOM 5846 C C . LEU D 2 271 ? 7.246 138.744 166.039 1.00 66.63 326 LEU D C 1
ATOM 5847 O O . LEU D 2 271 ? 7.875 139.205 166.990 1.00 66.79 326 LEU D O 1
ATOM 5852 N N . SER D 2 272 ? 6.147 138.011 166.188 1.00 72.77 327 SER D N 1
ATOM 5853 C CA . SER D 2 272 ? 5.633 137.667 167.509 1.00 73.40 327 SER D CA 1
ATOM 5854 C C . SER D 2 272 ? 6.565 136.695 168.228 1.00 74.05 327 SER D C 1
ATOM 5855 O O . SER D 2 272 ? 6.481 136.527 169.445 1.00 74.64 327 SER D O 1
ATOM 5857 N N . ASP D 2 273 ? 7.449 136.057 167.465 1.00 89.61 328 ASP D N 1
ATOM 5858 C CA . ASP D 2 273 ? 8.425 135.122 168.016 1.00 90.27 328 ASP D CA 1
ATOM 5859 C C . ASP D 2 273 ? 9.454 135.823 168.904 1.00 90.39 328 ASP D C 1
ATOM 5860 O O . ASP D 2 273 ? 9.821 135.314 169.963 1.00 91.13 328 ASP D O 1
ATOM 5865 N N . ASP D 2 274 ? 9.925 136.985 168.460 1.00 118.34 329 ASP D N 1
ATOM 5866 C CA . ASP D 2 274 ? 10.875 137.776 169.236 1.00 118.49 329 ASP D CA 1
ATOM 5867 C C . ASP D 2 274 ? 10.206 138.249 170.521 1.00 118.80 329 ASP D C 1
ATOM 5868 O O . ASP D 2 274 ? 9.130 138.841 170.482 1.00 118.42 329 ASP D O 1
ATOM 5873 N N . LEU D 2 275 ? 10.844 137.985 171.658 1.00 109.43 330 LEU D N 1
ATOM 5874 C CA . LEU D 2 275 ? 10.271 138.337 172.954 1.00 108.98 330 LEU D CA 1
ATOM 5875 C C . LEU D 2 275 ? 10.230 139.847 173.169 1.00 108.79 330 LEU D C 1
ATOM 5876 O O . LEU D 2 275 ? 9.329 140.366 173.829 1.00 108.21 330 LEU D O 1
ATOM 5878 N N . GLU D 2 276 ? 11.212 140.549 172.613 1.00 120.23 331 GLU D N 1
ATOM 5879 C CA . GLU D 2 276 ? 11.252 142.002 172.716 1.00 120.24 331 GLU D CA 1
ATOM 5880 C C . GLU D 2 276 ? 10.179 142.627 171.832 1.00 119.77 331 GLU D C 1
ATOM 5881 O O . GLU D 2 276 ? 9.447 143.516 172.264 1.00 119.38 331 GLU D O 1
ATOM 5883 N N . ALA D 2 277 ? 10.091 142.154 170.592 1.00 81.86 332 ALA D N 1
ATOM 5884 C CA . ALA D 2 277 ? 9.075 142.630 169.663 1.00 81.64 332 ALA D CA 1
ATOM 5885 C C . ALA D 2 277 ? 7.680 142.324 170.189 1.00 80.92 332 ALA D C 1
ATOM 5886 O O . ALA D 2 277 ? 6.776 143.149 170.080 1.00 80.75 332 ALA D O 1
ATOM 5888 N N . ARG D 2 278 ? 7.513 141.133 170.755 1.00 81.87 333 ARG D N 1
ATOM 5889 C CA . ARG D 2 278 ? 6.234 140.729 171.329 1.00 81.38 333 ARG D CA 1
ATOM 5890 C C . ARG D 2 278 ? 5.842 141.658 172.470 1.00 81.04 333 ARG D C 1
ATOM 5891 O O . ARG D 2 278 ? 4.672 142.006 172.626 1.00 80.79 333 ARG D O 1
ATOM 5893 N N . ARG D 2 279 ? 6.830 142.055 173.265 1.00 83.74 334 ARG D N 1
ATOM 5894 C CA . ARG D 2 279 ? 6.603 143.000 174.350 1.00 83.54 334 ARG D CA 1
ATOM 5895 C C . ARG D 2 279 ? 6.159 144.348 173.795 1.00 83.56 334 ARG D C 1
ATOM 5896 O O . ARG D 2 279 ? 5.311 145.026 174.377 1.00 83.28 334 ARG D O 1
ATOM 5898 N N . LEU D 2 280 ? 6.741 144.731 172.664 1.00 140.94 335 LEU D N 1
ATOM 5899 C CA . LEU D 2 280 ? 6.396 145.985 172.005 1.00 141.17 335 LEU D CA 1
ATOM 5900 C C . LEU D 2 280 ? 5.110 145.866 171.192 1.00 140.99 335 LEU D C 1
ATOM 5901 O O . LEU D 2 280 ? 4.301 146.794 171.164 1.00 141.01 335 LEU D O 1
ATOM 5903 N N . LEU D 2 281 ? 4.928 144.726 170.529 1.00 82.29 336 LEU D N 1
ATOM 5904 C CA . LEU D 2 281 ? 3.744 144.500 169.701 1.00 82.30 336 LEU D CA 1
ATOM 5905 C C . LEU D 2 281 ? 2.453 144.568 170.508 1.00 81.90 336 LEU D C 1
ATOM 5906 O O . LEU D 2 281 ? 1.413 144.944 169.978 1.00 82.07 336 LEU D O 1
ATOM 5911 N N . LYS D 2 282 ? 2.529 144.202 171.784 1.00 79.46 337 LYS D N 1
ATOM 5912 C CA . LYS D 2 282 ? 1.373 144.263 172.673 1.00 79.17 337 LYS D CA 1
ATOM 5913 C C . LYS D 2 282 ? 0.730 145.648 172.654 1.00 79.29 337 LYS D C 1
ATOM 5914 O O . LYS D 2 282 ? -0.487 145.780 172.526 1.00 79.36 337 LYS D O 1
ATOM 5916 N N . ILE D 2 283 ? 1.560 146.678 172.781 1.00 88.32 338 ILE D N 1
ATOM 5917 C CA . ILE D 2 283 ? 1.087 148.056 172.738 1.00 88.58 338 ILE D CA 1
ATOM 5918 C C . ILE D 2 283 ? 0.879 148.548 171.308 1.00 89.15 338 ILE D C 1
ATOM 5919 O O . ILE D 2 283 ? -0.097 149.237 171.014 1.00 89.41 338 ILE D O 1
ATOM 5921 N N . VAL D 2 284 ? 1.801 148.187 170.421 1.00 80.57 339 VAL D N 1
ATOM 5922 C CA . VAL D 2 284 ? 1.817 148.732 169.066 1.00 81.31 339 VAL D CA 1
ATOM 5923 C C . VAL D 2 284 ? 0.936 147.976 168.074 1.00 81.59 339 VAL D C 1
ATOM 5924 O O . VAL D 2 284 ? 0.895 148.320 166.893 1.00 82.34 339 VAL D O 1
ATOM 5926 N N . LEU D 2 285 ? 0.241 146.947 168.549 1.00 85.96 340 LEU D N 1
ATOM 5927 C CA . LEU D 2 285 ? -0.636 146.164 167.684 1.00 86.36 340 LEU D CA 1
ATOM 5928 C C . LEU D 2 285 ? -1.762 147.016 167.121 1.00 86.99 340 LEU D C 1
ATOM 5929 O O . LEU D 2 285 ? -2.475 147.678 167.875 1.00 86.84 340 LEU D O 1
ATOM 5931 N N . PRO D 2 286 ? -1.923 147.003 165.789 1.00 116.44 341 PRO D N 1
ATOM 5932 C CA . PRO D 2 286 ? -3.056 147.696 165.169 1.00 117.30 341 PRO D CA 1
ATOM 5933 C C . PRO D 2 286 ? -4.368 147.086 165.648 1.00 117.24 341 PRO D C 1
ATOM 5934 O O . PRO D 2 286 ? -4.531 145.868 165.603 1.00 117.07 341 PRO D O 1
ATOM 5938 N N . ALA D 2 287 ? -5.290 147.928 166.099 1.00 101.83 342 ALA D N 1
ATOM 5939 C CA . ALA D 2 287 ? -6.520 147.448 166.718 1.00 101.86 342 ALA D CA 1
ATOM 5940 C C . ALA D 2 287 ? -7.479 146.825 165.710 1.00 102.85 342 ALA D C 1
ATOM 5941 O O . ALA D 2 287 ? -8.344 146.033 166.078 1.00 102.91 342 ALA D O 1
ATOM 5943 N N . LYS D 2 288 ? -7.316 147.185 164.441 1.00 110.21 343 LYS D N 1
ATOM 5944 C CA . LYS D 2 288 ? -8.198 146.710 163.380 1.00 111.38 343 LYS D CA 1
ATOM 5945 C C . LYS D 2 288 ? -8.173 145.189 163.222 1.00 111.03 343 LYS D C 1
ATOM 5946 O O . LYS D 2 288 ? -9.129 144.595 162.724 1.00 111.73 343 LYS D O 1
ATOM 5948 N N . LEU D 2 289 ? -7.075 144.567 163.638 1.00 85.91 344 LEU D N 1
ATOM 5949 C CA . LEU D 2 289 ? -6.944 143.115 163.561 1.00 85.61 344 LEU D CA 1
ATOM 5950 C C . LEU D 2 289 ? -7.689 142.423 164.699 1.00 85.00 344 LEU D C 1
ATOM 5951 O O . LEU D 2 289 ? -8.330 141.391 164.496 1.00 85.29 344 LEU D O 1
ATOM 5956 N N . ARG D 2 290 ? -7.605 142.998 165.895 1.00 155.28 345 ARG D N 1
ATOM 5957 C CA . ARG D 2 290 ? -8.293 142.451 167.060 1.00 154.83 345 ARG D CA 1
ATOM 5958 C C . ARG D 2 290 ? -9.762 142.868 167.098 1.00 155.82 345 ARG D C 1
ATOM 5959 O O . ARG D 2 290 ? -10.521 142.418 167.957 1.00 155.87 345 ARG D O 1
ATOM 5967 N N . ASP D 2 291 ? -10.159 143.720 166.158 1.00 139.49 346 ASP D N 1
ATOM 5968 C CA . ASP D 2 291 ? -11.505 144.286 166.150 1.00 138.06 346 ASP D CA 1
ATOM 5969 C C . ASP D 2 291 ? -12.509 143.451 165.360 1.00 136.34 346 ASP D C 1
ATOM 5970 O O . ASP D 2 291 ? -13.658 143.862 165.194 1.00 136.19 346 ASP D O 1
ATOM 5972 N N . ASN D 2 292 ? -12.063 142.304 164.849 1.00 193.21 347 ASN D N 1
ATOM 5973 C CA . ASN D 2 292 ? -12.935 141.369 164.130 1.00 191.95 347 ASN D CA 1
ATOM 5974 C C . ASN D 2 292 ? -13.455 141.910 162.795 1.00 190.14 347 ASN D C 1
ATOM 5975 O O . ASN D 2 292 ? -14.176 141.219 162.078 1.00 189.32 347 ASN D O 1
ATOM 5980 N N . THR D 2 293 ? -13.098 143.153 162.483 1.00 103.33 348 THR D N 1
ATOM 5981 C CA . THR D 2 293 ? -13.586 143.842 161.290 1.00 101.97 348 THR D CA 1
ATOM 5982 C C . THR D 2 293 ? -13.316 143.092 159.985 1.00 100.91 348 THR D C 1
ATOM 5983 O O . THR D 2 293 ? -14.123 143.140 159.056 1.00 100.02 348 THR D O 1
ATOM 5987 N N . PHE D 2 294 ? -12.181 142.403 159.922 1.00 174.80 349 PHE D N 1
ATOM 5988 C CA . PHE D 2 294 ? -11.759 141.720 158.701 1.00 174.31 349 PHE D CA 1
ATOM 5989 C C . PHE D 2 294 ? -12.181 140.250 158.651 1.00 174.63 349 PHE D C 1
ATOM 5990 O O . PHE D 2 294 ? -11.814 139.528 157.724 1.00 174.56 349 PHE D O 1
ATOM 5992 N N . THR D 2 295 ? -12.944 139.816 159.650 1.00 124.66 350 THR D N 1
ATOM 5993 C CA . THR D 2 295 ? -13.337 138.412 159.783 1.00 125.19 350 THR D CA 1
ATOM 5994 C C . THR D 2 295 ? -14.081 137.865 158.565 1.00 124.55 350 THR D C 1
ATOM 5995 O O . THR D 2 295 ? -13.839 136.735 158.140 1.00 124.90 350 THR D O 1
ATOM 5999 N N . GLU D 2 296 ? -14.983 138.671 158.012 1.00 134.39 351 GLU D N 1
ATOM 6000 C CA . GLU D 2 296 ? -15.804 138.250 156.880 1.00 134.30 351 GLU D CA 1
ATOM 6001 C C . GLU D 2 296 ? -14.963 137.828 155.678 1.00 134.14 351 GLU D C 1
ATOM 6002 O O . GLU D 2 296 ? -15.275 136.846 155.004 1.00 134.60 351 GLU D O 1
ATOM 6004 N N . VAL D 2 297 ? -13.894 138.572 155.415 1.00 86.69 352 VAL D N 1
ATOM 6005 C CA . VAL D 2 297 ? -12.998 138.252 154.312 1.00 86.56 352 VAL D CA 1
ATOM 6006 C C . VAL D 2 297 ? -12.023 137.146 154.699 1.00 87.35 352 VAL D C 1
ATOM 6007 O O . VAL D 2 297 ? -11.428 136.501 153.835 1.00 86.79 352 VAL D O 1
ATOM 6009 N N . LEU D 2 298 ? -11.865 136.930 156.001 1.00 158.60 353 LEU D N 1
ATOM 6010 C CA . LEU D 2 298 ? -10.912 135.948 156.508 1.00 159.76 353 LEU D CA 1
ATOM 6011 C C . LEU D 2 298 ? -11.540 134.569 156.697 1.00 160.39 353 LEU D C 1
ATOM 6012 O O . LEU D 2 298 ? -10.872 133.628 157.124 1.00 161.60 353 LEU D O 1
ATOM 6014 N N . ARG D 2 299 ? -12.824 134.453 156.377 1.00 107.70 354 ARG D N 1
ATOM 6015 C CA . ARG D 2 299 ? -13.526 133.182 156.508 1.00 108.35 354 ARG D CA 1
ATOM 6016 C C . ARG D 2 299 ? -13.212 132.252 155.341 1.00 108.93 354 ARG D C 1
ATOM 6017 O O . ARG D 2 299 ? -13.398 131.039 155.436 1.00 109.82 354 ARG D O 1
ATOM 6019 N N . ASP D 2 300 ? -12.738 132.828 154.241 1.00 122.58 355 ASP D N 1
ATOM 6020 C CA . ASP D 2 300 ? -12.438 132.054 153.042 1.00 123.37 355 ASP D CA 1
ATOM 6021 C C . ASP D 2 300 ? -11.010 131.514 153.046 1.00 124.43 355 ASP D C 1
ATOM 6022 O O . ASP D 2 300 ? -10.657 130.673 152.220 1.00 125.52 355 ASP D O 1
ATOM 6024 N N . ASP D 2 301 ? -10.194 131.998 153.977 1.00 132.07 356 ASP D N 1
ATOM 6025 C CA . ASP D 2 301 ? -8.813 131.538 154.094 1.00 133.57 356 ASP D CA 1
ATOM 6026 C C . ASP D 2 301 ? -8.551 130.928 155.467 1.00 134.77 356 ASP D C 1
ATOM 6027 O O . ASP D 2 301 ? -8.578 131.624 156.481 1.00 134.47 356 ASP D O 1
ATOM 6029 N N . VAL D 2 302 ? -8.293 129.625 155.491 1.00 123.87 357 VAL D N 1
ATOM 6030 C CA . VAL D 2 302 ? -8.087 128.906 156.743 1.00 125.43 357 VAL D CA 1
ATOM 6031 C C . VAL D 2 302 ? -6.720 129.210 157.346 1.00 127.22 357 VAL D C 1
ATOM 6032 O O . VAL D 2 302 ? -6.603 129.466 158.545 1.00 127.87 357 VAL D O 1
ATOM 6036 N N . GLY D 2 303 ? -5.689 129.176 156.507 1.00 195.31 358 GLY D N 1
ATOM 6037 C CA . GLY D 2 303 ? -4.334 129.462 156.944 1.00 197.46 358 GLY D CA 1
ATOM 6038 C C . GLY D 2 303 ? -4.207 130.857 157.525 1.00 196.40 358 GLY D C 1
ATOM 6039 O O . GLY D 2 303 ? -3.584 131.049 158.569 1.00 198.20 358 GLY D O 1
ATOM 6040 N N . SER D 2 304 ? -4.804 131.829 156.843 1.00 85.48 359 SER D N 1
ATOM 6041 C CA . SER D 2 304 ? -4.819 133.207 157.316 1.00 84.85 359 SER D CA 1
ATOM 6042 C C . SER D 2 304 ? -5.521 133.287 158.664 1.00 84.56 359 SER D C 1
ATOM 6043 O O . SER D 2 304 ? -5.085 134.005 159.564 1.00 84.11 359 SER D O 1
ATOM 6046 N N . LYS D 2 305 ? -6.611 132.538 158.793 1.00 132.92 360 LYS D N 1
ATOM 6047 C CA . LYS D 2 305 ? -7.369 132.482 160.035 1.00 132.76 360 LYS D CA 1
ATOM 6048 C C . LYS D 2 305 ? -6.540 131.841 161.141 1.00 132.17 360 LYS D C 1
ATOM 6049 O O . LYS D 2 305 ? -6.539 132.306 162.280 1.00 131.80 360 LYS D O 1
ATOM 6055 N N . ARG D 2 306 ? -5.830 130.773 160.793 1.00 131.60 361 ARG D N 1
ATOM 6056 C CA . ARG D 2 306 ? -5.001 130.056 161.753 1.00 131.45 361 ARG D CA 1
ATOM 6057 C C . ARG D 2 306 ? -3.867 130.927 162.290 1.00 131.10 361 ARG D C 1
ATOM 6058 O O . ARG D 2 306 ? -3.595 130.935 163.492 1.00 130.97 361 ARG D O 1
ATOM 6060 N N . CYS D 2 307 ? -3.212 131.659 161.394 1.00 109.24 362 CYS D N 1
ATOM 6061 C CA . CYS D 2 307 ? -2.083 132.508 161.765 1.00 109.20 362 CYS D CA 1
ATOM 6062 C C . CYS D 2 307 ? -2.500 133.655 162.681 1.00 109.02 362 CYS D C 1
ATOM 6063 O O . CYS D 2 307 ? -1.931 133.839 163.758 1.00 109.28 362 CYS D O 1
ATOM 6066 N N . LEU D 2 308 ? -3.494 134.422 162.245 1.00 108.55 363 LEU D N 1
ATOM 6067 C CA . LEU D 2 308 ? -3.958 135.585 162.994 1.00 108.77 363 LEU D CA 1
ATOM 6068 C C . LEU D 2 308 ? -4.482 135.201 164.374 1.00 108.74 363 LEU D C 1
ATOM 6069 O O . LEU D 2 308 ? -4.349 135.963 165.332 1.00 109.14 363 LEU D O 1
ATOM 6071 N N . ALA D 2 309 ? -5.075 134.016 164.470 1.00 132.14 364 ALA D N 1
ATOM 6072 C CA . ALA D 2 309 ? -5.574 133.515 165.744 1.00 132.06 364 ALA D CA 1
ATOM 6073 C C . ALA D 2 309 ? -4.423 133.265 166.710 1.00 132.23 364 ALA D C 1
ATOM 6074 O O . ALA D 2 309 ? -4.471 133.678 167.868 1.00 132.50 364 ALA D O 1
ATOM 6076 N N . GLN D 2 310 ? -3.386 132.590 166.223 1.00 106.20 365 GLN D N 1
ATOM 6077 C CA . GLN D 2 310 ? -2.204 132.316 167.029 1.00 106.79 365 GLN D CA 1
ATOM 6078 C C . GLN D 2 310 ? -1.487 133.610 167.399 1.00 107.38 365 GLN D C 1
ATOM 6079 O O . GLN D 2 310 ? -0.930 133.732 168.489 1.00 108.16 365 GLN D O 1
ATOM 6081 N N . LEU D 2 311 ? -1.511 134.575 166.483 1.00 122.41 366 LEU D N 1
ATOM 6082 C CA . LEU D 2 311 ? -0.874 135.868 166.706 1.00 123.24 366 LEU D CA 1
ATOM 6083 C C . LEU D 2 311 ? -1.506 136.607 167.881 1.00 123.73 366 LEU D C 1
ATOM 6084 O O . LEU D 2 311 ? -0.804 137.121 168.753 1.00 124.86 366 LEU D O 1
ATOM 6086 N N . LEU D 2 312 ? -2.834 136.661 167.897 1.00 120.80 367 LEU D N 1
ATOM 6087 C CA . LEU D 2 312 ? -3.559 137.306 168.986 1.00 121.36 367 LEU D CA 1
ATOM 6088 C C . LEU D 2 312 ? -3.446 136.492 170.272 1.00 121.53 367 LEU D C 1
ATOM 6089 O O . LEU D 2 312 ? -3.534 137.036 171.373 1.00 122.54 367 LEU D O 1
ATOM 6091 N N . LEU D 2 313 ? -3.254 135.185 170.123 1.00 88.78 368 LEU D N 1
ATOM 6092 C CA . LEU D 2 313 ? -3.104 134.293 171.268 1.00 89.03 368 LEU D CA 1
ATOM 6093 C C . LEU D 2 313 ? -1.711 134.403 171.882 1.00 90.36 368 LEU D C 1
ATOM 6094 O O . LEU D 2 313 ? -1.564 134.457 173.104 1.00 91.27 368 LEU D O 1
ATOM 6099 N N . THR D 2 314 ? -0.691 134.430 171.030 1.00 137.66 369 THR D N 1
ATOM 6100 C CA . THR D 2 314 ? 0.686 134.567 171.490 1.00 139.26 369 THR D CA 1
ATOM 6101 C C . THR D 2 314 ? 0.914 135.938 172.116 1.00 140.56 369 THR D C 1
ATOM 6102 O O . THR D 2 314 ? 1.701 136.080 173.052 1.00 142.28 369 THR D O 1
ATOM 6104 N N . LEU D 2 315 ? 0.220 136.944 171.591 1.00 121.25 370 LEU D N 1
ATOM 6105 C CA . LEU D 2 315 ? 0.286 138.293 172.142 1.00 122.75 370 LEU D CA 1
ATOM 6106 C C . LEU D 2 315 ? -0.269 138.302 173.562 1.00 123.56 370 LEU D C 1
ATOM 6107 O O . LEU D 2 315 ? -1.097 137.461 173.912 1.00 122.39 370 LEU D O 1
ATOM 6109 N N . ASN D 2 316 ? 0.196 139.253 174.370 1.00 157.47 371 ASN D N 1
ATOM 6110 C CA . ASN D 2 316 ? -0.132 139.304 175.795 1.00 158.70 371 ASN D CA 1
ATOM 6111 C C . ASN D 2 316 ? 0.269 138.016 176.510 1.00 158.38 371 ASN D C 1
ATOM 6112 O O . ASN D 2 316 ? 1.378 137.515 176.321 1.00 158.94 371 ASN D O 1
ATOM 6114 N N . GLU D 2 317 ? -0.633 137.479 177.325 1.00 118.10 372 GLU D N 1
ATOM 6115 C CA . GLU D 2 317 ? -0.358 136.243 178.050 1.00 117.90 372 GLU D CA 1
ATOM 6116 C C . GLU D 2 317 ? -1.640 135.497 178.399 1.00 116.23 372 GLU D C 1
ATOM 6117 O O . GLU D 2 317 ? -1.719 134.837 179.435 1.00 116.54 372 GLU D O 1
#